Protein AF-0000000080092790 (afdb_homodimer)

Nearest PDB structures (foldseek):
  7t1i-assembly1_A  TM=8.779E-01  e=5.350E-36  Saccharomyces cerevisiae S288C
  7t1h-assembly1_B  TM=8.639E-01  e=2.436E-35  Saccharomyces cerevisiae S288C
  7t1g-assembly1_B  TM=8.777E-01  e=2.989E-34  Saccharomyces cerevisiae S288C
  6x4k-assembly1_A-2  TM=8.225E-01  e=5.841E-35  Homo sapiens
  6b3v-assembly1_A  TM=8.219E-01  e=2.660E-34  Homo sapiens

Solvent-accessible surface area (backbone atoms only — not comparable to full-atom values): 48610 Å² total; per-residue (Å²): 140,85,88,80,80,77,85,78,82,79,79,82,76,81,80,80,79,78,79,77,77,78,74,74,74,76,82,76,71,77,73,76,71,76,74,70,74,67,70,71,64,78,68,69,78,62,50,54,63,44,76,82,59,30,44,66,66,63,53,74,73,71,76,63,38,72,63,86,73,79,85,79,81,82,81,82,80,90,62,77,90,62,73,62,72,67,43,75,83,72,87,44,36,65,47,75,39,63,51,45,80,89,50,51,60,45,64,67,41,78,47,42,9,32,20,24,46,87,73,43,31,26,38,28,35,46,43,42,33,62,54,77,61,73,80,60,74,53,79,79,49,90,70,54,45,49,41,96,86,34,38,26,38,30,40,34,52,49,76,37,79,39,67,68,58,45,53,55,47,46,63,66,71,49,65,81,58,46,83,67,38,64,35,22,20,19,41,32,31,47,60,68,45,40,67,61,52,29,63,77,68,39,33,38,45,26,40,28,58,53,66,59,11,32,48,46,14,48,51,49,42,46,61,70,34,57,68,28,30,26,34,68,36,81,88,44,62,78,57,58,19,42,40,65,48,63,57,58,72,87,62,57,54,54,29,32,39,41,34,26,38,46,20,32,43,28,31,44,33,63,46,96,85,41,68,44,78,76,48,66,42,28,65,24,40,20,23,51,43,7,51,40,38,73,67,30,87,46,59,39,68,68,50,36,52,52,33,19,74,70,28,52,30,76,78,26,30,30,28,32,25,75,37,43,72,30,55,42,68,96,76,67,40,53,33,82,38,69,33,8,38,37,27,56,49,42,52,53,44,49,75,81,68,80,75,82,76,55,47,28,19,51,34,20,34,48,51,49,49,43,29,36,52,49,16,44,51,51,42,52,54,26,59,67,67,73,34,48,39,35,39,44,31,29,61,58,51,72,87,32,64,67,49,45,42,38,27,39,46,32,24,30,65,76,47,71,62,65,36,44,61,32,38,44,73,60,21,58,39,22,37,11,45,9,14,55,70,49,85,77,42,49,68,59,129,133,88,82,83,80,80,91,81,84,80,73,86,73,79,80,76,78,78,79,75,76,76,72,72,74,75,78,73,73,77,71,74,71,76,73,71,73,70,73,72,64,78,68,69,79,58,50,52,62,42,72,82,61,27,48,68,69,65,53,75,74,67,78,58,26,51,64,83,72,79,85,80,81,84,83,81,80,90,64,77,91,62,75,63,72,66,44,73,84,71,93,46,39,66,46,77,40,63,52,45,80,90,52,51,60,45,64,67,40,79,48,42,10,31,19,24,46,87,71,45,32,26,38,27,34,47,42,40,33,62,53,80,59,73,81,60,76,54,80,79,48,88,66,54,43,49,41,96,86,34,40,26,40,31,41,33,49,50,75,37,71,28,68,67,57,45,52,56,49,46,63,65,71,48,64,83,58,48,83,65,38,64,36,23,20,19,41,32,30,46,62,68,43,39,66,61,51,28,65,76,68,40,32,38,43,28,41,28,57,53,67,60,10,33,48,46,15,47,51,48,43,46,61,71,34,58,66,27,30,26,33,69,36,80,88,44,63,78,54,58,19,41,39,65,49,61,58,58,73,88,62,58,54,54,29,32,38,43,33,26,38,46,20,33,43,28,30,45,32,63,47,96,85,41,70,43,80,77,48,66,43,29,64,24,40,20,23,52,42,7,51,40,38,72,66,30,89,46,59,40,69,68,51,35,51,53,32,19,74,71,28,52,32,76,75,27,30,30,28,32,24,75,37,44,72,30,57,42,68,94,74,67,41,53,34,81,39,67,32,8,39,36,28,58,49,42,52,54,56,48,75,81,67,80,75,81,75,55,47,28,19,50,33,21,35,47,51,50,49,45,30,36,51,48,16,44,51,51,41,51,53,26,59,67,67,72,34,46,38,36,38,44,31,28,60,59,51,70,88,33,65,66,48,46,42,38,27,37,47,32,25,30,68,76,47,71,62,65,38,44,61,32,38,42,73,60,22,57,39,21,37,10,45,8,16,55,69,50,85,78,42,49,68,59,130

Foldseek 3Di:
DDDPPPDDPDDPDPDDDPDPPPPDPPPPPPPPPPPPPPPPPPPQPQDDVCLVVVLQPPPPPPVDDPDPPDDDDDDDDAADQDQDPADDDDSFDKDWDFPDPLCVVCRRAKAKFWEDEPFKIKIKIKHKHAQPPPPPCQPVPPTHQADPRNMIIMIGIDMDRDDVVVLVVCVVPRVRDHAAAEYFYEYPVCVVCVVVSCVSRNYWYFYDYQVLLLLLLVLCCLARHQQFKWAAQPPDDDSVRTGGDRDHSVGPDFEWEWAAECWTWIKTRGDSVDIDGPDIGNLGLVVLVVVLVVQHPDDDDVSLLVLLVPADLVQQFDFPCNVVVAAPVVVPRGRGHGPGQSVNVDCPPPDPPVPDDDSSNNSNSSLLVSLLVSLQVQLVVCVVVVHQEYEYAACRPVVRNSSSVSSQCNNCVVVVNRHGYMYGSPRHCSNRSSSSSDPPGHIDD/DDDPDDDDDDDPDDPDDPDPPPPDPPPPPPPPPPPPPPPPPPPQPQPDCCLVVVPVPPPPPPLPPVPPPDDDDDDDDADDQDQDPADDDDPFDKDWDFPDPLCVVCSRAKAKFWEDEPFKIKIKIKHKHAQPPPPPCAPVPPTHQADPNNMIIMIGIDMDRDDVVVLVVCVVPRVNDGAAAEYFYEYPVCVVCVVVSCVSRNYWYFYDYQVLLLLLLVLCCLARHQQFKWAAQPPDDDSVRTGGDRDHSVGPDFEWEWAAECWTWIKTRGDSVDIDGPDIGNLGLVVLVVVLVVQHPDSDLVSLLVLLVPADLVQQFDFPCNVVVAAPVVVPRGRGHGPGQSVNVDCPPPDPPVPDDDSSNNSNSSLLVSLLVSLQVQLVVCVVVVHQEYEYAACRPVVRNSSSVSSQCNNCVVVVNRHGYMYGSPRHCSNRSSSSSDPPGHIDD

Secondary structure (DSSP, 8-state):
------------------------------------------------HHHHSSTTS-----------------------------B---SS-EEEPPSSHHHHGGGTS--EEEEE-SS-EEEEEEEEE-S-S-----TT-----S-TTS-EEEEEEEEESSHHHHHHHHHHH-TT--TT-EEEEESTHHHHTHHHHHHHHT-EEEE--HHHHHHHHHHHHHHH-TTSEEEE-TTS-GGGGEEE----GGG--SEEEEEESSSEEEEEESSSS-EEEEEEES-SHHHHHHHHHHHS---SHHHHHHHHHH--GGGTSEEHHHHHSS-BGGGTB-TTSEEETTGGG--TTS--------HHHHHHHHHHHHHHHHHHHHHHHHHHTT--EEEEEESSSTT-HHHHHHHHHHHHHHHTTSSEEEEETTGGGHHHHHHHH-SSPEE--/----------------------------------------------S-HHHHSSTTS-----------------------------B---SS-EEEPPSSHHHHGGGTS--EEEEE-SS-EEEEEEEEE-S-S-----TT-----S-TTS-EEEEEEEEESSHHHHHHHHHHH-TT--TT-EEEEESTHHHHTHHHHHHHHT-EEEE--HHHHHHHHHHHHHHH-TTSEEEE-TTS-GGGGEEE----GGG--SEEEEEESSSEEEEEESSSS-EEEEEEES-SHHHHHHHHHHHS---SHHHHHHHHHH--GGGTSEEHHHHHSS-BGGGTB-TTSEEETTGGG--TTS--------HHHHHHHHHHHHHHHHHHHHHHHHHHTT--EEEEEESSSTT-HHHHHHHHHHHHHHHTTSSEEEEETTGGGHHHHHHHH-SSPEE--

Sequence (890 aa):
MGHTSVTSPRRISPRGSPPHLRRTPPKYRKVLVLKEKRSAEPEDPVMDELLLSSKLKRVDSATGCVSPRVPAVDALPSAVSVPRPAQKAPKTPYVILPACDTFEKFRKISRVSVDIGGTLIKVVYSSVMDDELPEESLNGHTRKYAYEDGKRVLVNFKKFTDLDRLIAFLKEVWTDRKSGDVIHCTGGGSYKYSEIIMKELGVRLQRTDEMRSLIFGVNFLLSTNVDESFTYHHDAIGINKFQYRPIAADLIYPFLLVNIGTGISILKVDSPTSYERVGGSSMGGGTFMGLGSLLTPAQNFDELLEMANRGDHRNVDKLVCDIYGGAYDELGLKADLIAGSMAKCNRFGEAPMKQTHKPEDIAKSLLLMVSNNIGQMAYLYGTRYNLKRIYFGGYFIRQDPITMRTLSFAINYWSKGEIEALYLKHEGYLGAMGSFLDEDGKLDDMGHTSVTSPRRISPRGSPPHLRRTPPKYRKVLVLKEKRSAEPEDPVMDELLLSSKLKRVDSATGCVSPRVPAVDALPSAVSVPRPAQKAPKTPYVILPACDTFEKFRKISRVSVDIGGTLIKVVYSSVMDDELPEESLNGHTRKYAYEDGKRVLVNFKKFTDLDRLIAFLKEVWTDRKSGDVIHCTGGGSYKYSEIIMKELGVRLQRTDEMRSLIFGVNFLLSTNVDESFTYHHDAIGINKFQYRPIAADLIYPFLLVNIGTGISILKVDSPTSYERVGGSSMGGGTFMGLGSLLTPAQNFDELLEMANRGDHRNVDKLVCDIYGGAYDELGLKADLIAGSMAKCNRFGEAPMKQTHKPEDIAKSLLLMVSNNIGQMAYLYGTRYNLKRIYFGGYFIRQDPITMRTLSFAINYWSKGEIEALYLKHEGYLGAMGSFLDEDGKLDD

Structure (mmCIF, N/CA/C/O backbone):
data_AF-0000000080092790-model_v1
#
loop_
_entity.id
_entity.type
_entity.pdbx_description
1 polymer 'pantothenate kinase'
#
loop_
_atom_site.group_PDB
_atom_site.id
_atom_site.type_symbol
_atom_site.label_atom_id
_atom_site.label_alt_id
_atom_site.label_comp_id
_atom_site.label_asym_id
_atom_site.label_entity_id
_atom_site.label_seq_id
_atom_site.pdbx_PDB_ins_code
_atom_site.Cartn_x
_atom_site.Cartn_y
_atom_site.Cartn_z
_atom_site.occupancy
_atom_site.B_iso_or_equiv
_atom_site.auth_seq_id
_atom_site.auth_comp_id
_atom_site.auth_asym_id
_atom_site.auth_atom_id
_atom_site.pdbx_PDB_model_num
ATOM 1 N N . MET A 1 1 ? 35.562 -86.688 15.031 1 18.69 1 MET A N 1
ATOM 2 C CA . MET A 1 1 ? 34.781 -86.438 16.25 1 18.69 1 MET A CA 1
ATOM 3 C C . MET A 1 1 ? 35.125 -85.125 16.844 1 18.69 1 MET A C 1
ATOM 5 O O . MET A 1 1 ? 34.531 -84.688 17.812 1 18.69 1 MET A O 1
ATOM 9 N N . GLY A 1 2 ? 36.25 -84.438 16.516 1 21.94 2 GLY A N 1
ATOM 10 C CA . GLY A 1 2 ? 37.156 -83.625 17.312 1 21.94 2 GLY A CA 1
ATOM 11 C C . GLY A 1 2 ? 36.625 -82.188 17.562 1 21.94 2 GLY A C 1
ATOM 12 O O . GLY A 1 2 ? 35.812 -81.688 16.797 1 21.94 2 GLY A O 1
ATOM 13 N N . HIS A 1 3 ? 36.906 -81.438 18.734 1 21.81 3 HIS A N 1
ATOM 14 C CA . HIS A 1 3 ? 36.469 -80.562 19.812 1 21.81 3 HIS A CA 1
ATOM 15 C C . HIS A 1 3 ? 36.625 -79.125 19.422 1 21.81 3 HIS A C 1
ATOM 17 O O . HIS A 1 3 ? 37.656 -78.688 18.859 1 21.81 3 HIS A O 1
ATOM 23 N N . THR A 1 4 ? 35.5 -78.188 19.297 1 22.36 4 THR A N 1
ATOM 24 C CA . THR A 1 4 ? 34.812 -77.062 18.781 1 22.36 4 THR A CA 1
ATOM 25 C C . THR A 1 4 ? 35.188 -75.812 19.609 1 22.36 4 THR A C 1
ATOM 27 O O . THR A 1 4 ? 34.531 -74.75 19.516 1 22.36 4 THR A O 1
ATOM 30 N N . SER A 1 5 ? 36.438 -75.562 20.219 1 20.47 5 SER A N 1
ATOM 31 C CA . SER A 1 5 ? 36.5 -74.875 21.5 1 20.47 5 SER A CA 1
ATOM 32 C C . SER A 1 5 ? 36.438 -73.375 21.312 1 20.47 5 SER A C 1
ATOM 34 O O . SER A 1 5 ? 36.875 -72.625 22.188 1 20.47 5 SER A O 1
ATOM 36 N N . VAL A 1 6 ? 35.688 -72.75 20.438 1 24.83 6 VAL A N 1
ATOM 37 C CA . VAL A 1 6 ? 36.094 -71.438 19.938 1 24.83 6 VAL A CA 1
ATOM 38 C C . VAL A 1 6 ? 35.938 -70.375 21.062 1 24.83 6 VAL A C 1
ATOM 40 O O . VAL A 1 6 ? 35 -70.438 21.859 1 24.83 6 VAL A O 1
ATOM 43 N N . THR A 1 7 ? 36.938 -69.438 21.312 1 21.69 7 THR A N 1
ATOM 44 C CA . THR A 1 7 ? 37.562 -68.625 22.359 1 21.69 7 THR A CA 1
ATOM 45 C C . THR A 1 7 ? 36.719 -67.438 22.641 1 21.69 7 THR A C 1
ATOM 47 O O . THR A 1 7 ? 36.312 -66.688 21.734 1 21.69 7 THR A O 1
ATOM 50 N N . SER A 1 8 ? 35.938 -67.312 23.812 1 21.53 8 SER A N 1
ATOM 51 C CA . SER A 1 8 ? 34.844 -66.562 24.422 1 21.53 8 SER A CA 1
ATOM 52 C C . SER A 1 8 ? 35.25 -65.125 24.797 1 21.53 8 SER A C 1
ATOM 54 O O . SER A 1 8 ? 36.219 -64.938 25.484 1 21.53 8 SER A O 1
ATOM 56 N N . PRO A 1 9 ? 35.031 -64.125 23.875 1 23.22 9 PRO A N 1
ATOM 57 C CA . PRO A 1 9 ? 35.625 -62.781 23.938 1 23.22 9 PRO A CA 1
ATOM 58 C C . PRO A 1 9 ? 35.219 -62.031 25.203 1 23.22 9 PRO A C 1
ATOM 60 O O . PRO A 1 9 ? 34.094 -62.094 25.656 1 23.22 9 PRO A O 1
ATOM 63 N N . ARG A 1 10 ? 36.125 -61.844 26.141 1 19.94 10 ARG A N 1
ATOM 64 C CA . ARG A 1 10 ? 36.094 -61.469 27.547 1 19.94 10 ARG A CA 1
ATOM 65 C C . ARG A 1 10 ? 35.5 -60.062 27.703 1 19.94 10 ARG A C 1
ATOM 67 O O . ARG A 1 10 ? 35.812 -59.156 26.906 1 19.94 10 ARG A O 1
ATOM 74 N N . ARG A 1 11 ? 34.406 -59.844 28.5 1 20.42 11 ARG A N 1
ATOM 75 C CA . ARG A 1 11 ? 33.375 -58.875 28.906 1 20.42 11 ARG A CA 1
ATOM 76 C C . ARG A 1 11 ? 34 -57.75 29.734 1 20.42 11 ARG A C 1
ATOM 78 O O . ARG A 1 11 ? 34.438 -57.969 30.859 1 20.42 11 ARG A O 1
ATOM 85 N N . ILE A 1 12 ? 34.906 -56.875 29.141 1 22.86 12 ILE A N 1
ATOM 86 C CA . ILE A 1 12 ? 35.719 -55.969 29.938 1 22.86 12 ILE A CA 1
ATOM 87 C C . ILE A 1 12 ? 34.812 -55.125 30.812 1 22.86 12 ILE A C 1
ATOM 89 O O . ILE A 1 12 ? 33.844 -54.5 30.328 1 22.86 12 ILE A O 1
ATOM 93 N N . SER A 1 13 ? 34.812 -55.344 32.094 1 20.41 13 SER A N 1
ATOM 94 C CA . SER A 1 13 ? 34.062 -54.938 33.281 1 20.41 13 SER A CA 1
ATOM 95 C C . SER A 1 13 ? 34.188 -53.438 33.562 1 20.41 13 SER A C 1
ATOM 97 O O . SER A 1 13 ? 35.312 -52.969 33.781 1 20.41 13 SER A O 1
ATOM 99 N N . PRO A 1 14 ? 33.375 -52.625 32.969 1 23.11 14 PRO A N 1
ATOM 100 C CA . PRO A 1 14 ? 33.438 -51.156 32.938 1 23.11 14 PRO A CA 1
ATOM 101 C C . PRO A 1 14 ? 33.562 -50.531 34.344 1 23.11 14 PRO A C 1
ATOM 103 O O . PRO A 1 14 ? 32.875 -51.031 35.25 1 23.11 14 PRO A O 1
ATOM 106 N N . ARG A 1 15 ? 34.75 -50.156 34.688 1 22.3 15 ARG A N 1
ATOM 107 C CA . ARG A 1 15 ? 35.25 -49.656 35.938 1 22.3 15 ARG A CA 1
ATOM 108 C C . ARG A 1 15 ? 34.281 -48.656 36.594 1 22.3 15 ARG A C 1
ATOM 110 O O . ARG A 1 15 ? 33.5 -48.031 35.875 1 22.3 15 ARG A O 1
ATOM 117 N N . GLY A 1 16 ? 34.25 -48.562 37.906 1 19.92 16 GLY A N 1
ATOM 118 C CA . GLY A 1 16 ? 33.469 -48.219 39.062 1 19.92 16 GLY A CA 1
ATOM 119 C C . GLY A 1 16 ? 33.219 -46.75 39.219 1 19.92 16 GLY A C 1
ATOM 120 O O . GLY A 1 16 ? 33.938 -45.938 38.594 1 19.92 16 GLY A O 1
ATOM 121 N N . SER A 1 17 ? 32.125 -46.281 39.719 1 22.11 17 SER A N 1
ATOM 122 C CA . SER A 1 17 ? 31.25 -45.125 39.875 1 22.11 17 SER A CA 1
ATOM 123 C C . SER A 1 17 ? 31.891 -44.094 40.812 1 22.11 17 SER A C 1
ATOM 125 O O . SER A 1 17 ? 32.156 -44.375 41.969 1 22.11 17 SER A O 1
ATOM 127 N N . PRO A 1 18 ? 33 -43.375 40.375 1 25.95 18 PRO A N 1
ATOM 128 C CA . PRO A 1 18 ? 33.719 -42.656 41.438 1 25.95 18 PRO A CA 1
ATOM 129 C C . PRO A 1 18 ? 32.781 -41.906 42.344 1 25.95 18 PRO A C 1
ATOM 131 O O . PRO A 1 18 ? 31.672 -41.531 41.938 1 25.95 18 PRO A O 1
ATOM 134 N N . PRO A 1 19 ? 33 -41.906 43.656 1 23.55 19 PRO A N 1
ATOM 135 C CA . PRO A 1 19 ? 32.156 -41.5 44.781 1 23.55 19 PRO A CA 1
ATOM 136 C C . PRO A 1 19 ? 31.797 -40.031 44.719 1 23.55 19 PRO A C 1
ATOM 138 O O . PRO A 1 19 ? 32.5 -39.219 44.094 1 23.55 19 PRO A O 1
ATOM 141 N N . HIS A 1 20 ? 30.562 -39.594 44.969 1 24.2 20 HIS A N 1
ATOM 142 C CA . HIS A 1 20 ? 29.719 -38.406 44.906 1 24.2 20 HIS A CA 1
ATOM 143 C C . HIS A 1 20 ? 30.203 -37.312 45.875 1 24.2 20 HIS A C 1
ATOM 145 O O . HIS A 1 20 ? 29.453 -36.375 46.188 1 24.2 20 HIS A O 1
ATOM 151 N N . LEU A 1 21 ? 31.531 -37.094 45.969 1 24.47 21 LEU A N 1
ATOM 152 C CA . LEU A 1 21 ? 31.844 -36.281 47.156 1 24.47 21 LEU A CA 1
ATOM 153 C C . LEU A 1 21 ? 31.016 -35 47.188 1 24.47 21 LEU A C 1
ATOM 155 O O . LEU A 1 21 ? 30.891 -34.312 46.156 1 24.47 21 LEU A O 1
ATOM 159 N N . ARG A 1 22 ? 30.203 -34.812 48.219 1 24.88 22 ARG A N 1
ATOM 160 C CA . ARG A 1 22 ? 29.219 -33.812 48.625 1 24.88 22 ARG A CA 1
ATOM 161 C C . ARG A 1 22 ? 29.875 -32.438 48.781 1 24.88 22 ARG A C 1
ATOM 163 O O . ARG A 1 22 ? 30.578 -32.188 49.781 1 24.88 22 ARG A O 1
ATOM 170 N N . ARG A 1 23 ? 30.609 -31.922 47.75 1 23.62 23 ARG A N 1
ATOM 171 C CA . ARG A 1 23 ? 31.328 -30.703 48.062 1 23.62 23 ARG A CA 1
ATOM 172 C C . ARG A 1 23 ? 30.391 -29.625 48.625 1 23.62 23 ARG A C 1
ATOM 174 O O . ARG A 1 23 ? 29.312 -29.406 48.062 1 23.62 23 ARG A O 1
ATOM 181 N N . THR A 1 24 ? 30.547 -29.359 49.875 1 26.56 24 THR A N 1
ATOM 182 C CA . THR A 1 24 ? 29.812 -28.406 50.719 1 26.56 24 THR A CA 1
ATOM 183 C C . THR A 1 24 ? 29.844 -27.016 50.094 1 26.56 24 THR A C 1
ATOM 185 O O . THR A 1 24 ? 30.906 -26.531 49.688 1 26.56 24 THR A O 1
ATOM 188 N N . PRO A 1 25 ? 28.781 -26.547 49.531 1 28.66 25 PRO A N 1
ATOM 189 C CA . PRO A 1 25 ? 28.75 -25.328 48.688 1 28.66 25 PRO A CA 1
ATOM 190 C C . PRO A 1 25 ? 29.25 -24.094 49.438 1 28.66 25 PRO A C 1
ATOM 192 O O . PRO A 1 25 ? 29.016 -23.953 50.656 1 28.66 25 PRO A O 1
ATOM 195 N N . PRO A 1 26 ? 30.516 -23.688 49.125 1 27.48 26 PRO A N 1
ATOM 196 C CA . PRO A 1 26 ? 31.047 -22.609 49.969 1 27.48 26 PRO A CA 1
ATOM 197 C C . PRO A 1 26 ? 30.031 -21.516 50.25 1 27.48 26 PRO A C 1
ATOM 199 O O . PRO A 1 26 ? 29.094 -21.328 49.469 1 27.48 26 PRO A O 1
ATOM 202 N N . LYS A 1 27 ? 30 -21.047 51.531 1 25.91 27 LYS A N 1
ATOM 203 C CA . LYS A 1 27 ? 29.125 -20.031 52.125 1 25.91 27 LYS A CA 1
ATOM 204 C C . LYS A 1 27 ? 29.312 -18.688 51.406 1 25.91 27 LYS A C 1
ATOM 206 O O . LYS A 1 27 ? 30.406 -18.141 51.375 1 25.91 27 LYS A O 1
ATOM 211 N N . TYR A 1 28 ? 28.656 -18.406 50.219 1 24.38 28 TYR A N 1
ATOM 212 C CA . TYR A 1 28 ? 28.844 -17.172 49.469 1 24.38 28 TYR A CA 1
ATOM 213 C C . TYR A 1 28 ? 28.594 -15.953 50.375 1 24.38 28 TYR A C 1
ATOM 215 O O . TYR A 1 28 ? 27.547 -15.852 51 1 24.38 28 TYR A O 1
ATOM 223 N N . ARG A 1 29 ? 29.641 -15.539 51.062 1 23.2 29 ARG A N 1
ATOM 224 C CA . ARG A 1 29 ? 29.531 -14.312 51.844 1 23.2 29 ARG A CA 1
ATOM 225 C C . ARG A 1 29 ? 28.672 -13.273 51.125 1 23.2 29 ARG A C 1
ATOM 227 O O . ARG A 1 29 ? 28.859 -13.047 49.938 1 23.2 29 ARG A O 1
ATOM 234 N N . LYS A 1 30 ? 27.641 -12.844 51.781 1 25.98 30 LYS A N 1
ATOM 235 C CA . LYS A 1 30 ? 26.656 -11.805 51.469 1 25.98 30 LYS A CA 1
ATOM 236 C C . LYS A 1 30 ? 27.344 -10.461 51.219 1 25.98 30 LYS A C 1
ATOM 238 O O . LYS A 1 30 ? 27.828 -9.836 52.156 1 25.98 30 LYS A O 1
ATOM 243 N N . VAL A 1 31 ? 28.297 -10.367 50.25 1 26.39 31 VAL A N 1
ATOM 244 C CA . VAL A 1 31 ? 28.812 -9.008 50.125 1 26.39 31 VAL A CA 1
ATOM 245 C C . VAL A 1 31 ? 27.656 -8.016 50.094 1 26.39 31 VAL A C 1
ATOM 247 O O . VAL A 1 31 ? 26.75 -8.133 49.281 1 26.39 31 VAL A O 1
ATOM 250 N N . LEU A 1 32 ? 27.469 -7.312 51.156 1 26.05 32 LEU A N 1
ATOM 251 C CA . LEU A 1 32 ? 26.547 -6.191 51.312 1 26.05 32 LEU A CA 1
ATOM 252 C C . LEU A 1 32 ? 26.766 -5.148 50.219 1 26.05 32 LEU A C 1
ATOM 254 O O . LEU A 1 32 ? 27.797 -4.461 50.219 1 26.05 32 LEU A O 1
ATOM 258 N N . VAL A 1 33 ? 26.719 -5.551 48.969 1 28.08 33 VAL A N 1
ATOM 259 C CA . VAL A 1 33 ? 26.875 -4.445 48.031 1 28.08 33 VAL A CA 1
ATOM 260 C C . VAL A 1 33 ? 26 -3.268 48.438 1 28.08 33 VAL A C 1
ATOM 262 O O . VAL A 1 33 ? 24.781 -3.402 48.562 1 28.08 33 VAL A O 1
ATOM 265 N N . LEU A 1 34 ? 26.531 -2.373 49.156 1 24.31 34 LEU A N 1
ATOM 266 C CA . LEU A 1 34 ? 25.906 -1.083 49.438 1 24.31 34 LEU A CA 1
ATOM 267 C C . LEU A 1 34 ? 25.281 -0.48 48.188 1 24.31 34 LEU A C 1
ATOM 269 O O . LEU A 1 34 ? 25.953 -0.317 47.156 1 24.31 34 LEU A O 1
ATOM 273 N N . LYS A 1 35 ? 23.969 -0.593 48.094 1 29.89 35 LYS A N 1
ATOM 274 C CA . LYS A 1 35 ? 23.078 0.011 47.094 1 29.89 35 LYS A CA 1
ATOM 275 C C . LYS A 1 35 ? 23.312 1.518 47 1 29.89 35 LYS A C 1
ATOM 277 O O . LYS A 1 35 ? 22.859 2.271 47.875 1 29.89 35 LYS A O 1
ATOM 282 N N . GLU A 1 36 ? 24.516 1.919 46.719 1 27.17 36 GLU A N 1
ATOM 283 C CA . GLU A 1 36 ? 24.469 3.365 46.5 1 27.17 36 GLU A CA 1
ATOM 284 C C . GLU A 1 36 ? 23.25 3.773 45.688 1 27.17 36 GLU A C 1
ATOM 286 O O . GLU A 1 36 ? 22.984 3.193 44.625 1 27.17 36 GLU A O 1
ATOM 291 N N . LYS A 1 37 ? 22.344 4.512 46.312 1 28.12 37 LYS A N 1
ATOM 292 C CA . LYS A 1 37 ? 21.141 5.117 45.75 1 28.12 37 LYS A CA 1
ATOM 293 C C . LYS A 1 37 ? 21.469 5.883 44.469 1 28.12 37 LYS A C 1
ATOM 295 O O . LYS A 1 37 ? 22.062 6.961 44.531 1 28.12 37 LYS A O 1
ATOM 300 N N . ARG A 1 38 ? 21.844 5.215 43.5 1 28.47 38 ARG A N 1
ATOM 301 C CA . ARG A 1 38 ? 21.953 6.027 42.281 1 28.47 38 ARG A CA 1
ATOM 302 C C . ARG A 1 38 ? 20.812 7.027 42.188 1 28.47 38 ARG A C 1
ATOM 304 O O . ARG A 1 38 ? 19.641 6.648 42.281 1 28.47 38 ARG A O 1
ATOM 311 N N . SER A 1 39 ? 21.031 8.195 42.688 1 22.45 39 SER A N 1
ATOM 312 C CA . SER A 1 39 ? 20.031 9.242 42.469 1 22.45 39 SER A CA 1
ATOM 313 C C . SER A 1 39 ? 19.359 9.094 41.094 1 22.45 39 SER A C 1
ATOM 315 O O . SER A 1 39 ? 20.031 8.953 40.094 1 22.45 39 SER A O 1
ATOM 317 N N . ALA A 1 40 ? 18.188 8.586 41.156 1 30.19 40 ALA A N 1
ATOM 318 C CA . ALA A 1 40 ? 17.312 8.375 40 1 30.19 40 ALA A CA 1
ATOM 319 C C . ALA A 1 40 ? 17.438 9.523 39 1 30.19 40 ALA A C 1
ATOM 321 O O . ALA A 1 40 ? 17.281 10.695 39.375 1 30.19 40 ALA A O 1
ATOM 322 N N . GLU A 1 41 ? 18.469 9.367 38.094 1 29.42 41 GLU A N 1
ATOM 323 C CA . GLU A 1 41 ? 18.5 10.383 37.031 1 29.42 41 GLU A CA 1
ATOM 324 C C . GLU A 1 41 ? 17.109 10.969 36.781 1 29.42 41 GLU A C 1
ATOM 326 O O . GLU A 1 41 ? 16.109 10.258 36.875 1 29.42 41 GLU A O 1
ATOM 331 N N . PRO A 1 42 ? 16.969 12.258 36.969 1 28.62 42 PRO A N 1
ATOM 332 C CA . PRO A 1 42 ? 15.633 12.812 36.781 1 28.62 42 PRO A CA 1
ATOM 333 C C . PRO A 1 42 ? 14.883 12.141 35.625 1 28.62 42 PRO A C 1
ATOM 335 O O . PRO A 1 42 ? 15.484 11.758 34.625 1 28.62 42 PRO A O 1
ATOM 338 N N . GLU A 1 43 ? 14.008 11.258 36 1 29.39 43 GLU A N 1
ATOM 339 C CA . GLU A 1 43 ? 13.055 10.625 35.094 1 29.39 43 GLU A CA 1
ATOM 340 C C . GLU A 1 43 ? 12.672 11.555 33.938 1 29.39 43 GLU A C 1
ATOM 342 O O . GLU A 1 43 ? 12.406 12.734 34.156 1 29.39 43 GLU A O 1
ATOM 347 N N . ASP A 1 44 ? 13.32 11.391 32.844 1 32.19 44 ASP A N 1
ATOM 348 C CA . ASP A 1 44 ? 12.953 12.117 31.625 1 32.19 44 ASP A CA 1
ATOM 349 C C . ASP A 1 44 ? 11.477 12.492 31.641 1 32.19 44 ASP A C 1
ATOM 351 O O . ASP A 1 44 ? 10.625 11.672 32 1 32.19 44 ASP A O 1
ATOM 355 N N . PRO A 1 45 ? 11.234 13.773 31.828 1 29.77 45 PRO A N 1
ATOM 356 C CA . PRO A 1 45 ? 9.844 14.203 32 1 29.77 45 PRO A CA 1
ATOM 357 C C . PRO A 1 45 ? 8.875 13.398 31.125 1 29.77 45 PRO A C 1
ATOM 359 O O . PRO A 1 45 ? 9.164 13.117 29.969 1 29.77 45 PRO A O 1
ATOM 362 N N . VAL A 1 46 ? 8.406 12.383 31.703 1 28.38 46 VAL A N 1
ATOM 363 C CA . VAL A 1 46 ? 7.273 11.641 31.172 1 28.38 46 VAL A CA 1
ATOM 364 C C . VAL A 1 46 ? 6.309 12.609 30.484 1 28.38 46 VAL A C 1
ATOM 366 O O . VAL A 1 46 ? 6.133 13.742 30.922 1 28.38 46 VAL A O 1
ATOM 369 N N . MET A 1 47 ? 6.031 12.289 29.359 1 31.12 47 MET A N 1
ATOM 370 C CA . MET A 1 47 ? 5.129 12.977 28.438 1 31.12 47 MET A CA 1
ATOM 371 C C . MET A 1 47 ? 3.961 13.609 29.188 1 31.12 47 MET A C 1
ATOM 373 O O . MET A 1 47 ? 3.223 12.914 29.891 1 31.12 47 MET A O 1
ATOM 377 N N . ASP A 1 48 ? 4.066 14.828 29.578 1 28.89 48 ASP A N 1
ATOM 378 C CA . ASP A 1 48 ? 3.096 15.688 30.234 1 28.89 48 ASP A CA 1
ATOM 379 C C . ASP A 1 48 ? 1.668 15.305 29.859 1 28.89 48 ASP A C 1
ATOM 381 O O . ASP A 1 48 ? 1.421 14.82 28.75 1 28.89 48 ASP A O 1
ATOM 385 N N . GLU A 1 49 ? 0.79 15.141 30.844 1 31.39 49 GLU A N 1
ATOM 386 C CA . GLU A 1 49 ? -0.668 15.188 30.781 1 31.39 49 GLU A CA 1
ATOM 387 C C . GLU A 1 49 ? -1.14 16.109 29.656 1 31.39 49 GLU A C 1
ATOM 389 O O . GLU A 1 49 ? -2.314 16.078 29.281 1 31.39 49 GLU A O 1
ATOM 394 N N . LEU A 1 50 ? -0.31 17.031 29.328 1 28.62 50 LEU A N 1
ATOM 395 C CA . LEU A 1 50 ? -0.685 18.062 28.375 1 28.62 50 LEU A CA 1
ATOM 396 C C . LEU A 1 50 ? -0.858 17.469 26.984 1 28.62 50 LEU A C 1
ATOM 398 O O . LEU A 1 50 ? -1.712 17.922 26.219 1 28.62 50 LEU A O 1
ATOM 402 N N . LEU A 1 51 ? 0.192 16.688 26.5 1 33.47 51 LEU A N 1
ATOM 403 C CA . LEU A 1 51 ? -0.135 16.219 25.141 1 33.47 51 LEU A CA 1
ATOM 404 C C . LEU A 1 51 ? -1.435 15.422 25.141 1 33.47 51 LEU A C 1
ATOM 406 O O . LEU A 1 51 ? -2.232 15.531 24.219 1 33.47 51 LEU A O 1
ATOM 410 N N . LEU A 1 52 ? -1.576 14.406 26.016 1 33.84 52 LEU A N 1
ATOM 411 C CA . LEU A 1 52 ? -2.82 13.656 26.156 1 33.84 52 LEU A CA 1
ATOM 412 C C . LEU A 1 52 ? -3.928 14.547 26.719 1 33.84 52 LEU A C 1
ATOM 414 O O . LEU A 1 52 ? -5.094 14.398 26.344 1 33.84 52 LEU A O 1
ATOM 418 N N . SER A 1 53 ? -3.746 15.289 27.812 1 28.53 53 SER A N 1
ATOM 419 C CA . SER A 1 53 ? -4.621 16.375 28.266 1 28.53 53 SER A CA 1
ATOM 420 C C . SER A 1 53 ? -4.504 17.594 27.359 1 28.53 53 SER A C 1
ATOM 422 O O . SER A 1 53 ? -5.031 18.656 27.672 1 28.53 53 SER A O 1
ATOM 424 N N . SER A 1 54 ? -3.494 17.781 26.75 1 28.78 54 SER A N 1
ATOM 425 C CA . SER A 1 54 ? -3.535 18.953 25.875 1 28.78 54 SER A CA 1
ATOM 426 C C . SER A 1 54 ? -4.816 18.984 25.047 1 28.78 54 SER A C 1
ATOM 428 O O . SER A 1 54 ? -5.293 17.938 24.594 1 28.78 54 SER A O 1
ATOM 430 N N . LYS A 1 55 ? -5.637 19.891 25.281 1 29.17 55 LYS A N 1
ATOM 431 C CA . LYS A 1 55 ? -6.848 20.391 24.641 1 29.17 55 LYS A CA 1
ATOM 432 C C . LYS A 1 55 ? -6.699 20.391 23.125 1 29.17 55 LYS A C 1
ATOM 434 O O . LYS A 1 55 ? -7.488 21.031 22.422 1 29.17 55 LYS A O 1
ATOM 439 N N . LEU A 1 56 ? -5.652 20.062 22.609 1 29.64 56 LEU A N 1
ATOM 440 C CA . LEU A 1 56 ? -5.871 19.922 21.172 1 29.64 56 LEU A CA 1
ATOM 441 C C . LEU A 1 56 ? -6.973 18.922 20.875 1 29.64 56 LEU A C 1
ATOM 443 O O . LEU A 1 56 ? -7.426 18.797 19.734 1 29.64 56 LEU A O 1
ATOM 447 N N . LYS A 1 57 ? -7.176 17.922 21.688 1 29.23 57 LYS A N 1
ATOM 448 C CA . LYS A 1 57 ? -8.289 16.984 21.516 1 29.23 57 LYS A CA 1
ATOM 449 C C . LYS A 1 57 ? -9.633 17.719 21.594 1 29.23 57 LYS A C 1
ATOM 451 O O . LYS A 1 57 ? -10.672 17.125 21.297 1 29.23 57 LYS A O 1
ATOM 456 N N . ARG A 1 58 ? -9.766 18.578 22.609 1 25.59 58 ARG A N 1
ATOM 457 C CA . ARG A 1 58 ? -11.18 18.906 22.766 1 25.59 58 ARG A CA 1
ATOM 458 C C . ARG A 1 58 ? -11.742 19.516 21.484 1 25.59 58 ARG A C 1
ATOM 460 O O . ARG A 1 58 ? -11.617 20.719 21.25 1 25.59 58 ARG A O 1
ATOM 467 N N . VAL A 1 59 ? -11.344 18.969 20.469 1 27.16 59 VAL A N 1
ATOM 468 C CA . VAL A 1 59 ? -12.25 19.469 19.438 1 27.16 59 VAL A CA 1
ATOM 469 C C . VAL A 1 59 ? -13.672 19.516 19.984 1 27.16 59 VAL A C 1
ATOM 471 O O . VAL A 1 59 ? -14.109 18.594 20.688 1 27.16 59 VAL A O 1
ATOM 474 N N . ASP A 1 60 ? -14.211 20.641 20.25 1 24.17 60 ASP A N 1
ATOM 475 C CA . ASP A 1 60 ? -15.664 20.719 20.344 1 24.17 60 ASP A CA 1
ATOM 476 C C . ASP A 1 60 ? -16.328 19.641 19.484 1 24.17 60 ASP A C 1
ATOM 478 O O . ASP A 1 60 ? -15.984 19.484 18.312 1 24.17 60 ASP A O 1
ATOM 482 N N . SER A 1 61 ? -16.703 18.547 20.062 1 25.61 61 SER A N 1
ATOM 483 C CA . SER A 1 61 ? -17.609 17.547 19.516 1 25.61 61 SER A CA 1
ATOM 484 C C . SER A 1 61 ? -18.625 18.188 18.562 1 25.61 61 SER A C 1
ATOM 486 O O . SER A 1 61 ? -19.719 17.656 18.359 1 25.61 61 SER A O 1
ATOM 488 N N . ALA A 1 62 ? -18.672 19.484 18.422 1 24.25 62 ALA A N 1
ATOM 489 C CA . ALA A 1 62 ? -19.828 19.734 17.562 1 24.25 62 ALA A CA 1
ATOM 490 C C . ALA A 1 62 ? -19.766 18.891 16.297 1 24.25 62 ALA A C 1
ATOM 492 O O . ALA A 1 62 ? -18.797 18.969 15.539 1 24.25 62 ALA A O 1
ATOM 493 N N . THR A 1 63 ? -20.172 17.703 16.344 1 25.38 63 THR A N 1
ATOM 494 C CA . THR A 1 63 ? -20.609 16.828 15.266 1 25.38 63 THR A CA 1
ATOM 495 C C . THR A 1 63 ? -21.031 17.641 14.047 1 25.38 63 THR A C 1
ATOM 497 O O . THR A 1 63 ? -21.656 17.109 13.125 1 25.38 63 THR A O 1
ATOM 500 N N . GLY A 1 64 ? -21.234 18.969 14.227 1 21.69 64 GLY A N 1
ATOM 501 C CA . GLY A 1 64 ? -22.156 19.672 13.359 1 21.69 64 GLY A CA 1
ATOM 502 C C . GLY A 1 64 ? -21.719 19.688 11.906 1 21.69 64 GLY A C 1
ATOM 503 O O . GLY A 1 64 ? -20.547 19.922 11.609 1 21.69 64 GLY A O 1
ATOM 504 N N . CYS A 1 65 ? -22.188 18.828 11.242 1 21.56 65 CYS A N 1
ATOM 505 C CA . CYS A 1 65 ? -22.328 19.062 9.812 1 21.56 65 CYS A CA 1
ATOM 506 C C . CYS A 1 65 ? -22.5 20.547 9.523 1 21.56 65 CYS A C 1
ATOM 508 O O . CYS A 1 65 ? -23.266 21.234 10.211 1 21.56 65 CYS A O 1
ATOM 510 N N . VAL A 1 66 ? -21.453 21.156 9.141 1 24.5 66 VAL A N 1
ATOM 511 C CA . VAL A 1 66 ? -21.641 22.5 8.617 1 24.5 66 VAL A CA 1
ATOM 512 C C . VAL A 1 66 ? -22.953 22.594 7.848 1 24.5 66 VAL A C 1
ATOM 514 O O . VAL A 1 66 ? -23.141 21.875 6.859 1 24.5 66 VAL A O 1
ATOM 517 N N . SER A 1 67 ? -24.094 22.703 8.648 1 21.44 67 SER A N 1
ATOM 518 C CA . SER A 1 67 ? -25.266 23.016 7.852 1 21.44 67 SER A CA 1
ATOM 519 C C . SER A 1 67 ? -25.141 24.375 7.172 1 21.44 67 SER A C 1
ATOM 521 O O . SER A 1 67 ? -24.531 25.297 7.719 1 21.44 67 SER A O 1
ATOM 523 N N . PRO A 1 68 ? -25.359 24.453 5.961 1 21.39 68 PRO A N 1
ATOM 524 C CA . PRO A 1 68 ? -25.312 25.656 5.125 1 21.39 68 PRO A CA 1
ATOM 525 C C . PRO A 1 68 ? -26.031 26.844 5.758 1 21.39 68 PRO A C 1
ATOM 527 O O . PRO A 1 68 ? -27.203 26.75 6.105 1 21.39 68 PRO A O 1
ATOM 530 N N . ARG A 1 69 ? -25.406 27.484 6.809 1 23.52 69 ARG A N 1
ATOM 531 C CA . ARG A 1 69 ? -26.25 28.625 7.172 1 23.52 69 ARG A CA 1
ATOM 532 C C . ARG A 1 69 ? -26.375 29.609 6.012 1 23.52 69 ARG A C 1
ATOM 534 O O . ARG A 1 69 ? -25.5 29.672 5.152 1 23.52 69 ARG A O 1
ATOM 541 N N . VAL A 1 70 ? -27.516 30.266 5.898 1 23.56 70 VAL A N 1
ATOM 542 C CA . VAL A 1 70 ? -28 31.297 4.98 1 23.56 70 VAL A CA 1
ATOM 543 C C . VAL A 1 70 ? -27.141 32.562 5.102 1 23.56 70 VAL A C 1
ATOM 545 O O . VAL A 1 70 ? -26.766 32.938 6.207 1 23.56 70 VAL A O 1
ATOM 548 N N . PRO A 1 71 ? -26.594 33.156 4.105 1 25.02 71 PRO A N 1
ATOM 549 C CA . PRO A 1 71 ? -25.766 34.344 3.826 1 25.02 71 PRO A CA 1
ATOM 550 C C . PRO A 1 71 ? -26.219 35.562 4.574 1 25.02 71 PRO A C 1
ATOM 552 O O . PRO A 1 71 ? -27.344 36.031 4.367 1 25.02 71 PRO A O 1
ATOM 555 N N . ALA A 1 72 ? -26.062 35.781 6.012 1 26.39 72 ALA A N 1
ATOM 556 C CA . ALA A 1 72 ? -26.547 37.125 6.348 1 26.39 72 ALA A CA 1
ATOM 557 C C . ALA A 1 72 ? -25.594 38.188 5.832 1 26.39 72 ALA A C 1
ATOM 559 O O . ALA A 1 72 ? -24.375 38 5.855 1 26.39 72 ALA A O 1
ATOM 560 N N . VAL A 1 73 ? -25.844 39.25 5.094 1 27.34 73 VAL A N 1
ATOM 561 C CA . VAL A 1 73 ? -25.375 40.375 4.285 1 27.34 73 VAL A CA 1
ATOM 562 C C . VAL A 1 73 ? -24.641 41.375 5.172 1 27.34 73 VAL A C 1
ATOM 564 O O . VAL A 1 73 ? -24.328 42.5 4.734 1 27.34 73 VAL A O 1
ATOM 567 N N . ASP A 1 74 ? -24.5 41.375 6.574 1 29.05 74 ASP A N 1
ATOM 568 C CA . ASP A 1 74 ? -24.312 42.75 7.039 1 29.05 74 ASP A CA 1
ATOM 569 C C . ASP A 1 74 ? -22.859 43.188 6.926 1 29.05 74 ASP A C 1
ATOM 571 O O . ASP A 1 74 ? -21.953 42.375 7.176 1 29.05 74 ASP A O 1
ATOM 575 N N . ALA A 1 75 ? -22.406 44.375 6.406 1 33.06 75 ALA A N 1
ATOM 576 C CA . ALA A 1 75 ? -21.234 45.188 6.066 1 33.06 75 ALA A CA 1
ATOM 577 C C . ALA A 1 75 ? -20.391 45.5 7.305 1 33.06 75 ALA A C 1
ATOM 579 O O . ALA A 1 75 ? -20.922 45.969 8.32 1 33.06 75 ALA A O 1
ATOM 580 N N . LEU A 1 76 ? -19.281 44.906 7.488 1 33.84 76 LEU A N 1
ATOM 581 C CA . LEU A 1 76 ? -18.359 45.031 8.625 1 33.84 76 LEU A CA 1
ATOM 582 C C . LEU A 1 76 ? -17.812 46.438 8.75 1 33.84 76 LEU A C 1
ATOM 584 O O . LEU A 1 76 ? -17.406 47.031 7.754 1 33.84 76 LEU A O 1
ATOM 588 N N . PRO A 1 77 ? -17.984 47.188 9.797 1 30.16 77 PRO A N 1
ATOM 589 C CA . PRO A 1 77 ? -17.5 48.562 10.086 1 30.16 77 PRO A CA 1
ATOM 590 C C . PRO A 1 77 ? -15.977 48.625 10.195 1 30.16 77 PRO A C 1
ATOM 592 O O . PRO A 1 77 ? -15.32 47.594 10.453 1 30.16 77 PRO A O 1
ATOM 595 N N . SER A 1 78 ? -15.203 49.75 9.836 1 31.38 78 SER A N 1
ATOM 596 C CA . SER A 1 78 ? -13.82 50.156 9.719 1 31.38 78 SER A CA 1
ATOM 597 C C . SER A 1 78 ? -13.125 50.156 11.078 1 31.38 78 SER A C 1
ATOM 599 O O . SER A 1 78 ? -13.555 50.875 12 1 31.38 78 SER A O 1
ATOM 601 N N . ALA A 1 79 ? -12.406 49.125 11.625 1 35.34 79 ALA A N 1
ATOM 602 C CA . ALA A 1 79 ? -11.859 48.969 12.969 1 35.34 79 ALA A CA 1
ATOM 603 C C . ALA A 1 79 ? -10.656 49.875 13.188 1 35.34 79 ALA A C 1
ATOM 605 O O . ALA A 1 79 ? -9.844 50.062 12.281 1 35.34 79 ALA A O 1
ATOM 606 N N . VAL A 1 80 ? -10.609 50.875 14.023 1 33.62 80 VAL A N 1
ATOM 607 C CA . VAL A 1 80 ? -9.578 51.719 14.641 1 33.62 80 VAL A CA 1
ATOM 608 C C . VAL A 1 80 ? -8.523 50.812 15.289 1 33.62 80 VAL A C 1
ATOM 610 O O . VAL A 1 80 ? -8.844 49.75 15.836 1 33.62 80 VAL A O 1
ATOM 613 N N . SER A 1 81 ? -7.191 51.031 15.109 1 37.84 81 SER A N 1
ATOM 614 C CA . SER A 1 81 ? -5.965 50.344 15.492 1 37.84 81 SER A CA 1
ATOM 615 C C . SER A 1 81 ? -5.863 50.188 17.016 1 37.84 81 SER A C 1
ATOM 617 O O . SER A 1 81 ? -5.402 51.125 17.688 1 37.84 81 SER A O 1
ATOM 619 N N . VAL A 1 82 ? -6.789 49.938 17.844 1 37.62 82 VAL A N 1
ATOM 620 C CA . VAL A 1 82 ? -6.527 49.781 19.266 1 37.62 82 VAL A CA 1
ATOM 621 C C . VAL A 1 82 ? -5.691 48.531 19.5 1 37.62 82 VAL A C 1
ATOM 623 O O . VAL A 1 82 ? -5.879 47.531 18.812 1 37.62 82 VAL A O 1
ATOM 626 N N . PRO A 1 83 ? -4.461 48.688 20.25 1 43.84 83 PRO A N 1
ATOM 627 C CA . PRO A 1 83 ? -3.729 47.469 20.641 1 43.84 83 PRO A CA 1
ATOM 628 C C . PRO A 1 83 ? -4.652 46.344 21.047 1 43.84 83 PRO A C 1
ATOM 630 O O . PRO A 1 83 ? -5.73 46.562 21.609 1 43.84 83 PRO A O 1
ATOM 633 N N . ARG A 1 84 ? -4.426 45.219 20.438 1 53.09 84 ARG A N 1
ATOM 634 C CA . ARG A 1 84 ? -5.324 44.094 20.656 1 53.09 84 ARG A CA 1
ATOM 635 C C . ARG A 1 84 ? -5.492 43.781 22.141 1 53.09 84 ARG A C 1
ATOM 637 O O . ARG A 1 84 ? -4.512 43.75 22.891 1 53.09 84 ARG A O 1
ATOM 644 N N . PRO A 1 85 ? -6.652 43.938 22.719 1 49.44 85 PRO A N 1
ATOM 645 C CA . PRO A 1 85 ? -6.844 43.625 24.125 1 49.44 85 PRO A CA 1
ATOM 646 C C . PRO A 1 85 ? -6.293 42.25 24.5 1 49.44 85 PRO A C 1
ATOM 648 O O . PRO A 1 85 ? -6.336 41.312 23.672 1 49.44 85 PRO A O 1
ATOM 651 N N . ALA A 1 86 ? -5.207 42.219 25.453 1 51.66 86 ALA A N 1
ATOM 652 C CA . ALA A 1 86 ? -4.691 40.969 26.031 1 51.66 86 ALA A CA 1
ATOM 653 C C . ALA A 1 86 ? -5.832 40.031 26.391 1 51.66 86 ALA A C 1
ATOM 655 O O . ALA A 1 86 ? -6.844 40.469 26.969 1 51.66 86 ALA A O 1
ATOM 656 N N . GLN A 1 87 ? -5.91 39.031 25.562 1 56 87 GLN A N 1
ATOM 657 C CA . GLN A 1 87 ? -7.016 38.094 25.766 1 56 87 GLN A CA 1
ATOM 658 C C . GLN A 1 87 ? -6.66 37.031 26.812 1 56 87 GLN A C 1
ATOM 660 O O . GLN A 1 87 ? -5.484 36.781 27.078 1 56 87 GLN A O 1
ATOM 665 N N . LYS A 1 88 ? -7.66 36.562 27.609 1 53.97 88 LYS A N 1
ATOM 666 C CA . LYS A 1 88 ? -7.617 35.406 28.484 1 53.97 88 LYS A CA 1
ATOM 667 C C . LYS A 1 88 ? -6.98 34.219 27.766 1 53.97 88 LYS A C 1
ATOM 669 O O . LYS A 1 88 ? -6.926 34.156 26.547 1 53.97 88 LYS A O 1
ATOM 674 N N . ALA A 1 89 ? -6.367 33.344 28.594 1 53.66 89 ALA A N 1
ATOM 675 C CA . ALA A 1 89 ? -5.723 32.125 28.109 1 53.66 89 ALA A CA 1
ATOM 676 C C . ALA A 1 89 ? -6.566 31.438 27.031 1 53.66 89 ALA A C 1
ATOM 678 O O . ALA A 1 89 ? -7.781 31.297 27.188 1 53.66 89 ALA A O 1
ATOM 679 N N . PRO A 1 90 ? -5.863 31.203 25.875 1 56 90 PRO A N 1
ATOM 680 C CA . PRO A 1 90 ? -6.617 30.609 24.766 1 56 90 PRO A CA 1
ATOM 681 C C . PRO A 1 90 ? -7.195 29.234 25.109 1 56 90 PRO A C 1
ATOM 683 O O . PRO A 1 90 ? -6.617 28.5 25.906 1 56 90 PRO A O 1
ATOM 686 N N . LYS A 1 91 ? -8.414 28.938 24.719 1 54.97 91 LYS A N 1
ATOM 687 C CA . LYS A 1 91 ? -9.125 27.672 24.891 1 54.97 91 LYS A CA 1
ATOM 688 C C . LYS A 1 91 ? -8.617 26.625 23.906 1 54.97 91 LYS A C 1
ATOM 690 O O . LYS A 1 91 ? -8.984 25.453 23.984 1 54.97 91 LYS A O 1
ATOM 695 N N . THR A 1 92 ? -7.688 27.141 23 1 60.91 92 THR A N 1
ATOM 696 C CA . THR A 1 92 ? -7.125 26.234 22 1 60.91 92 THR A CA 1
ATOM 697 C C . THR A 1 92 ? -5.66 25.938 22.312 1 60.91 92 THR A C 1
ATOM 699 O O . THR A 1 92 ? -5.008 26.688 23.047 1 60.91 92 THR A O 1
ATOM 702 N N . PRO A 1 93 ? -5.254 24.812 21.734 1 75.19 93 PRO A N 1
ATOM 703 C CA . PRO A 1 93 ? -3.812 24.594 21.875 1 75.19 93 PRO A CA 1
ATOM 704 C C . PRO A 1 93 ? -2.982 25.719 21.266 1 75.19 93 PRO A C 1
ATOM 706 O O . PRO A 1 93 ? -3.416 26.359 20.312 1 75.19 93 PRO A O 1
ATOM 709 N N . TYR A 1 94 ? -1.89 26.078 21.969 1 83.38 94 TYR A N 1
ATOM 710 C CA . TYR A 1 94 ? -1.053 27.156 21.453 1 83.38 94 TYR A CA 1
ATOM 711 C C . TYR A 1 94 ? 0.424 26.844 21.672 1 83.38 94 TYR A C 1
ATOM 713 O O . TYR A 1 94 ? 0.773 25.938 22.422 1 83.38 94 TYR A O 1
ATOM 721 N N . VAL A 1 95 ? 1.205 27.516 20.906 1 84.5 95 VAL A N 1
ATOM 722 C CA . VAL A 1 95 ? 2.648 27.594 21.109 1 84.5 95 VAL A CA 1
ATOM 723 C C . VAL A 1 95 ? 3.064 29.047 21.344 1 84.5 95 VAL A C 1
ATOM 725 O O . VAL A 1 95 ? 2.473 29.969 20.781 1 84.5 95 VAL A O 1
ATOM 728 N N . ILE A 1 96 ? 3.971 29.219 22.281 1 85.56 96 ILE A N 1
ATOM 729 C CA . ILE A 1 96 ? 4.484 30.562 22.516 1 85.56 96 ILE A CA 1
ATOM 730 C C . ILE A 1 96 ? 5.652 30.859 21.578 1 85.56 96 ILE A C 1
ATOM 732 O O . ILE A 1 96 ? 6.598 30.062 21.5 1 85.56 96 ILE A O 1
ATOM 736 N N . LEU A 1 97 ? 5.5 31.953 20.875 1 88.94 97 LEU A N 1
ATOM 737 C CA . LEU A 1 97 ? 6.578 32.344 19.969 1 88.94 97 LEU A CA 1
ATOM 738 C C . LEU A 1 97 ? 7.723 33 20.734 1 88.94 97 LEU A C 1
ATOM 740 O O . LEU A 1 97 ? 7.488 33.75 21.688 1 88.94 97 LEU A O 1
ATOM 744 N N . PRO A 1 98 ? 8.953 32.688 20.297 1 85.62 98 PRO A N 1
ATOM 745 C CA . PRO A 1 98 ? 10.07 33.406 20.906 1 85.62 98 PRO A CA 1
ATOM 746 C C . PRO A 1 98 ? 9.945 34.938 20.719 1 85.62 98 PRO A C 1
ATOM 748 O O . PRO A 1 98 ? 9.516 35.406 19.672 1 85.62 98 PRO A O 1
ATOM 751 N N . ALA A 1 99 ? 10.383 35.594 21.797 1 87 99 ALA A N 1
ATOM 752 C CA . ALA A 1 99 ? 10.398 37.062 21.703 1 87 99 ALA A CA 1
ATOM 753 C C . ALA A 1 99 ? 11.594 37.531 20.875 1 87 99 ALA A C 1
ATOM 755 O O . ALA A 1 99 ? 12.734 37.5 21.359 1 87 99 ALA A O 1
ATOM 756 N N . CYS A 1 100 ? 11.383 37.812 19.672 1 88.12 100 CYS A N 1
ATOM 757 C CA . CYS A 1 100 ? 12.422 38.281 18.766 1 88.12 100 CYS A CA 1
ATOM 758 C C . CYS A 1 100 ? 11.852 39.25 17.75 1 88.12 100 CYS A C 1
ATOM 760 O O . CYS A 1 100 ? 10.641 39.469 17.703 1 88.12 100 CYS A O 1
ATOM 762 N N . ASP A 1 101 ? 12.695 39.812 16.922 1 89.38 101 ASP A N 1
ATOM 763 C CA . ASP A 1 101 ? 12.297 40.844 15.977 1 89.38 101 ASP A CA 1
ATOM 764 C C . ASP A 1 101 ? 11.344 40.281 14.922 1 89.38 101 ASP A C 1
ATOM 766 O O . ASP A 1 101 ? 10.43 40.969 14.469 1 89.38 101 ASP A O 1
ATOM 770 N N . THR A 1 102 ? 11.531 39.062 14.617 1 88 102 THR A N 1
ATOM 771 C CA . THR A 1 102 ? 10.758 38.406 13.555 1 88 102 THR A CA 1
ATOM 772 C C . THR A 1 102 ? 9.273 38.375 13.906 1 88 102 THR A C 1
ATOM 774 O O . THR A 1 102 ? 8.414 38.5 13.031 1 88 102 THR A O 1
ATOM 777 N N . PHE A 1 103 ? 8.984 38.281 15.203 1 91.88 103 PHE A N 1
ATOM 778 C CA . PHE A 1 103 ? 7.602 38.031 15.602 1 91.88 103 PHE A CA 1
ATOM 779 C C . PHE A 1 103 ? 7.031 39.25 16.328 1 91.88 103 PHE A C 1
ATOM 781 O O . PHE A 1 103 ? 5.871 39.25 16.75 1 91.88 103 PHE A O 1
ATOM 788 N N . GLU A 1 104 ? 7.777 40.312 16.438 1 91.44 104 GLU A N 1
ATOM 789 C CA . GLU A 1 104 ? 7.371 41.5 17.172 1 91.44 104 GLU A CA 1
ATOM 790 C C . GLU A 1 104 ? 6.117 42.125 16.578 1 91.44 104 GLU A C 1
ATOM 792 O O . GLU A 1 104 ? 5.277 42.688 17.297 1 91.44 104 GLU A O 1
ATOM 797 N N . LYS A 1 105 ? 6.055 42.031 15.305 1 91 105 LYS A N 1
ATOM 798 C CA . LYS A 1 105 ? 4.93 42.656 14.609 1 91 105 LYS A CA 1
ATOM 799 C C . LYS A 1 105 ? 3.607 42 15.023 1 91 105 LYS A C 1
ATOM 801 O O . LYS A 1 105 ? 2.561 42.656 15 1 91 105 LYS A O 1
ATOM 806 N N . PHE A 1 106 ? 3.652 40.812 15.469 1 91.88 106 PHE A N 1
ATOM 807 C CA . PHE A 1 106 ? 2.432 40.094 15.805 1 91.88 106 PHE A CA 1
ATOM 808 C C . PHE A 1 106 ? 1.891 40.531 17.156 1 91.88 106 PHE A C 1
ATOM 810 O O . PHE A 1 106 ? 0.775 40.188 17.547 1 91.88 106 PHE A O 1
ATOM 817 N N . ARG A 1 107 ? 2.602 41.375 17.844 1 88.75 107 ARG A N 1
ATOM 818 C CA . ARG A 1 107 ? 2.092 41.969 19.062 1 88.75 107 ARG A CA 1
ATOM 819 C C . ARG A 1 107 ? 1.02 43.031 18.766 1 88.75 107 ARG A C 1
ATOM 821 O O . ARG A 1 107 ? 0.118 43.25 19.578 1 88.75 107 ARG A O 1
ATOM 828 N N . LYS A 1 108 ? 1.14 43.562 17.578 1 88 108 LYS A N 1
ATOM 829 C CA . LYS A 1 108 ? 0.271 44.688 17.219 1 88 108 LYS A CA 1
ATOM 830 C C . LYS A 1 108 ? -0.761 44.25 16.172 1 88 108 LYS A C 1
ATOM 832 O O . LYS A 1 108 ? -1.859 44.812 16.125 1 88 108 LYS A O 1
ATOM 837 N N . ILE A 1 109 ? -0.343 43.406 15.305 1 90.5 109 ILE A N 1
ATOM 838 C CA . ILE A 1 109 ? -1.213 43 14.211 1 90.5 109 ILE A CA 1
ATOM 839 C C . ILE A 1 109 ? -1.418 41.469 14.242 1 90.5 109 ILE A C 1
ATOM 841 O O . ILE A 1 109 ? -0.459 40.719 14.391 1 90.5 109 ILE A O 1
ATOM 845 N N . SER A 1 110 ? -2.672 41.094 14.055 1 92.44 110 SER A N 1
ATOM 846 C CA . SER A 1 110 ? -2.973 39.656 14.016 1 92.44 110 SER A CA 1
ATOM 847 C C . SER A 1 110 ? -2.518 39.031 12.703 1 92.44 110 SER A C 1
ATOM 849 O O . SER A 1 110 ? -2.566 39.688 11.648 1 92.44 110 SER A O 1
ATOM 851 N N . ARG A 1 111 ? -2.035 37.875 12.82 1 94.81 111 ARG A N 1
ATOM 852 C CA . ARG A 1 111 ? -1.708 37.062 11.656 1 94.81 111 ARG A CA 1
ATOM 853 C C . ARG A 1 111 ? -2.539 35.781 11.633 1 94.81 111 ARG A C 1
ATOM 855 O O . ARG A 1 111 ? -2.703 35.125 12.664 1 94.81 111 ARG A O 1
ATOM 862 N N . VAL A 1 112 ? -3.115 35.5 10.422 1 96.56 112 VAL A N 1
ATOM 863 C CA . VAL A 1 112 ? -3.938 34.312 10.242 1 96.56 112 VAL A CA 1
ATOM 864 C C . VAL A 1 112 ? -3.426 33.5 9.047 1 96.56 112 VAL A C 1
ATOM 866 O O . VAL A 1 112 ? -3.068 34.094 8.016 1 96.56 112 VAL A O 1
ATOM 869 N N . SER A 1 113 ? -3.322 32.219 9.266 1 97.56 113 SER A N 1
ATOM 870 C CA . SER A 1 113 ? -2.93 31.297 8.195 1 97.56 113 SER A CA 1
ATOM 871 C C . SER A 1 113 ? -3.834 30.078 8.156 1 97.56 113 SER A C 1
ATOM 873 O O . SER A 1 113 ? -4.246 29.562 9.203 1 97.56 113 SER A O 1
ATOM 875 N N . VAL A 1 114 ? -4.133 29.672 6.93 1 97.06 114 VAL A N 1
ATOM 876 C CA . VAL A 1 114 ? -5.035 28.531 6.773 1 97.06 114 VAL A CA 1
ATOM 877 C C . VAL A 1 114 ? -4.441 27.531 5.781 1 97.06 114 VAL A C 1
ATOM 879 O O . VAL A 1 114 ? -3.84 27.922 4.781 1 97.06 114 VAL A O 1
ATOM 882 N N . ASP A 1 115 ? -4.484 26.25 6.105 1 96.44 115 ASP A N 1
ATOM 883 C CA . ASP A 1 115 ? -4.25 25.125 5.199 1 96.44 115 ASP A CA 1
ATOM 884 C C . ASP A 1 115 ? -5.562 24.438 4.832 1 96.44 115 ASP A C 1
ATOM 886 O O . ASP A 1 115 ? -6.141 23.719 5.652 1 96.44 115 ASP A O 1
ATOM 890 N N . ILE A 1 116 ? -5.973 24.656 3.613 1 93.31 116 ILE A N 1
ATOM 891 C CA . ILE A 1 116 ? -7.266 24.141 3.18 1 93.31 116 ILE A CA 1
ATOM 892 C C . ILE A 1 116 ? -7.066 22.891 2.332 1 93.31 116 ILE A C 1
ATOM 894 O O . ILE A 1 116 ? -6.824 22.969 1.125 1 93.31 116 ILE A O 1
ATOM 898 N N . GLY A 1 117 ? -7.273 21.766 2.898 1 86.81 117 GLY A N 1
ATOM 899 C CA . GLY A 1 117 ? -7.156 20.5 2.195 1 86.81 117 GLY A CA 1
ATOM 900 C C . GLY A 1 117 ? -8.477 19.984 1.66 1 86.81 117 GLY A C 1
ATOM 901 O O . GLY A 1 117 ? -9.484 20.703 1.684 1 86.81 117 GLY A O 1
ATOM 902 N N . GLY A 1 118 ? -8.492 18.812 1.109 1 77.56 118 GLY A N 1
ATOM 903 C CA . GLY A 1 118 ? -9.695 18.188 0.583 1 77.56 118 GLY A CA 1
ATOM 904 C C . GLY A 1 118 ? -10.617 17.641 1.665 1 77.56 118 GLY A C 1
ATOM 905 O O . GLY A 1 118 ? -11.82 17.516 1.455 1 77.56 118 GLY A O 1
ATOM 906 N N . THR A 1 119 ? -10 17.297 2.822 1 79.69 119 THR A N 1
ATOM 907 C CA . THR A 1 119 ? -10.766 16.641 3.869 1 79.69 119 THR A CA 1
ATOM 908 C C . THR A 1 119 ? -10.883 17.516 5.105 1 79.69 119 THR A C 1
ATOM 910 O O . THR A 1 119 ? -11.891 17.484 5.812 1 79.69 119 THR A O 1
ATOM 913 N N . LEU A 1 120 ? -9.836 18.391 5.383 1 84.75 120 LEU A N 1
ATOM 914 C CA . LEU A 1 120 ? -9.773 19.203 6.586 1 84.75 120 LEU A CA 1
ATOM 915 C C . LEU A 1 120 ? -9.172 20.578 6.277 1 84.75 120 LEU A C 1
ATOM 917 O O . LEU A 1 120 ? -8.336 20.703 5.379 1 84.75 120 LEU A O 1
ATOM 921 N N . ILE A 1 121 ? -9.664 21.5 7.113 1 91.38 121 ILE A N 1
ATOM 922 C CA . ILE A 1 121 ? -9.094 22.844 7.09 1 91.38 121 ILE A CA 1
ATOM 923 C C . ILE A 1 121 ? -8.398 23.125 8.414 1 91.38 121 ILE A C 1
ATOM 925 O 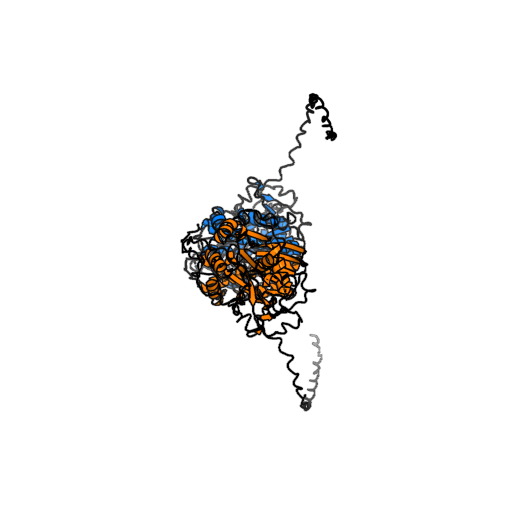O . ILE A 1 121 ? -8.984 22.953 9.484 1 91.38 121 ILE A O 1
ATOM 929 N N . LYS A 1 122 ? -7.133 23.516 8.367 1 93.62 122 LYS A N 1
ATOM 930 C CA . LYS A 1 122 ? -6.363 23.875 9.555 1 93.62 122 LYS A CA 1
ATOM 931 C C . LYS A 1 122 ? -6.086 25.375 9.602 1 93.62 122 LYS A C 1
ATOM 933 O O . LYS A 1 122 ? -5.715 25.969 8.594 1 93.62 122 LYS A O 1
ATOM 938 N N . VAL A 1 123 ? -6.277 25.938 10.812 1 95.5 123 VAL A N 1
ATOM 939 C CA . VAL A 1 123 ? -6.051 27.375 10.984 1 95.5 123 VAL A CA 1
ATOM 940 C C . VAL A 1 123 ? -5.031 27.609 12.094 1 95.5 123 VAL A C 1
ATOM 942 O O . VAL A 1 123 ? -5.062 26.938 13.133 1 95.5 123 VAL A O 1
ATOM 945 N N . VAL A 1 124 ? -4.148 28.469 11.789 1 96 124 VAL A N 1
ATOM 946 C CA . VAL A 1 124 ? -3.199 29 12.758 1 96 124 VAL A CA 1
ATOM 947 C C . VAL A 1 124 ? -3.354 30.516 12.844 1 96 124 VAL A C 1
ATOM 949 O O . VAL A 1 124 ? -3.467 31.203 11.82 1 96 124 VAL A O 1
ATOM 952 N N . TYR A 1 125 ? -3.426 31.078 14.047 1 94.81 125 TYR A N 1
ATOM 953 C CA . TYR A 1 125 ? -3.57 32.531 14.18 1 94.81 125 TYR A CA 1
ATOM 954 C C . TYR A 1 125 ? -2.846 33.031 15.43 1 94.81 125 TYR A C 1
ATOM 956 O O . TYR A 1 125 ? -2.689 32.281 16.406 1 94.81 125 TYR A O 1
ATOM 964 N N . SER A 1 126 ? -2.398 34.25 15.375 1 93.44 126 SER A N 1
ATOM 965 C CA . SER A 1 126 ? -1.639 34.844 16.484 1 93.44 126 SER A CA 1
ATOM 966 C C . SER A 1 126 ? -2.561 35.469 17.5 1 93.44 126 SER A C 1
ATOM 968 O O . SER A 1 126 ? -3.641 35.969 17.156 1 93.44 126 SER A O 1
ATOM 970 N N . SER A 1 127 ? -2.195 35.344 18.703 1 89.38 127 SER A N 1
ATOM 971 C CA . SER A 1 127 ? -2.807 36.094 19.812 1 89.38 127 SER A CA 1
ATOM 972 C C . SER A 1 127 ? -1.752 36.594 20.781 1 89.38 127 SER A C 1
ATOM 974 O O . SER A 1 127 ? -0.574 36.25 20.672 1 89.38 127 SER A O 1
ATOM 976 N N . VAL A 1 128 ? -2.115 37.531 21.578 1 89.12 128 VAL A N 1
ATOM 977 C CA . VAL A 1 128 ? -1.199 38.125 22.562 1 89.12 128 VAL A CA 1
ATOM 978 C C . VAL A 1 128 ? -1.722 37.875 23.969 1 89.12 128 VAL A C 1
ATOM 980 O O . VAL A 1 128 ? -2.918 38 24.234 1 89.12 128 VAL A O 1
ATOM 983 N N . MET A 1 129 ? -0.892 37.281 24.719 1 83.19 129 MET A N 1
ATOM 984 C CA . MET A 1 129 ? -1.244 37 26.109 1 83.19 129 MET A CA 1
ATOM 985 C C . MET A 1 129 ? -0.434 37.875 27.062 1 83.19 129 MET A C 1
ATOM 987 O O . MET A 1 129 ? 0.744 38.125 26.812 1 83.19 129 MET A O 1
ATOM 991 N N . ASP A 1 130 ? -1.232 38.188 28.156 1 74.94 130 ASP A N 1
ATOM 992 C CA . ASP A 1 130 ? -0.533 38.938 29.203 1 74.94 130 ASP A CA 1
ATOM 993 C C . ASP A 1 130 ? 0.287 38 30.094 1 74.94 130 ASP A C 1
ATOM 995 O O . ASP A 1 130 ? 0.011 36.812 30.156 1 74.94 130 ASP A O 1
ATOM 999 N N . ASP A 1 131 ? 1.553 38.375 30.781 1 59.97 131 ASP A N 1
ATOM 1000 C CA . ASP A 1 131 ? 2.715 37.781 31.453 1 59.97 131 ASP A CA 1
ATOM 1001 C C . ASP A 1 131 ? 2.295 36.719 32.469 1 59.97 131 ASP A C 1
ATOM 1003 O O . ASP A 1 131 ? 3.141 36.125 33.125 1 59.97 131 ASP A O 1
ATOM 1007 N N . GLU A 1 132 ? 1.15 36.438 32.625 1 57.31 132 GLU A N 1
ATOM 1008 C CA . GLU A 1 132 ? 0.986 35.562 33.781 1 57.31 132 GLU A CA 1
ATOM 1009 C C . GLU A 1 132 ? 1.477 34.156 33.5 1 57.31 132 GLU A C 1
ATOM 1011 O O . GLU A 1 132 ? 1.304 33.25 34.344 1 57.31 132 GLU A O 1
ATOM 1016 N N . LEU A 1 133 ? 2.143 34.031 32.344 1 56.28 133 LEU A N 1
ATOM 1017 C CA . LEU A 1 133 ? 2.521 32.625 32.219 1 56.28 133 LEU A CA 1
ATOM 1018 C C . LEU A 1 133 ? 3.822 32.344 32.969 1 56.28 133 LEU A C 1
ATOM 1020 O O . LEU A 1 133 ? 4.75 33.156 32.906 1 56.28 133 LEU A O 1
ATOM 1024 N N . PRO A 1 134 ? 3.773 31.609 34.031 1 47.69 134 PRO A N 1
ATOM 1025 C CA . PRO A 1 134 ? 5.023 31.281 34.719 1 47.69 134 PRO A CA 1
ATOM 1026 C C . PRO A 1 134 ? 6.176 31 33.75 1 47.69 134 PRO A C 1
ATOM 1028 O O . PRO A 1 134 ? 5.953 30.5 32.656 1 47.69 134 PRO A O 1
ATOM 1031 N N . GLU A 1 135 ? 7.254 31.844 33.875 1 47.34 135 GLU A N 1
ATOM 1032 C CA . GLU A 1 135 ? 8.508 31.609 33.156 1 47.34 135 GLU A CA 1
ATOM 1033 C C . GLU A 1 135 ? 8.828 30.125 33.094 1 47.34 135 GLU A C 1
ATOM 1035 O O . GLU A 1 135 ? 9.328 29.531 34.062 1 47.34 135 GLU A O 1
ATOM 1040 N N . GLU A 1 136 ? 7.992 29.281 33.031 1 44.84 136 GLU A N 1
ATOM 1041 C CA . GLU A 1 136 ? 8.469 27.891 32.969 1 44.84 136 GLU A CA 1
ATOM 1042 C C . GLU A 1 136 ? 9.68 27.766 32.031 1 44.84 136 GLU A C 1
ATOM 1044 O O . GLU A 1 136 ? 9.703 28.359 30.953 1 44.84 136 GLU A O 1
ATOM 1049 N N . SER A 1 137 ? 10.953 27.703 32.719 1 42.28 137 SER A N 1
ATOM 1050 C CA . SER A 1 137 ? 12.117 27.188 32 1 42.28 137 SER A CA 1
ATOM 1051 C C . SER A 1 137 ? 11.695 26.234 30.891 1 42.28 137 SER A C 1
ATOM 1053 O O . SER A 1 137 ? 11.281 25.094 31.172 1 42.28 137 SER A O 1
ATOM 1055 N N . LEU A 1 138 ? 10.938 26.734 30.172 1 40.5 138 LEU A N 1
ATOM 1056 C CA . LEU A 1 138 ? 10.602 25.859 29.062 1 40.5 138 LEU A CA 1
ATOM 1057 C C . LEU A 1 138 ? 11.867 25.25 28.453 1 40.5 138 LEU A C 1
ATOM 1059 O O . LEU A 1 138 ? 12.703 25.969 27.906 1 40.5 138 LEU A O 1
ATOM 1063 N N . ASN A 1 139 ? 11.992 23.891 28.609 1 43.66 139 ASN A N 1
ATOM 1064 C CA . ASN A 1 139 ? 12.844 22.812 28.141 1 43.66 139 ASN A CA 1
ATOM 1065 C C . ASN A 1 139 ? 14.32 23.188 28.203 1 43.66 139 ASN A C 1
ATOM 1067 O O . ASN A 1 139 ? 15.086 22.891 27.281 1 43.66 139 ASN A O 1
ATOM 1071 N N . GLY A 1 140 ? 14.688 23.953 29.328 1 45.62 140 GLY A N 1
ATOM 1072 C CA . GLY A 1 140 ? 16.109 24.234 29.484 1 45.62 140 GLY A CA 1
ATOM 1073 C C . GLY A 1 140 ? 16.609 25.297 28.516 1 45.62 140 GLY A C 1
ATOM 1074 O O . GLY A 1 140 ? 17.781 25.641 28.531 1 45.62 140 GLY A O 1
ATOM 1075 N N . HIS A 1 141 ? 15.922 25.391 27.422 1 49.5 141 HIS A N 1
ATOM 1076 C CA . HIS A 1 141 ? 16.438 26.406 26.5 1 49.5 141 HIS A CA 1
ATOM 1077 C C . HIS A 1 141 ? 16.109 27.812 27 1 49.5 141 HIS A C 1
ATOM 1079 O O . HIS A 1 141 ? 15.031 28.047 27.531 1 49.5 141 HIS A O 1
ATOM 1085 N N . THR A 1 142 ? 17.109 28.547 27.25 1 57.91 142 THR A N 1
ATOM 1086 C CA . THR A 1 142 ? 17.219 29.938 27.703 1 57.91 142 THR A CA 1
ATOM 1087 C C . THR A 1 142 ? 16.547 30.875 26.719 1 57.91 142 THR A C 1
ATOM 1089 O O . THR A 1 142 ? 17.219 31.719 26.109 1 57.91 142 THR A O 1
ATOM 1092 N N . ARG A 1 143 ? 15.453 30.422 26.078 1 66 143 ARG A N 1
ATOM 1093 C CA . ARG A 1 143 ? 14.914 31.406 25.141 1 66 143 ARG A CA 1
ATOM 1094 C C . ARG A 1 143 ? 13.945 32.344 25.859 1 66 143 ARG A C 1
ATOM 1096 O O . ARG A 1 143 ? 13.273 31.953 26.812 1 66 143 ARG A O 1
ATOM 1103 N N . LYS A 1 144 ? 14.078 33.625 25.516 1 77.5 144 LYS A N 1
ATOM 1104 C CA . LYS A 1 144 ? 13.172 34.688 25.984 1 77.5 144 LYS A CA 1
ATOM 1105 C C . LYS A 1 144 ? 11.828 34.594 25.266 1 77.5 144 LYS A C 1
ATOM 1107 O O . LYS A 1 144 ? 11.773 34.562 24.047 1 77.5 144 LYS A O 1
ATOM 1112 N N . TYR A 1 145 ? 10.734 34.438 26.031 1 82.25 145 TYR A N 1
ATOM 1113 C CA . TYR A 1 145 ? 9.406 34.312 25.422 1 82.25 145 TYR A CA 1
ATOM 1114 C C . TYR A 1 145 ? 8.555 35.531 25.719 1 82.25 145 TYR A C 1
ATOM 1116 O O . TYR A 1 145 ? 7.457 35.656 25.188 1 82.25 145 TYR A O 1
ATOM 1124 N N . ALA A 1 146 ? 9.078 36.344 26.562 1 83.81 146 ALA A N 1
ATOM 1125 C CA . ALA A 1 146 ? 8.336 37.531 26.891 1 83.81 146 ALA A CA 1
ATOM 1126 C C . ALA A 1 146 ? 9.07 38.781 26.406 1 83.81 146 ALA A C 1
ATOM 1128 O O . ALA A 1 146 ? 10.297 38.875 26.516 1 83.81 146 ALA A O 1
ATOM 1129 N N . TYR A 1 147 ? 8.297 39.656 25.844 1 86.88 147 TYR A N 1
ATOM 1130 C CA . TYR A 1 147 ? 8.852 40.938 25.469 1 86.88 147 TYR A CA 1
ATOM 1131 C C . TYR A 1 147 ? 9.039 41.844 26.688 1 86.88 147 TYR A C 1
ATOM 1133 O O . TYR A 1 147 ? 8.719 41.438 27.812 1 86.88 147 TYR A O 1
ATOM 1141 N N . GLU A 1 148 ? 9.539 43.062 26.453 1 83.56 148 GLU A N 1
ATOM 1142 C CA . GLU A 1 148 ? 9.898 43.969 27.547 1 83.56 148 GLU A CA 1
ATOM 1143 C C . GLU A 1 148 ? 8.68 44.312 28.391 1 83.56 148 GLU A C 1
ATOM 1145 O O . GLU A 1 148 ? 8.797 44.5 29.609 1 83.56 148 GLU A O 1
ATOM 1150 N N . ASP A 1 149 ? 7.57 44.344 27.828 1 84.12 149 ASP A N 1
ATOM 1151 C CA . ASP A 1 149 ? 6.355 44.688 28.547 1 84.12 149 ASP A CA 1
ATOM 1152 C C . ASP A 1 149 ? 5.688 43.469 29.156 1 84.12 149 ASP A C 1
ATOM 1154 O O . ASP A 1 149 ? 4.582 43.562 29.703 1 84.12 149 ASP A O 1
ATOM 1158 N N . GLY A 1 150 ? 6.328 42.344 29.016 1 82.19 150 GLY A N 1
ATOM 1159 C CA . GLY A 1 150 ? 5.828 41.125 29.625 1 82.19 150 GLY A CA 1
ATOM 1160 C C . GLY A 1 150 ? 4.875 40.344 28.734 1 82.19 150 GLY A C 1
ATOM 1161 O O . GLY A 1 150 ? 4.508 39.219 29.031 1 82.19 150 GLY A O 1
ATOM 1162 N N . LYS A 1 151 ? 4.562 40.906 27.688 1 85.62 151 LYS A N 1
ATOM 1163 C CA . LYS A 1 151 ? 3.598 40.281 26.797 1 85.62 151 LYS A CA 1
ATOM 1164 C C . LYS A 1 151 ? 4.246 39.156 25.984 1 85.62 151 LYS A C 1
ATOM 1166 O O . LYS A 1 151 ? 5.449 39.188 25.703 1 85.62 151 LYS A O 1
ATOM 1171 N N . ARG A 1 152 ? 3.418 38.156 25.625 1 86.81 152 ARG A N 1
ATOM 1172 C CA . ARG A 1 152 ? 3.846 37 24.812 1 86.81 152 ARG A CA 1
ATOM 1173 C C . ARG A 1 152 ? 2.953 36.844 23.594 1 86.81 152 ARG A C 1
ATOM 1175 O O . ARG A 1 152 ? 1.746 37.094 23.656 1 86.81 152 ARG A O 1
ATOM 1182 N N . VAL A 1 153 ? 3.609 36.531 22.562 1 89.94 153 VAL A N 1
ATOM 1183 C CA . VAL A 1 153 ? 2.861 36.25 21.344 1 89.94 153 VAL A CA 1
ATOM 1184 C C . VAL A 1 153 ? 2.631 34.719 21.25 1 89.94 153 VAL A C 1
ATOM 1186 O O . VAL A 1 153 ? 3.564 33.938 21.406 1 89.94 153 VAL A O 1
ATOM 1189 N N . LEU A 1 154 ? 1.367 34.375 21.047 1 89 154 LEU A N 1
ATOM 1190 C CA . LEU A 1 154 ? 0.99 32.969 20.922 1 89 154 LEU A CA 1
ATOM 1191 C C . LEU A 1 154 ? 0.549 32.656 19.5 1 89 154 LEU A C 1
ATOM 1193 O O . LEU A 1 154 ? 0.088 33.531 18.781 1 89 154 LEU A O 1
ATOM 1197 N N . VAL A 1 155 ? 0.821 31.438 19.109 1 91.88 155 VAL A N 1
ATOM 1198 C CA . VAL A 1 155 ? 0.195 30.859 17.938 1 91.88 155 VAL A CA 1
ATOM 1199 C C . VAL A 1 155 ? -0.818 29.797 18.344 1 91.88 155 VAL A C 1
ATOM 1201 O O . VAL A 1 155 ? -0.472 28.844 19.047 1 91.88 155 VAL A O 1
ATOM 1204 N N . ASN A 1 156 ? -2.018 30.016 17.891 1 90.88 156 ASN A N 1
ATOM 1205 C CA . ASN A 1 156 ? -3.123 29.125 18.25 1 90.88 156 ASN A CA 1
ATOM 1206 C C . ASN A 1 156 ? -3.498 28.219 17.078 1 90.88 156 ASN A C 1
ATOM 1208 O O . ASN A 1 156 ? -3.266 28.547 15.922 1 90.88 156 ASN A O 1
ATOM 1212 N N . PHE A 1 157 ? -4.059 27.031 17.438 1 91.5 157 PHE A N 1
ATOM 1213 C CA . PHE A 1 157 ? -4.359 26 16.453 1 91.5 157 PHE A CA 1
ATOM 1214 C C . PHE A 1 157 ? -5.82 25.578 16.531 1 91.5 157 PHE A C 1
ATOM 1216 O O . PHE A 1 157 ? -6.352 25.375 17.625 1 91.5 157 PHE A O 1
ATOM 1223 N N . LYS A 1 158 ? -6.441 25.5 15.375 1 91.31 158 LYS A N 1
ATOM 1224 C CA . LYS A 1 158 ? -7.816 25 15.297 1 91.31 158 LYS A CA 1
ATOM 1225 C C . LYS A 1 158 ? -8.086 24.344 13.945 1 91.31 158 LYS A C 1
ATOM 1227 O O . LYS A 1 158 ? -7.422 24.656 12.953 1 91.31 158 LYS A O 1
ATOM 1232 N N . LYS A 1 159 ? -8.945 23.359 13.891 1 89.69 159 LYS A N 1
ATOM 1233 C CA . LYS A 1 159 ? -9.289 22.688 12.641 1 89.69 159 LYS A CA 1
ATOM 1234 C C . LYS A 1 159 ? -10.789 22.781 12.359 1 89.69 159 LYS A C 1
ATOM 1236 O O . LYS A 1 159 ? -11.594 22.953 13.281 1 89.69 159 LYS A O 1
ATOM 1241 N N . PHE A 1 160 ? -11.133 22.672 11.062 1 87.56 160 PHE A N 1
ATOM 1242 C CA . PHE A 1 160 ? -12.516 22.719 10.602 1 87.56 160 PHE A CA 1
ATOM 1243 C C . PHE A 1 160 ? -12.75 21.703 9.492 1 87.56 160 PHE A C 1
ATOM 1245 O O . PHE A 1 160 ? -11.812 21.281 8.82 1 87.56 160 PHE A O 1
ATOM 1252 N N . THR A 1 161 ? -14.023 21.281 9.312 1 81.38 161 THR A N 1
ATOM 1253 C CA . THR A 1 161 ? -14.406 20.375 8.219 1 81.38 161 THR A CA 1
ATOM 1254 C C . THR A 1 161 ? -15.188 21.141 7.148 1 81.38 161 THR A C 1
ATOM 1256 O O . THR A 1 161 ? -15.414 20.609 6.059 1 81.38 161 THR A O 1
ATOM 1259 N N . ASP A 1 162 ? -15.508 22.359 7.422 1 83.94 162 ASP A N 1
ATOM 1260 C CA . ASP A 1 162 ? -16.312 23.125 6.473 1 83.94 162 ASP A CA 1
ATOM 1261 C C . ASP A 1 162 ? -15.859 24.578 6.414 1 83.94 162 ASP A C 1
ATOM 1263 O O . ASP A 1 162 ? -15.477 25.172 7.434 1 83.94 162 ASP A O 1
ATOM 1267 N N . LEU A 1 163 ? -16.047 25.156 5.281 1 88.75 163 LEU A N 1
ATOM 1268 C CA . LEU A 1 163 ? -15.523 26.5 4.996 1 88.75 163 LEU A CA 1
ATOM 1269 C C . LEU A 1 163 ? -16.344 27.562 5.711 1 88.75 163 LEU A C 1
ATOM 1271 O O . LEU A 1 163 ? -15.797 28.562 6.168 1 88.75 163 LEU A O 1
ATOM 1275 N N . ASP A 1 164 ? -17.609 27.328 5.809 1 90.19 164 ASP A N 1
ATOM 1276 C CA . ASP A 1 164 ? -18.484 28.312 6.438 1 90.19 164 ASP A CA 1
ATOM 1277 C C . ASP A 1 164 ? -18.141 28.469 7.918 1 90.19 164 ASP A C 1
ATOM 1279 O O . ASP A 1 164 ? -18.141 29.594 8.445 1 90.19 164 ASP A O 1
ATOM 1283 N N . ARG A 1 165 ? -17.844 27.375 8.531 1 91 165 ARG A N 1
ATOM 1284 C CA . ARG A 1 165 ? -17.469 27.422 9.938 1 91 165 ARG A CA 1
ATOM 1285 C C . ARG A 1 165 ? -16.141 28.141 10.125 1 91 165 ARG A C 1
ATOM 1287 O O . ARG A 1 165 ? -15.938 28.844 11.117 1 91 165 ARG A O 1
ATOM 1294 N N . LEU A 1 166 ? -15.297 27.906 9.234 1 93.5 166 LEU A N 1
ATOM 1295 C CA . LEU A 1 166 ? -14.016 28.609 9.281 1 93.5 166 LEU A CA 1
ATOM 1296 C C . LEU A 1 166 ? -14.211 30.109 9.172 1 93.5 166 LEU A C 1
ATOM 1298 O O . LEU A 1 166 ? -13.641 30.875 9.953 1 93.5 166 LEU A O 1
ATOM 1302 N N . ILE A 1 167 ? -15.008 30.547 8.195 1 95.38 167 ILE A N 1
ATOM 1303 C CA . ILE A 1 167 ? -15.234 31.953 7.938 1 95.38 167 ILE A CA 1
ATOM 1304 C C . ILE A 1 167 ? -15.891 32.594 9.156 1 95.38 167 ILE A C 1
ATOM 1306 O O . ILE A 1 167 ? -15.484 33.688 9.586 1 95.38 167 ILE A O 1
ATOM 1310 N N . ALA A 1 168 ? -16.875 31.906 9.703 1 94.12 168 ALA A N 1
ATOM 1311 C CA . ALA A 1 168 ? -17.531 32.406 10.906 1 94.12 168 ALA A CA 1
ATOM 1312 C C . ALA A 1 168 ? -16.547 32.531 12.062 1 94.12 168 ALA A C 1
ATOM 1314 O O . ALA A 1 168 ? -16.578 33.531 12.789 1 94.12 168 ALA A O 1
ATOM 1315 N N . PHE A 1 169 ? -15.711 31.625 12.219 1 92.94 169 PHE A N 1
ATOM 1316 C CA . PHE A 1 169 ? -14.711 31.625 13.273 1 92.94 169 PHE A CA 1
ATOM 1317 C C . PHE A 1 169 ? -13.742 32.781 13.109 1 92.94 169 PHE A C 1
ATOM 1319 O O . PHE A 1 169 ? -13.453 33.5 14.07 1 92.94 169 PHE A O 1
ATOM 1326 N N . LEU A 1 170 ? -13.281 33 11.914 1 94.75 170 LEU A N 1
ATOM 1327 C CA . LEU A 1 170 ? -12.305 34.031 11.664 1 94.75 170 LEU A CA 1
ATOM 1328 C C . LEU A 1 170 ? -12.93 35.406 11.867 1 94.75 170 LEU A C 1
ATOM 1330 O O . LEU A 1 170 ? -12.266 36.344 12.328 1 94.75 170 LEU A O 1
ATOM 1334 N N . LYS A 1 171 ? -14.211 35.562 11.531 1 94 171 LYS A N 1
ATOM 1335 C CA . LYS A 1 171 ? -14.906 36.812 11.789 1 94 171 LYS A CA 1
ATOM 1336 C C . LYS A 1 171 ? -14.977 37.094 13.281 1 94 171 LYS A C 1
ATOM 1338 O O . LYS A 1 171 ? -14.938 38.25 13.695 1 94 171 LYS A O 1
ATOM 1343 N N . GLU A 1 172 ? -15.031 36.062 14.031 1 90.81 172 GLU A N 1
ATOM 1344 C CA . GLU A 1 172 ? -15.156 36.188 15.477 1 90.81 172 GLU A CA 1
ATOM 1345 C C . GLU A 1 172 ? -13.805 36.5 16.125 1 90.81 172 GLU A C 1
ATOM 1347 O O . GLU A 1 172 ? -13.727 37.375 17.016 1 90.81 172 GLU A O 1
ATOM 1352 N N . VAL A 1 173 ? -12.766 35.875 15.711 1 88.31 173 VAL A N 1
ATOM 1353 C CA . VAL A 1 173 ? -11.516 35.938 16.469 1 88.31 173 VAL A CA 1
ATOM 1354 C C . VAL A 1 173 ? -10.609 37 15.875 1 88.31 173 VAL A C 1
ATOM 1356 O O . VAL A 1 173 ? -9.773 37.594 16.578 1 88.31 173 VAL A O 1
ATOM 1359 N N . TRP A 1 174 ? -10.719 37.219 14.586 1 92.12 174 TRP A N 1
ATOM 1360 C CA . TRP A 1 174 ? -9.898 38.219 13.906 1 92.12 174 TRP A CA 1
ATOM 1361 C C . TRP A 1 174 ? -10.586 39.594 13.906 1 92.12 174 TRP A C 1
ATOM 1363 O O . TRP A 1 174 ? -10.906 40.125 12.844 1 92.12 174 TRP A O 1
ATOM 1373 N N . THR A 1 175 ? -10.609 40.219 15.055 1 87.56 175 THR A N 1
ATOM 1374 C CA . THR A 1 175 ? -11.438 41.406 15.273 1 87.56 175 THR A CA 1
ATOM 1375 C C . THR A 1 175 ? -10.727 42.656 14.781 1 87.56 175 THR A C 1
ATOM 1377 O O . THR A 1 175 ? -11.367 43.656 14.516 1 87.56 175 THR A O 1
ATOM 1380 N N . ASP A 1 176 ? -9.445 42.625 14.672 1 89.69 176 ASP A N 1
ATOM 1381 C CA . ASP A 1 176 ? -8.695 43.812 14.227 1 89.69 176 ASP A CA 1
ATOM 1382 C C . ASP A 1 176 ? -8.484 43.781 12.711 1 89.69 176 ASP A C 1
ATOM 1384 O O . ASP A 1 176 ? -7.633 44.5 12.188 1 89.69 176 ASP A O 1
ATOM 1388 N N . ARG A 1 177 ? -9.219 42.938 12.047 1 91.06 177 ARG A N 1
ATOM 1389 C CA . ARG A 1 177 ? -9.102 42.75 10.602 1 91.06 177 ARG A CA 1
ATOM 1390 C C . ARG A 1 177 ? -9.508 44.031 9.859 1 91.06 177 ARG A C 1
ATOM 1392 O O . ARG A 1 177 ? -10.531 44.625 10.164 1 91.06 177 ARG A O 1
ATOM 1399 N N . LYS A 1 178 ? -8.695 44.438 8.945 1 91.69 178 LYS A N 1
ATOM 1400 C CA . LYS A 1 178 ? -8.977 45.562 8.078 1 91.69 178 LYS A CA 1
ATOM 1401 C C . LYS A 1 178 ? -9.055 45.125 6.613 1 91.69 178 LYS A C 1
ATOM 1403 O O . LYS A 1 178 ? -8.539 44.094 6.246 1 91.69 178 LYS A O 1
ATOM 1408 N N . SER A 1 179 ? -9.68 46 5.93 1 90.12 179 SER A N 1
ATOM 1409 C CA . SER A 1 179 ? -9.758 45.75 4.496 1 90.12 179 SER A CA 1
ATOM 1410 C C . SER A 1 179 ? -8.367 45.688 3.869 1 90.12 179 SER A C 1
ATOM 1412 O O . SER A 1 179 ? -7.516 46.531 4.156 1 90.12 179 SER A O 1
ATOM 1414 N N . GLY A 1 180 ? -8.117 44.625 3.227 1 87.75 180 GLY A N 1
ATOM 1415 C CA . GLY A 1 180 ? -6.844 44.5 2.541 1 87.75 180 GLY A CA 1
ATOM 1416 C C . GLY A 1 180 ? -5.828 43.688 3.318 1 87.75 180 GLY A C 1
ATOM 1417 O O . GLY A 1 180 ? -4.758 43.375 2.801 1 87.75 180 GLY A O 1
ATOM 1418 N N . ASP A 1 181 ? -6.207 43.375 4.52 1 92.88 181 ASP A N 1
ATOM 1419 C CA . ASP A 1 181 ? -5.32 42.469 5.266 1 92.88 181 ASP A CA 1
ATOM 1420 C C . ASP A 1 181 ? -5.113 41.156 4.523 1 92.88 181 ASP A C 1
ATOM 1422 O O . ASP A 1 181 ? -5.859 40.844 3.594 1 92.88 181 ASP A O 1
ATOM 1426 N N . VAL A 1 182 ? -4.098 40.531 4.898 1 94.38 182 VAL A N 1
ATOM 1427 C CA . VAL A 1 182 ? -3.709 39.312 4.148 1 94.38 182 VAL A CA 1
ATOM 1428 C C . VAL A 1 182 ? -3.902 38.094 5.016 1 94.38 182 VAL A C 1
ATOM 1430 O O . VAL A 1 182 ? -3.482 38.062 6.176 1 94.38 182 VAL A O 1
ATOM 1433 N N . ILE A 1 183 ? -4.59 37.125 4.469 1 95.5 183 ILE A N 1
ATOM 1434 C CA . ILE A 1 183 ? -4.57 35.781 5.047 1 95.5 183 ILE A CA 1
ATOM 1435 C C . ILE A 1 183 ? -3.545 34.906 4.312 1 95.5 183 ILE A C 1
ATOM 1437 O O . ILE A 1 183 ? -3.512 34.906 3.08 1 95.5 183 ILE A O 1
ATOM 1441 N N . HIS A 1 184 ? -2.676 34.344 5.074 1 96.44 184 HIS A N 1
ATOM 1442 C CA . HIS A 1 184 ? -1.739 33.375 4.512 1 96.44 184 HIS A CA 1
ATOM 1443 C C . HIS A 1 184 ? -2.393 32 4.336 1 96.44 184 HIS A C 1
ATOM 1445 O O . HIS A 1 184 ? -3.201 31.594 5.172 1 96.44 184 HIS A O 1
ATOM 1451 N N . CYS A 1 185 ? -2.094 31.391 3.193 1 96.38 185 CYS A N 1
ATOM 1452 C CA . CYS A 1 185 ? -2.807 30.141 2.977 1 96.38 185 CYS A CA 1
ATOM 1453 C C . CYS A 1 185 ? -1.965 29.172 2.158 1 96.38 185 CYS A C 1
ATOM 1455 O O . CYS A 1 185 ? -0.99 29.562 1.521 1 96.38 185 CYS A O 1
ATOM 1457 N N . THR A 1 186 ? -2.24 27.906 2.242 1 95.31 186 THR A N 1
ATOM 1458 C CA . THR A 1 186 ? -1.737 26.812 1.428 1 95.31 186 THR A CA 1
ATOM 1459 C C . THR A 1 186 ? -2.812 25.75 1.236 1 95.31 186 THR A C 1
ATOM 1461 O O . THR A 1 186 ? -3.979 25.969 1.567 1 95.31 186 THR A O 1
ATOM 1464 N N . GLY A 1 187 ? -2.426 24.688 0.481 1 92 187 GLY A N 1
ATOM 1465 C CA . GLY A 1 187 ? -3.391 23.641 0.194 1 92 187 GLY A CA 1
ATOM 1466 C C . GLY A 1 187 ? -4.164 23.875 -1.09 1 92 187 GLY A C 1
ATOM 1467 O O . GLY A 1 187 ? -4.355 25.016 -1.505 1 92 187 GLY A O 1
ATOM 1468 N N . GLY A 1 188 ? -4.676 22.844 -1.622 1 87.38 188 GLY A N 1
ATOM 1469 C CA . GLY A 1 188 ? -5.438 22.953 -2.857 1 87.38 188 GLY A CA 1
ATOM 1470 C C . GLY A 1 188 ? -6.695 23.781 -2.715 1 87.38 188 GLY A C 1
ATOM 1471 O O . GLY A 1 188 ? -7.094 24.484 -3.65 1 87.38 188 GLY A O 1
ATOM 1472 N N . GLY A 1 189 ? -7.324 23.734 -1.573 1 87.56 189 GLY A N 1
ATOM 1473 C CA . GLY A 1 189 ? -8.539 24.516 -1.327 1 87.56 189 GLY A CA 1
ATOM 1474 C C . GLY A 1 189 ? -8.305 26.016 -1.346 1 87.56 189 GLY A C 1
ATOM 1475 O O . GLY A 1 189 ? -9.242 26.781 -1.521 1 87.56 189 GLY A O 1
ATOM 1476 N N . SER A 1 190 ? -7.098 26.422 -1.089 1 90.25 190 SER A N 1
ATOM 1477 C CA . SER A 1 190 ? -6.801 27.844 -1.12 1 90.25 190 SER A CA 1
ATOM 1478 C C . SER A 1 190 ? -6.953 28.406 -2.529 1 90.25 190 SER A C 1
ATOM 1480 O O . SER A 1 190 ? -7.129 29.625 -2.703 1 90.25 190 SER A O 1
ATOM 1482 N N . TYR A 1 191 ? -6.836 27.469 -3.521 1 84.06 191 TYR A N 1
ATOM 1483 C CA . TYR A 1 191 ? -7.109 27.844 -4.902 1 84.06 191 TYR A CA 1
ATOM 1484 C C . TYR A 1 191 ? -8.602 27.781 -5.199 1 84.06 191 TYR A C 1
ATOM 1486 O O . TYR A 1 191 ? -9.172 28.75 -5.719 1 84.06 191 TYR A O 1
ATOM 1494 N N . LYS A 1 192 ? -9.117 26.75 -4.797 1 82.62 192 LYS A N 1
ATOM 1495 C CA . LYS A 1 192 ? -10.508 26.438 -5.113 1 82.62 192 LYS A CA 1
ATOM 1496 C C . LYS A 1 192 ? -11.453 27.438 -4.461 1 82.62 192 LYS A C 1
ATOM 1498 O O . LYS A 1 192 ? -12.469 27.812 -5.051 1 82.62 192 LYS A O 1
ATOM 1503 N N . TYR A 1 193 ? -11.125 27.969 -3.23 1 88.19 193 TYR A N 1
ATOM 1504 C CA . TYR A 1 193 ? -12.062 28.766 -2.447 1 88.19 193 TYR A CA 1
ATOM 1505 C C . TYR A 1 193 ? -11.539 30.188 -2.258 1 88.19 193 TYR A C 1
ATOM 1507 O O . TYR A 1 193 ? -11.977 30.891 -1.347 1 88.19 193 TYR A O 1
ATOM 1515 N N . SER A 1 194 ? -10.648 30.594 -3.051 1 90.5 194 SER A N 1
ATOM 1516 C CA . SER A 1 194 ? -10.023 31.906 -2.939 1 90.5 194 SER A CA 1
ATOM 1517 C C . SER A 1 194 ? -11.055 33.031 -2.996 1 90.5 194 SER A C 1
ATOM 1519 O O . SER A 1 194 ? -11.062 33.906 -2.141 1 90.5 194 SER A O 1
ATOM 1521 N N . GLU A 1 195 ? -11.961 32.969 -3.951 1 91.69 195 GLU A N 1
ATOM 1522 C CA . GLU A 1 195 ? -12.922 34.031 -4.184 1 91.69 195 GLU A CA 1
ATOM 1523 C C . GLU A 1 195 ? -13.859 34.188 -2.998 1 91.69 195 GLU A C 1
ATOM 1525 O O . GLU A 1 195 ? -14.109 35.312 -2.541 1 91.69 195 GLU A O 1
ATOM 1530 N N . ILE A 1 196 ? -14.367 33.094 -2.535 1 93 196 ILE A N 1
ATOM 1531 C CA . ILE A 1 196 ? -15.352 33.156 -1.463 1 93 196 ILE A CA 1
ATOM 1532 C C . ILE A 1 196 ? -14.688 33.656 -0.181 1 93 196 ILE A C 1
ATOM 1534 O O . ILE A 1 196 ? -15.289 34.406 0.581 1 93 196 ILE A O 1
ATOM 1538 N N . ILE A 1 197 ? -13.484 33.344 0.125 1 93.69 197 ILE A N 1
ATOM 1539 C CA . ILE A 1 197 ? -12.773 33.75 1.33 1 93.69 197 ILE A CA 1
ATOM 1540 C C . ILE A 1 197 ? -12.484 35.25 1.275 1 93.69 197 ILE A C 1
ATOM 1542 O O . ILE A 1 197 ? -12.742 35.969 2.24 1 93.69 197 ILE A O 1
ATOM 1546 N N . MET A 1 198 ? -12.023 35.688 0.152 1 94.38 198 MET A N 1
ATOM 1547 C CA . MET A 1 198 ? -11.703 37.125 -0.013 1 94.38 198 MET A CA 1
ATOM 1548 C C . MET A 1 198 ? -12.953 37.969 0.101 1 94.38 198 MET A C 1
ATOM 1550 O O . MET A 1 198 ? -12.938 39.031 0.749 1 94.38 198 MET A O 1
ATOM 1554 N N . LYS A 1 199 ? -13.984 37.5 -0.521 1 94.31 199 LYS A N 1
ATOM 1555 C CA . LYS A 1 199 ? -15.242 38.25 -0.507 1 94.31 199 LYS A CA 1
ATOM 1556 C C . LYS A 1 199 ? -15.844 38.281 0.894 1 94.31 199 LYS A C 1
ATOM 1558 O O . LYS A 1 199 ? -16.234 39.344 1.38 1 94.31 199 LYS A O 1
ATOM 1563 N N . GLU A 1 200 ? -15.938 37.188 1.535 1 94.94 200 GLU A N 1
ATOM 1564 C CA . GLU A 1 200 ? -16.625 37.062 2.818 1 94.94 200 GLU A CA 1
ATOM 1565 C C . GLU A 1 200 ? -15.836 37.75 3.93 1 94.94 200 GLU A C 1
ATOM 1567 O O . GLU A 1 200 ? -16.422 38.281 4.879 1 94.94 200 GLU A O 1
ATOM 1572 N N . LEU A 1 201 ? -14.516 37.812 3.873 1 94.62 201 LEU A N 1
ATOM 1573 C CA . LEU A 1 201 ? -13.703 38.344 4.953 1 94.62 201 LEU A CA 1
ATOM 1574 C C . LEU A 1 201 ? -13.133 39.688 4.582 1 94.62 201 LEU A C 1
ATOM 1576 O O . LEU A 1 201 ? -12.641 40.438 5.445 1 94.62 201 LEU A O 1
ATOM 1580 N N . GLY A 1 202 ? -13.227 40.062 3.34 1 93.75 202 GLY A N 1
ATOM 1581 C CA . GLY A 1 202 ? -12.688 41.344 2.881 1 93.75 202 GLY A CA 1
ATOM 1582 C C . GLY A 1 202 ? -11.18 41.406 2.963 1 93.75 202 GLY A C 1
ATOM 1583 O O . GLY A 1 202 ? -10.617 42.406 3.383 1 93.75 202 GLY A O 1
ATOM 1584 N N . VAL A 1 203 ? -10.539 40.312 2.688 1 94.5 203 VAL A N 1
ATOM 1585 C CA . VAL A 1 203 ? -9.094 40.219 2.824 1 94.5 203 VAL A CA 1
ATOM 1586 C C . VAL A 1 203 ? -8.469 39.75 1.514 1 94.5 203 VAL A C 1
ATOM 1588 O O . VAL A 1 203 ? -9.188 39.406 0.566 1 94.5 203 VAL A O 1
ATOM 1591 N N . ARG A 1 204 ? -7.172 39.812 1.395 1 94.19 204 ARG A N 1
ATOM 1592 C CA . ARG A 1 204 ? -6.398 39.219 0.309 1 94.19 204 ARG A CA 1
ATOM 1593 C C . ARG A 1 204 ? -5.754 37.906 0.746 1 94.19 204 ARG A C 1
ATOM 1595 O O . ARG A 1 204 ? -5.695 37.594 1.939 1 94.19 204 ARG A O 1
ATOM 1602 N N . LEU A 1 205 ? -5.375 37.125 -0.263 1 94.62 205 LEU A N 1
ATOM 1603 C CA . LEU A 1 205 ? -4.754 35.844 0.04 1 94.62 205 LEU A CA 1
ATOM 1604 C C . LEU A 1 205 ? -3.297 35.844 -0.413 1 94.62 205 LEU A C 1
ATOM 1606 O O . LEU A 1 205 ? -2.977 36.312 -1.506 1 94.62 205 LEU A O 1
ATOM 1610 N N . GLN A 1 206 ? -2.428 35.469 0.436 1 95 206 GLN A N 1
ATOM 1611 C CA . GLN A 1 206 ? -1.05 35.125 0.097 1 95 206 GLN A CA 1
ATOM 1612 C C . GLN A 1 206 ? -0.816 33.625 0.196 1 95 206 GLN A C 1
ATOM 1614 O O . GLN A 1 206 ? -0.925 33.031 1.277 1 95 206 GLN A O 1
ATOM 1619 N N . ARG A 1 207 ? -0.438 33.062 -0.923 1 94.19 207 ARG A N 1
ATOM 1620 C CA . ARG A 1 207 ? -0.36 31.609 -0.976 1 94.19 207 ARG A CA 1
ATOM 1621 C C . ARG A 1 207 ? 1.09 31.125 -0.951 1 94.19 207 ARG A C 1
ATOM 1623 O O . ARG A 1 207 ? 1.938 31.672 -1.657 1 94.19 207 ARG A O 1
ATOM 1630 N N . THR A 1 208 ? 1.372 30.219 -0.095 1 94.44 208 THR A N 1
ATOM 1631 C CA . THR A 1 208 ? 2.643 29.5 -0.05 1 94.44 208 THR A CA 1
ATOM 1632 C C . THR A 1 208 ? 2.492 28.094 -0.633 1 94.44 208 THR A C 1
ATOM 1634 O O . THR A 1 208 ? 1.488 27.422 -0.394 1 94.44 208 THR A O 1
ATOM 1637 N N . ASP A 1 209 ? 3.5 27.688 -1.405 1 92.44 209 ASP A N 1
ATOM 1638 C CA . ASP A 1 209 ? 3.51 26.328 -1.938 1 92.44 209 ASP A CA 1
ATOM 1639 C C . ASP A 1 209 ? 3.328 25.297 -0.824 1 92.44 209 ASP A C 1
ATOM 1641 O O . ASP A 1 209 ? 3.873 25.453 0.271 1 92.44 209 ASP A O 1
ATOM 1645 N N . GLU A 1 210 ? 2.631 24.234 -1.157 1 92 210 GLU A N 1
ATOM 1646 C CA . GLU A 1 210 ? 2.271 23.234 -0.148 1 92 210 GLU A CA 1
ATOM 1647 C C . GLU A 1 210 ? 3.512 22.578 0.45 1 92 210 GLU A C 1
ATOM 1649 O O . GLU A 1 210 ? 3.611 22.422 1.669 1 92 210 GLU A O 1
ATOM 1654 N N . MET A 1 211 ? 4.465 22.203 -0.353 1 92.81 211 MET A N 1
ATOM 1655 C CA . MET A 1 211 ? 5.66 21.531 0.153 1 92.81 211 MET A CA 1
ATOM 1656 C C . MET A 1 211 ? 6.52 22.5 0.972 1 92.81 211 MET A C 1
ATOM 1658 O O . MET A 1 211 ? 7.043 22.125 2.021 1 92.81 211 MET A O 1
ATOM 1662 N N . ARG A 1 212 ? 6.629 23.641 0.445 1 94.19 212 ARG A N 1
ATOM 1663 C CA . ARG A 1 212 ? 7.367 24.672 1.17 1 94.19 212 ARG A CA 1
ATOM 1664 C C . ARG A 1 212 ? 6.742 24.938 2.535 1 94.19 212 ARG A C 1
ATOM 1666 O O . ARG A 1 212 ? 7.449 25.031 3.539 1 94.19 212 ARG A O 1
ATOM 1673 N N . SER A 1 213 ? 5.434 25.016 2.545 1 96.25 213 SER A N 1
ATOM 1674 C CA . SER A 1 213 ? 4.73 25.266 3.799 1 96.25 213 SER A CA 1
ATOM 1675 C C . SER A 1 213 ? 4.969 24.141 4.797 1 96.25 213 SER A C 1
ATOM 1677 O O . SER A 1 213 ? 5.148 24.391 5.992 1 96.25 213 SER A O 1
ATOM 1679 N N . LEU A 1 214 ? 4.953 22.906 4.316 1 96.62 214 LEU A N 1
ATOM 1680 C CA . LEU A 1 214 ? 5.199 21.766 5.184 1 96.62 214 LEU A CA 1
ATOM 1681 C C . LEU A 1 214 ? 6.59 21.828 5.801 1 96.62 214 LEU A C 1
ATOM 1683 O O . LEU A 1 214 ? 6.746 21.625 7.008 1 96.62 214 LEU A O 1
ATOM 1687 N N . ILE A 1 215 ? 7.539 22.172 4.996 1 96.75 215 ILE A N 1
ATOM 1688 C CA . ILE A 1 215 ? 8.93 22.188 5.438 1 96.75 215 ILE A CA 1
ATOM 1689 C C . ILE A 1 215 ? 9.156 23.328 6.422 1 96.75 215 ILE A C 1
ATOM 1691 O O . ILE A 1 215 ? 9.789 23.141 7.465 1 96.75 215 ILE A O 1
ATOM 1695 N N . PHE A 1 216 ? 8.617 24.516 6.152 1 96 216 PHE A N 1
ATOM 1696 C CA . PHE A 1 216 ? 8.734 25.641 7.07 1 96 216 PHE A CA 1
ATOM 1697 C C . PHE A 1 216 ? 8.086 25.312 8.414 1 96 216 PHE A C 1
ATOM 1699 O O . PHE A 1 216 ? 8.641 25.609 9.469 1 96 216 PHE A O 1
ATOM 1706 N N . GLY A 1 217 ? 6.934 24.672 8.312 1 96.81 217 GLY A N 1
ATOM 1707 C CA . GLY A 1 217 ? 6.195 24.344 9.516 1 96.81 217 GLY A CA 1
ATOM 1708 C C . GLY A 1 217 ? 6.906 23.328 10.391 1 96.81 217 GLY A C 1
ATOM 1709 O O . GLY A 1 217 ? 7.082 23.547 11.594 1 96.81 217 GLY A O 1
ATOM 1710 N N . VAL A 1 218 ? 7.344 22.234 9.781 1 96.56 218 VAL A N 1
ATOM 1711 C CA . VAL A 1 218 ? 7.965 21.172 10.555 1 96.56 218 VAL A CA 1
ATOM 1712 C C . VAL A 1 218 ? 9.297 21.656 11.117 1 96.56 218 VAL A C 1
ATOM 1714 O O . VAL A 1 218 ? 9.641 21.359 12.266 1 96.56 218 VAL A O 1
ATOM 1717 N N . ASN A 1 219 ? 10.039 22.438 10.359 1 94.5 219 ASN A N 1
ATOM 1718 C CA . ASN A 1 219 ? 11.32 22.969 10.82 1 94.5 219 ASN A CA 1
ATOM 1719 C C . ASN A 1 219 ? 11.141 23.906 12.008 1 94.5 219 ASN A C 1
ATOM 1721 O O . ASN A 1 219 ? 11.883 23.828 12.984 1 94.5 219 ASN A O 1
ATOM 1725 N N . PHE A 1 220 ? 10.242 24.75 11.922 1 93.19 220 PHE A N 1
ATOM 1726 C CA . PHE A 1 220 ? 9.992 25.719 12.984 1 93.19 220 PHE A CA 1
ATOM 1727 C C . PHE A 1 220 ? 9.578 25 14.273 1 93.19 220 PHE A C 1
ATOM 1729 O O . PHE A 1 220 ? 10.117 25.281 15.344 1 93.19 220 PHE A O 1
ATOM 1736 N N . LEU A 1 221 ? 8.648 24.078 14.148 1 92.69 221 LEU A N 1
ATOM 1737 C CA . LEU A 1 221 ? 8.094 23.422 15.328 1 92.69 221 LEU A CA 1
ATOM 1738 C C . LEU A 1 221 ? 9.148 22.531 16 1 92.69 221 LEU A C 1
ATOM 1740 O O . LEU A 1 221 ? 9.227 22.484 17.234 1 92.69 221 LEU A O 1
ATOM 1744 N N . LEU A 1 222 ? 9.906 21.844 15.195 1 92.06 222 LEU A N 1
ATOM 1745 C CA . LEU A 1 222 ? 10.961 20.984 15.75 1 92.06 222 LEU A CA 1
ATOM 1746 C C . LEU A 1 222 ? 12.031 21.828 16.438 1 92.06 222 LEU A C 1
ATOM 1748 O O . LEU A 1 222 ? 12.594 21.422 17.453 1 92.06 222 LEU A O 1
ATOM 1752 N N . SER A 1 223 ? 12.312 23.016 15.883 1 88.25 223 SER A N 1
ATOM 1753 C CA . SER A 1 223 ? 13.383 23.844 16.406 1 88.25 223 SER A CA 1
ATOM 1754 C C . SER A 1 223 ? 12.914 24.656 17.609 1 88.25 223 SER A C 1
ATOM 1756 O O . SER A 1 223 ? 13.719 25.047 18.469 1 88.25 223 SER A O 1
ATOM 1758 N N . THR A 1 224 ? 11.672 24.922 17.688 1 83.75 224 THR A N 1
ATOM 1759 C CA . THR A 1 224 ? 11.148 25.828 18.703 1 83.75 224 THR A CA 1
ATOM 1760 C C . THR A 1 224 ? 10.617 25.062 19.906 1 83.75 224 THR A C 1
ATOM 1762 O O . THR A 1 224 ? 10.797 25.469 21.047 1 83.75 224 THR A O 1
ATOM 1765 N N . ASN A 1 225 ? 9.961 23.938 19.594 1 83.5 225 ASN A N 1
ATOM 1766 C CA . ASN A 1 225 ? 9.336 23.156 20.656 1 83.5 225 ASN A CA 1
ATOM 1767 C C . ASN A 1 225 ? 10.203 21.969 21.062 1 83.5 225 ASN A C 1
ATOM 1769 O O . ASN A 1 225 ? 10.453 21.078 20.25 1 83.5 225 ASN A O 1
ATOM 1773 N N . VAL A 1 226 ? 10.555 21.875 22.297 1 79.44 226 VAL A N 1
ATOM 1774 C CA . VAL A 1 226 ? 11.406 20.812 22.797 1 79.44 226 VAL A CA 1
ATOM 1775 C C . VAL A 1 226 ? 10.633 19.484 22.797 1 79.44 226 VAL A C 1
ATOM 1777 O O . VAL A 1 226 ? 11.211 18.422 22.594 1 79.44 226 VAL A O 1
ATOM 1780 N N . ASP A 1 227 ? 9.328 19.594 22.891 1 83.81 227 ASP A N 1
ATOM 1781 C CA . ASP A 1 227 ? 8.516 18.391 23.016 1 83.81 227 ASP A CA 1
ATOM 1782 C C . ASP A 1 227 ? 7.691 18.172 21.75 1 83.81 227 ASP A C 1
ATOM 1784 O O . ASP A 1 227 ? 6.645 17.516 21.781 1 83.81 227 ASP A O 1
ATOM 1788 N N . GLU A 1 228 ? 8.102 18.719 20.688 1 90.62 228 GLU A N 1
ATOM 1789 C CA . GLU A 1 228 ? 7.344 18.578 19.453 1 90.62 228 GLU A CA 1
ATOM 1790 C C . GLU A 1 228 ? 7.344 17.125 18.953 1 90.62 228 GLU A C 1
ATOM 1792 O O . GLU A 1 228 ? 6.301 16.609 18.578 1 90.62 228 GLU A O 1
ATOM 1797 N N . SER A 1 229 ? 8.492 16.484 19 1 92.88 229 SER A N 1
ATOM 1798 C CA . SER A 1 229 ? 8.609 15.133 18.453 1 92.88 229 SER A CA 1
ATOM 1799 C C . SER A 1 229 ? 8.602 14.078 19.562 1 92.88 229 SER A C 1
ATOM 1801 O O . SER A 1 229 ? 9.094 14.328 20.656 1 92.88 229 SER A O 1
ATOM 1803 N N . PHE A 1 230 ? 8.055 12.906 19.266 1 92.19 230 PHE A N 1
ATOM 1804 C CA . PHE A 1 230 ? 8.016 11.828 20.234 1 92.19 230 PHE A CA 1
ATOM 1805 C C . PHE A 1 230 ? 7.91 10.477 19.547 1 92.19 230 PHE A C 1
ATOM 1807 O O . PHE A 1 230 ? 7.641 10.406 18.344 1 92.19 230 PHE A O 1
ATOM 1814 N N . THR A 1 231 ? 8.227 9.414 20.234 1 93.44 231 THR A N 1
ATOM 1815 C CA . THR A 1 231 ? 8.078 8.039 19.781 1 93.44 231 THR A CA 1
ATOM 1816 C C . THR A 1 231 ? 6.965 7.332 20.547 1 93.44 231 THR A C 1
ATOM 1818 O O . THR A 1 231 ? 6.578 7.77 21.641 1 93.44 231 THR A O 1
ATOM 1821 N N . TYR A 1 232 ? 6.395 6.359 19.938 1 93.31 232 TYR A N 1
ATOM 1822 C CA . TYR A 1 232 ? 5.355 5.551 20.562 1 93.31 232 TYR A CA 1
ATOM 1823 C C . TYR A 1 232 ? 5.855 4.137 20.828 1 93.31 232 TYR A C 1
ATOM 1825 O O . TYR A 1 232 ? 6.359 3.465 19.938 1 93.31 232 TYR A O 1
ATOM 1833 N N . HIS A 1 233 ? 5.715 3.699 22.062 1 90.69 233 HIS A N 1
ATOM 1834 C CA . HIS A 1 233 ? 6.133 2.369 22.5 1 90.69 233 HIS A CA 1
ATOM 1835 C C . HIS A 1 233 ? 4.957 1.578 23.062 1 90.69 233 HIS A C 1
ATOM 1837 O O . HIS A 1 233 ? 4.621 1.716 24.234 1 90.69 233 HIS A O 1
ATOM 1843 N N . HIS A 1 234 ? 4.457 0.671 22.297 1 87.69 234 HIS A N 1
ATOM 1844 C CA . HIS A 1 234 ? 3.234 -0.057 22.609 1 87.69 234 HIS A CA 1
ATOM 1845 C C . HIS A 1 234 ? 3.398 -0.881 23.875 1 87.69 234 HIS A C 1
ATOM 1847 O O . HIS A 1 234 ? 2.447 -1.041 24.641 1 87.69 234 HIS A O 1
ATOM 1853 N N . ASP A 1 235 ? 4.531 -1.415 24.156 1 88 235 ASP A N 1
ATOM 1854 C CA . ASP A 1 235 ? 4.762 -2.338 25.266 1 88 235 ASP A CA 1
ATOM 1855 C C . ASP A 1 235 ? 4.992 -1.583 26.562 1 88 235 ASP A C 1
ATOM 1857 O O . ASP A 1 235 ? 4.973 -2.178 27.641 1 88 235 ASP A O 1
ATOM 1861 N N . ALA A 1 236 ? 5.191 -0.313 26.438 1 87.94 236 ALA A N 1
ATOM 1862 C CA . ALA A 1 236 ? 5.367 0.487 27.656 1 87.94 236 ALA A CA 1
ATOM 1863 C C . ALA A 1 236 ? 4.035 0.699 28.375 1 87.94 236 ALA A C 1
ATOM 1865 O O . ALA A 1 236 ? 2.982 0.292 27.875 1 87.94 236 ALA A O 1
ATOM 1866 N N . ILE A 1 237 ? 4.148 1.114 29.531 1 85.5 237 ILE A N 1
ATOM 1867 C CA . ILE A 1 237 ? 2.941 1.223 30.344 1 85.5 237 ILE A CA 1
ATOM 1868 C C . ILE A 1 237 ? 2.539 2.689 30.469 1 85.5 237 ILE A C 1
ATOM 1870 O O . ILE A 1 237 ? 3.389 3.557 30.688 1 85.5 237 ILE A O 1
ATOM 1874 N N . GLY A 1 238 ? 1.222 2.93 30.312 1 80.69 238 GLY A N 1
ATOM 1875 C CA . GLY A 1 238 ? 0.657 4.254 30.531 1 80.69 238 GLY A CA 1
ATOM 1876 C C . GLY A 1 238 ? 1.298 5.324 29.672 1 80.69 238 GLY A C 1
ATOM 1877 O O . GLY A 1 238 ? 1.413 5.164 28.453 1 80.69 238 GLY A O 1
ATOM 1878 N N . ILE A 1 239 ? 1.766 6.355 30.297 1 77.12 239 ILE A N 1
ATOM 1879 C CA . ILE A 1 239 ? 2.297 7.535 29.641 1 77.12 239 ILE A CA 1
ATOM 1880 C C . ILE A 1 239 ? 3.646 7.207 29 1 77.12 239 ILE A C 1
ATOM 1882 O O . ILE A 1 239 ? 4.078 7.879 28.062 1 77.12 239 ILE A O 1
ATOM 1886 N N . ASN A 1 240 ? 4.246 6.141 29.438 1 82.44 240 ASN A N 1
ATOM 1887 C CA . ASN A 1 240 ? 5.559 5.754 28.922 1 82.44 240 ASN A CA 1
ATOM 1888 C C . ASN A 1 240 ? 5.465 5.223 27.5 1 82.44 240 ASN A C 1
ATOM 1890 O O . ASN A 1 240 ? 6.484 5.051 26.828 1 82.44 240 ASN A O 1
ATOM 1894 N N . LYS A 1 241 ? 4.227 5.145 27.062 1 88.62 241 LYS A N 1
ATOM 1895 C CA . LYS A 1 241 ? 4.043 4.754 25.672 1 88.62 241 LYS A CA 1
ATOM 1896 C C . LYS A 1 241 ? 4.477 5.871 24.734 1 88.62 241 LYS A C 1
ATOM 1898 O O . LYS A 1 241 ? 4.848 5.613 23.578 1 88.62 241 LYS A O 1
ATOM 1903 N N . PHE A 1 242 ? 4.355 7.062 25.297 1 88.19 242 PHE A N 1
ATOM 1904 C CA . PHE A 1 242 ? 4.762 8.242 24.531 1 88.19 242 PHE A CA 1
ATOM 1905 C C . PHE A 1 242 ? 6.059 8.82 25.094 1 88.19 242 PHE A C 1
ATOM 1907 O O . PHE A 1 242 ? 6.125 9.188 26.266 1 88.19 242 PHE A O 1
ATOM 1914 N N . GLN A 1 243 ? 7.156 8.828 24.281 1 88.31 243 GLN A N 1
ATOM 1915 C CA . GLN A 1 243 ? 8.453 9.328 24.734 1 88.31 243 GLN A CA 1
ATOM 1916 C C . GLN A 1 243 ? 8.93 10.484 23.859 1 88.31 243 GLN A C 1
ATOM 1918 O O . GLN A 1 243 ? 9.188 10.312 22.672 1 88.31 243 GLN A O 1
ATOM 1923 N N . TYR A 1 244 ? 9.023 11.633 24.469 1 87.56 244 TYR A N 1
ATOM 1924 C CA . TYR A 1 244 ? 9.516 12.797 23.734 1 87.56 244 TYR A CA 1
ATOM 1925 C C . TYR A 1 244 ? 10.93 12.57 23.234 1 87.56 244 TYR A C 1
ATOM 1927 O O . TYR A 1 244 ? 11.734 11.906 23.906 1 87.56 244 TYR A O 1
ATOM 1935 N N . ARG A 1 245 ? 11.148 13.039 22.094 1 88.44 245 ARG A N 1
ATOM 1936 C CA . ARG A 1 245 ? 12.461 12.953 21.453 1 88.44 245 ARG A CA 1
ATOM 1937 C C . ARG A 1 245 ? 12.945 14.32 21.016 1 88.44 245 ARG A C 1
ATOM 1939 O O . ARG A 1 245 ? 12.977 14.625 19.812 1 88.44 245 ARG A O 1
ATOM 1946 N N . PRO A 1 246 ? 13.383 15.094 22.047 1 86.06 246 PRO A N 1
ATOM 1947 C CA . PRO A 1 246 ? 13.938 16.391 21.656 1 86.06 246 PRO A CA 1
ATOM 1948 C C . PRO A 1 246 ? 15.164 16.25 20.75 1 86.06 246 PRO A C 1
ATOM 1950 O O . PRO A 1 246 ? 15.93 15.297 20.875 1 86.06 246 PRO A O 1
ATOM 1953 N N . ILE A 1 247 ? 15.188 17.172 19.812 1 86.44 247 ILE A N 1
ATOM 1954 C CA . ILE A 1 247 ? 16.312 17.141 18.875 1 86.44 247 ILE A CA 1
ATOM 1955 C C . ILE A 1 247 ? 16.938 18.531 18.781 1 86.44 247 ILE A C 1
ATOM 1957 O O . ILE A 1 247 ? 16.234 19.547 18.719 1 86.44 247 ILE A O 1
ATOM 1961 N N . ALA A 1 248 ? 18.344 18.5 18.859 1 82 248 ALA A N 1
ATOM 1962 C CA . ALA A 1 248 ? 19.062 19.766 18.688 1 82 248 ALA A CA 1
ATOM 1963 C C . ALA A 1 248 ? 18.906 20.297 17.266 1 82 248 ALA A C 1
ATOM 1965 O O . ALA A 1 248 ? 18.859 19.516 16.312 1 82 248 ALA A O 1
ATOM 1966 N N . ALA A 1 249 ? 18.859 21.609 17.188 1 78.25 249 ALA A N 1
ATOM 1967 C CA . ALA A 1 249 ? 18.594 22.281 15.906 1 78.25 249 ALA A CA 1
ATOM 1968 C C . ALA A 1 249 ? 19.594 21.844 14.836 1 78.25 249 ALA A C 1
ATOM 1970 O O . ALA A 1 249 ? 19.234 21.7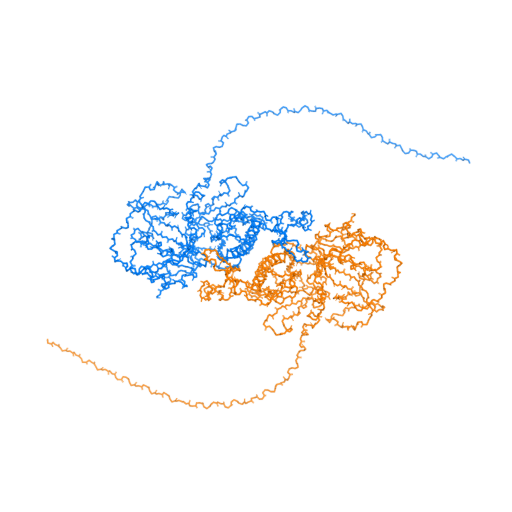19 13.664 1 78.25 249 ALA A O 1
ATOM 1971 N N . ASP A 1 250 ? 20.781 21.562 15.172 1 81.44 250 ASP A N 1
ATOM 1972 C CA . ASP A 1 250 ? 21.828 21.234 14.211 1 81.44 250 ASP A CA 1
ATOM 1973 C C . ASP A 1 250 ? 21.797 19.766 13.828 1 81.44 250 ASP A C 1
ATOM 1975 O O . ASP A 1 250 ? 22.5 19.344 12.906 1 81.44 250 ASP A O 1
ATOM 1979 N N . LEU A 1 251 ? 20.938 19.016 14.453 1 85.19 251 LEU A N 1
ATOM 1980 C CA . LEU A 1 251 ? 20.891 17.578 14.203 1 85.19 251 LEU A CA 1
ATOM 1981 C C . LEU A 1 251 ? 19.578 17.172 13.57 1 85.19 251 LEU A C 1
ATOM 1983 O O . LEU A 1 251 ? 19.328 15.984 13.328 1 85.19 251 LEU A O 1
ATOM 1987 N N . ILE A 1 252 ? 18.844 18.125 13.266 1 87.88 252 ILE A N 1
ATOM 1988 C CA . ILE A 1 252 ? 17.516 17.844 12.758 1 87.88 252 ILE A CA 1
ATOM 1989 C C . ILE A 1 252 ? 17.609 17.172 11.391 1 87.88 252 ILE A C 1
ATOM 1991 O O . ILE A 1 252 ? 16.875 16.219 11.109 1 87.88 252 ILE A O 1
ATOM 1995 N N . TYR A 1 253 ? 18.562 17.516 10.602 1 93.94 253 TYR A N 1
ATOM 1996 C CA . TYR A 1 253 ? 18.641 17.062 9.219 1 93.94 253 TYR A CA 1
ATOM 1997 C C . TYR A 1 253 ? 19.734 16.016 9.047 1 93.94 253 TYR A C 1
ATOM 1999 O O . TYR A 1 253 ? 20.719 16.016 9.797 1 93.94 253 TYR A O 1
ATOM 2007 N N . PRO A 1 254 ? 19.516 15.094 8.07 1 97 254 PRO A N 1
ATOM 2008 C CA . PRO A 1 254 ? 18.359 14.914 7.184 1 97 254 PRO A CA 1
ATOM 2009 C C . PRO A 1 254 ? 17.281 14.023 7.793 1 97 254 PRO A C 1
ATOM 2011 O O . PRO A 1 254 ? 17.547 13.289 8.75 1 97 254 PRO A O 1
ATOM 2014 N N . PHE A 1 255 ? 16.094 14.164 7.332 1 98 255 PHE A N 1
ATOM 2015 C CA . PHE A 1 255 ? 15.016 13.281 7.754 1 98 255 PHE A CA 1
ATOM 2016 C C . PHE A 1 255 ? 13.992 13.094 6.637 1 98 255 PHE A C 1
ATOM 2018 O O . PHE A 1 255 ? 14.055 13.781 5.613 1 98 255 PHE A O 1
ATOM 2025 N N . LEU A 1 256 ? 13.18 12.094 6.719 1 98.44 256 LEU A N 1
ATOM 2026 C CA . LEU A 1 256 ? 12.039 11.852 5.844 1 98.44 256 LEU A CA 1
ATOM 2027 C C . LEU A 1 256 ? 10.75 12.352 6.48 1 98.44 256 LEU A C 1
ATOM 2029 O O . LEU A 1 256 ? 10.492 12.094 7.656 1 98.44 256 LEU A O 1
ATOM 2033 N N . LEU A 1 257 ? 10.008 13.156 5.801 1 98.5 257 LEU A N 1
ATOM 2034 C CA . LEU A 1 257 ? 8.672 13.562 6.242 1 98.5 257 LEU A CA 1
ATOM 2035 C C . LEU A 1 257 ? 7.594 12.828 5.457 1 98.5 257 LEU A C 1
ATOM 2037 O O . LEU A 1 257 ? 7.535 12.93 4.23 1 98.5 257 LEU A O 1
ATOM 2041 N N . VAL A 1 258 ? 6.816 12.016 6.086 1 98.44 258 VAL A N 1
ATOM 2042 C CA . VAL A 1 258 ? 5.652 11.352 5.512 1 98.44 258 VAL A CA 1
ATOM 2043 C C . VAL A 1 258 ? 4.379 12.086 5.922 1 98.44 258 VAL A C 1
ATOM 2045 O O . VAL A 1 258 ? 3.887 11.906 7.039 1 98.44 258 VAL A O 1
ATOM 2048 N N . ASN A 1 259 ? 3.875 12.906 5.02 1 97.25 259 ASN A N 1
ATOM 2049 C CA . ASN A 1 259 ? 2.688 13.711 5.285 1 97.25 259 ASN A CA 1
ATOM 2050 C C . ASN A 1 259 ? 1.416 13.008 4.816 1 97.25 259 ASN A C 1
ATOM 2052 O O . ASN A 1 259 ? 1.183 12.875 3.613 1 97.25 259 ASN A O 1
ATOM 2056 N N . ILE A 1 260 ? 0.573 12.609 5.816 1 96.81 260 ILE A N 1
ATOM 2057 C CA . ILE A 1 260 ? -0.584 11.766 5.523 1 96.81 260 ILE A CA 1
ATOM 2058 C C . ILE A 1 260 ? -1.858 12.609 5.59 1 96.81 260 ILE A C 1
ATOM 2060 O O . ILE A 1 260 ? -2.344 12.93 6.68 1 96.81 260 ILE A O 1
ATOM 2064 N N . GLY A 1 261 ? -2.459 12.992 4.5 1 93.31 261 GLY A N 1
ATOM 2065 C CA . GLY A 1 261 ? -3.762 13.617 4.355 1 93.31 261 GLY A CA 1
ATOM 2066 C C . GLY A 1 261 ? -4.758 12.758 3.605 1 93.31 261 GLY A C 1
ATOM 2067 O O . GLY A 1 261 ? -4.949 11.586 3.939 1 93.31 261 GLY A O 1
ATOM 2068 N N . THR A 1 262 ? -5.434 13.477 2.57 1 91.56 262 THR A N 1
ATOM 2069 C CA . THR A 1 262 ? -6.254 12.664 1.681 1 91.56 262 THR A CA 1
ATOM 2070 C C . THR A 1 262 ? -5.426 11.555 1.039 1 91.56 262 THR A C 1
ATOM 2072 O O . THR A 1 262 ? -5.832 10.391 1.037 1 91.56 262 THR A O 1
ATOM 2075 N N . GLY A 1 263 ? -4.367 11.938 0.458 1 94.38 263 GLY A N 1
ATOM 2076 C CA . GLY A 1 263 ? -3.299 11.047 0.049 1 94.38 263 GLY A CA 1
ATOM 2077 C C . GLY A 1 263 ? -2.039 11.195 0.882 1 94.38 263 GLY A C 1
ATOM 2078 O O . GLY A 1 263 ? -2.1 11.641 2.031 1 94.38 263 GLY A O 1
ATOM 2079 N N . ILE A 1 264 ? -0.91 10.68 0.401 1 96.56 264 ILE A N 1
ATOM 2080 C CA . ILE A 1 264 ? 0.357 10.727 1.123 1 96.56 264 ILE A CA 1
ATOM 2081 C C . ILE A 1 264 ? 1.412 11.43 0.266 1 96.56 264 ILE A C 1
ATOM 2083 O O . ILE A 1 264 ? 1.494 11.188 -0.942 1 96.56 264 ILE A O 1
ATOM 2087 N N . SER A 1 265 ? 2.131 12.32 0.84 1 95.69 265 SER A N 1
ATOM 2088 C CA . SER A 1 265 ? 3.322 12.906 0.234 1 95.69 265 SER A CA 1
ATOM 2089 C C . SER A 1 265 ? 4.57 12.594 1.057 1 95.69 265 SER A C 1
ATOM 2091 O O . SER A 1 265 ? 4.566 12.742 2.279 1 95.69 265 SER A O 1
ATOM 2093 N N . ILE A 1 266 ? 5.582 12.117 0.407 1 97.44 266 ILE A N 1
ATOM 2094 C CA . ILE A 1 266 ? 6.828 11.766 1.079 1 97.44 266 ILE A CA 1
ATOM 2095 C C . ILE A 1 266 ? 7.934 12.727 0.64 1 97.44 266 ILE A C 1
ATOM 2097 O O . ILE A 1 266 ? 8.25 12.82 -0.549 1 97.44 266 ILE A O 1
ATOM 2101 N N . LEU A 1 267 ? 8.562 13.422 1.617 1 97.75 267 LEU A N 1
ATOM 2102 C CA . LEU A 1 267 ? 9.578 14.43 1.331 1 97.75 267 LEU A CA 1
ATOM 2103 C C . LEU A 1 267 ? 10.906 14.055 1.981 1 97.75 267 LEU A C 1
ATOM 2105 O O . LEU A 1 267 ? 10.953 13.711 3.166 1 97.75 267 LEU A O 1
ATOM 2109 N N . LYS A 1 268 ? 11.945 14.062 1.194 1 98.12 268 LYS A N 1
ATOM 2110 C CA . LYS A 1 268 ? 13.305 14.039 1.716 1 98.12 268 LYS A CA 1
ATOM 2111 C C . LYS A 1 268 ? 13.781 15.445 2.07 1 98.12 268 LYS A C 1
ATOM 2113 O O . LYS A 1 268 ? 13.789 16.344 1.22 1 98.12 268 LYS A O 1
ATOM 2118 N N . VAL A 1 269 ? 14.109 15.625 3.334 1 97.94 269 VAL A N 1
ATOM 2119 C CA . VAL A 1 269 ? 14.5 16.953 3.803 1 97.94 269 VAL A CA 1
ATOM 2120 C C . VAL A 1 269 ? 15.977 16.938 4.188 1 97.94 269 VAL A C 1
ATOM 2122 O O . VAL A 1 269 ? 16.359 16.312 5.18 1 97.94 269 VAL A O 1
ATOM 2125 N N . ASP A 1 270 ? 16.766 17.688 3.453 1 97.25 270 ASP A N 1
ATOM 2126 C CA . ASP A 1 270 ? 18.219 17.688 3.65 1 97.25 270 ASP A CA 1
ATOM 2127 C C . ASP A 1 270 ? 18.656 18.859 4.512 1 97.25 270 ASP A C 1
ATOM 2129 O O . ASP A 1 270 ? 19.688 18.797 5.184 1 97.25 270 ASP A O 1
ATOM 2133 N N . SER A 1 271 ? 17.969 19.938 4.441 1 95.38 271 SER A N 1
ATOM 2134 C CA . SER A 1 271 ? 18.203 21.172 5.195 1 95.38 271 SER A CA 1
ATOM 2135 C C . SER A 1 271 ? 16.938 22.031 5.262 1 95.38 271 SER A C 1
ATOM 2137 O O . SER A 1 271 ? 15.922 21.688 4.664 1 95.38 271 SER A O 1
ATOM 2139 N N . PRO A 1 272 ? 16.906 23.094 5.965 1 91.25 272 PRO A N 1
ATOM 2140 C CA . PRO A 1 272 ? 15.734 23.953 6.02 1 91.25 272 PRO A CA 1
ATOM 2141 C C . PRO A 1 272 ? 15.297 24.453 4.645 1 91.25 272 PRO A C 1
ATOM 2143 O O . PRO A 1 272 ? 14.125 24.797 4.445 1 91.25 272 PRO A O 1
ATOM 2146 N N . THR A 1 273 ? 16.188 24.469 3.682 1 91.19 273 THR A N 1
ATOM 2147 C CA . THR A 1 273 ? 15.852 25.047 2.389 1 91.19 273 THR A CA 1
ATOM 2148 C C . THR A 1 273 ? 16.047 24.031 1.267 1 91.19 273 THR A C 1
ATOM 2150 O O . THR A 1 273 ? 15.82 24.344 0.095 1 91.19 273 THR A O 1
ATOM 2153 N N . SER A 1 274 ? 16.562 22.891 1.577 1 95.94 274 SER A N 1
ATOM 2154 C CA . SER A 1 274 ? 16.781 21.844 0.574 1 95.94 274 SER A CA 1
ATOM 2155 C C . SER A 1 274 ? 15.93 20.609 0.856 1 95.94 274 SER A C 1
ATOM 2157 O O . SER A 1 274 ? 16.141 19.922 1.858 1 95.94 274 SER A O 1
ATOM 2159 N N . TYR A 1 275 ? 14.953 20.359 -0.037 1 96.19 275 TYR A N 1
ATOM 2160 C CA . TYR A 1 275 ? 14.039 19.234 0.106 1 96.19 275 TYR A CA 1
ATOM 2161 C C . TYR A 1 275 ? 13.516 18.781 -1.253 1 96.19 275 TYR A C 1
ATOM 2163 O O . TYR A 1 275 ? 13.641 19.5 -2.244 1 96.19 275 TYR A O 1
ATOM 2171 N N . GLU A 1 276 ? 12.992 17.531 -1.304 1 95.75 276 GLU A N 1
ATOM 2172 C CA . GLU A 1 276 ? 12.469 16.938 -2.529 1 95.75 276 GLU A CA 1
ATOM 2173 C C . GLU A 1 276 ? 11.312 15.984 -2.23 1 95.75 276 GLU A C 1
ATOM 2175 O O . GLU A 1 276 ? 11.398 15.172 -1.305 1 95.75 276 GLU A O 1
ATOM 2180 N N . ARG A 1 277 ? 10.195 16.188 -2.973 1 95.5 277 ARG A N 1
ATOM 2181 C CA . ARG A 1 277 ? 9.156 15.156 -2.912 1 95.5 277 ARG A CA 1
ATOM 2182 C C . ARG A 1 277 ? 9.586 13.891 -3.648 1 95.5 277 ARG A C 1
ATOM 2184 O O . ARG A 1 277 ? 9.672 13.883 -4.879 1 95.5 277 ARG A O 1
ATOM 2191 N N . VAL A 1 278 ? 9.766 12.828 -2.947 1 94.44 278 VAL A N 1
ATOM 2192 C CA . VAL A 1 278 ? 10.406 11.648 -3.525 1 94.44 278 VAL A CA 1
ATOM 2193 C C . VAL A 1 278 ? 9.367 10.555 -3.73 1 94.44 278 VAL A C 1
ATOM 2195 O O . VAL A 1 278 ? 9.641 9.539 -4.383 1 94.44 278 VAL A O 1
ATOM 2198 N N . GLY A 1 279 ? 8.188 10.781 -3.164 1 93.38 279 GLY A N 1
ATOM 2199 C CA . GLY A 1 279 ? 7.172 9.75 -3.301 1 93.38 279 GLY A CA 1
ATOM 2200 C C . GLY A 1 279 ? 5.793 10.203 -2.863 1 93.38 279 GLY A C 1
ATOM 2201 O O . GLY A 1 279 ? 5.621 11.336 -2.416 1 93.38 279 GLY A O 1
ATOM 2202 N N . GLY A 1 280 ? 4.816 9.297 -2.967 1 94.06 280 GLY A N 1
ATOM 2203 C CA . GLY A 1 280 ? 3.426 9.508 -2.602 1 94.06 280 GLY A CA 1
ATOM 2204 C C . GLY A 1 280 ? 2.562 8.281 -2.799 1 94.06 280 GLY A C 1
ATOM 2205 O O . GLY A 1 280 ? 3.016 7.277 -3.359 1 94.06 280 GLY A O 1
ATOM 2206 N N . SER A 1 281 ? 1.397 8.367 -2.287 1 95.62 281 SER A N 1
ATOM 2207 C CA . SER A 1 281 ? 0.437 7.273 -2.412 1 95.62 281 SER A CA 1
ATOM 2208 C C . SER A 1 281 ? -0.997 7.785 -2.33 1 95.62 281 SER A C 1
ATOM 2210 O O . SER A 1 281 ? -1.267 8.781 -1.662 1 95.62 281 SER A O 1
ATOM 2212 N N . SER A 1 282 ? -1.844 7.129 -3.055 1 95.56 282 SER A N 1
ATOM 2213 C CA . SER A 1 282 ? -3.262 7.473 -3.002 1 95.56 282 SER A CA 1
ATOM 2214 C C . SER A 1 282 ? -3.947 6.805 -1.815 1 95.56 282 SER A C 1
ATOM 2216 O O . SER A 1 282 ? -5.137 7.027 -1.572 1 95.56 282 SER A O 1
ATOM 2218 N N . MET A 1 283 ? -3.217 6 -1.079 1 96.69 283 MET A N 1
ATOM 2219 C CA . MET A 1 283 ? -3.797 5.254 0.035 1 96.69 283 MET A CA 1
ATOM 2220 C C . MET A 1 283 ? -3.518 5.953 1.361 1 96.69 283 MET A C 1
ATOM 2222 O O . MET A 1 283 ? -2.748 5.449 2.182 1 96.69 283 MET A O 1
ATOM 2226 N N . GLY A 1 284 ? -4.18 7.039 1.616 1 96.38 284 GLY A N 1
ATOM 2227 C CA . GLY A 1 284 ? -4.066 7.789 2.857 1 96.38 284 GLY A CA 1
ATOM 2228 C C . GLY A 1 284 ? -5.367 7.859 3.635 1 96.38 284 GLY A C 1
ATOM 2229 O O . GLY A 1 284 ? -6.113 6.879 3.695 1 96.38 284 GLY A O 1
ATOM 2230 N N . GLY A 1 285 ? -5.582 8.938 4.27 1 95.06 285 GLY A N 1
ATOM 2231 C CA . GLY A 1 285 ? -6.793 9.141 5.047 1 95.06 285 GLY A CA 1
ATOM 2232 C C . GLY A 1 285 ? -8.055 9.109 4.207 1 95.06 285 GLY A C 1
ATOM 2233 O O . GLY A 1 285 ? -9.109 8.664 4.676 1 95.06 285 GLY A O 1
ATOM 2234 N N . GLY A 1 286 ? -7.961 9.609 2.979 1 94.75 286 GLY A N 1
ATOM 2235 C CA . GLY A 1 286 ? -9.109 9.555 2.092 1 94.75 286 GLY A CA 1
ATOM 2236 C C . GLY A 1 286 ? -9.594 8.141 1.83 1 94.75 286 GLY A C 1
ATOM 2237 O O . GLY A 1 286 ? -10.797 7.898 1.753 1 94.75 286 GLY A O 1
ATOM 2238 N N . THR A 1 287 ? -8.719 7.223 1.663 1 97.5 287 THR A N 1
ATOM 2239 C CA . THR A 1 287 ? -9.047 5.816 1.453 1 97.5 287 THR A CA 1
ATOM 2240 C C . THR A 1 287 ? -9.711 5.227 2.691 1 97.5 287 THR A C 1
ATOM 2242 O O . THR A 1 287 ? -10.742 4.555 2.59 1 97.5 287 THR A O 1
ATOM 2245 N N . PHE A 1 288 ? -9.133 5.512 3.869 1 97.5 288 PHE A N 1
ATOM 2246 C CA . PHE A 1 288 ? -9.656 5.012 5.133 1 97.5 288 PHE A CA 1
ATOM 2247 C C . PHE A 1 288 ? -11.086 5.5 5.355 1 97.5 288 PHE A C 1
ATOM 2249 O O . PHE A 1 288 ? -11.969 4.707 5.68 1 97.5 288 PHE A O 1
ATOM 2256 N N . MET A 1 289 ? -11.305 6.742 5.086 1 95.12 289 MET A N 1
ATOM 2257 C CA . MET A 1 289 ? -12.625 7.332 5.301 1 95.12 289 MET A CA 1
ATOM 2258 C C . MET A 1 289 ? -13.609 6.859 4.238 1 95.12 289 MET A C 1
ATOM 2260 O O . MET A 1 289 ? -14.773 6.594 4.543 1 95.12 289 MET A O 1
ATOM 2264 N N . GLY A 1 290 ? -13.133 6.828 2.992 1 95.88 290 GLY A N 1
ATOM 2265 C CA . GLY A 1 290 ? -14 6.359 1.925 1 95.88 290 GLY A CA 1
ATOM 2266 C C . GLY A 1 290 ? -14.492 4.938 2.139 1 95.88 290 GLY A C 1
ATOM 2267 O O . GLY A 1 290 ? -15.695 4.688 2.133 1 95.88 290 GLY A O 1
ATOM 2268 N N . LEU A 1 291 ? -13.594 3.979 2.367 1 97.62 291 LEU A N 1
ATOM 2269 C CA . LEU A 1 291 ? -13.945 2.584 2.617 1 97.62 291 LEU A CA 1
ATOM 2270 C C . LEU A 1 291 ? -14.727 2.447 3.92 1 97.62 291 LEU A C 1
ATOM 2272 O O . LEU A 1 291 ? -15.688 1.679 3.994 1 97.62 291 LEU A O 1
ATOM 2276 N N . GLY A 1 292 ? -14.266 3.197 4.953 1 96.81 292 GLY A N 1
ATOM 2277 C CA . GLY A 1 292 ? -14.992 3.18 6.215 1 96.81 292 GLY A CA 1
ATOM 2278 C C . GLY A 1 292 ? -16.438 3.6 6.074 1 96.81 292 GLY A C 1
ATOM 2279 O O . GLY A 1 292 ? -17.328 2.975 6.652 1 96.81 292 GLY A O 1
ATOM 2280 N N . SER A 1 293 ? -16.672 4.648 5.246 1 94.56 293 SER A N 1
ATOM 2281 C CA . SER A 1 293 ? -18.031 5.148 5.027 1 94.56 293 SER A CA 1
ATOM 2282 C C . SER A 1 293 ? -18.891 4.117 4.301 1 94.56 293 SER A C 1
ATOM 2284 O O . SER A 1 293 ? -20.094 4.008 4.562 1 94.56 293 SER A O 1
ATOM 2286 N N . LEU A 1 294 ? -18.328 3.398 3.43 1 95.12 294 LEU A N 1
ATOM 2287 C CA . LEU A 1 294 ? -19.062 2.414 2.637 1 95.12 294 LEU A CA 1
ATOM 2288 C C . LEU A 1 294 ? -19.359 1.172 3.465 1 95.12 294 LEU A C 1
ATOM 2290 O O . LEU A 1 294 ? -20.406 0.532 3.268 1 95.12 294 LEU A O 1
ATOM 2294 N N . LEU A 1 295 ? -18.484 0.859 4.465 1 96.25 295 LEU A N 1
ATOM 2295 C CA . LEU A 1 295 ? -18.516 -0.488 5.023 1 96.25 295 LEU A CA 1
ATOM 2296 C C . LEU A 1 295 ? -19 -0.463 6.473 1 96.25 295 LEU A C 1
ATOM 2298 O O . LEU A 1 295 ? -19.25 -1.514 7.066 1 96.25 295 LEU A O 1
ATOM 2302 N N . THR A 1 296 ? -19.078 0.726 7.051 1 96.12 296 THR A N 1
ATOM 2303 C CA . THR A 1 296 ? -19.469 0.837 8.453 1 96.12 296 THR A CA 1
ATOM 2304 C C . THR A 1 296 ? -20.516 1.932 8.641 1 96.12 296 THR A C 1
ATOM 2306 O O . THR A 1 296 ? -20.719 2.758 7.746 1 96.12 296 THR A O 1
ATOM 2309 N N . PRO A 1 297 ? -21.172 1.958 9.812 1 94.94 297 PRO A N 1
ATOM 2310 C CA . PRO A 1 297 ? -22.156 3.006 10.078 1 94.94 297 PRO A CA 1
ATOM 2311 C C . PRO A 1 297 ? -21.531 4.277 10.648 1 94.94 297 PRO A C 1
ATOM 2313 O O . PRO A 1 297 ? -22.25 5.191 11.055 1 94.94 297 PRO A O 1
ATOM 2316 N N . ALA A 1 298 ? -20.188 4.312 10.719 1 94.31 298 ALA A N 1
ATOM 2317 C CA . ALA A 1 298 ? -19.547 5.496 11.273 1 94.31 298 ALA A CA 1
ATOM 2318 C C . ALA A 1 298 ? -20 6.762 10.547 1 94.31 298 ALA A C 1
ATOM 2320 O O . ALA A 1 298 ? -20.156 6.758 9.328 1 94.31 298 ALA A O 1
ATOM 2321 N N . GLN A 1 299 ? -20.047 7.84 11.289 1 90.31 299 GLN A N 1
ATOM 2322 C CA . GLN A 1 299 ? -20.547 9.086 10.727 1 90.31 299 GLN A CA 1
ATOM 2323 C C . GLN A 1 299 ? -19.422 10.102 10.539 1 90.31 299 GLN A C 1
ATOM 2325 O O . GLN A 1 299 ? -19.594 11.102 9.844 1 90.31 299 GLN A O 1
ATOM 2330 N N . ASN A 1 300 ? -18.359 9.859 11.172 1 87.44 300 ASN A N 1
ATOM 2331 C CA . ASN A 1 300 ? -17.172 10.711 11.055 1 87.44 300 ASN A CA 1
ATOM 2332 C C . ASN A 1 300 ? -15.891 9.93 11.328 1 87.44 300 ASN A C 1
ATOM 2334 O O . ASN A 1 300 ? -15.938 8.75 11.68 1 87.44 300 ASN A O 1
ATOM 2338 N N . PHE A 1 301 ? -14.82 10.594 11.156 1 89.38 301 PHE A N 1
ATOM 2339 C CA . PHE A 1 301 ? -13.508 9.969 11.281 1 89.38 301 PHE A CA 1
ATOM 2340 C C . PHE A 1 301 ? -13.289 9.445 12.695 1 89.38 301 PHE A C 1
ATOM 2342 O O . PHE A 1 301 ? -12.797 8.328 12.875 1 89.38 301 PHE A O 1
ATOM 2349 N N . ASP A 1 302 ? -13.602 10.25 13.68 1 85.75 302 ASP A N 1
ATOM 2350 C CA . ASP A 1 302 ? -13.367 9.883 15.07 1 85.75 302 ASP A CA 1
ATOM 2351 C C . ASP A 1 302 ? -14.164 8.633 15.453 1 85.75 302 ASP A C 1
ATOM 2353 O O . ASP A 1 302 ? -13.656 7.766 16.156 1 85.75 302 ASP A O 1
ATOM 2357 N N . GLU A 1 303 ? -15.352 8.57 14.992 1 92 303 GLU A N 1
ATOM 2358 C CA . GLU A 1 303 ? -16.172 7.391 15.25 1 92 303 GLU A CA 1
ATOM 2359 C C . GLU A 1 303 ? -15.586 6.156 14.578 1 92 303 GLU A C 1
ATOM 2361 O O . GLU A 1 303 ? -15.609 5.059 15.141 1 92 303 GLU A O 1
ATOM 2366 N N . LEU A 1 304 ? -15.148 6.367 13.375 1 94.62 304 LEU A N 1
ATOM 2367 C CA . LEU A 1 304 ? -14.523 5.262 12.656 1 94.62 304 LEU A CA 1
ATOM 2368 C C . LEU A 1 304 ? -13.289 4.754 13.391 1 94.62 304 LEU A C 1
ATOM 2370 O O . LEU A 1 304 ? -13.086 3.543 13.5 1 94.62 304 LEU A O 1
ATOM 2374 N N . LEU A 1 305 ? -12.508 5.676 13.883 1 91.62 305 LEU A N 1
ATOM 2375 C CA . LEU A 1 305 ? -11.32 5.324 14.648 1 91.62 305 LEU A CA 1
ATOM 2376 C C . LEU A 1 305 ? -11.695 4.594 15.93 1 91.62 305 LEU A C 1
ATOM 2378 O O . LEU A 1 305 ? -11.031 3.631 16.312 1 91.62 305 LEU A O 1
ATOM 2382 N N . GLU A 1 306 ? -12.703 5.062 16.562 1 93.31 306 GLU A N 1
ATOM 2383 C CA . GLU A 1 306 ? -13.18 4.406 17.781 1 93.31 306 GLU A CA 1
ATOM 2384 C C . GLU A 1 306 ? -13.656 2.984 17.484 1 93.31 306 GLU A C 1
ATOM 2386 O O . GLU A 1 306 ? -13.406 2.07 18.281 1 93.31 306 GLU A O 1
ATOM 2391 N N . MET A 1 307 ? -14.391 2.842 16.438 1 96.06 307 MET A N 1
ATOM 2392 C CA . MET A 1 307 ? -14.82 1.51 16.016 1 96.06 307 MET A CA 1
ATOM 2393 C C . MET A 1 307 ? -13.625 0.597 15.789 1 96.06 307 MET A C 1
ATOM 2395 O O . MET A 1 307 ? -13.625 -0.555 16.219 1 96.06 307 MET A O 1
ATOM 2399 N N . ALA A 1 308 ? -12.602 1.11 15.117 1 95.44 308 ALA A N 1
ATOM 2400 C CA . ALA A 1 308 ? -11.383 0.342 14.867 1 95.44 308 ALA A CA 1
ATOM 2401 C C . ALA A 1 308 ? -10.727 -0.089 16.172 1 95.44 308 ALA A C 1
ATOM 2403 O O . ALA A 1 308 ? -10.25 -1.219 16.297 1 95.44 308 ALA A O 1
ATOM 2404 N N . ASN A 1 309 ? -10.695 0.783 17.156 1 92.44 309 ASN A N 1
ATOM 2405 C CA . ASN A 1 309 ? -10.055 0.501 18.438 1 92.44 309 ASN A CA 1
ATOM 2406 C C . ASN A 1 309 ? -10.781 -0.598 19.203 1 92.44 309 ASN A C 1
ATOM 2408 O O . ASN A 1 309 ? -10.195 -1.261 20.047 1 92.44 309 ASN A O 1
ATOM 2412 N N . ARG A 1 310 ? -12.023 -0.878 18.844 1 95.56 310 ARG A N 1
ATOM 2413 C CA . ARG A 1 310 ? -12.828 -1.879 19.531 1 95.56 310 ARG A CA 1
ATOM 2414 C C . ARG A 1 310 ? -12.875 -3.186 18.75 1 95.56 310 ARG A C 1
ATOM 2416 O O . ARG A 1 310 ? -13.391 -4.191 19.234 1 95.56 310 ARG A O 1
ATOM 2423 N N . GLY A 1 311 ? -12.336 -3.164 17.578 1 96.69 311 GLY A N 1
ATOM 2424 C CA . GLY A 1 311 ? -12.484 -4.312 16.703 1 96.69 311 GLY A CA 1
ATOM 2425 C C . GLY A 1 311 ? -11.359 -5.324 16.844 1 96.69 311 GLY A C 1
ATOM 2426 O O . GLY A 1 311 ? -10.312 -5.02 17.422 1 96.69 311 GLY A O 1
ATOM 2427 N N . ASP A 1 312 ? -11.633 -6.473 16.359 1 96.88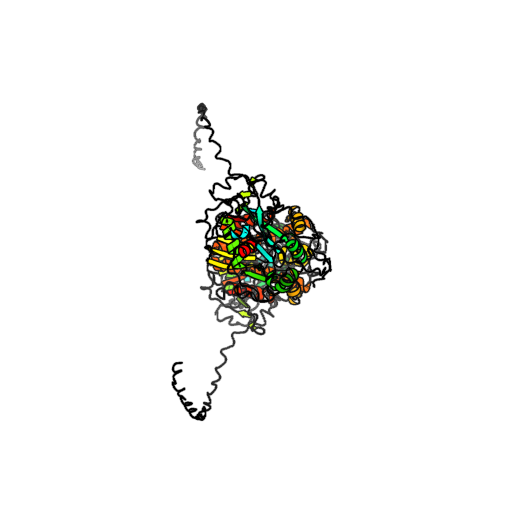 312 ASP A N 1
ATOM 2428 C CA . ASP A 1 312 ? -10.648 -7.539 16.219 1 96.88 312 ASP A CA 1
ATOM 2429 C C . ASP A 1 312 ? -10.469 -7.934 14.758 1 96.88 312 ASP A C 1
ATOM 2431 O O . ASP A 1 312 ? -11.258 -8.711 14.211 1 96.88 312 ASP A O 1
ATOM 2435 N N . HIS A 1 313 ? -9.32 -7.48 14.18 1 96.25 313 HIS A N 1
ATOM 2436 C CA . HIS A 1 313 ? -9.086 -7.656 12.75 1 96.25 313 HIS A CA 1
ATOM 2437 C C . HIS A 1 313 ? -8.953 -9.133 12.391 1 96.25 313 HIS A C 1
ATOM 2439 O O . HIS A 1 313 ? -9.156 -9.516 11.234 1 96.25 313 HIS A O 1
ATOM 2445 N N . ARG A 1 314 ? -8.68 -10.039 13.32 1 95.44 314 ARG A N 1
ATOM 2446 C CA . ARG A 1 314 ? -8.469 -11.461 13.078 1 95.44 314 ARG A CA 1
ATOM 2447 C C . ARG A 1 314 ? -9.734 -12.125 12.555 1 95.44 314 ARG A C 1
ATOM 2449 O O . ARG A 1 314 ? -9.68 -13.219 11.984 1 95.44 314 ARG A O 1
ATOM 2456 N N . ASN A 1 315 ? -10.82 -11.43 12.711 1 96.25 315 ASN A N 1
ATOM 2457 C CA . ASN A 1 315 ? -12.102 -11.938 12.234 1 96.25 315 ASN A CA 1
ATOM 2458 C C . ASN A 1 315 ? -12.297 -11.664 10.742 1 96.25 315 ASN A C 1
ATOM 2460 O O . ASN A 1 315 ? -13.148 -12.273 10.102 1 96.25 315 ASN A O 1
ATOM 2464 N N . VAL A 1 316 ? -11.469 -10.742 10.219 1 96.94 316 VAL A N 1
ATOM 2465 C CA . VAL A 1 316 ? -11.719 -10.367 8.828 1 96.94 316 VAL A CA 1
ATOM 2466 C C . VAL A 1 316 ? -10.438 -10.523 8.016 1 96.94 316 VAL A C 1
ATOM 2468 O O . VAL A 1 316 ? -10.492 -10.703 6.793 1 96.94 316 VAL A O 1
ATOM 2471 N N . ASP A 1 317 ? -9.281 -10.461 8.641 1 96.75 317 ASP A N 1
ATOM 2472 C CA . ASP A 1 317 ? -8.008 -10.648 7.961 1 96.75 317 ASP A CA 1
ATOM 2473 C C . ASP A 1 317 ? -7.602 -12.125 7.957 1 96.75 317 ASP A C 1
ATOM 2475 O O . ASP A 1 317 ? -7.824 -12.836 8.938 1 96.75 317 ASP A O 1
ATOM 2479 N N . LYS A 1 318 ? -7.055 -12.508 6.895 1 94.94 318 LYS A N 1
ATOM 2480 C CA . LYS A 1 318 ? -6.398 -13.812 6.879 1 94.94 318 LYS A CA 1
ATOM 2481 C C . LYS A 1 318 ? -4.98 -13.719 7.438 1 94.94 318 LYS A C 1
ATOM 2483 O O . LYS A 1 318 ? -4.191 -12.875 7.008 1 94.94 318 LYS A O 1
ATOM 2488 N N . LEU A 1 319 ? -4.68 -14.57 8.398 1 94.75 319 LEU A N 1
ATOM 2489 C CA . LEU A 1 319 ? -3.365 -14.594 9.023 1 94.75 319 LEU A CA 1
ATOM 2490 C C . LEU A 1 319 ? -2.5 -15.703 8.438 1 94.75 319 LEU A C 1
ATOM 2492 O O . LEU A 1 319 ? -3.008 -16.609 7.762 1 94.75 319 LEU A O 1
ATOM 2496 N N . VAL A 1 320 ? -1.176 -15.641 8.672 1 91.56 320 VAL A N 1
ATOM 2497 C CA . VAL A 1 320 ? -0.235 -16.656 8.234 1 91.56 320 VAL A CA 1
ATOM 2498 C C . VAL A 1 320 ? -0.683 -18.031 8.742 1 91.56 320 VAL A C 1
ATOM 2500 O O . VAL A 1 320 ? -0.684 -19.016 7.988 1 91.56 320 VAL A O 1
ATOM 2503 N N . CYS A 1 321 ? -1.164 -18.094 9.953 1 91.88 321 CYS A N 1
ATOM 2504 C CA . CYS A 1 321 ? -1.573 -19.391 10.508 1 91.88 321 CYS A CA 1
ATOM 2505 C C . CYS A 1 321 ? -2.822 -19.906 9.812 1 91.88 321 CYS A C 1
ATOM 2507 O O . CYS A 1 321 ? -3.066 -21.109 9.789 1 91.88 321 CYS A O 1
ATOM 2509 N N . ASP A 1 322 ? -3.637 -19.047 9.289 1 88.81 322 ASP A N 1
ATOM 2510 C CA . ASP A 1 322 ? -4.816 -19.469 8.547 1 88.81 322 ASP A CA 1
ATOM 2511 C C . ASP A 1 322 ? -4.426 -20.188 7.25 1 88.81 322 ASP A C 1
ATOM 2513 O O . ASP A 1 322 ? -5.184 -21 6.734 1 88.81 322 ASP A O 1
ATOM 2517 N N . ILE A 1 323 ? -3.264 -19.844 6.727 1 84.94 323 ILE A N 1
ATOM 2518 C CA . ILE A 1 323 ? -2.82 -20.391 5.449 1 84.94 323 ILE A CA 1
ATOM 2519 C C . ILE A 1 323 ? -1.923 -21.594 5.691 1 84.94 323 ILE A C 1
ATOM 2521 O O . ILE A 1 323 ? -2.088 -22.641 5.051 1 84.94 323 ILE A O 1
ATOM 2525 N N . TYR A 1 324 ? -1.058 -21.531 6.707 1 82.75 324 TYR A N 1
ATOM 2526 C CA . TYR A 1 324 ? 0.001 -22.516 6.867 1 82.75 324 TYR A CA 1
ATOM 2527 C C . TYR A 1 324 ? -0.267 -23.422 8.07 1 82.75 324 TYR A C 1
ATOM 2529 O O . TYR A 1 324 ? 0.431 -24.406 8.281 1 82.75 324 TYR A O 1
ATOM 2537 N N . GLY A 1 325 ? -1.326 -23.156 8.898 1 83.75 325 GLY A N 1
ATOM 2538 C CA . GLY A 1 325 ? -1.615 -23.891 10.109 1 83.75 325 GLY A CA 1
ATOM 2539 C C . GLY A 1 325 ? -0.751 -23.469 11.289 1 83.75 325 GLY A C 1
ATOM 2540 O O . GLY A 1 325 ? -0.936 -23.953 12.406 1 83.75 325 GLY A O 1
ATOM 2541 N N . GLY A 1 326 ? 0.159 -22.594 11.062 1 86.5 326 GLY A N 1
ATOM 2542 C CA . GLY A 1 326 ? 1.08 -22.062 12.055 1 86.5 326 GLY A CA 1
ATOM 2543 C C . GLY A 1 326 ? 2.029 -21.016 11.477 1 86.5 326 GLY A C 1
ATOM 2544 O O . GLY A 1 326 ? 1.693 -20.328 10.516 1 86.5 326 GLY A O 1
ATOM 2545 N N . ALA A 1 327 ? 3.129 -20.859 12.234 1 86.25 327 ALA A N 1
ATOM 2546 C CA . ALA A 1 327 ? 4.156 -19.953 11.742 1 86.25 327 ALA A CA 1
ATOM 2547 C C . ALA A 1 327 ? 4.879 -20.547 10.531 1 86.25 327 ALA A C 1
ATOM 2549 O O . ALA A 1 327 ? 4.859 -21.766 10.328 1 86.25 327 ALA A O 1
ATOM 2550 N N . TYR A 1 328 ? 5.281 -19.734 9.648 1 86 328 TYR A N 1
ATOM 2551 C CA . TYR A 1 328 ? 6.172 -20.156 8.57 1 86 328 TYR A CA 1
ATOM 2552 C C . TYR A 1 328 ? 7.625 -19.859 8.914 1 86 328 TYR A C 1
ATOM 2554 O O . TYR A 1 328 ? 8.195 -18.859 8.445 1 86 328 TYR A O 1
ATOM 2562 N N . ASP A 1 329 ? 8.25 -20.672 9.578 1 83.06 329 ASP A N 1
ATOM 2563 C CA . ASP A 1 329 ? 9.547 -20.469 10.219 1 83.06 329 ASP A CA 1
ATOM 2564 C C . ASP A 1 329 ? 10.656 -20.312 9.18 1 83.06 329 ASP A C 1
ATOM 2566 O O . ASP A 1 329 ? 11.594 -19.531 9.383 1 83.06 329 ASP A O 1
ATOM 2570 N N . GLU A 1 330 ? 10.531 -21.047 8.102 1 80.62 330 GLU A N 1
ATOM 2571 C CA . GLU A 1 330 ? 11.555 -20.969 7.07 1 80.62 330 GLU A CA 1
ATOM 2572 C C . GLU A 1 330 ? 11.703 -19.531 6.547 1 80.62 330 GLU A C 1
ATOM 2574 O O . GLU A 1 330 ? 12.797 -19.141 6.137 1 80.62 330 GLU A O 1
ATOM 2579 N N . LEU A 1 331 ? 10.609 -18.781 6.656 1 81.75 331 LEU A N 1
ATOM 2580 C CA . LEU A 1 331 ? 10.633 -17.422 6.152 1 81.75 331 LEU A CA 1
ATOM 2581 C C . LEU A 1 331 ? 10.594 -16.422 7.305 1 81.75 331 LEU A C 1
ATOM 2583 O O . LEU A 1 331 ? 10.594 -15.203 7.074 1 81.75 331 LEU A O 1
ATOM 2587 N N . GLY A 1 332 ? 10.508 -16.922 8.477 1 82.06 332 GLY A N 1
ATOM 2588 C CA . GLY A 1 332 ? 10.445 -16.047 9.633 1 82.06 332 GLY A CA 1
ATOM 2589 C C . GLY A 1 332 ? 9.117 -15.328 9.766 1 82.06 332 GLY A C 1
ATOM 2590 O O . GLY A 1 332 ? 9.062 -14.219 10.297 1 82.06 332 GLY A O 1
ATOM 2591 N N . LEU A 1 333 ? 8.062 -15.891 9.219 1 87.12 333 LEU A N 1
ATOM 2592 C CA . LEU A 1 333 ? 6.742 -15.281 9.32 1 87.12 333 LEU A CA 1
ATOM 2593 C C . LEU A 1 333 ? 5.98 -15.828 10.523 1 87.12 333 LEU A C 1
ATOM 2595 O O . LEU A 1 333 ? 5.66 -17.016 10.57 1 87.12 333 LEU A O 1
ATOM 2599 N N . LYS A 1 334 ? 5.699 -14.922 11.477 1 90.69 334 LYS A N 1
ATOM 2600 C CA . LYS A 1 334 ? 4.961 -15.305 12.68 1 90.69 334 LYS A CA 1
ATOM 2601 C C . LYS A 1 334 ? 3.525 -15.695 12.344 1 90.69 334 LYS A C 1
ATOM 2603 O O . LYS A 1 334 ? 2.961 -15.219 11.359 1 90.69 334 LYS A O 1
ATOM 2608 N N . ALA A 1 335 ? 2.916 -16.484 13.164 1 91.56 335 ALA A N 1
ATOM 2609 C CA . ALA A 1 335 ? 1.582 -17.047 12.961 1 91.56 335 ALA A CA 1
ATOM 2610 C C . ALA A 1 335 ? 0.532 -15.945 12.883 1 91.56 335 ALA A C 1
ATOM 2612 O O . ALA A 1 335 ? -0.441 -16.047 12.133 1 91.56 335 ALA A O 1
ATOM 2613 N N . ASP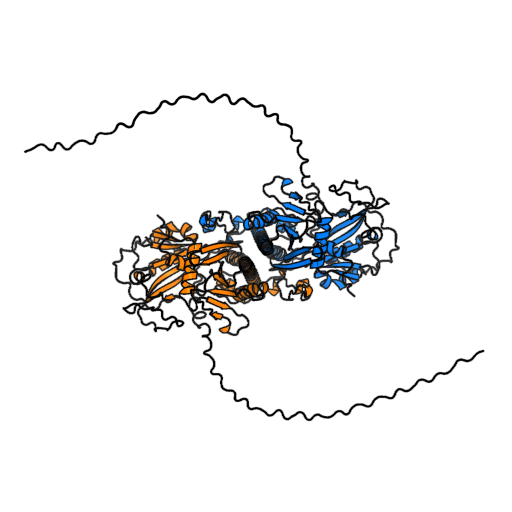 A 1 336 ? 0.753 -14.875 13.625 1 91.94 336 ASP A N 1
ATOM 2614 C CA . ASP A 1 336 ? -0.283 -13.852 13.758 1 91.94 336 ASP A CA 1
ATOM 2615 C C . ASP A 1 336 ? -0.05 -12.711 12.773 1 91.94 336 ASP A C 1
ATOM 2617 O O . ASP A 1 336 ? -0.765 -11.703 12.805 1 91.94 336 ASP A O 1
ATOM 2621 N N . LEU A 1 337 ? 0.882 -12.891 11.914 1 92.38 337 LEU A N 1
ATOM 2622 C CA . LEU A 1 337 ? 1.114 -11.883 10.883 1 92.38 337 LEU A CA 1
ATOM 2623 C C . LEU A 1 337 ? -0.024 -11.875 9.867 1 92.38 337 LEU A C 1
ATOM 2625 O O . LEU A 1 337 ? -0.521 -12.93 9.469 1 92.38 337 LEU A O 1
ATOM 2629 N N . ILE A 1 338 ? -0.475 -10.703 9.5 1 94.56 338 ILE A N 1
ATOM 2630 C CA . ILE A 1 338 ? -1.54 -10.594 8.508 1 94.56 338 ILE A CA 1
ATOM 2631 C C . ILE A 1 338 ? -1.012 -11.008 7.133 1 94.56 338 ILE A C 1
ATOM 2633 O O . ILE A 1 338 ? -0.073 -10.406 6.613 1 94.56 338 ILE A O 1
ATOM 2637 N N . ALA A 1 339 ? -1.587 -12.047 6.512 1 93.31 339 ALA A N 1
ATOM 2638 C CA . ALA A 1 339 ? -1.225 -12.539 5.188 1 93.31 339 ALA A CA 1
ATOM 2639 C C . ALA A 1 339 ? -2.043 -11.852 4.102 1 93.31 339 ALA A C 1
ATOM 2641 O O . ALA A 1 339 ? -1.561 -11.656 2.98 1 93.31 339 ALA A O 1
ATOM 2642 N N . GLY A 1 340 ? -3.207 -11.547 4.406 1 95.94 340 GLY A N 1
ATOM 2643 C CA . GLY A 1 340 ? -4.117 -10.852 3.51 1 95.94 340 GLY A CA 1
ATOM 2644 C C . GLY A 1 340 ? -5.148 -10.016 4.238 1 95.94 340 GLY A C 1
ATOM 2645 O O . GLY A 1 340 ? -5.973 -10.539 4.984 1 95.94 340 GLY A O 1
ATOM 2646 N N . SER A 1 341 ? -5.152 -8.695 3.955 1 97.62 341 SER A N 1
ATOM 2647 C CA . SER A 1 341 ? -6.117 -7.781 4.562 1 97.62 341 SER A CA 1
ATOM 2648 C C . SER A 1 341 ? -7.512 -7.98 3.98 1 97.62 341 SER A C 1
ATOM 2650 O O . SER A 1 341 ? -7.672 -8.078 2.762 1 97.62 341 SER A O 1
ATOM 2652 N N . MET A 1 342 ? -8.57 -8.148 4.836 1 97.44 342 MET A N 1
ATOM 2653 C CA . MET A 1 342 ? -9.977 -8.281 4.465 1 97.44 342 MET A CA 1
ATOM 2654 C C . MET A 1 342 ? -10.219 -9.602 3.74 1 97.44 342 MET A C 1
ATOM 2656 O O . MET A 1 342 ? -11.32 -9.844 3.23 1 97.44 342 MET A O 1
ATOM 2660 N N . ALA A 1 343 ? -9.219 -10.477 3.752 1 95.19 343 ALA A N 1
ATOM 2661 C CA . ALA A 1 343 ? -9.266 -11.648 2.879 1 95.19 343 ALA A CA 1
ATOM 2662 C C . ALA A 1 343 ? -10.328 -12.641 3.346 1 95.19 343 ALA A C 1
ATOM 2664 O O . ALA A 1 343 ? -10.875 -13.398 2.543 1 95.19 343 ALA A O 1
ATOM 2665 N N . LYS A 1 344 ? -10.656 -12.648 4.637 1 93.44 344 LYS A N 1
ATOM 2666 C CA . LYS A 1 344 ? -11.68 -13.555 5.148 1 93.44 344 LYS A CA 1
ATOM 2667 C C . LYS A 1 344 ? -13.078 -13.094 4.738 1 93.44 344 LYS A C 1
ATOM 2669 O O . LYS A 1 344 ? -14.047 -13.852 4.859 1 93.44 344 LYS A O 1
ATOM 2674 N N . CYS A 1 345 ? -13.18 -11.891 4.238 1 93.75 345 CYS A N 1
ATOM 2675 C CA . CYS A 1 345 ? -14.477 -11.359 3.818 1 93.75 345 CYS A CA 1
ATOM 2676 C C . CYS A 1 345 ? -14.852 -11.867 2.432 1 93.75 345 CYS A C 1
ATOM 2678 O O . CYS A 1 345 ? -15.961 -11.625 1.958 1 93.75 345 CYS A O 1
ATOM 2680 N N . ASN A 1 346 ? -13.938 -12.57 1.788 1 89.81 346 ASN A N 1
ATOM 2681 C CA . ASN A 1 346 ? -14.211 -13.117 0.462 1 89.81 346 ASN A CA 1
ATOM 2682 C C . ASN A 1 346 ? -15.328 -14.148 0.499 1 89.81 346 ASN A C 1
ATOM 2684 O O . ASN A 1 346 ? -15.234 -15.148 1.217 1 89.81 346 ASN A O 1
ATOM 2688 N N . ARG A 1 347 ? -16.312 -13.961 -0.293 1 80.44 347 ARG A N 1
ATOM 2689 C CA . ARG A 1 347 ? -17.453 -14.867 -0.331 1 80.44 347 ARG A CA 1
ATOM 2690 C C . ARG A 1 347 ? -17.531 -15.594 -1.672 1 80.44 347 ARG A C 1
ATOM 2692 O O . ARG A 1 347 ? -18.578 -16.172 -2.006 1 80.44 347 ARG A O 1
ATOM 2699 N N . PHE A 1 348 ? -16.531 -15.398 -2.371 1 74.38 348 PHE A N 1
ATOM 2700 C CA . PHE A 1 348 ? -16.578 -15.992 -3.701 1 74.38 348 PHE A CA 1
ATOM 2701 C C . PHE A 1 348 ? -16.562 -17.516 -3.611 1 74.38 348 PHE A C 1
ATOM 2703 O O . PHE A 1 348 ? -15.734 -18.094 -2.912 1 74.38 348 PHE A O 1
ATOM 2710 N N . GLY A 1 349 ? -17.438 -18.25 -4.27 1 61.03 349 GLY A N 1
ATOM 2711 C CA . GLY A 1 349 ? -17.531 -19.688 -4.371 1 61.03 349 GLY A CA 1
ATOM 2712 C C . GLY A 1 349 ? -18.281 -20.328 -3.217 1 61.03 349 GLY A C 1
ATOM 2713 O O . GLY A 1 349 ? -18.562 -21.531 -3.24 1 61.03 349 GLY A O 1
ATOM 2714 N N . GLU A 1 350 ? -18.281 -19.625 -2.012 1 57.72 350 GLU A N 1
ATOM 2715 C CA . GLU A 1 350 ? -18.969 -20.203 -0.86 1 57.72 350 GLU A CA 1
ATOM 2716 C C . GLU A 1 350 ? -20.453 -19.891 -0.896 1 57.72 350 GLU A C 1
ATOM 2718 O O . GLU A 1 350 ? -20.875 -18.891 -1.473 1 57.72 350 GLU A O 1
ATOM 2723 N N . ALA A 1 351 ? -21.172 -21.047 -0.648 1 51.28 351 ALA A N 1
ATOM 2724 C CA . ALA A 1 351 ? -22.594 -20.812 -0.416 1 51.28 351 ALA A CA 1
ATOM 2725 C C . ALA A 1 351 ? -22.812 -19.609 0.493 1 51.28 351 ALA A C 1
ATOM 2727 O O . ALA A 1 351 ? -22.016 -19.344 1.393 1 51.28 351 ALA A O 1
ATOM 2728 N N . PRO A 1 352 ? -23.609 -18.75 0.081 1 49.72 352 PRO A N 1
ATOM 2729 C CA . PRO A 1 352 ? -23.891 -17.469 0.72 1 49.72 352 PRO A CA 1
ATOM 2730 C C . PRO A 1 352 ? -24 -17.578 2.24 1 49.72 352 PRO A C 1
ATOM 2732 O O . PRO A 1 352 ? -25.047 -17.969 2.762 1 49.72 352 PRO A O 1
ATOM 2735 N N . MET A 1 353 ? -23.297 -18.5 2.9 1 48.53 353 MET A N 1
ATOM 2736 C CA . MET A 1 353 ? -23.547 -18.25 4.316 1 48.53 353 MET A CA 1
ATOM 2737 C C . MET A 1 353 ? -23.172 -16.828 4.688 1 48.53 353 MET A C 1
ATOM 2739 O O . MET A 1 353 ? -22.031 -16.406 4.477 1 48.53 353 MET A O 1
ATOM 2743 N N . LYS A 1 354 ? -24.188 -16.047 4.777 1 49.69 354 LYS A N 1
ATOM 2744 C CA . LYS A 1 354 ? -24.156 -14.617 5.086 1 49.69 354 LYS A CA 1
ATOM 2745 C C . LYS A 1 354 ? -23.312 -14.352 6.336 1 49.69 354 LYS A C 1
ATOM 2747 O O . LYS A 1 354 ? -23.812 -14.477 7.457 1 49.69 354 LYS A O 1
ATOM 2752 N N . GLN A 1 355 ? -21.984 -14.75 6.391 1 60.38 355 GLN A N 1
ATOM 2753 C CA . GLN A 1 355 ? -21.312 -14.367 7.621 1 60.38 355 GLN A CA 1
ATOM 2754 C C . GLN A 1 355 ? -21.234 -12.852 7.758 1 60.38 355 GLN A C 1
ATOM 2756 O O . GLN A 1 355 ? -20.812 -12.156 6.824 1 60.38 355 GLN A O 1
ATOM 2761 N N . THR A 1 356 ? -21.969 -12.359 8.672 1 79.12 356 THR A N 1
ATOM 2762 C CA . THR A 1 356 ? -22.031 -10.938 8.992 1 79.12 356 THR A CA 1
ATOM 2763 C C . THR A 1 356 ? -20.766 -10.516 9.75 1 79.12 356 THR A C 1
ATOM 2765 O O . THR A 1 356 ? -20.391 -11.141 10.75 1 79.12 356 THR A O 1
ATOM 2768 N N . HIS A 1 357 ? -19.891 -9.727 9.117 1 91.94 357 HIS A N 1
ATOM 2769 C CA . HIS A 1 357 ? -18.703 -9.18 9.781 1 91.94 357 HIS A CA 1
ATOM 2770 C C . HIS A 1 357 ? -19.062 -7.926 10.586 1 91.94 357 HIS A C 1
ATOM 2772 O O . HIS A 1 357 ? -19.797 -7.062 10.102 1 91.94 357 HIS A O 1
ATOM 2778 N N . LYS A 1 358 ? -18.578 -7.902 11.805 1 96.25 358 LYS A N 1
ATOM 2779 C CA . LYS A 1 358 ? -18.812 -6.73 12.641 1 96.25 358 LYS A CA 1
ATOM 2780 C C . LYS A 1 358 ? -18.156 -5.492 12.047 1 96.25 358 LYS A C 1
ATOM 2782 O O . LYS A 1 358 ? -17 -5.543 11.609 1 96.25 358 LYS A O 1
ATOM 2787 N N . PRO A 1 359 ? -18.891 -4.43 12.07 1 97 359 PRO A N 1
ATOM 2788 C CA . PRO A 1 359 ? -18.297 -3.184 11.562 1 97 359 PRO A CA 1
ATOM 2789 C C . PRO A 1 359 ? -17.016 -2.797 12.289 1 97 359 PRO A C 1
ATOM 2791 O O . PRO A 1 359 ? -16.109 -2.232 11.68 1 97 359 PRO A O 1
ATOM 2794 N N . GLU A 1 360 ? -16.922 -3.105 13.57 1 97.81 360 GLU A N 1
ATOM 2795 C CA . GLU A 1 360 ? -15.727 -2.807 14.344 1 97.81 360 GLU A CA 1
ATOM 2796 C C . GLU A 1 360 ? -14.516 -3.582 13.828 1 97.81 360 GLU A C 1
ATOM 2798 O O . GLU A 1 360 ? -13.414 -3.045 13.758 1 97.81 360 GLU A O 1
ATOM 2803 N N . ASP A 1 361 ? -14.742 -4.82 13.461 1 98.12 361 ASP A N 1
ATOM 2804 C CA . ASP A 1 361 ? -13.672 -5.648 12.922 1 98.12 361 ASP A CA 1
ATOM 2805 C C . ASP A 1 361 ? -13.211 -5.133 11.562 1 98.12 361 ASP A C 1
ATOM 2807 O O . ASP A 1 361 ? -12.016 -5.117 11.266 1 98.12 361 ASP A O 1
ATOM 2811 N N . ILE A 1 362 ? -14.188 -4.684 10.797 1 98 362 ILE A N 1
ATOM 2812 C CA . ILE A 1 362 ? -13.906 -4.129 9.477 1 98 362 ILE A CA 1
ATOM 2813 C C . ILE A 1 362 ? -13.094 -2.842 9.617 1 98 362 ILE A C 1
ATOM 2815 O O . ILE A 1 362 ? -12.078 -2.662 8.945 1 98 362 ILE A O 1
ATOM 2819 N N . ALA A 1 363 ? -13.531 -1.996 10.516 1 97.94 363 ALA A N 1
ATOM 2820 C CA . ALA A 1 363 ? -12.828 -0.735 10.75 1 97.94 363 ALA A CA 1
ATOM 2821 C C . ALA A 1 363 ? -11.391 -0.98 11.195 1 97.94 363 ALA A C 1
ATOM 2823 O O . ALA A 1 363 ? -10.469 -0.286 10.758 1 97.94 363 ALA A O 1
ATOM 2824 N N . LYS A 1 364 ? -11.227 -1.962 12.031 1 97.44 364 LYS A N 1
ATOM 2825 C CA . LYS A 1 364 ? -9.891 -2.297 12.523 1 97.44 364 LYS A CA 1
ATOM 2826 C C . LYS A 1 364 ? -8.992 -2.785 11.391 1 97.44 364 LYS A C 1
ATOM 2828 O O . LYS A 1 364 ? -7.848 -2.35 11.273 1 97.44 364 LYS A O 1
ATOM 2833 N N . SER A 1 365 ? -9.484 -3.664 10.57 1 97.81 365 SER A N 1
ATOM 2834 C CA . SER A 1 365 ? -8.711 -4.18 9.445 1 97.81 365 SER A CA 1
ATOM 2835 C C . SER A 1 365 ? -8.352 -3.068 8.469 1 97.81 365 SER A C 1
ATOM 2837 O O . SER A 1 365 ? -7.23 -3.027 7.953 1 97.81 365 SER A O 1
ATOM 2839 N N . LEU A 1 366 ? -9.312 -2.172 8.219 1 98.06 366 LEU A N 1
ATOM 2840 C CA . LEU A 1 366 ? -9.047 -1.045 7.328 1 98.06 366 LEU A CA 1
ATOM 2841 C C . LEU A 1 366 ? -7.918 -0.176 7.871 1 98.06 366 LEU A C 1
ATOM 2843 O O . LEU A 1 366 ? -7.027 0.23 7.121 1 98.06 366 LEU A O 1
ATOM 2847 N N . LEU A 1 367 ? -7.957 0.112 9.141 1 96.81 367 LEU A N 1
ATOM 2848 C CA . LEU A 1 367 ? -6.934 0.945 9.758 1 96.81 367 LEU A CA 1
ATOM 2849 C C . LEU A 1 367 ? -5.562 0.28 9.672 1 96.81 367 LEU A C 1
ATOM 2851 O O . LEU A 1 367 ? -4.574 0.932 9.328 1 96.81 367 LEU A O 1
ATOM 2855 N N . LEU A 1 368 ? -5.512 -0.987 9.945 1 96.81 368 LEU A N 1
ATOM 2856 C CA . LEU A 1 368 ? -4.254 -1.722 9.883 1 96.81 368 LEU A CA 1
ATOM 2857 C C . LEU A 1 368 ? -3.734 -1.79 8.445 1 96.81 368 LEU A C 1
ATOM 2859 O O . LEU A 1 368 ? -2.533 -1.642 8.211 1 96.81 368 LEU A O 1
ATOM 2863 N N . MET A 1 369 ? -4.617 -1.991 7.539 1 97.38 369 MET A N 1
ATOM 2864 C CA . MET A 1 369 ? -4.258 -2.088 6.129 1 97.38 369 MET A CA 1
ATOM 2865 C C . MET A 1 369 ? -3.598 -0.8 5.645 1 97.38 369 MET A C 1
ATOM 2867 O O . MET A 1 369 ? -2.5 -0.831 5.086 1 97.38 369 MET A O 1
ATOM 2871 N N . VAL A 1 370 ? -4.219 0.307 5.898 1 97.25 370 VAL A N 1
ATOM 2872 C CA . VAL A 1 370 ? -3.721 1.604 5.457 1 97.25 370 VAL A CA 1
ATOM 2873 C C . VAL A 1 370 ? -2.436 1.95 6.203 1 97.25 370 VAL A C 1
ATOM 2875 O O . VAL A 1 370 ? -1.444 2.357 5.594 1 97.25 370 VAL A O 1
ATOM 2878 N N . SER A 1 371 ? -2.393 1.736 7.523 1 96.06 371 SER A N 1
ATOM 2879 C CA . SER A 1 371 ? -1.241 2.1 8.344 1 96.06 371 SER A CA 1
ATOM 2880 C C . SER A 1 371 ? -0.029 1.237 8.008 1 96.06 371 SER A C 1
ATOM 2882 O O . SER A 1 371 ? 1.098 1.734 7.957 1 96.06 371 SER A O 1
ATOM 2884 N N . ASN A 1 372 ? -0.265 -0.045 7.816 1 94.69 372 ASN A N 1
ATOM 2885 C CA . ASN A 1 372 ? 0.838 -0.928 7.453 1 94.69 372 ASN A CA 1
ATOM 2886 C C . ASN A 1 372 ? 1.444 -0.543 6.105 1 94.69 372 ASN A C 1
ATOM 2888 O O . ASN A 1 372 ? 2.662 -0.602 5.93 1 94.69 372 ASN A O 1
ATOM 2892 N N . ASN A 1 373 ? 0.58 -0.236 5.203 1 95.81 373 ASN A N 1
ATOM 2893 C CA . ASN A 1 373 ? 1.057 0.198 3.895 1 95.81 373 ASN A CA 1
ATOM 2894 C C . ASN A 1 373 ? 1.896 1.468 3.998 1 95.81 373 ASN A C 1
ATOM 2896 O O . ASN A 1 373 ? 2.953 1.571 3.371 1 95.81 373 ASN A O 1
ATOM 2900 N N . ILE A 1 374 ? 1.426 2.406 4.723 1 97.25 374 ILE A N 1
ATOM 2901 C CA . ILE A 1 374 ? 2.148 3.656 4.93 1 97.25 374 ILE A CA 1
ATOM 2902 C C . ILE A 1 374 ? 3.502 3.369 5.574 1 97.25 374 ILE A C 1
ATOM 2904 O O . ILE A 1 374 ? 4.531 3.885 5.129 1 97.25 374 ILE A O 1
ATOM 2908 N N . GLY A 1 375 ? 3.498 2.59 6.641 1 95.81 375 GLY A N 1
ATOM 2909 C CA . GLY A 1 375 ? 4.73 2.252 7.332 1 95.81 375 GLY A CA 1
ATOM 2910 C C . GLY A 1 375 ? 5.754 1.583 6.438 1 95.81 375 GLY A C 1
ATOM 2911 O O . GLY A 1 375 ? 6.941 1.915 6.484 1 95.81 375 GLY A O 1
ATOM 2912 N N . GLN A 1 376 ? 5.293 0.662 5.645 1 94.31 376 GLN A N 1
ATOM 2913 C CA . GLN A 1 376 ? 6.195 -0.044 4.738 1 94.31 376 GLN A CA 1
ATOM 2914 C C . GLN A 1 376 ? 6.785 0.903 3.699 1 94.31 376 GLN A C 1
ATOM 2916 O O . GLN A 1 376 ? 7.98 0.851 3.41 1 94.31 376 GLN A O 1
ATOM 2921 N N . MET A 1 377 ? 5.973 1.715 3.154 1 95.25 377 MET A N 1
ATOM 2922 C CA . MET A 1 377 ? 6.438 2.691 2.174 1 95.25 377 MET A CA 1
ATOM 2923 C C . MET A 1 377 ? 7.453 3.645 2.795 1 95.25 377 MET A C 1
ATOM 2925 O O . MET A 1 377 ? 8.484 3.939 2.189 1 95.25 377 MET A O 1
ATOM 2929 N N . ALA A 1 378 ? 7.102 4.098 3.992 1 97.12 378 ALA A N 1
ATOM 2930 C CA . ALA A 1 378 ? 8.008 4.996 4.703 1 97.12 378 ALA A CA 1
ATOM 2931 C C . ALA A 1 378 ? 9.367 4.34 4.926 1 97.12 378 ALA A C 1
ATOM 2933 O O . ALA A 1 378 ? 10.406 4.961 4.707 1 97.12 378 ALA A O 1
ATOM 2934 N N . TYR A 1 379 ? 9.336 3.066 5.32 1 95.88 379 TYR A N 1
ATOM 2935 C CA . TYR A 1 379 ? 10.562 2.301 5.52 1 95.88 379 TYR A CA 1
ATOM 2936 C C . TYR A 1 379 ? 11.375 2.219 4.227 1 95.88 379 TYR A C 1
ATOM 2938 O O . TYR A 1 379 ? 12.586 2.426 4.234 1 95.88 379 TYR A O 1
ATOM 2946 N N . LEU A 1 380 ? 10.734 1.918 3.166 1 95.81 380 LEU A N 1
ATOM 2947 C CA . LEU A 1 380 ? 11.422 1.723 1.892 1 95.81 380 LEU A CA 1
ATOM 2948 C C . LEU A 1 380 ? 12.055 3.021 1.414 1 95.81 380 LEU A C 1
ATOM 2950 O O . LEU A 1 380 ? 13.195 3.02 0.935 1 95.81 380 LEU A O 1
ATOM 2954 N N . TYR A 1 381 ? 11.352 4.125 1.55 1 96.62 381 TYR A N 1
ATOM 2955 C CA . TYR A 1 381 ? 11.922 5.41 1.16 1 96.62 381 TYR A CA 1
ATOM 2956 C C . TYR A 1 381 ? 13.047 5.812 2.104 1 96.62 381 TYR A C 1
ATOM 2958 O O . TYR A 1 381 ? 14.055 6.379 1.67 1 96.62 381 TYR A O 1
ATOM 2966 N N . GLY A 1 382 ? 12.828 5.605 3.398 1 96.31 382 GLY A N 1
ATOM 2967 C CA . GLY A 1 382 ? 13.914 5.855 4.336 1 96.31 382 GLY A CA 1
ATOM 2968 C C . GLY A 1 382 ? 15.18 5.102 3.996 1 96.31 382 GLY A C 1
ATOM 2969 O O . GLY A 1 382 ? 16.281 5.676 4.012 1 96.31 382 GLY A O 1
ATOM 2970 N N . THR A 1 383 ? 15.031 3.859 3.656 1 94.56 383 THR A N 1
ATOM 2971 C CA . THR A 1 383 ? 16.172 3.016 3.301 1 94.56 383 THR A CA 1
ATOM 2972 C C . THR A 1 383 ? 16.797 3.473 1.985 1 94.56 383 THR A C 1
ATOM 2974 O O . THR A 1 383 ? 18.016 3.533 1.861 1 94.56 383 THR A O 1
ATOM 2977 N N . ARG A 1 384 ? 15.984 3.773 1.046 1 93.12 384 ARG A N 1
ATOM 2978 C CA . ARG A 1 384 ? 16.453 4.215 -0.26 1 93.12 384 ARG A CA 1
ATOM 2979 C C . ARG A 1 384 ? 17.375 5.426 -0.128 1 93.12 384 ARG A C 1
ATOM 2981 O O . ARG A 1 384 ? 18.375 5.535 -0.835 1 93.12 384 ARG A O 1
ATOM 2988 N N . TYR A 1 385 ? 17.078 6.258 0.773 1 95.44 385 TYR A N 1
ATOM 2989 C CA . TYR A 1 385 ? 17.828 7.512 0.89 1 95.44 385 TYR A CA 1
ATOM 2990 C C . TYR A 1 385 ? 18.703 7.508 2.133 1 95.44 385 TYR A C 1
ATOM 2992 O O . TYR A 1 385 ? 19.234 8.547 2.529 1 95.44 385 TYR A O 1
ATOM 3000 N N . ASN A 1 386 ? 18.812 6.398 2.805 1 94.88 386 ASN A N 1
ATOM 3001 C CA . ASN A 1 386 ? 19.672 6.199 3.973 1 94.88 386 ASN A CA 1
ATOM 3002 C C . ASN A 1 386 ? 19.328 7.191 5.086 1 94.88 386 ASN A C 1
ATOM 3004 O O . ASN A 1 386 ? 20.219 7.871 5.602 1 94.88 386 ASN A O 1
ATOM 3008 N N . LEU A 1 387 ? 18.047 7.344 5.316 1 96.38 387 LEU A N 1
ATOM 3009 C CA . LEU A 1 387 ? 17.578 8.211 6.387 1 96.38 387 LEU A CA 1
ATOM 3010 C C . LEU A 1 387 ? 17.125 7.395 7.594 1 96.38 387 LEU A C 1
ATOM 3012 O O . LEU A 1 387 ? 16.375 6.422 7.449 1 96.38 387 LEU A O 1
ATOM 3016 N N . LYS A 1 388 ? 17.484 7.836 8.734 1 94.75 388 LYS A N 1
ATOM 3017 C CA . LYS A 1 388 ? 17.25 7.039 9.93 1 94.75 388 LYS A CA 1
ATOM 3018 C C . LYS A 1 388 ? 16.062 7.582 10.727 1 94.75 388 LYS A C 1
ATOM 3020 O O . LYS A 1 388 ? 15.562 6.914 11.633 1 94.75 388 LYS A O 1
ATOM 3025 N N . ARG A 1 389 ? 15.602 8.773 10.406 1 96.56 389 ARG A N 1
ATOM 3026 C CA . ARG A 1 389 ? 14.477 9.383 11.109 1 96.56 389 ARG A CA 1
ATOM 3027 C C . ARG A 1 389 ? 13.336 9.688 10.148 1 96.56 389 ARG A C 1
ATOM 3029 O O . ARG A 1 389 ? 13.539 10.336 9.117 1 96.56 389 ARG A O 1
ATOM 3036 N N . ILE A 1 390 ? 12.203 9.211 10.461 1 98 390 ILE A N 1
ATOM 3037 C CA . ILE A 1 390 ? 10.984 9.461 9.695 1 98 390 ILE A CA 1
ATOM 3038 C C . ILE A 1 390 ? 9.977 10.211 10.57 1 98 390 ILE A C 1
ATOM 3040 O O . ILE A 1 390 ? 9.555 9.703 11.609 1 98 390 ILE A O 1
ATOM 3044 N N . TYR A 1 391 ? 9.664 11.422 10.25 1 97.94 391 TYR A N 1
ATOM 3045 C CA . TYR A 1 391 ? 8.602 12.164 10.914 1 97.94 391 TYR A CA 1
ATOM 3046 C C . TYR A 1 391 ? 7.27 11.984 10.188 1 97.94 391 TYR A C 1
ATOM 3048 O O . TYR A 1 391 ? 7.207 12.094 8.961 1 97.94 391 TYR A O 1
ATOM 3056 N N . PHE A 1 392 ? 6.285 11.648 10.93 1 97.69 392 PHE A N 1
ATOM 3057 C CA . PHE A 1 392 ? 4.949 11.516 10.359 1 97.69 392 PHE A CA 1
ATOM 3058 C C . PHE A 1 392 ? 4.121 12.766 10.625 1 97.69 392 PHE A C 1
ATOM 3060 O O . PHE A 1 392 ? 3.936 13.164 11.781 1 97.69 392 PHE A O 1
ATOM 3067 N N . GLY A 1 393 ? 3.744 13.414 9.516 1 94.81 393 GLY A N 1
ATOM 3068 C CA . GLY A 1 393 ? 2.859 14.562 9.562 1 94.81 393 GLY A CA 1
ATOM 3069 C C . GLY A 1 393 ? 1.516 14.312 8.906 1 94.81 393 GLY A C 1
ATOM 3070 O O . GLY A 1 393 ? 1.237 13.203 8.453 1 94.81 393 GLY A O 1
ATOM 3071 N N . GLY A 1 394 ? 0.788 15.258 8.945 1 91.19 394 GLY A N 1
ATOM 3072 C CA . GLY A 1 394 ? -0.584 15.133 8.484 1 91.19 394 GLY A CA 1
ATOM 3073 C C . GLY A 1 394 ? -1.568 14.836 9.602 1 91.19 394 GLY A C 1
ATOM 3074 O O . GLY A 1 394 ? -1.176 14.703 10.758 1 91.19 394 GLY A O 1
ATOM 3075 N N . TYR A 1 395 ? -2.91 14.766 9.305 1 88.62 395 TYR A N 1
ATOM 3076 C CA . TYR A 1 395 ? -3.887 14.664 10.383 1 88.62 395 TYR A CA 1
ATOM 3077 C C . TYR A 1 395 ? -4.605 13.32 10.344 1 88.62 395 TYR A C 1
ATOM 3079 O O . TYR A 1 395 ? -5.691 13.172 10.906 1 88.62 395 TYR A O 1
ATOM 3087 N N . PHE A 1 396 ? -3.971 12.297 9.742 1 92.38 396 PHE A N 1
ATOM 3088 C CA . PHE A 1 396 ? -4.52 10.945 9.734 1 92.38 396 PHE A CA 1
ATOM 3089 C C . PHE A 1 396 ? -4.281 10.258 11.078 1 92.38 396 PHE A C 1
ATOM 3091 O O . PHE A 1 396 ? -5.117 9.477 11.531 1 92.38 396 PHE A O 1
ATOM 3098 N N . ILE A 1 397 ? -3.1 10.492 11.648 1 90.12 397 ILE A N 1
ATOM 3099 C CA . ILE A 1 397 ? -2.68 9.758 12.836 1 90.12 397 ILE A CA 1
ATOM 3100 C C . ILE A 1 397 ? -3.531 10.172 14.031 1 90.12 397 ILE A C 1
ATOM 3102 O O . ILE A 1 397 ? -3.98 9.328 14.812 1 90.12 397 ILE A O 1
ATOM 3106 N N . ARG A 1 398 ? -3.766 11.422 14.117 1 83.19 398 ARG A N 1
ATOM 3107 C CA . ARG A 1 398 ? -4.594 11.969 15.188 1 83.19 398 ARG A CA 1
ATOM 3108 C C . ARG A 1 398 ? -4.141 11.453 16.547 1 83.19 398 ARG A C 1
ATOM 3110 O O . ARG A 1 398 ? -4.965 11.109 17.391 1 83.19 398 ARG A O 1
ATOM 3117 N N . GLN A 1 399 ? -2.861 11.211 16.688 1 80.88 399 GLN A N 1
ATOM 3118 C CA . GLN A 1 399 ? -2.238 10.703 17.906 1 80.88 399 GLN A CA 1
ATOM 3119 C C . GLN A 1 399 ? -2.93 9.43 18.391 1 80.88 399 GLN A C 1
ATOM 3121 O O . GLN A 1 399 ? -3.035 9.195 19.594 1 80.88 399 GLN A O 1
ATOM 3126 N N . ASP A 1 400 ? -3.543 8.75 17.516 1 87.62 400 ASP A N 1
ATOM 3127 C CA . ASP A 1 400 ? -4.215 7.488 17.828 1 87.62 400 ASP A CA 1
ATOM 3128 C C . ASP A 1 400 ? -3.201 6.383 18.109 1 87.62 400 ASP A C 1
ATOM 3130 O O . ASP A 1 400 ? -2.334 6.098 17.281 1 87.62 400 ASP A O 1
ATOM 3134 N N . PRO A 1 401 ? -3.367 5.75 19.203 1 86.69 401 PRO A N 1
ATOM 3135 C CA . PRO A 1 401 ? -2.373 4.75 19.594 1 86.69 401 PRO A CA 1
ATOM 3136 C C . PRO A 1 401 ? -2.281 3.59 18.609 1 86.69 401 PRO A C 1
ATOM 3138 O O . PRO A 1 401 ? -1.188 3.088 18.344 1 86.69 401 PRO A O 1
ATOM 3141 N N . ILE A 1 402 ? -3.359 3.129 18.078 1 88.19 402 ILE A N 1
ATOM 3142 C CA . ILE A 1 402 ? -3.34 1.99 17.172 1 88.19 402 ILE A CA 1
ATOM 3143 C C . ILE A 1 402 ? -2.604 2.367 15.891 1 88.19 402 ILE A C 1
ATOM 3145 O O . ILE A 1 402 ? -1.81 1.582 15.367 1 88.19 402 ILE A O 1
ATOM 3149 N N . THR A 1 403 ? -2.934 3.574 15.406 1 92.62 403 THR A N 1
ATOM 3150 C CA . THR A 1 403 ? -2.254 4.055 14.211 1 92.62 403 THR A CA 1
ATOM 3151 C C . THR A 1 403 ? -0.751 4.164 14.445 1 92.62 403 THR A C 1
ATOM 3153 O O . THR A 1 403 ? 0.047 3.668 13.648 1 92.62 403 THR A O 1
ATOM 3156 N N . MET A 1 404 ? -0.387 4.734 15.562 1 94.12 404 MET A N 1
ATOM 3157 C CA . MET A 1 404 ? 1.029 4.91 15.867 1 94.12 404 MET A CA 1
ATOM 3158 C C . MET A 1 404 ? 1.707 3.566 16.109 1 94.12 404 MET A C 1
ATOM 3160 O O . MET A 1 404 ? 2.84 3.352 15.672 1 94.12 404 MET A O 1
ATOM 3164 N N . ARG A 1 405 ? 1.008 2.701 16.797 1 92.06 405 ARG A N 1
ATOM 3165 C CA . ARG A 1 405 ? 1.545 1.363 17.016 1 92.06 405 ARG A CA 1
ATOM 3166 C C . ARG A 1 405 ? 1.809 0.652 15.688 1 92.06 405 ARG A C 1
ATOM 3168 O O . ARG A 1 405 ? 2.869 0.05 15.5 1 92.06 405 ARG A O 1
ATOM 3175 N N . THR A 1 406 ? 0.863 0.734 14.812 1 91.62 406 THR A N 1
ATOM 3176 C CA . THR A 1 406 ? 0.967 0.036 13.539 1 91.62 406 THR A CA 1
ATOM 3177 C C . THR A 1 406 ? 2.102 0.613 12.695 1 91.62 406 THR A C 1
ATOM 3179 O O . THR A 1 406 ? 2.887 -0.134 12.109 1 91.62 406 THR A O 1
ATOM 3182 N N . LEU A 1 407 ? 2.17 1.914 12.633 1 94.12 407 LEU A N 1
ATOM 3183 C CA . LEU A 1 407 ? 3.242 2.572 11.898 1 94.12 407 LEU A CA 1
ATOM 3184 C C . LEU A 1 407 ? 4.605 2.211 12.477 1 94.12 407 LEU A C 1
ATOM 3186 O O . LEU A 1 407 ? 5.523 1.849 11.742 1 94.12 407 LEU A O 1
ATOM 3190 N N . SER A 1 408 ? 4.703 2.316 13.773 1 93.56 408 SER A N 1
ATOM 3191 C CA . SER A 1 408 ? 5.953 1.995 14.453 1 93.56 408 SER A CA 1
ATOM 3192 C C . SER A 1 408 ? 6.34 0.536 14.242 1 93.56 408 SER A C 1
ATOM 3194 O O . SER A 1 408 ? 7.512 0.224 14.016 1 93.56 408 SER A O 1
ATOM 3196 N N . PHE A 1 409 ? 5.375 -0.317 14.352 1 90.12 409 PHE A N 1
ATOM 3197 C CA . PHE A 1 409 ? 5.617 -1.74 14.141 1 90.12 409 PHE A CA 1
ATOM 3198 C C . PHE A 1 409 ? 6.156 -1.998 12.742 1 90.12 409 PHE A C 1
ATOM 3200 O O . PHE A 1 409 ? 7.137 -2.723 12.57 1 90.12 409 PHE A O 1
ATOM 3207 N N . ALA A 1 410 ? 5.5 -1.426 11.773 1 89.81 410 ALA A N 1
ATOM 3208 C CA . ALA A 1 410 ? 5.902 -1.64 10.383 1 89.81 410 ALA A CA 1
ATOM 3209 C C . ALA A 1 410 ? 7.344 -1.184 10.156 1 89.81 410 ALA A C 1
ATOM 3211 O O . ALA A 1 410 ? 8.141 -1.911 9.57 1 89.81 410 ALA A O 1
ATOM 3212 N N . ILE A 1 411 ? 7.648 -0.055 10.609 1 92.62 411 ILE A N 1
ATOM 3213 C CA . ILE A 1 411 ? 8.984 0.505 10.414 1 92.62 411 ILE A CA 1
ATOM 3214 C C . ILE A 1 411 ? 10.016 -0.351 11.141 1 92.62 411 ILE A C 1
ATOM 3216 O O . ILE A 1 411 ? 11.055 -0.691 10.578 1 92.62 411 ILE A O 1
ATOM 3220 N N . ASN A 1 412 ? 9.719 -0.697 12.383 1 89.19 412 ASN A N 1
ATOM 3221 C CA . ASN A 1 412 ? 10.633 -1.534 13.156 1 89.19 412 ASN A CA 1
ATOM 3222 C C . ASN A 1 412 ? 10.797 -2.914 12.523 1 89.19 412 ASN A C 1
ATOM 3224 O O . ASN A 1 412 ? 11.898 -3.457 12.484 1 89.19 412 ASN A O 1
ATOM 3228 N N . TYR A 1 413 ? 9.68 -3.506 12.133 1 85.44 413 TYR A N 1
ATOM 3229 C CA . TYR A 1 413 ? 9.664 -4.836 11.531 1 85.44 413 TYR A CA 1
ATOM 3230 C C . TYR A 1 413 ? 10.57 -4.891 10.305 1 85.44 413 TYR A C 1
ATOM 3232 O O . TYR A 1 413 ? 11.453 -5.754 10.219 1 85.44 413 TYR A O 1
ATOM 3240 N N . TRP A 1 414 ? 10.523 -3.963 9.438 1 86.75 414 TRP A N 1
ATOM 3241 C CA . TRP A 1 414 ? 11.242 -4.023 8.164 1 86.75 414 TRP A CA 1
ATOM 3242 C C . TRP A 1 414 ? 12.672 -3.514 8.328 1 86.75 414 TRP A C 1
ATOM 3244 O O . TRP A 1 414 ? 13.594 -3.998 7.66 1 86.75 414 TRP A O 1
ATOM 3254 N N . SER A 1 415 ? 12.891 -2.545 9.203 1 90.19 415 SER A N 1
ATOM 3255 C CA . SER A 1 415 ? 14.211 -1.949 9.328 1 90.19 415 SER A CA 1
ATOM 3256 C C . SER A 1 415 ? 15.039 -2.67 10.391 1 90.19 415 SER A C 1
ATOM 3258 O O . SER A 1 415 ? 16.234 -2.383 10.562 1 90.19 415 SER A O 1
ATOM 3260 N N . LYS A 1 416 ? 14.406 -3.566 11.117 1 87.88 416 LYS A N 1
ATOM 3261 C CA . LYS A 1 416 ? 15.031 -4.258 12.234 1 87.88 416 LYS A CA 1
ATOM 3262 C C . LYS A 1 416 ? 15.578 -3.268 13.258 1 87.88 416 LYS A C 1
ATOM 3264 O O . LYS A 1 416 ? 16.703 -3.416 13.734 1 87.88 416 LYS A O 1
ATOM 3269 N N . GLY A 1 417 ? 14.859 -2.168 13.398 1 88.38 417 GLY A N 1
ATOM 3270 C CA . GLY A 1 417 ? 15.18 -1.203 14.438 1 88.38 417 GLY A CA 1
ATOM 3271 C C . GLY A 1 417 ? 16.141 -0.13 13.984 1 88.38 417 GLY A C 1
ATOM 3272 O O . GLY A 1 417 ? 16.5 0.765 14.758 1 88.38 417 GLY A O 1
ATOM 3273 N N . GLU A 1 418 ? 16.531 -0.05 12.734 1 90.75 418 GLU A N 1
ATOM 3274 C CA . GLU A 1 418 ? 17.531 0.895 12.242 1 90.75 418 GLU A CA 1
ATOM 3275 C C . GLU A 1 418 ? 16.906 2.27 12 1 90.75 418 GLU A C 1
ATOM 3277 O O . GLU A 1 418 ? 17.609 3.283 12.016 1 90.75 418 GLU A O 1
ATOM 3282 N N . ILE A 1 419 ? 15.68 2.289 11.664 1 94.19 419 ILE A N 1
ATOM 3283 C CA . ILE A 1 419 ? 14.969 3.531 11.359 1 94.19 419 ILE A CA 1
ATOM 3284 C C . ILE A 1 419 ? 13.969 3.834 12.469 1 94.19 419 ILE A C 1
ATOM 3286 O O . ILE A 1 419 ? 13.297 2.928 12.977 1 94.19 419 ILE A O 1
ATOM 3290 N N . GLU A 1 420 ? 13.844 5.07 12.836 1 94.25 420 GLU A N 1
ATOM 3291 C CA . GLU A 1 420 ? 12.945 5.473 13.914 1 94.25 420 GLU A CA 1
ATOM 3292 C C . GLU A 1 420 ? 11.734 6.223 13.375 1 94.25 420 GLU A C 1
ATOM 3294 O O . GLU A 1 420 ? 11.875 7.133 12.555 1 94.25 420 GLU A O 1
ATOM 3299 N N . ALA A 1 421 ? 10.586 5.742 13.828 1 96.44 421 ALA A N 1
ATOM 3300 C CA . ALA A 1 421 ? 9.352 6.469 13.555 1 96.44 421 ALA A CA 1
ATOM 3301 C C . ALA A 1 421 ? 9.109 7.555 14.594 1 96.44 421 ALA A C 1
ATOM 3303 O O . ALA A 1 421 ? 9.062 7.273 15.797 1 96.44 421 ALA A O 1
ATOM 3304 N N . LEU A 1 422 ? 8.969 8.789 14.172 1 96.75 422 LEU A N 1
ATOM 3305 C CA . LEU A 1 422 ? 8.75 9.922 15.062 1 96.75 422 LEU A CA 1
ATOM 3306 C C . LEU A 1 422 ? 7.434 10.625 14.734 1 96.75 422 LEU A C 1
ATOM 3308 O O . LEU A 1 422 ? 7.086 10.781 13.562 1 96.75 422 LEU A O 1
ATOM 3312 N N . TYR A 1 423 ? 6.777 10.953 15.727 1 95.75 423 TYR A N 1
ATOM 3313 C CA . TYR A 1 423 ? 5.488 11.625 15.617 1 95.75 423 TYR A CA 1
ATOM 3314 C C . TYR A 1 423 ? 5.574 13.062 16.109 1 95.75 423 TYR A C 1
ATOM 3316 O O . TYR A 1 423 ? 6.516 13.422 16.828 1 95.75 423 TYR A O 1
ATOM 3324 N N . LEU A 1 424 ? 4.656 13.867 15.633 1 94.31 424 LEU A N 1
ATOM 3325 C CA . LEU A 1 424 ? 4.68 15.289 15.945 1 94.31 424 LEU A CA 1
ATOM 3326 C C . LEU A 1 424 ? 3.414 15.703 16.688 1 94.31 424 LEU A C 1
ATOM 3328 O O . LEU A 1 424 ? 2.312 15.273 16.344 1 94.31 424 LEU A O 1
ATOM 3332 N N . LYS A 1 425 ? 3.637 16.531 17.641 1 90.88 425 LYS A N 1
ATOM 3333 C CA . LYS A 1 425 ? 2.516 17.047 18.406 1 90.88 425 LYS A CA 1
ATOM 3334 C C . LYS A 1 425 ? 1.562 17.844 17.531 1 90.88 425 LYS A C 1
ATOM 3336 O O . LYS A 1 425 ? 0.345 17.797 17.719 1 90.88 425 LYS A O 1
ATOM 3341 N N . HIS A 1 426 ? 2.072 18.609 16.672 1 93 426 HIS A N 1
ATOM 3342 C CA . HIS A 1 426 ? 1.273 19.469 15.812 1 93 426 HIS A CA 1
ATOM 3343 C C . HIS A 1 426 ? 1.23 18.938 14.383 1 93 426 HIS A C 1
ATOM 3345 O O . HIS A 1 426 ? 1.277 19.719 13.422 1 93 426 HIS A O 1
ATOM 3351 N N . GLU A 1 427 ? 1.155 17.625 14.258 1 92.69 427 GLU A N 1
ATOM 3352 C CA . GLU A 1 427 ? 1.258 16.922 12.984 1 92.69 427 GLU A CA 1
ATOM 3353 C C . GLU A 1 427 ? 0.292 17.5 11.953 1 92.69 427 GLU A C 1
ATOM 3355 O O . GLU A 1 427 ? 0.62 17.578 10.766 1 92.69 427 GLU A O 1
ATOM 3360 N N . GLY A 1 428 ? -0.829 17.938 12.344 1 93.19 428 GLY A N 1
ATOM 3361 C CA . GLY A 1 428 ? -1.858 18.359 11.406 1 93.19 428 GLY A CA 1
ATOM 3362 C C . GLY A 1 428 ? -1.713 19.812 10.969 1 93.19 428 GLY A C 1
ATOM 3363 O O . GLY A 1 428 ? -2.352 20.234 10.008 1 93.19 428 GLY A O 1
ATOM 3364 N N . TYR A 1 429 ? -0.818 20.562 11.547 1 95.44 429 TYR A N 1
ATOM 3365 C CA . TYR A 1 429 ? -0.808 22.016 11.359 1 95.44 429 TYR A CA 1
ATOM 3366 C C . TYR A 1 429 ? 0.481 22.453 10.68 1 95.44 429 TYR A C 1
ATOM 3368 O O . TYR A 1 429 ? 0.773 23.656 10.617 1 95.44 429 TYR A O 1
ATOM 3376 N N . LEU A 1 430 ? 1.251 21.5 10.156 1 96.69 430 LEU A N 1
ATOM 3377 C CA . LEU A 1 430 ? 2.537 21.844 9.562 1 96.69 430 LEU A CA 1
ATOM 3378 C C . LEU A 1 430 ? 2.354 22.828 8.406 1 96.69 430 LEU A C 1
ATOM 3380 O O . LEU A 1 430 ? 3.074 23.828 8.32 1 96.69 430 LEU A O 1
ATOM 3384 N N . GLY A 1 431 ? 1.381 22.531 7.566 1 96.81 431 GLY A N 1
ATOM 3385 C CA . GLY A 1 431 ? 1.139 23.406 6.43 1 96.81 431 GLY A CA 1
ATOM 3386 C C . GLY A 1 431 ? 0.705 24.797 6.836 1 96.81 431 GLY A C 1
ATOM 3387 O O . GLY A 1 431 ? 1.268 25.797 6.367 1 96.81 431 GLY A O 1
ATOM 3388 N N . ALA A 1 432 ? -0.27 24.906 7.707 1 97 432 ALA A N 1
ATOM 3389 C CA . ALA A 1 432 ? -0.766 26.203 8.18 1 97 432 ALA A CA 1
ATOM 3390 C C . ALA A 1 432 ? 0.332 26.969 8.898 1 97 432 ALA A C 1
ATOM 3392 O O . ALA A 1 432 ? 0.471 28.188 8.695 1 97 432 ALA A O 1
ATOM 3393 N N . MET A 1 433 ? 1.092 26.312 9.703 1 96.44 433 MET A N 1
ATOM 3394 C CA . MET A 1 433 ? 2.191 26.953 10.422 1 96.44 433 MET A CA 1
ATOM 3395 C C . MET A 1 433 ? 3.244 27.469 9.445 1 96.44 433 MET A C 1
ATOM 3397 O O . MET A 1 433 ? 3.766 28.578 9.633 1 96.44 433 MET A O 1
ATOM 3401 N N . GLY A 1 434 ? 3.566 26.625 8.461 1 97.19 434 GLY A N 1
ATOM 3402 C CA . GLY A 1 434 ? 4.551 27.047 7.48 1 97.19 434 GLY A CA 1
ATOM 3403 C C . GLY A 1 434 ? 4.121 28.281 6.699 1 97.19 434 GLY A C 1
ATOM 3404 O O . GLY A 1 434 ? 4.922 29.188 6.484 1 97.19 434 GLY A O 1
ATOM 3405 N N . SER A 1 435 ? 2.896 28.297 6.254 1 97.06 435 SER A N 1
ATOM 3406 C CA . SER A 1 435 ? 2.385 29.469 5.535 1 97.06 435 SER A CA 1
ATOM 3407 C C . SER A 1 435 ? 2.314 30.688 6.441 1 97.06 435 SER A C 1
ATOM 3409 O O . SER A 1 435 ? 2.49 31.812 5.98 1 97.06 435 SER A O 1
ATOM 3411 N N . PHE A 1 436 ? 2.062 30.5 7.711 1 96.75 436 PHE A N 1
ATOM 3412 C CA . PHE A 1 436 ? 2.055 31.562 8.711 1 96.75 436 PHE A CA 1
ATOM 3413 C C . PHE A 1 436 ? 3.41 32.25 8.781 1 96.75 436 PHE A C 1
ATOM 3415 O O . PHE A 1 436 ? 3.482 33.469 8.914 1 96.75 436 PHE A O 1
ATOM 3422 N N . LEU A 1 437 ? 4.441 31.484 8.625 1 94.81 437 LEU A N 1
ATOM 3423 C CA . LEU A 1 437 ? 5.809 31.984 8.789 1 94.81 437 LEU A CA 1
ATOM 3424 C C . LEU A 1 437 ? 6.336 32.562 7.484 1 94.81 437 LEU A C 1
ATOM 3426 O O . LEU A 1 437 ? 7.297 33.344 7.496 1 94.81 437 LEU A O 1
ATOM 3430 N N . ASP A 1 438 ? 5.711 32.094 6.402 1 92.94 438 ASP A N 1
ATOM 3431 C CA . ASP A 1 438 ? 6.258 32.438 5.094 1 92.94 438 ASP A CA 1
ATOM 3432 C C . ASP A 1 438 ? 5.957 33.906 4.758 1 92.94 438 ASP A C 1
ATOM 3434 O O . ASP A 1 438 ? 4.801 34.344 4.777 1 92.94 438 ASP A O 1
ATOM 3438 N N . GLU A 1 439 ? 6.98 34.75 4.438 1 86.38 439 GLU A N 1
ATOM 3439 C CA . GLU A 1 439 ? 6.836 36.156 4.078 1 86.38 439 GLU A CA 1
ATOM 3440 C C . GLU A 1 439 ? 6.926 36.344 2.566 1 86.38 439 GLU A C 1
ATOM 3442 O O . GLU A 1 439 ? 6.641 37.438 2.057 1 86.38 439 GLU A O 1
ATOM 3447 N N . ASP A 1 440 ? 7.219 35.281 1.854 1 82.06 440 ASP A N 1
ATOM 3448 C CA . ASP A 1 440 ? 7.5 35.406 0.427 1 82.06 440 ASP A CA 1
ATOM 3449 C C . ASP A 1 440 ? 6.414 34.719 -0.406 1 82.06 440 ASP A C 1
ATOM 3451 O O . ASP A 1 440 ? 6.625 34.438 -1.582 1 82.06 440 ASP A O 1
ATOM 3455 N N . GLY A 1 441 ? 5.344 34.469 0.191 1 80.75 441 GLY A N 1
ATOM 3456 C CA . GLY A 1 441 ? 4.27 33.844 -0.563 1 80.75 441 GLY A CA 1
ATOM 3457 C C . GLY A 1 441 ? 3.732 34.719 -1.678 1 80.75 441 GLY A C 1
ATOM 3458 O O . GLY A 1 441 ? 4.016 35.906 -1.719 1 80.75 441 GLY A O 1
ATOM 3459 N N . LYS A 1 442 ? 3.1 34.062 -2.635 1 80.06 442 LYS A N 1
ATOM 3460 C CA . LYS A 1 442 ? 2.539 34.781 -3.775 1 80.06 442 LYS A CA 1
ATOM 3461 C C . LYS A 1 442 ? 1.179 35.375 -3.432 1 80.06 442 LYS A C 1
ATOM 3463 O O . LYS A 1 442 ? 0.303 34.688 -2.908 1 80.06 442 LYS A O 1
ATOM 3468 N N . LEU A 1 443 ? 1.064 36.656 -3.658 1 78.25 443 LEU A N 1
ATOM 3469 C CA . LEU A 1 443 ? -0.205 37.344 -3.412 1 78.25 443 LEU A CA 1
ATOM 3470 C C . LEU A 1 443 ? -1.202 37.031 -4.527 1 78.25 443 LEU A C 1
ATOM 3472 O O . LEU A 1 443 ? -0.836 37.031 -5.707 1 78.25 443 LEU A O 1
ATOM 3476 N N . ASP A 1 444 ? -2.336 36.469 -4.086 1 71.56 444 ASP A N 1
ATOM 3477 C CA . ASP A 1 444 ? -3.393 36.281 -5.07 1 71.56 444 ASP A CA 1
ATOM 3478 C C . ASP A 1 444 ? -4.043 37.594 -5.473 1 71.56 444 ASP A C 1
ATOM 3480 O O . ASP A 1 444 ? -4.324 38.438 -4.621 1 71.56 444 ASP A O 1
ATOM 3484 N N . ASP A 1 445 ? -3.801 38.156 -6.73 1 57.25 445 ASP A N 1
ATOM 3485 C CA . ASP A 1 445 ? -4.434 39.375 -7.207 1 57.25 445 ASP A CA 1
ATOM 3486 C C . ASP A 1 445 ? -5.93 39.188 -7.43 1 57.25 445 ASP A C 1
ATOM 3488 O O . ASP A 1 445 ? -6.367 38.094 -7.754 1 57.25 445 ASP A O 1
ATOM 3492 N N . MET B 1 1 ? 13.742 89.062 -16.953 1 17.5 1 MET B N 1
ATOM 3493 C CA . MET B 1 1 ? 13.977 89.375 -18.359 1 17.5 1 MET B CA 1
ATOM 3494 C C . MET B 1 1 ? 14.516 88.125 -19.109 1 17.5 1 MET B C 1
ATOM 3496 O O . MET B 1 1 ? 14.062 87.812 -20.203 1 17.5 1 MET B O 1
ATOM 3500 N N . GLY B 1 2 ? 15.719 87.688 -18.75 1 18.84 2 GLY B N 1
ATOM 3501 C CA . GLY B 1 2 ? 16.578 87.312 -19.859 1 18.84 2 GLY B CA 1
ATOM 3502 C C . GLY B 1 2 ? 16.109 86.062 -20.578 1 18.84 2 GLY B C 1
ATOM 3503 O O . GLY B 1 2 ? 15.297 85.312 -20.047 1 18.84 2 GLY B O 1
ATOM 3504 N N . HIS B 1 3 ? 16.781 85.625 -21.594 1 19.67 3 HIS B N 1
ATOM 3505 C CA . HIS B 1 3 ? 16.812 85.125 -22.969 1 19.67 3 HIS B CA 1
ATOM 3506 C C . HIS B 1 3 ? 16.812 83.625 -23.047 1 19.67 3 HIS B C 1
ATOM 3508 O O . HIS B 1 3 ? 17.625 83 -22.391 1 19.67 3 HIS B O 1
ATOM 3514 N N . THR B 1 4 ? 15.672 82.938 -23.344 1 20.72 4 THR B N 1
ATOM 3515 C CA . THR B 1 4 ? 14.977 81.625 -23.453 1 20.72 4 THR B CA 1
ATOM 3516 C C . THR B 1 4 ? 15.555 80.812 -24.594 1 20.72 4 THR B C 1
ATOM 3518 O O . THR B 1 4 ? 14.977 80.75 -25.672 1 20.72 4 THR B O 1
ATOM 3521 N N . SER B 1 5 ? 16.922 80.688 -24.5 1 18.14 5 SER B N 1
ATOM 3522 C CA . SER B 1 5 ? 17.516 80.312 -25.797 1 18.14 5 SER B CA 1
ATOM 3523 C C . SER B 1 5 ? 16.875 79.062 -26.375 1 18.14 5 SER B C 1
ATOM 3525 O O . SER B 1 5 ? 16.234 78.312 -25.656 1 18.14 5 SER B O 1
ATOM 3527 N N . VAL B 1 6 ? 17.281 78.438 -27.641 1 18.8 6 VAL B N 1
ATOM 3528 C CA . VAL B 1 6 ? 16.969 78.25 -29.062 1 18.8 6 VAL B CA 1
ATOM 3529 C C . VAL B 1 6 ? 16.828 76.75 -29.344 1 18.8 6 VAL B C 1
ATOM 3531 O O . VAL B 1 6 ? 15.906 76.312 -30.047 1 18.8 6 VAL B O 1
ATOM 3534 N N . THR B 1 7 ? 17.766 75.688 -28.922 1 20.08 7 THR B N 1
ATOM 3535 C CA . THR B 1 7 ? 18.406 75 -30.047 1 20.08 7 THR B CA 1
ATOM 3536 C C . THR B 1 7 ? 17.5 73.938 -30.609 1 20.08 7 THR B C 1
ATOM 3538 O O . THR B 1 7 ? 16.656 73.375 -29.891 1 20.08 7 THR B O 1
ATOM 3541 N N . SER B 1 8 ? 17.562 73.562 -32 1 19.52 8 SER B N 1
ATOM 3542 C CA . SER B 1 8 ? 16.875 73.062 -33.219 1 19.52 8 SER B CA 1
ATOM 3543 C C . SER B 1 8 ? 16.797 71.562 -33.219 1 19.52 8 SER B C 1
ATOM 3545 O O . SER B 1 8 ? 17.719 70.875 -32.812 1 19.52 8 SER B O 1
ATOM 3547 N N . PRO B 1 9 ? 15.602 70.875 -33.438 1 22.2 9 PRO B N 1
ATOM 3548 C CA . PRO B 1 9 ? 14.984 69.562 -33.344 1 22.2 9 PRO B CA 1
ATOM 3549 C C . PRO B 1 9 ? 15.43 68.625 -34.438 1 22.2 9 PRO B C 1
ATOM 3551 O O . PRO B 1 9 ? 15.07 68.812 -35.625 1 22.2 9 PRO B O 1
ATOM 3554 N N . ARG B 1 10 ? 16.812 68.312 -34.625 1 18.59 10 ARG B N 1
ATOM 3555 C CA . ARG B 1 10 ? 17.234 67.812 -35.906 1 18.59 10 ARG B CA 1
ATOM 3556 C C . ARG B 1 10 ? 16.438 66.562 -36.281 1 18.59 10 ARG B C 1
ATOM 3558 O O . ARG B 1 10 ? 16.125 65.75 -35.406 1 18.59 10 ARG B O 1
ATOM 3565 N N . ARG B 1 11 ? 15.961 66.375 -37.5 1 18.62 11 ARG B N 1
ATOM 3566 C CA . ARG B 1 11 ? 14.984 65.625 -38.344 1 18.62 11 ARG B CA 1
ATOM 3567 C C . ARG B 1 11 ? 15.453 64.25 -38.656 1 18.62 11 ARG B C 1
ATOM 3569 O O . ARG B 1 11 ? 15.531 63.844 -39.812 1 18.62 11 ARG B O 1
ATOM 3576 N N . ILE B 1 12 ? 16.172 63.469 -37.812 1 20.88 12 ILE B N 1
ATOM 3577 C CA . ILE B 1 12 ? 16.953 62.438 -38.469 1 20.88 12 ILE B CA 1
ATOM 3578 C C . ILE B 1 12 ? 16.016 61.531 -39.281 1 20.88 12 ILE B C 1
ATOM 3580 O O . ILE B 1 12 ? 14.969 61.125 -38.781 1 20.88 12 ILE B O 1
ATOM 3584 N N . SER B 1 13 ? 16.234 61.5 -40.562 1 19.14 13 SER B N 1
ATOM 3585 C CA . SER B 1 13 ? 15.617 61 -41.781 1 19.14 13 SER B CA 1
ATOM 3586 C C . SER B 1 13 ? 15.414 59.5 -41.719 1 19.14 13 SER B C 1
ATOM 3588 O O . SER B 1 13 ? 16.188 58.781 -41.062 1 19.14 13 SER B O 1
ATOM 3590 N N . PRO B 1 14 ? 14.281 59 -42.188 1 20.8 14 PRO B N 1
ATOM 3591 C CA . PRO B 1 14 ? 13.516 57.75 -42.125 1 20.8 14 PRO B CA 1
ATOM 3592 C C . PRO B 1 14 ? 14.172 56.625 -42.938 1 20.8 14 PRO B C 1
ATOM 3594 O O . PRO B 1 14 ? 14.391 56.75 -44.125 1 20.8 14 PRO B O 1
ATOM 3597 N N . ARG B 1 15 ? 15.398 56.156 -42.5 1 20.86 15 ARG B N 1
ATOM 3598 C CA . ARG B 1 15 ? 16.172 55.281 -43.344 1 20.86 15 ARG B CA 1
ATOM 3599 C C . ARG B 1 15 ? 15.281 54.281 -44.062 1 20.86 15 ARG B C 1
ATOM 3601 O O . ARG B 1 15 ? 14.258 53.844 -43.531 1 20.86 15 ARG B O 1
ATOM 3608 N N . GLY B 1 16 ? 15.414 54.188 -45.344 1 19.27 16 GLY B N 1
ATOM 3609 C CA . GLY B 1 16 ? 14.773 53.594 -46.5 1 19.27 16 GLY B CA 1
ATOM 3610 C C . GLY B 1 16 ? 14.594 52.094 -46.344 1 19.27 16 GLY B C 1
ATOM 3611 O O . GLY B 1 16 ? 15.273 51.438 -45.562 1 19.27 16 GLY B O 1
ATOM 3612 N N . SER B 1 17 ? 13.438 51.562 -46.688 1 20.81 17 SER B N 1
ATOM 3613 C CA . SER B 1 17 ? 12.703 50.312 -46.625 1 20.81 17 SER B CA 1
ATOM 3614 C C . SER B 1 17 ? 13.406 49.219 -47.406 1 20.81 17 SER B C 1
ATOM 3616 O O . SER B 1 17 ? 13.625 49.344 -48.625 1 20.81 17 SER B O 1
ATOM 3618 N N . PRO B 1 18 ? 14.602 48.719 -46.969 1 24.33 18 PRO B N 1
ATOM 3619 C CA . PRO B 1 18 ? 15.32 47.906 -47.969 1 24.33 18 PRO B CA 1
ATOM 3620 C C . PRO B 1 18 ? 14.398 46.969 -48.75 1 24.33 18 PRO B C 1
ATOM 3622 O O . PRO B 1 18 ? 13.336 46.594 -48.25 1 24.33 18 PRO B O 1
ATOM 3625 N N . PRO B 1 19 ? 14.57 46.875 -50.031 1 22.12 19 PRO B N 1
ATOM 3626 C CA . PRO B 1 19 ? 13.773 46.219 -51.094 1 22.12 19 PRO B CA 1
ATOM 3627 C C . PRO B 1 19 ? 13.539 44.75 -50.844 1 22.12 19 PRO B C 1
ATOM 3629 O O . PRO B 1 19 ? 14.328 44.094 -50.156 1 22.12 19 PRO B O 1
ATOM 3632 N N . HIS B 1 20 ? 12.312 44.25 -50.875 1 23.55 20 HIS B N 1
ATOM 3633 C CA . HIS B 1 20 ? 11.625 42.969 -50.656 1 23.55 20 HIS B CA 1
ATOM 3634 C C . HIS B 1 20 ? 12.148 41.875 -51.562 1 23.55 20 HIS B C 1
ATOM 3636 O O . HIS B 1 20 ? 11.539 40.812 -51.688 1 23.55 20 HIS B O 1
ATOM 3642 N N . LEU B 1 21 ? 13.508 41.812 -51.781 1 23.39 21 LEU B N 1
ATOM 3643 C CA . LEU B 1 21 ? 13.812 40.969 -52.938 1 23.39 21 LEU B CA 1
ATOM 3644 C C . LEU B 1 21 ? 13.125 39.625 -52.812 1 23.39 21 LEU B C 1
ATOM 3646 O O . LEU B 1 21 ? 13.227 38.969 -51.75 1 23.39 21 LEU B O 1
ATOM 3650 N N . ARG B 1 22 ? 12.172 39.406 -53.625 1 23.02 22 ARG B N 1
ATOM 3651 C CA . ARG B 1 22 ? 11.297 38.25 -53.875 1 23.02 22 ARG B CA 1
ATOM 3652 C C . ARG B 1 22 ? 12.102 37 -54.125 1 23.02 22 ARG B C 1
ATOM 3654 O O . ARG B 1 22 ? 12.703 36.844 -55.219 1 23.02 22 ARG B O 1
ATOM 3661 N N . ARG B 1 23 ? 13.023 36.625 -53.25 1 23.3 23 ARG B N 1
ATOM 3662 C CA . ARG B 1 23 ? 13.844 35.469 -53.625 1 23.3 23 ARG B CA 1
ATOM 3663 C C . ARG B 1 23 ? 12.977 34.312 -54.094 1 23.3 23 ARG B C 1
ATOM 3665 O O . ARG B 1 23 ? 11.984 33.969 -53.438 1 23.3 23 ARG B O 1
ATOM 3672 N N . THR B 1 24 ? 12.969 34.094 -55.375 1 24.53 24 THR B N 1
ATOM 3673 C CA . THR B 1 24 ? 12.273 33.031 -56.094 1 24.53 24 THR B CA 1
ATOM 3674 C C . THR B 1 24 ? 12.531 31.672 -55.469 1 24.53 24 THR B C 1
ATOM 3676 O O . THR B 1 24 ? 13.68 31.328 -55.156 1 24.53 24 THR B O 1
ATOM 3679 N N . PRO B 1 25 ? 11.578 31.109 -54.812 1 28.17 25 PRO B N 1
ATOM 3680 C CA . PRO B 1 25 ? 11.719 29.891 -54.031 1 28.17 25 PRO B CA 1
ATOM 3681 C C . PRO B 1 25 ? 12.305 28.719 -54.812 1 28.17 25 PRO B C 1
ATOM 3683 O O . PRO B 1 25 ? 11.938 28.516 -56 1 28.17 25 PRO B O 1
ATOM 3686 N N . PRO B 1 26 ? 13.656 28.531 -54.75 1 26.94 26 PRO B N 1
ATOM 3687 C CA . PRO B 1 26 ? 14.219 27.547 -55.656 1 26.94 26 PRO B CA 1
ATOM 3688 C C . PRO B 1 26 ? 13.344 26.297 -55.781 1 26.94 26 PRO B C 1
ATOM 3690 O O . PRO B 1 26 ? 12.57 25.984 -54.875 1 26.94 26 PRO B O 1
ATOM 3693 N N . LYS B 1 27 ? 13.117 25.922 -57.031 1 24.72 27 LYS B N 1
ATOM 3694 C CA . LYS B 1 27 ? 12.336 24.766 -57.469 1 24.72 27 LYS B CA 1
ATOM 3695 C C . LYS B 1 27 ? 12.859 23.484 -56.844 1 24.72 27 LYS B C 1
ATOM 3697 O O . LYS B 1 27 ? 14.023 23.125 -57.031 1 24.72 27 LYS B O 1
ATOM 3702 N N . TYR B 1 28 ? 12.562 23.172 -55.562 1 23.89 28 TYR B N 1
ATOM 3703 C CA . TYR B 1 28 ? 13.102 21.984 -54.938 1 23.89 28 TYR B CA 1
ATOM 3704 C C . TYR B 1 28 ? 12.867 20.734 -55.781 1 23.89 28 TYR B C 1
ATOM 3706 O O . TYR B 1 28 ? 11.734 20.453 -56.188 1 23.89 28 TYR B O 1
ATOM 3714 N N . ARG B 1 29 ? 13.797 20.484 -56.719 1 22.75 29 ARG B N 1
ATOM 3715 C CA . ARG B 1 29 ? 13.742 19.25 -57.469 1 22.75 29 ARG B CA 1
ATOM 3716 C C . ARG B 1 29 ? 13.219 18.094 -56.625 1 22.75 29 ARG B C 1
ATOM 3718 O O . ARG B 1 29 ? 13.68 17.891 -55.5 1 22.75 29 ARG B O 1
ATOM 3725 N N . LYS B 1 30 ? 12.141 17.562 -57.094 1 25.72 30 LYS B N 1
ATOM 3726 C CA . LYS B 1 30 ? 11.445 16.375 -56.594 1 25.72 30 LYS B CA 1
ATOM 3727 C C . LYS B 1 30 ? 12.375 15.164 -56.562 1 25.72 30 LYS B C 1
ATOM 3729 O O . LYS B 1 30 ? 12.727 14.609 -57.594 1 25.72 30 LYS B O 1
ATOM 3734 N N . VAL B 1 31 ? 13.555 15.242 -55.875 1 25.66 31 VAL B N 1
ATOM 3735 C CA . VAL B 1 31 ? 14.305 13.992 -55.969 1 25.66 31 VAL B CA 1
ATOM 3736 C C . VAL B 1 31 ? 13.375 12.82 -55.688 1 25.66 31 VAL B C 1
ATOM 3738 O O . VAL B 1 31 ? 12.703 12.781 -54.656 1 25.66 31 VAL B O 1
ATOM 3741 N N . LEU B 1 32 ? 13.031 12.133 -56.688 1 24.66 32 LEU B N 1
ATOM 3742 C CA . LEU B 1 32 ? 12.32 10.859 -56.625 1 24.66 32 LEU B CA 1
ATOM 3743 C C . LEU B 1 32 ? 13 9.891 -55.688 1 24.66 32 LEU B C 1
ATOM 3745 O O . LEU B 1 32 ? 14.094 9.398 -55.969 1 24.66 32 LEU B O 1
ATOM 3749 N N . VAL B 1 33 ? 13.203 10.305 -54.469 1 27.09 33 VAL B N 1
ATOM 3750 C CA . VAL B 1 33 ? 13.789 9.242 -53.656 1 27.09 33 VAL B CA 1
ATOM 3751 C C . VAL B 1 33 ? 13.055 7.926 -53.906 1 27.09 33 VAL B C 1
ATOM 3753 O O . VAL B 1 33 ? 11.844 7.84 -53.719 1 27.09 33 VAL B O 1
ATOM 3756 N N . LEU B 1 34 ? 13.516 7.152 -54.75 1 23.61 34 LEU B N 1
ATOM 3757 C CA . LEU B 1 34 ? 13.094 5.766 -54.938 1 23.61 34 LEU B CA 1
ATOM 3758 C C . LEU B 1 34 ? 12.953 5.055 -53.594 1 23.61 34 LEU B C 1
ATOM 3760 O O . LEU B 1 34 ? 13.898 5.023 -52.812 1 23.61 34 LEU B O 1
ATOM 3764 N N . LYS B 1 35 ? 11.711 4.863 -53.156 1 29.2 35 LYS B N 1
ATOM 3765 C CA . LYS B 1 35 ? 11.273 4.098 -52 1 29.2 35 LYS B CA 1
ATOM 3766 C C . LYS B 1 35 ? 11.828 2.674 -52.031 1 29.2 35 LYS B C 1
ATOM 3768 O O . LYS B 1 35 ? 11.312 1.826 -52.75 1 29.2 35 LYS B O 1
ATOM 3773 N N . GLU B 1 36 ? 13.109 2.549 -52.094 1 27.39 36 GLU B N 1
ATOM 3774 C CA . GLU B 1 36 ? 13.375 1.118 -51.969 1 27.39 36 GLU B CA 1
ATOM 3775 C C . GLU B 1 36 ? 12.539 0.5 -50.875 1 27.39 36 GLU B C 1
ATOM 3777 O O . GLU B 1 36 ? 12.492 1.023 -49.75 1 27.39 36 GLU B O 1
ATOM 3782 N N . LYS B 1 37 ? 11.617 -0.369 -51.188 1 26.08 37 LYS B N 1
ATOM 3783 C CA . LYS B 1 37 ? 10.742 -1.152 -50.312 1 26.08 37 LYS B CA 1
ATOM 3784 C C . LYS B 1 37 ? 11.539 -1.84 -49.219 1 26.08 37 LYS B C 1
ATOM 3786 O O . LYS B 1 37 ? 12.312 -2.762 -49.469 1 26.08 37 LYS B O 1
ATOM 3791 N N . ARG B 1 38 ? 12.008 -1.099 -48.312 1 29.02 38 ARG B N 1
ATOM 3792 C CA . ARG B 1 38 ? 12.625 -1.846 -47.219 1 29.02 38 ARG B CA 1
ATOM 3793 C C . ARG B 1 38 ? 11.812 -3.094 -46.875 1 29.02 38 ARG B C 1
ATOM 3795 O O . ARG B 1 38 ? 10.609 -3.012 -46.656 1 29.02 38 ARG B O 1
ATOM 3802 N N . SER B 1 39 ? 12.219 -4.184 -47.406 1 24.31 39 SER B N 1
ATOM 3803 C CA . SER B 1 39 ? 11.633 -5.469 -47.062 1 24.31 39 SER B CA 1
ATOM 3804 C C . SER B 1 39 ? 11.312 -5.543 -45.562 1 24.31 39 SER B C 1
ATOM 3806 O O . SER B 1 39 ? 12.148 -5.195 -44.719 1 24.31 39 SER B O 1
ATOM 3808 N N . ALA B 1 40 ? 10.086 -5.418 -45.188 1 29.11 40 ALA B N 1
ATOM 3809 C CA . ALA B 1 40 ? 9.508 -5.457 -43.844 1 29.11 40 ALA B CA 1
ATOM 3810 C C . ALA B 1 40 ? 10.195 -6.52 -43 1 29.11 40 ALA B C 1
ATOM 3812 O O . ALA B 1 40 ? 10.289 -7.684 -43.375 1 29.11 40 ALA B O 1
ATOM 3813 N N . GLU B 1 41 ? 11.32 -6.121 -42.344 1 29.95 41 GLU B N 1
ATOM 3814 C CA . GLU B 1 41 ? 11.844 -7.066 -41.344 1 29.95 41 GLU B CA 1
ATOM 3815 C C . GLU B 1 41 ? 10.719 -7.895 -40.75 1 29.95 41 GLU B C 1
ATOM 3817 O O . GLU B 1 41 ? 9.609 -7.391 -40.531 1 29.95 41 GLU B O 1
ATOM 3822 N N . PRO B 1 42 ? 10.82 -9.219 -40.906 1 27.09 42 PRO B N 1
ATOM 3823 C CA . PRO B 1 42 ? 9.711 -10.023 -40.375 1 27.09 42 PRO B CA 1
ATOM 3824 C C . PRO B 1 42 ? 9.172 -9.484 -39.031 1 27.09 42 PRO B C 1
ATOM 3826 O O . PRO B 1 42 ? 9.938 -8.992 -38.219 1 27.09 42 PRO B O 1
ATOM 3829 N N . GLU B 1 43 ? 8.086 -8.797 -39.125 1 28.64 43 GLU B N 1
ATOM 3830 C CA . GLU B 1 43 ? 7.309 -8.328 -37.969 1 28.64 43 GLU B CA 1
ATOM 3831 C C . GLU B 1 43 ? 7.426 -9.297 -36.812 1 28.64 43 GLU B C 1
ATOM 3833 O O . GLU B 1 43 ? 7.352 -10.516 -36.969 1 28.64 43 GLU B O 1
ATOM 3838 N N . ASP B 1 44 ? 8.273 -9.016 -35.906 1 30.98 44 ASP B N 1
ATOM 3839 C CA . ASP B 1 44 ? 8.383 -9.805 -34.688 1 30.98 44 ASP B CA 1
ATOM 3840 C C . ASP B 1 44 ? 7.051 -10.477 -34.344 1 30.98 44 ASP B C 1
ATOM 3842 O O . ASP B 1 44 ? 5.992 -9.852 -34.406 1 30.98 44 ASP B O 1
ATOM 3846 N N . PRO B 1 45 ? 7.031 -11.797 -34.562 1 28.86 45 PRO B N 1
ATOM 3847 C CA . PRO B 1 45 ? 5.75 -12.492 -34.406 1 28.86 45 PRO B CA 1
ATOM 3848 C C . PRO B 1 45 ? 4.914 -11.914 -33.281 1 28.86 45 PRO B C 1
ATOM 3850 O O . PRO B 1 45 ? 5.449 -11.602 -32.188 1 28.86 45 PRO B O 1
ATOM 3853 N N . VAL B 1 46 ? 4.129 -10.992 -33.625 1 28.34 46 VAL B N 1
ATOM 3854 C CA . VAL B 1 46 ? 3.061 -10.516 -32.75 1 28.34 46 VAL B CA 1
ATOM 3855 C C . VAL B 1 46 ? 2.59 -11.656 -31.859 1 28.34 46 VAL B C 1
ATOM 3857 O O . VAL B 1 46 ? 2.52 -12.805 -32.281 1 28.34 46 VAL B O 1
ATOM 3860 N N . MET B 1 47 ? 2.711 -11.414 -30.688 1 30.38 47 MET B N 1
ATOM 3861 C CA . MET B 1 47 ? 2.307 -12.297 -29.594 1 30.38 47 MET B CA 1
ATOM 3862 C C . MET B 1 47 ? 1.135 -13.18 -30.016 1 30.38 47 MET B C 1
ATOM 3864 O O . MET B 1 47 ? 0.121 -12.68 -30.5 1 30.38 47 MET B O 1
ATOM 3868 N N . ASP B 1 48 ? 1.338 -14.398 -30.344 1 28.91 48 ASP B N 1
ATOM 3869 C CA . ASP B 1 48 ? 0.471 -15.469 -30.828 1 28.91 48 ASP B CA 1
ATOM 3870 C C . ASP B 1 48 ? -0.938 -15.336 -30.25 1 28.91 48 ASP B C 1
ATOM 3872 O O . ASP B 1 48 ? -1.11 -14.914 -29.109 1 28.91 48 ASP B O 1
ATOM 3876 N N . GLU B 1 49 ? -1.947 -15.273 -31.078 1 31.36 49 GLU B N 1
ATOM 3877 C CA . GLU B 1 49 ? -3.34 -15.617 -30.812 1 31.36 49 GLU B CA 1
ATOM 3878 C C . GLU B 1 49 ? -3.449 -16.641 -29.688 1 31.36 49 GLU B C 1
ATOM 3880 O O . GLU B 1 49 ? -4.516 -16.797 -29.094 1 31.36 49 GLU B O 1
ATOM 3885 N N . LEU B 1 50 ? -2.436 -17.406 -29.562 1 28.41 50 LEU B N 1
ATOM 3886 C CA . LEU B 1 50 ? -2.42 -18.5 -28.594 1 28.41 50 LEU B CA 1
ATOM 3887 C C . LEU B 1 50 ? -2.359 -17.953 -27.172 1 28.41 50 LEU B C 1
ATOM 3889 O O . LEU B 1 50 ? -2.939 -18.531 -26.25 1 28.41 50 LEU B O 1
ATOM 3893 N N . LEU B 1 51 ? -1.396 -17 -26.875 1 32.62 51 LEU B N 1
ATOM 3894 C CA . LEU B 1 51 ? -1.484 -16.578 -25.484 1 32.62 51 LEU B CA 1
ATOM 3895 C C . LEU B 1 51 ? -2.867 -16.016 -25.188 1 32.62 51 LEU B C 1
ATOM 3897 O O . LEU B 1 51 ? -3.424 -16.266 -24.109 1 32.62 51 LEU B O 1
ATOM 3901 N N . LEU B 1 52 ? -3.359 -15 -25.922 1 34.03 52 LEU B N 1
ATOM 3902 C CA . LEU B 1 52 ? -4.734 -14.516 -25.812 1 34.03 52 LEU B CA 1
ATOM 3903 C C . LEU B 1 52 ? -5.723 -15.602 -26.219 1 34.03 52 LEU B C 1
ATOM 3905 O O . LEU B 1 52 ? -6.824 -15.68 -25.672 1 34.03 52 LEU B O 1
ATOM 3909 N N . SER B 1 53 ? -5.602 -16.312 -27.344 1 28.34 53 SER B N 1
ATOM 3910 C CA . SER B 1 53 ? -6.293 -17.547 -27.688 1 28.34 53 SER B CA 1
ATOM 3911 C C . SER B 1 53 ? -5.773 -18.734 -26.859 1 28.34 53 SER B C 1
ATOM 3913 O O . SER B 1 53 ? -6.184 -19.875 -27.078 1 28.34 53 SER B O 1
ATOM 3915 N N . SER B 1 54 ? -4.605 -18.688 -26.531 1 28.64 54 SER B N 1
ATOM 3916 C CA . SER B 1 54 ? -4.246 -19.828 -25.688 1 28.64 54 SER B CA 1
ATOM 3917 C C . SER B 1 54 ? -5.238 -19.984 -24.547 1 28.64 54 SER B C 1
ATOM 3919 O O . SER B 1 54 ? -5.715 -19 -23.984 1 28.64 54 SER B O 1
ATOM 3921 N N . LYS B 1 55 ? -5.965 -20.969 -24.578 1 28.7 55 LYS B N 1
ATOM 3922 C CA . LYS B 1 55 ? -6.906 -21.609 -23.656 1 28.7 55 LYS B CA 1
ATOM 3923 C C . LYS B 1 55 ? -6.402 -21.531 -22.219 1 28.7 55 LYS B C 1
ATOM 3925 O O . LYS B 1 55 ? -6.867 -22.281 -21.359 1 28.7 55 LYS B O 1
ATOM 3930 N N . LEU B 1 56 ? -5.328 -20.969 -22.016 1 29.48 56 LEU B N 1
ATOM 3931 C CA . LEU B 1 56 ? -5.305 -20.891 -20.562 1 29.48 56 LEU B CA 1
ATOM 3932 C C . LEU B 1 56 ? -6.52 -20.125 -20.031 1 29.48 56 LEU B C 1
ATOM 3934 O O . LEU B 1 56 ? -6.711 -20 -18.828 1 29.48 56 LEU B O 1
ATOM 3938 N N . LYS B 1 57 ? -7.082 -19.141 -20.734 1 28.77 57 LYS B N 1
ATOM 3939 C CA . LYS B 1 57 ? -8.32 -18.453 -20.359 1 28.77 57 LYS B CA 1
ATOM 3940 C C . LYS B 1 57 ? -9.43 -19.453 -20.062 1 28.77 57 LYS B C 1
ATOM 3942 O O . LYS B 1 57 ? -10.258 -19.219 -19.172 1 28.77 57 LYS B O 1
ATOM 3947 N N . ARG B 1 58 ? -9.828 -20.172 -21.172 1 25.34 58 ARG B N 1
ATOM 3948 C CA . ARG B 1 58 ? -11.164 -20.75 -21.062 1 25.34 58 ARG B CA 1
ATOM 3949 C C . ARG B 1 58 ? -11.258 -21.688 -19.875 1 25.34 58 ARG B C 1
ATOM 3951 O O . ARG B 1 58 ? -10.961 -22.891 -20 1 25.34 58 ARG B O 1
ATOM 3958 N N . VAL B 1 59 ? -10.547 -21.422 -18.906 1 26.45 59 VAL B N 1
ATOM 3959 C CA . VAL B 1 59 ? -11.109 -22.344 -17.938 1 26.45 59 VAL B CA 1
ATOM 3960 C C . VAL B 1 59 ? -12.625 -22.391 -18.078 1 26.45 59 VAL B C 1
ATOM 3962 O O . VAL B 1 59 ? -13.258 -21.391 -18.438 1 26.45 59 VAL B O 1
ATOM 3965 N N . ASP B 1 60 ? -13.211 -23.516 -18.297 1 24.34 60 ASP B N 1
ATOM 3966 C CA . ASP B 1 60 ? -14.641 -23.75 -18.094 1 24.34 60 ASP B CA 1
ATOM 3967 C C . ASP B 1 60 ? -15.219 -22.797 -17.062 1 24.34 60 ASP B C 1
ATOM 3969 O O . ASP B 1 60 ? -14.641 -22.594 -15.992 1 24.34 60 ASP B O 1
ATOM 3973 N N . SER B 1 61 ? -15.883 -21.719 -17.469 1 25.95 61 SER B N 1
ATOM 3974 C CA . SER B 1 61 ? -16.828 -20.922 -16.703 1 25.95 61 SER B CA 1
ATOM 3975 C C . SER B 1 61 ? -17.422 -21.719 -15.555 1 25.95 61 SER B C 1
ATOM 3977 O O . SER B 1 61 ? -18.516 -21.406 -15.07 1 25.95 61 SER B O 1
ATOM 3979 N N . ALA B 1 62 ? -17.234 -23 -15.477 1 24.3 62 ALA B N 1
ATOM 3980 C CA . ALA B 1 62 ? -18.062 -23.484 -14.367 1 24.3 62 ALA B CA 1
ATOM 3981 C C . ALA B 1 62 ? -17.844 -22.625 -13.117 1 24.3 62 ALA B C 1
ATOM 3983 O O . ALA B 1 62 ? -16.703 -22.312 -12.766 1 24.3 62 ALA B O 1
ATOM 3984 N N . THR B 1 63 ? -18.672 -21.688 -12.898 1 26.14 63 THR B N 1
ATOM 3985 C CA . THR B 1 63 ? -19 -20.984 -11.664 1 26.14 63 THR B CA 1
ATOM 3986 C C . THR B 1 63 ? -18.531 -21.781 -10.453 1 26.14 63 THR B C 1
ATOM 3988 O O . THR B 1 63 ? -19.047 -21.594 -9.344 1 26.14 63 THR B O 1
ATOM 3991 N N . GLY B 1 64 ? -17.734 -22.75 -10.656 1 23.31 64 GLY B N 1
ATOM 3992 C CA . GLY B 1 64 ? -17.625 -23.906 -9.789 1 23.31 64 GLY B CA 1
ATOM 3993 C C . GLY B 1 64 ? -17.312 -23.547 -8.344 1 23.31 64 GLY B C 1
ATOM 3994 O O . GLY B 1 64 ? -16.172 -23.188 -8.031 1 23.31 64 GLY B O 1
ATOM 3995 N N . CYS B 1 65 ? -18.031 -22.734 -7.863 1 22.5 65 CYS B N 1
ATOM 3996 C CA . CYS B 1 65 ? -18.031 -22.922 -6.414 1 22.5 65 CYS B CA 1
ATOM 3997 C C . CYS B 1 65 ? -17.922 -24.406 -6.055 1 22.5 65 CYS B C 1
ATOM 3999 O O . CYS B 1 65 ? -18.578 -25.25 -6.656 1 22.5 65 CYS B O 1
ATOM 4001 N N . VAL B 1 66 ? -16.719 -24.781 -5.746 1 25.17 66 VAL B N 1
ATOM 4002 C CA . VAL B 1 66 ? -16.594 -26.109 -5.148 1 25.17 66 VAL B CA 1
ATOM 4003 C C . VAL B 1 66 ? -17.828 -26.422 -4.297 1 25.17 66 VAL B C 1
ATOM 4005 O O . VAL B 1 66 ? -18.109 -25.703 -3.334 1 25.17 66 VAL B O 1
ATOM 4008 N N . SER B 1 67 ? -18.969 -26.766 -5.012 1 22.11 67 SER B N 1
ATOM 4009 C CA . SER B 1 67 ? -20 -27.297 -4.121 1 22.11 67 SER B CA 1
ATOM 4010 C C . SER B 1 67 ? -19.547 -28.578 -3.434 1 22.11 67 SER B C 1
ATOM 4012 O O . SER B 1 67 ? -18.828 -29.375 -4.027 1 22.11 67 SER B O 1
ATOM 4014 N N . PRO B 1 68 ? -19.578 -28.656 -2.215 1 22.06 68 PRO B N 1
ATOM 4015 C CA . PRO B 1 68 ? -19.234 -29.828 -1.402 1 22.06 68 PRO B CA 1
ATOM 4016 C C . PRO B 1 68 ? -19.844 -31.125 -1.937 1 22.06 68 PRO B C 1
ATOM 4018 O O . PRO B 1 68 ? -21.062 -31.203 -2.113 1 22.06 68 PRO B O 1
ATOM 4021 N N . ARG B 1 69 ? -19.312 -31.672 -3.064 1 24.12 69 ARG B N 1
ATOM 4022 C CA . ARG B 1 69 ? -19.984 -32.938 -3.312 1 24.12 69 ARG B CA 1
ATOM 4023 C C . ARG B 1 69 ? -19.766 -33.906 -2.152 1 24.12 69 ARG B C 1
ATOM 4025 O O . ARG B 1 69 ? -18.766 -33.812 -1.435 1 24.12 69 ARG B O 1
ATOM 4032 N N . VAL B 1 70 ? -20.766 -34.75 -1.863 1 24.05 70 VAL B N 1
ATOM 4033 C CA . VAL B 1 70 ? -20.922 -35.844 -0.908 1 24.05 70 VAL B CA 1
ATOM 4034 C C . VAL B 1 70 ? -19.891 -36.938 -1.202 1 24.05 70 VAL B C 1
ATOM 4036 O O . VAL B 1 70 ? -19.641 -37.25 -2.363 1 24.05 70 VAL B O 1
ATOM 4039 N N . PRO B 1 71 ? -19.078 -37.438 -0.333 1 25.52 71 PRO B N 1
ATOM 4040 C CA . PRO B 1 71 ? -18.016 -38.438 -0.25 1 25.52 71 PRO B CA 1
ATOM 4041 C C . PRO B 1 71 ? -18.406 -39.75 -0.933 1 25.52 71 PRO B C 1
ATOM 4043 O O . PRO B 1 71 ? -19.391 -40.375 -0.557 1 25.52 71 PRO B O 1
ATOM 4046 N N . ALA B 1 72 ? -18.391 -39.969 -2.367 1 26.92 72 ALA B N 1
ATOM 4047 C CA . ALA B 1 72 ? -18.703 -41.344 -2.682 1 26.92 72 ALA B CA 1
ATOM 4048 C C . ALA B 1 72 ? -17.547 -42.281 -2.277 1 26.92 72 ALA B C 1
ATOM 4050 O O . ALA B 1 72 ? -16.375 -41.906 -2.373 1 26.92 72 ALA B O 1
ATOM 4051 N N . VAL B 1 73 ? -17.609 -43.438 -1.61 1 27.14 73 VAL B N 1
ATOM 4052 C CA . VAL B 1 73 ? -16.922 -44.469 -0.866 1 27.14 73 VAL B CA 1
ATOM 4053 C C . VAL B 1 73 ? -16.031 -45.281 -1.811 1 27.14 73 VAL B C 1
ATOM 4055 O O . VAL B 1 73 ? -15.328 -46.188 -1.383 1 27.14 73 VAL B O 1
ATOM 4058 N N . ASP B 1 74 ? -16.172 -45.5 -3.186 1 28.44 74 ASP B N 1
ATOM 4059 C CA . ASP B 1 74 ? -15.75 -46.844 -3.557 1 28.44 74 ASP B CA 1
ATOM 4060 C C . ASP B 1 74 ? -14.25 -46.875 -3.863 1 28.44 74 ASP B C 1
ATOM 4062 O O . ASP B 1 74 ? -13.719 -45.969 -4.5 1 28.44 74 ASP B O 1
ATOM 4066 N N . ALA B 1 75 ? -13.344 -47.781 -3.297 1 32.91 75 ALA B N 1
ATOM 4067 C CA . ALA B 1 75 ? -11.938 -48.156 -3.26 1 32.91 75 ALA B CA 1
ATOM 4068 C C . ALA B 1 75 ? -11.453 -48.594 -4.648 1 32.91 75 ALA B C 1
ATOM 4070 O O . ALA B 1 75 ? -12.062 -49.438 -5.301 1 32.91 75 ALA B O 1
ATOM 4071 N N . LEU B 1 76 ? -10.742 -47.781 -5.367 1 33.44 76 LEU B N 1
ATOM 4072 C CA . LEU B 1 76 ? -10.273 -48.031 -6.723 1 33.44 76 LEU B CA 1
ATOM 4073 C C . LEU B 1 76 ? -9.297 -49.219 -6.738 1 33.44 76 LEU B C 1
ATOM 4075 O O . LEU B 1 76 ? -8.492 -49.375 -5.816 1 33.44 76 LEU B O 1
ATOM 4079 N N . PRO B 1 77 ? -9.375 -50.188 -7.613 1 30.92 77 PRO B N 1
ATOM 4080 C CA . PRO B 1 77 ? -8.594 -51.406 -7.855 1 30.92 77 PRO B CA 1
ATOM 4081 C C . PRO B 1 77 ? -7.172 -51.125 -8.32 1 30.92 77 PRO B C 1
ATOM 4083 O O . PRO B 1 77 ? -6.895 -50.031 -8.82 1 30.92 77 PRO B O 1
ATOM 4086 N N . SER B 1 78 ? -6.09 -51.969 -8.109 1 31.55 78 SER B N 1
ATOM 4087 C CA . SER B 1 78 ? -4.645 -52.062 -8.281 1 31.55 78 SER B CA 1
ATOM 4088 C C . SER B 1 78 ? -4.262 -52.031 -9.758 1 31.55 78 SER B C 1
ATOM 4090 O O . SER B 1 78 ? -4.672 -52.875 -10.547 1 31.55 78 SER B O 1
ATOM 4092 N N . ALA B 1 79 ? -4.004 -50.906 -10.5 1 35.47 79 ALA B N 1
ATOM 4093 C CA . ALA B 1 79 ? -3.785 -50.75 -11.938 1 35.47 79 ALA B CA 1
ATOM 4094 C C . ALA B 1 79 ? -2.443 -51.344 -12.352 1 35.47 79 ALA B C 1
ATOM 4096 O O . ALA B 1 79 ? -1.466 -51.281 -11.602 1 35.47 79 ALA B O 1
ATOM 4097 N N . VAL B 1 80 ? -2.301 -52.375 -13.188 1 34.16 80 VAL B N 1
ATOM 4098 C CA . VAL B 1 80 ? -1.237 -52.969 -13.984 1 34.16 80 VAL B CA 1
ATOM 4099 C C . VAL B 1 80 ? -0.521 -51.906 -14.797 1 34.16 80 VAL B C 1
ATOM 4101 O O . VAL B 1 80 ? -1.148 -50.938 -15.273 1 34.16 80 VAL B O 1
ATOM 4104 N N . SER B 1 81 ? 0.848 -51.844 -14.891 1 38.06 81 SER B N 1
ATOM 4105 C CA . SER B 1 81 ? 1.827 -50.938 -15.477 1 38.06 81 SER B CA 1
ATOM 4106 C C . SER B 1 81 ? 1.618 -50.781 -16.984 1 38.06 81 SER B C 1
ATOM 4108 O O . SER B 1 81 ? 2.119 -51.625 -17.766 1 38.06 81 SER B O 1
ATOM 4110 N N . VAL B 1 82 ? 0.506 -50.75 -17.625 1 37.91 82 VAL B N 1
ATOM 4111 C CA . VAL B 1 82 ? 0.467 -50.531 -19.062 1 37.91 82 VAL B CA 1
ATOM 4112 C C . VAL B 1 82 ? 1.01 -49.156 -19.422 1 37.91 82 VAL B C 1
ATOM 4114 O O . VAL B 1 82 ? 0.778 -48.188 -18.688 1 37.91 82 VAL B O 1
ATOM 4117 N N . PRO B 1 83 ? 2.08 -49.094 -20.391 1 43.94 83 PRO B N 1
ATOM 4118 C CA . PRO B 1 83 ? 2.5 -47.781 -20.891 1 43.94 83 PRO B CA 1
ATOM 4119 C C . PRO B 1 83 ? 1.327 -46.844 -21.109 1 43.94 83 PRO B C 1
ATOM 4121 O O . PRO B 1 83 ? 0.228 -47.281 -21.453 1 43.94 83 PRO B O 1
ATOM 4124 N N . ARG B 1 84 ? 1.456 -45.656 -20.531 1 53.25 84 ARG B N 1
ATOM 4125 C CA . ARG B 1 84 ? 0.346 -44.719 -20.562 1 53.25 84 ARG B CA 1
ATOM 4126 C C . ARG B 1 84 ? -0.15 -44.5 -21.984 1 53.25 84 ARG B C 1
ATOM 4128 O O . ARG B 1 84 ? 0.647 -44.281 -22.906 1 53.25 84 ARG B O 1
ATOM 4135 N N . PRO B 1 85 ? -1.323 -44.906 -22.344 1 49.75 85 PRO B N 1
ATOM 4136 C CA . PRO B 1 85 ? -1.83 -44.656 -23.688 1 49.75 85 PRO B CA 1
ATOM 4137 C C . PRO B 1 85 ? -1.647 -43.219 -24.141 1 49.75 85 PRO B C 1
ATOM 4139 O O . PRO B 1 85 ? -1.739 -42.281 -23.312 1 49.75 85 PRO B O 1
ATOM 4142 N N . ALA B 1 86 ? -0.789 -43 -25.281 1 51.47 86 ALA B N 1
ATOM 4143 C CA . ALA B 1 86 ? -0.662 -41.719 -25.922 1 51.47 86 ALA B CA 1
ATOM 4144 C C . ALA B 1 86 ? -2.02 -41.031 -26.062 1 51.47 86 ALA B C 1
ATOM 4146 O O . ALA B 1 86 ? -3.012 -41.656 -26.422 1 51.47 86 ALA B O 1
ATOM 4147 N N . GLN B 1 87 ? -2.154 -40.031 -25.219 1 56.25 87 GLN B N 1
ATOM 4148 C CA . GLN B 1 87 ? -3.445 -39.344 -25.172 1 56.25 87 GLN B CA 1
ATOM 4149 C C . GLN B 1 87 ? -3.539 -38.281 -26.25 1 56.25 87 GLN B C 1
ATOM 4151 O O . GLN B 1 87 ? -2.518 -37.781 -26.75 1 56.25 87 GLN B O 1
ATOM 4156 N N . LYS B 1 88 ? -4.742 -38.062 -26.828 1 54.22 88 LYS B N 1
ATOM 4157 C CA . LYS B 1 88 ? -5.125 -36.906 -27.672 1 54.22 88 LYS B CA 1
ATOM 4158 C C . LYS B 1 88 ? -4.641 -35.594 -27.062 1 54.22 88 LYS B C 1
ATOM 4160 O O . LYS B 1 88 ? -4.348 -35.531 -25.875 1 54.22 88 LYS B O 1
ATOM 4165 N N . ALA B 1 89 ? -4.395 -34.625 -27.984 1 53.88 89 ALA B N 1
ATOM 4166 C CA . ALA B 1 89 ? -3.961 -33.281 -27.594 1 53.88 89 ALA B CA 1
ATOM 4167 C C . ALA B 1 89 ? -4.719 -32.812 -26.359 1 53.88 89 ALA B C 1
ATOM 4169 O O . ALA B 1 89 ? -5.945 -32.938 -26.281 1 53.88 89 ALA B O 1
ATOM 4170 N N . PRO B 1 90 ? -3.883 -32.375 -25.359 1 56.16 90 PRO B N 1
ATOM 4171 C CA . PRO B 1 90 ? -4.531 -31.938 -24.109 1 56.16 90 PRO B CA 1
ATOM 4172 C C . PRO B 1 90 ? -5.445 -30.734 -24.312 1 56.16 90 PRO B C 1
ATOM 4174 O O . PRO B 1 90 ? -5.203 -29.906 -25.203 1 56.16 90 PRO B O 1
ATOM 4177 N N . LYS B 1 91 ? -6.613 -30.703 -23.688 1 56.41 91 LYS B N 1
ATOM 4178 C CA . LYS B 1 91 ? -7.594 -29.609 -23.672 1 56.41 91 LYS B CA 1
ATOM 4179 C C . LYS B 1 91 ? -7.145 -28.469 -22.766 1 56.41 91 LYS B C 1
ATOM 4181 O O . LYS B 1 91 ? -7.777 -27.406 -22.734 1 56.41 91 LYS B O 1
ATOM 4186 N N . THR B 1 92 ? -5.957 -28.766 -22.078 1 61.97 92 THR B N 1
ATOM 4187 C CA . THR B 1 92 ? -5.414 -27.734 -21.203 1 61.97 92 THR B CA 1
ATOM 4188 C C . THR B 1 92 ? -4.141 -27.141 -21.781 1 61.97 92 THR B C 1
ATOM 4190 O O . THR B 1 92 ? -3.498 -27.75 -22.641 1 61.97 92 THR B O 1
ATOM 4193 N N . PRO B 1 93 ? -3.883 -25.938 -21.25 1 74.94 93 PRO B N 1
ATOM 4194 C CA . PRO B 1 93 ? -2.578 -25.422 -21.656 1 74.94 93 PRO B CA 1
ATOM 4195 C C . PRO B 1 93 ? -1.422 -26.328 -21.266 1 74.94 93 PRO B C 1
ATOM 4197 O O . PRO B 1 93 ? -1.511 -27.047 -20.266 1 74.94 93 PRO B O 1
ATOM 4200 N N . TYR B 1 94 ? -0.425 -26.453 -22.172 1 83.44 94 TYR B N 1
ATOM 4201 C CA . TYR B 1 94 ? 0.709 -27.312 -21.875 1 83.44 94 TYR B CA 1
ATOM 4202 C C . TYR B 1 94 ? 2.014 -26.703 -22.359 1 83.44 94 TYR B C 1
ATOM 4204 O O . TYR B 1 94 ? 2.002 -25.75 -23.156 1 83.44 94 TYR B O 1
ATOM 4212 N N . VAL B 1 95 ? 3.061 -27.172 -21.781 1 83.94 95 VAL B N 1
ATOM 4213 C CA . VAL B 1 95 ? 4.414 -26.938 -22.281 1 83.94 95 VAL B CA 1
ATOM 4214 C C . VAL B 1 95 ? 5.082 -28.266 -22.609 1 83.94 95 VAL B C 1
ATOM 4216 O O . VAL B 1 95 ? 4.816 -29.281 -21.969 1 83.94 95 VAL B O 1
ATOM 4219 N N . ILE B 1 96 ? 5.812 -28.25 -23.703 1 85.12 96 ILE B N 1
ATOM 4220 C CA . ILE B 1 96 ? 6.547 -29.469 -24.078 1 85.12 96 ILE B CA 1
ATOM 4221 C C . ILE B 1 96 ? 7.91 -29.469 -23.375 1 85.12 96 ILE B C 1
ATOM 4223 O O . ILE B 1 96 ? 8.656 -28.484 -23.453 1 85.12 96 ILE B O 1
ATOM 4227 N N . LEU B 1 97 ? 8.133 -30.562 -22.688 1 88.75 97 LEU B N 1
ATOM 4228 C CA . LEU B 1 97 ? 9.422 -30.688 -22.016 1 88.75 97 LEU B CA 1
ATOM 4229 C C . LEU B 1 97 ? 10.508 -31.094 -23.016 1 88.75 97 LEU B C 1
ATOM 4231 O O . LEU B 1 97 ? 10.266 -31.891 -23.922 1 88.75 97 LEU B O 1
ATOM 4235 N N . PRO B 1 98 ? 11.711 -30.516 -22.812 1 85.31 98 PRO B N 1
ATOM 4236 C CA . PRO B 1 98 ? 12.82 -31 -23.641 1 85.31 98 PRO B CA 1
ATOM 4237 C C . PRO B 1 98 ? 13.07 -32.5 -23.469 1 85.31 98 PRO B C 1
ATOM 4239 O O . PRO B 1 98 ? 12.961 -33.031 -22.359 1 85.31 98 PRO B O 1
ATOM 4242 N N . ALA B 1 99 ? 13.406 -33.062 -24.625 1 87 99 ALA B N 1
ATOM 4243 C CA . ALA B 1 99 ? 13.758 -34.5 -24.562 1 87 99 ALA B CA 1
ATOM 4244 C C . ALA B 1 99 ? 15.164 -34.688 -23.984 1 87 99 ALA B C 1
ATOM 4246 O O . ALA B 1 99 ? 16.156 -34.406 -24.672 1 87 99 ALA B O 1
ATOM 4247 N N . CYS B 1 100 ? 15.25 -34.969 -22.781 1 88.25 100 CYS B N 1
ATOM 4248 C CA . CYS B 1 100 ? 16.531 -35.188 -22.094 1 88.25 100 CYS B CA 1
ATOM 4249 C C . CYS B 1 100 ? 16.391 -36.25 -21.016 1 88.25 100 CYS B C 1
ATOM 4251 O O . CYS B 1 100 ? 15.289 -36.75 -20.75 1 88.25 100 CYS B O 1
ATOM 4253 N N . ASP B 1 101 ? 17.469 -36.594 -20.375 1 89.44 101 ASP B N 1
ATOM 4254 C CA . ASP B 1 101 ? 17.5 -37.688 -19.391 1 89.44 101 ASP B CA 1
ATOM 4255 C C . ASP B 1 101 ? 16.672 -37.312 -18.156 1 89.44 101 ASP B C 1
ATOM 4257 O O . ASP B 1 101 ? 16.031 -38.188 -17.562 1 89.44 101 ASP B O 1
ATOM 4261 N N . THR B 1 102 ? 16.641 -36.062 -17.875 1 88 102 THR B N 1
ATOM 4262 C CA . THR B 1 102 ? 15.969 -35.594 -16.672 1 88 102 THR B CA 1
ATOM 4263 C C . THR B 1 102 ? 14.469 -35.875 -16.734 1 88 102 THR B C 1
ATOM 4265 O O . THR B 1 102 ? 13.844 -36.156 -15.703 1 88 102 THR B O 1
ATOM 4268 N N . PHE B 1 103 ? 13.922 -35.875 -17.938 1 91.75 103 PHE B N 1
ATOM 4269 C CA . PHE B 1 103 ? 12.469 -35.969 -18.047 1 91.75 103 PHE B CA 1
ATOM 4270 C C . PHE B 1 103 ? 12.039 -37.281 -18.688 1 91.75 103 PHE B C 1
ATOM 4272 O O . PHE B 1 103 ? 10.852 -37.531 -18.875 1 91.75 103 PHE B O 1
ATOM 4279 N N . GLU B 1 104 ? 12.969 -38.156 -18.969 1 91.5 104 GLU B N 1
ATOM 4280 C CA . GLU B 1 104 ? 12.688 -39.406 -19.641 1 91.5 104 GLU B CA 1
ATOM 4281 C C . GLU B 1 104 ? 11.742 -40.281 -18.828 1 91.5 104 GLU B C 1
AT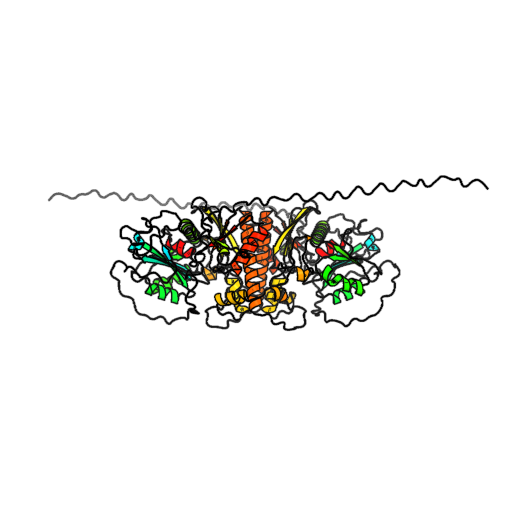OM 4283 O O . GLU B 1 104 ? 10.922 -41 -19.375 1 91.5 104 GLU B O 1
ATOM 4288 N N . LYS B 1 105 ? 11.914 -40.188 -17.562 1 90.94 105 LYS B N 1
ATOM 4289 C CA . LYS B 1 105 ? 11.102 -41 -16.672 1 90.94 105 LYS B CA 1
ATOM 4290 C C . LYS B 1 105 ? 9.617 -40.688 -16.812 1 90.94 105 LYS B C 1
ATOM 4292 O O . LYS B 1 105 ? 8.766 -41.531 -16.609 1 90.94 105 LYS B O 1
ATOM 4297 N N . PHE B 1 106 ? 9.32 -39.531 -17.234 1 91.81 106 PHE B N 1
ATOM 4298 C CA . PHE B 1 106 ? 7.93 -39.094 -17.297 1 91.81 106 PHE B CA 1
ATOM 4299 C C . PHE B 1 106 ? 7.246 -39.656 -18.531 1 91.81 106 PHE B C 1
ATOM 4301 O O . PHE B 1 106 ? 6.027 -39.562 -18.688 1 91.81 106 PHE B O 1
ATOM 4308 N N . ARG B 1 107 ? 7.977 -40.344 -19.375 1 88.62 107 ARG B N 1
ATOM 4309 C CA . ARG B 1 107 ? 7.383 -41.062 -20.484 1 88.62 107 ARG B CA 1
ATOM 4310 C C . ARG B 1 107 ? 6.641 -42.281 -20.016 1 88.62 107 ARG B C 1
ATOM 4312 O O . ARG B 1 107 ? 5.668 -42.719 -20.641 1 88.62 107 ARG B O 1
ATOM 4319 N N . LYS B 1 108 ? 7.102 -42.781 -18.875 1 88 108 LYS B N 1
ATOM 4320 C CA . LYS B 1 108 ? 6.578 -44.062 -18.391 1 88 108 LYS B CA 1
ATOM 4321 C C . LYS B 1 108 ? 5.703 -43.844 -17.156 1 88 108 LYS B C 1
ATOM 4323 O O . LYS B 1 108 ? 4.785 -44.625 -16.891 1 88 108 LYS B O 1
ATOM 4328 N N . ILE B 1 109 ? 6.078 -42.875 -16.375 1 90.31 109 ILE B N 1
ATOM 4329 C CA . ILE B 1 109 ? 5.375 -42.656 -15.109 1 90.31 109 ILE B CA 1
ATOM 4330 C C . ILE B 1 109 ? 4.84 -41.219 -15.07 1 90.31 109 ILE B C 1
ATOM 4332 O O . ILE B 1 109 ? 5.559 -40.281 -15.398 1 90.31 109 ILE B O 1
ATOM 4336 N N . SER B 1 110 ? 3.588 -41.125 -14.625 1 92.31 110 SER B N 1
ATOM 4337 C CA . SER B 1 110 ? 3 -39.781 -14.492 1 92.31 110 SER B CA 1
ATOM 4338 C C . SER B 1 110 ? 3.555 -39.062 -13.281 1 92.31 110 SER B C 1
ATOM 4340 O O . SER B 1 110 ? 3.844 -39.656 -12.25 1 92.31 110 SER B O 1
ATOM 4342 N N . ARG B 1 111 ? 3.752 -37.812 -13.477 1 94.75 111 ARG B N 1
ATOM 4343 C CA . ARG B 1 111 ? 4.113 -36.938 -12.375 1 94.75 111 ARG B CA 1
ATOM 4344 C C . ARG B 1 111 ? 3.045 -35.844 -12.164 1 94.75 111 ARG B C 1
ATOM 4346 O O . ARG B 1 111 ? 2.545 -35.281 -13.133 1 94.75 111 ARG B O 1
ATOM 4353 N N . VAL B 1 112 ? 2.664 -35.688 -10.859 1 96.56 112 VAL B N 1
ATOM 4354 C CA . VAL B 1 112 ? 1.655 -34.688 -10.492 1 96.56 112 VAL B CA 1
ATOM 4355 C C . VAL B 1 112 ? 2.201 -33.781 -9.398 1 96.56 112 VAL B C 1
ATOM 4357 O O . VAL B 1 112 ? 2.863 -34.25 -8.469 1 96.56 112 VAL B O 1
ATOM 4360 N N . SER B 1 113 ? 1.976 -32.5 -9.609 1 97.5 113 SER B N 1
ATOM 4361 C CA . SER B 1 113 ? 2.359 -31.5 -8.617 1 97.5 113 SER B CA 1
ATOM 4362 C C . SER B 1 113 ? 1.237 -30.5 -8.375 1 97.5 113 SER B C 1
ATOM 4364 O O . SER B 1 113 ? 0.536 -30.109 -9.312 1 97.5 113 SER B O 1
ATOM 4366 N N . VAL B 1 114 ? 1.086 -30.125 -7.105 1 97 114 VAL B N 1
ATOM 4367 C CA . VAL B 1 114 ? 0.006 -29.203 -6.758 1 97 114 VAL B CA 1
ATOM 4368 C C . VAL B 1 114 ? 0.547 -28.078 -5.875 1 97 114 VAL B C 1
ATOM 4370 O O . VAL B 1 114 ? 1.4 -28.312 -5.016 1 97 114 VAL B O 1
ATOM 4373 N N . ASP B 1 115 ? 0.175 -26.859 -6.16 1 96.44 115 ASP B N 1
ATOM 4374 C CA . ASP B 1 115 ? 0.329 -25.688 -5.289 1 96.44 115 ASP B CA 1
ATOM 4375 C C . ASP B 1 115 ? -1.006 -25.297 -4.668 1 96.44 115 ASP B C 1
ATOM 4377 O O . ASP B 1 115 ? -1.873 -24.734 -5.344 1 96.44 115 ASP B O 1
ATOM 4381 N N . ILE B 1 116 ? -1.125 -25.562 -3.398 1 93.25 116 ILE B N 1
ATOM 4382 C CA . ILE B 1 116 ? -2.393 -25.328 -2.713 1 93.25 116 ILE B CA 1
ATOM 4383 C C . ILE B 1 116 ? -2.311 -24.047 -1.894 1 93.25 116 ILE B C 1
ATOM 4385 O O . ILE B 1 116 ? -1.833 -24.047 -0.756 1 93.25 116 ILE B O 1
ATOM 4389 N N . GLY B 1 117 ? -2.861 -23 -2.391 1 86.81 117 GLY B N 1
ATOM 4390 C CA . GLY B 1 117 ? -2.891 -21.734 -1.698 1 86.81 117 GLY B CA 1
ATOM 4391 C C . GLY B 1 117 ? -4.164 -21.5 -0.905 1 86.81 117 GLY B C 1
ATOM 4392 O O . GLY B 1 117 ? -4.973 -22.422 -0.753 1 86.81 117 GLY B O 1
ATOM 4393 N N . GLY B 1 118 ? -4.332 -20.328 -0.336 1 77 118 GLY B N 1
ATOM 4394 C CA . GLY B 1 118 ? -5.523 -19.984 0.424 1 77 118 GLY B CA 1
ATOM 4395 C C . GLY B 1 118 ? -6.723 -19.672 -0.453 1 77 118 GLY B C 1
ATOM 4396 O O . GLY B 1 118 ? -7.867 -19.797 -0.013 1 77 118 GLY B O 1
ATOM 4397 N N . THR B 1 119 ? -6.426 -19.234 -1.695 1 79.5 119 THR B N 1
ATOM 4398 C CA . THR B 1 119 ? -7.504 -18.766 -2.562 1 79.5 119 THR B CA 1
ATOM 4399 C C . THR B 1 119 ? -7.66 -19.688 -3.771 1 79.5 119 THR B C 1
ATOM 4401 O O . THR B 1 119 ? -8.773 -19.891 -4.266 1 79.5 119 THR B O 1
ATOM 4404 N N . LEU B 1 120 ? -6.52 -20.297 -4.27 1 84.81 120 LEU B N 1
ATOM 4405 C CA . LEU B 1 120 ? -6.516 -21.109 -5.477 1 84.81 120 LEU B CA 1
ATOM 4406 C C . LEU B 1 120 ? -5.59 -22.312 -5.316 1 84.81 120 LEU B C 1
ATOM 4408 O O . LEU B 1 120 ? -4.59 -22.234 -4.594 1 84.81 120 LEU B O 1
ATOM 4412 N N . ILE B 1 121 ? -6.016 -23.344 -6.055 1 91.31 121 ILE B N 1
ATOM 4413 C CA . ILE B 1 121 ? -5.18 -24.547 -6.168 1 91.31 121 ILE B CA 1
ATOM 4414 C C . ILE B 1 121 ? -4.703 -24.703 -7.609 1 91.31 121 ILE B C 1
ATOM 4416 O O . ILE B 1 121 ? -5.508 -24.688 -8.539 1 91.31 121 ILE B O 1
ATOM 4420 N N . LYS B 1 122 ? -3.393 -24.781 -7.809 1 93.56 122 LYS B N 1
ATOM 4421 C CA . LYS B 1 122 ? -2.809 -25 -9.133 1 93.56 122 LYS B CA 1
ATOM 4422 C C . LYS B 1 122 ? -2.229 -26.391 -9.266 1 93.56 122 LYS B C 1
ATOM 4424 O O . LYS B 1 122 ? -1.552 -26.891 -8.352 1 93.56 122 LYS B O 1
ATOM 4429 N N . VAL B 1 123 ? -2.516 -27.016 -10.422 1 95.5 123 VAL B N 1
ATOM 4430 C CA . VAL B 1 123 ? -2.02 -28.375 -10.656 1 95.5 123 VAL B CA 1
ATOM 4431 C C . VAL B 1 123 ? -1.206 -28.406 -11.953 1 95.5 123 VAL B C 1
ATOM 4433 O O . VAL B 1 123 ? -1.586 -27.781 -12.945 1 95.5 123 VAL B O 1
ATOM 4436 N N . VAL B 1 124 ? -0.117 -29.047 -11.836 1 95.88 124 VAL B N 1
ATOM 4437 C CA . VAL B 1 124 ? 0.722 -29.391 -12.984 1 95.88 124 VAL B CA 1
ATOM 4438 C C . VAL B 1 124 ? 0.885 -30.906 -13.07 1 95.88 124 VAL B C 1
ATOM 4440 O O . VAL B 1 124 ? 1.121 -31.578 -12.055 1 95.88 124 VAL B O 1
ATOM 4443 N N . TYR B 1 125 ? 0.713 -31.5 -14.258 1 94.69 125 TYR B N 1
ATOM 4444 C CA . TYR B 1 125 ? 0.859 -32.938 -14.398 1 94.69 125 TYR B CA 1
ATOM 4445 C C . TYR B 1 125 ? 1.424 -33.312 -15.766 1 94.69 125 TYR B C 1
ATOM 4447 O O . TYR B 1 125 ? 1.229 -32.562 -16.734 1 94.69 125 TYR B O 1
ATOM 4455 N N . SER B 1 126 ? 2.137 -34.406 -15.82 1 93.31 126 SER B N 1
ATOM 4456 C CA . SER B 1 126 ? 2.779 -34.812 -17.062 1 93.31 126 SER B CA 1
ATOM 4457 C C . SER B 1 126 ? 1.842 -35.688 -17.906 1 93.31 126 SER B C 1
ATOM 4459 O O . SER B 1 126 ? 0.983 -36.375 -17.359 1 93.31 126 SER B O 1
ATOM 4461 N N . SER B 1 127 ? 1.926 -35.5 -19.156 1 89.25 127 SER B N 1
ATOM 4462 C CA . SER B 1 127 ? 1.286 -36.375 -20.141 1 89.25 127 SER B CA 1
ATOM 4463 C C . SER B 1 127 ? 2.221 -36.656 -21.312 1 89.25 127 SER B C 1
ATOM 4465 O O . SER B 1 127 ? 3.297 -36.062 -21.422 1 89.25 127 SER B O 1
ATOM 4467 N N . VAL B 1 128 ? 1.924 -37.688 -22.047 1 89.25 128 VAL B N 1
ATOM 4468 C CA . VAL B 1 128 ? 2.736 -38.062 -23.188 1 89.25 128 VAL B CA 1
ATOM 4469 C C . VAL B 1 128 ? 1.912 -37.938 -24.469 1 89.25 128 VAL B C 1
ATOM 4471 O O . VAL B 1 128 ? 0.745 -38.344 -24.5 1 89.25 128 VAL B O 1
ATOM 4474 N N . MET B 1 129 ? 2.447 -37.188 -25.375 1 82.88 129 MET B N 1
ATOM 4475 C CA . MET B 1 129 ? 1.785 -37.031 -26.656 1 82.88 129 MET B CA 1
ATOM 4476 C C . MET B 1 129 ? 2.566 -37.719 -27.766 1 82.88 129 MET B C 1
ATOM 4478 O O . MET B 1 129 ? 3.797 -37.719 -27.766 1 82.88 129 MET B O 1
ATOM 4482 N N . ASP B 1 130 ? 1.667 -38.25 -28.672 1 74.94 130 ASP B N 1
ATOM 4483 C CA . ASP B 1 130 ? 2.295 -38.844 -29.859 1 74.94 130 ASP B CA 1
ATOM 4484 C C . ASP B 1 130 ? 2.693 -37.781 -30.859 1 74.94 130 ASP B C 1
ATOM 4486 O O . ASP B 1 130 ? 2.119 -36.688 -30.875 1 74.94 130 ASP B O 1
ATOM 4490 N N . ASP B 1 131 ? 3.908 -37.812 -31.734 1 60.03 131 ASP B N 1
ATOM 4491 C CA . ASP B 1 131 ? 4.762 -36.969 -32.562 1 60.03 131 ASP B CA 1
ATOM 4492 C C . ASP B 1 131 ? 3.93 -36.094 -33.5 1 60.03 131 ASP B C 1
ATOM 4494 O O . ASP B 1 131 ? 4.477 -35.344 -34.312 1 60.03 131 ASP B O 1
ATOM 4498 N N . GLU B 1 132 ? 2.742 -36.094 -33.469 1 57.03 132 GLU B N 1
ATOM 4499 C CA . GLU B 1 132 ? 2.184 -35.344 -34.562 1 57.03 132 GLU B CA 1
ATOM 4500 C C . GLU B 1 132 ? 2.404 -33.844 -34.344 1 57.03 132 GLU B C 1
ATOM 4502 O O . GLU B 1 132 ? 1.902 -33 -35.125 1 57.03 132 GLU B O 1
ATOM 4507 N N . LEU B 1 133 ? 3.225 -33.562 -33.312 1 55.69 133 LEU B N 1
ATOM 4508 C CA . LEU B 1 133 ? 3.307 -32.094 -33.219 1 55.69 133 LEU B CA 1
ATOM 4509 C C . LEU B 1 133 ? 4.359 -31.562 -34.188 1 55.69 133 LEU B C 1
ATOM 4511 O O . LEU B 1 133 ? 5.438 -32.125 -34.312 1 55.69 133 LEU B O 1
ATOM 4515 N N . PRO B 1 134 ? 3.969 -30.859 -35.188 1 47.44 134 PRO B N 1
ATOM 4516 C CA . PRO B 1 134 ? 4.969 -30.266 -36.094 1 47.44 134 PRO B CA 1
ATOM 4517 C C . PRO B 1 134 ? 6.184 -29.719 -35.344 1 47.44 134 PRO B C 1
ATOM 4519 O O . PRO B 1 134 ? 6.055 -29.266 -34.188 1 47.44 134 PRO B O 1
ATOM 4522 N N . GLU B 1 135 ? 7.375 -30.312 -35.688 1 47.25 135 GLU B N 1
ATOM 4523 C CA . GLU B 1 135 ? 8.648 -29.797 -35.188 1 47.25 135 GLU B CA 1
ATOM 4524 C C . GLU B 1 135 ? 8.633 -28.266 -35.125 1 47.25 135 GLU B C 1
ATOM 4526 O O . GLU B 1 135 ? 8.68 -27.594 -36.156 1 47.25 135 GLU B O 1
ATOM 4531 N N . GLU B 1 136 ? 7.742 -27.688 -34.656 1 44.78 136 GLU B N 1
ATOM 4532 C CA . GLU B 1 136 ? 7.871 -26.234 -34.625 1 44.78 136 GLU B CA 1
ATOM 4533 C C . GLU B 1 136 ? 9.242 -25.828 -34.094 1 44.78 136 GLU B C 1
ATOM 4535 O O . GLU B 1 136 ? 9.719 -26.359 -33.094 1 44.78 136 GLU B O 1
ATOM 4540 N N . SER B 1 137 ? 10.242 -25.578 -35.094 1 42.31 137 SER B N 1
ATOM 4541 C CA . SER B 1 137 ? 11.398 -24.781 -34.688 1 42.31 137 SER B CA 1
ATOM 4542 C C . SER B 1 137 ? 11.055 -23.812 -33.562 1 42.31 137 SER B C 1
ATOM 4544 O O . SER B 1 137 ? 10.383 -22.812 -33.781 1 42.31 137 SER B O 1
ATOM 4546 N N . LEU B 1 138 ? 10.57 -24.391 -32.656 1 40.44 138 LEU B N 1
ATOM 4547 C CA . LEU B 1 138 ? 10.25 -23.484 -31.562 1 40.44 138 LEU B CA 1
ATOM 4548 C C . LEU B 1 138 ? 11.469 -22.656 -31.172 1 40.44 138 LEU B C 1
ATOM 4550 O O . LEU B 1 138 ? 12.484 -23.203 -30.734 1 40.44 138 LEU B O 1
ATOM 4554 N N . ASN B 1 139 ? 11.352 -21.281 -31.375 1 43.19 139 ASN B N 1
ATOM 4555 C CA . ASN B 1 139 ? 12.031 -20.031 -31.062 1 43.19 139 ASN B CA 1
ATOM 4556 C C . ASN B 1 139 ? 13.523 -20.109 -31.391 1 43.19 139 ASN B C 1
ATOM 4558 O O . ASN B 1 139 ? 14.359 -19.609 -30.625 1 43.19 139 ASN B O 1
ATOM 4562 N N . GLY B 1 140 ? 13.852 -20.797 -32.531 1 45.69 140 GLY B N 1
ATOM 4563 C CA . GLY B 1 140 ? 15.25 -20.812 -32.906 1 45.69 140 GLY B CA 1
ATOM 4564 C C . GLY B 1 140 ? 16.094 -21.75 -32.094 1 45.69 140 GLY B C 1
ATOM 4565 O O . GLY B 1 140 ? 17.297 -21.891 -32.344 1 45.69 140 GLY B O 1
ATOM 4566 N N . HIS B 1 141 ? 15.672 -21.984 -30.875 1 49.41 141 HIS B N 1
ATOM 4567 C CA . HIS B 1 141 ? 16.516 -22.891 -30.109 1 49.41 141 HIS B CA 1
ATOM 4568 C C . HIS B 1 141 ? 16.328 -24.328 -30.578 1 49.41 141 HIS B C 1
ATOM 4570 O O . HIS B 1 141 ? 15.211 -24.766 -30.844 1 49.41 141 HIS B O 1
ATOM 4576 N N . THR B 1 142 ? 17.328 -24.859 -31.125 1 57.81 142 THR B N 1
ATOM 4577 C CA . THR B 1 142 ? 17.484 -26.219 -31.656 1 57.81 142 THR B CA 1
ATOM 4578 C C . THR B 1 142 ? 17.312 -27.25 -30.547 1 57.81 142 THR B C 1
ATOM 4580 O O . THR B 1 142 ? 18.281 -27.719 -29.953 1 57.81 142 THR B O 1
ATOM 4583 N N . ARG B 1 143 ? 16.297 -27.031 -29.672 1 66.38 143 ARG B N 1
ATOM 4584 C CA . ARG B 1 143 ? 16.172 -28.094 -28.688 1 66.38 143 ARG B CA 1
ATOM 4585 C C . ARG B 1 143 ? 15.328 -29.234 -29.219 1 66.38 143 ARG B C 1
ATOM 4587 O O . ARG B 1 143 ? 14.414 -29.016 -30.016 1 66.38 143 ARG B O 1
ATOM 4594 N N . LYS B 1 144 ? 15.797 -30.453 -28.938 1 77.19 144 LYS B N 1
ATOM 4595 C CA . LYS B 1 144 ? 15.07 -31.672 -29.25 1 77.19 144 LYS B CA 1
ATOM 4596 C C . LYS B 1 144 ? 13.898 -31.875 -28.297 1 77.19 144 LYS B C 1
ATOM 4598 O O . LYS B 1 144 ? 14.078 -31.812 -27.078 1 77.19 144 LYS B O 1
ATOM 4603 N N . TYR B 1 145 ? 12.672 -31.953 -28.812 1 82 145 TYR B N 1
ATOM 4604 C CA . TYR B 1 145 ? 11.492 -32.094 -27.953 1 82 145 TYR B CA 1
ATOM 4605 C C . TYR B 1 145 ? 10.867 -33.469 -28.109 1 82 145 TYR B C 1
ATOM 4607 O O . TYR B 1 145 ? 9.945 -33.844 -27.391 1 82 145 TYR B O 1
ATOM 4615 N N . ALA B 1 146 ? 11.406 -34.188 -29.047 1 83.81 146 ALA B N 1
ATOM 4616 C CA . ALA B 1 146 ? 10.891 -35.531 -29.25 1 83.81 146 ALA B CA 1
ATOM 4617 C C . ALA B 1 146 ? 11.961 -36.594 -28.953 1 83.81 146 ALA B C 1
ATOM 4619 O O . ALA B 1 146 ? 13.125 -36.406 -29.312 1 83.81 146 ALA B O 1
ATOM 4620 N N . TYR B 1 147 ? 11.508 -37.594 -28.281 1 86.94 147 TYR B N 1
ATOM 4621 C CA . TYR B 1 147 ? 12.398 -38.719 -28.062 1 86.94 147 TYR B CA 1
ATOM 4622 C C . TYR B 1 147 ? 12.523 -39.562 -29.312 1 86.94 147 TYR B C 1
ATOM 4624 O O . TYR B 1 147 ? 11.93 -39.25 -30.344 1 86.94 147 TYR B O 1
ATOM 4632 N N . GLU B 1 148 ? 13.328 -40.625 -29.188 1 83.62 148 GLU B N 1
ATOM 4633 C CA . GLU B 1 148 ? 13.656 -41.469 -30.359 1 83.62 148 GLU B CA 1
ATOM 4634 C C . GLU B 1 148 ? 12.398 -42.094 -30.969 1 83.62 148 GLU B C 1
ATOM 4636 O O . GLU B 1 148 ? 12.32 -42.25 -32.188 1 83.62 148 GLU B O 1
ATOM 4641 N N . ASP B 1 149 ? 11.461 -42.344 -30.203 1 84.19 149 ASP B N 1
ATOM 4642 C CA . ASP B 1 149 ? 10.242 -42.969 -30.688 1 84.19 149 ASP B CA 1
ATOM 4643 C C . ASP B 1 149 ? 9.219 -41.938 -31.125 1 84.19 149 ASP B C 1
ATOM 4645 O O . ASP B 1 149 ? 8.078 -42.281 -31.453 1 84.19 149 ASP B O 1
ATOM 4649 N N . GLY B 1 150 ? 9.609 -40.688 -31.078 1 82.31 150 GLY B N 1
ATOM 4650 C CA . GLY B 1 150 ? 8.75 -39.625 -31.562 1 82.31 150 GLY B CA 1
ATOM 4651 C C . GLY B 1 150 ? 7.844 -39.062 -30.469 1 82.31 150 GLY B C 1
ATOM 4652 O O . GLY B 1 150 ? 7.18 -38.031 -30.688 1 82.31 150 GLY B O 1
ATOM 4653 N N . LYS B 1 151 ? 7.867 -39.656 -29.391 1 85.56 151 LYS B N 1
ATOM 4654 C CA . LYS B 1 151 ? 6.98 -39.219 -28.312 1 85.56 151 LYS B CA 1
ATOM 4655 C C . LYS B 1 151 ? 7.512 -37.969 -27.625 1 85.56 151 LYS B C 1
ATOM 4657 O O . LYS B 1 151 ? 8.727 -37.75 -27.562 1 85.56 151 LYS B O 1
ATOM 4662 N N . ARG B 1 152 ? 6.57 -37.156 -27.094 1 86.56 152 ARG B N 1
ATOM 4663 C CA . ARG B 1 152 ? 6.891 -35.938 -26.359 1 86.56 152 ARG B CA 1
ATOM 4664 C C . ARG B 1 152 ? 6.238 -35.938 -24.984 1 86.56 152 ARG B C 1
ATOM 4666 O O . ARG B 1 152 ? 5.121 -36.438 -24.828 1 86.56 152 ARG B O 1
ATOM 4673 N N . VAL B 1 153 ? 6.988 -35.5 -24.078 1 89.69 153 VAL B N 1
ATOM 4674 C CA . VAL B 1 153 ? 6.445 -35.344 -22.734 1 89.69 153 VAL B CA 1
ATOM 4675 C C . VAL B 1 153 ? 5.922 -33.906 -22.562 1 89.69 153 VAL B C 1
ATOM 4677 O O . VAL B 1 153 ? 6.613 -32.938 -22.875 1 89.69 153 VAL B O 1
ATOM 4680 N N . LEU B 1 154 ? 4.66 -33.812 -22.125 1 88.5 154 LEU B N 1
ATOM 4681 C CA . LEU B 1 154 ? 4.02 -32.531 -21.891 1 88.5 154 LEU B CA 1
ATOM 4682 C C . LEU B 1 154 ? 3.809 -32.281 -20.406 1 88.5 154 LEU B C 1
ATOM 4684 O O . LEU B 1 154 ? 3.697 -33.219 -19.625 1 88.5 154 LEU B O 1
ATOM 4688 N N . VAL B 1 155 ? 3.887 -31.047 -20.047 1 91.44 155 VAL B N 1
ATOM 4689 C CA . VAL B 1 155 ? 3.391 -30.594 -18.75 1 91.44 155 VAL B CA 1
ATOM 4690 C C . VAL B 1 155 ? 2.107 -29.781 -18.938 1 91.44 155 VAL B C 1
ATOM 4692 O O . VAL B 1 155 ? 2.1 -28.781 -19.656 1 91.44 155 VAL B O 1
ATOM 4695 N N . ASN B 1 156 ? 1.084 -30.25 -18.281 1 90.69 156 ASN B N 1
ATOM 4696 C CA . ASN B 1 156 ? -0.234 -29.625 -18.391 1 90.69 156 ASN B CA 1
ATOM 4697 C C . ASN B 1 156 ? -0.569 -28.797 -17.156 1 90.69 156 ASN B C 1
ATOM 4699 O O . ASN B 1 156 ? -0.056 -29.047 -16.062 1 90.69 156 ASN B O 1
ATOM 4703 N N . PHE B 1 157 ? -1.42 -27.766 -17.391 1 91.12 157 PHE B N 1
ATOM 4704 C CA . PHE B 1 157 ? -1.742 -26.797 -16.328 1 91.12 157 PHE B CA 1
ATOM 4705 C C . PHE B 1 157 ? -3.25 -26.719 -16.125 1 91.12 157 PHE B C 1
ATOM 4707 O O . PHE B 1 157 ? -4.012 -26.656 -17.094 1 91.12 157 PHE B O 1
ATOM 4714 N N . LYS B 1 158 ? -3.646 -26.734 -14.859 1 91.06 158 LYS B N 1
ATOM 4715 C CA . LYS B 1 158 ? -5.051 -26.547 -14.508 1 91.06 158 LYS B CA 1
ATOM 4716 C C . LYS B 1 158 ? -5.195 -25.938 -13.117 1 91.06 158 LYS B C 1
ATOM 4718 O O . LYS B 1 158 ? -4.301 -26.078 -12.281 1 91.06 158 LYS B O 1
ATOM 4723 N N . LYS B 1 159 ? -6.215 -25.172 -12.875 1 89.38 159 LYS B N 1
ATOM 4724 C CA . LYS B 1 159 ? -6.445 -24.562 -11.57 1 89.38 159 LYS B CA 1
ATOM 4725 C C . LYS B 1 159 ? -7.805 -24.953 -11.008 1 89.38 159 LYS B C 1
ATOM 4727 O O . LYS B 1 159 ? -8.711 -25.312 -11.766 1 89.38 159 LYS B O 1
ATOM 4732 N N . PHE B 1 160 ? -7.922 -24.891 -9.672 1 87.25 160 PHE B N 1
ATOM 4733 C CA . PHE B 1 160 ? -9.148 -25.219 -8.953 1 87.25 160 PHE B CA 1
ATOM 4734 C C . PHE B 1 160 ? -9.383 -24.25 -7.797 1 87.25 160 PHE B C 1
ATOM 4736 O O . PHE B 1 160 ? -8.438 -23.625 -7.312 1 87.25 160 PHE B O 1
ATOM 4743 N N . THR B 1 161 ? -10.656 -24.109 -7.371 1 81.19 161 THR B N 1
ATOM 4744 C CA . THR B 1 161 ? -11 -23.297 -6.207 1 81.19 161 THR B CA 1
ATOM 4745 C C . THR B 1 161 ? -11.391 -24.188 -5.027 1 81.19 161 THR B C 1
ATOM 4747 O O . THR B 1 161 ? -11.531 -23.703 -3.902 1 81.19 161 THR B O 1
ATOM 4750 N N . ASP B 1 162 ? -11.477 -25.438 -5.27 1 83.81 162 ASP B N 1
ATOM 4751 C CA . ASP B 1 162 ? -11.914 -26.344 -4.211 1 83.81 162 ASP B CA 1
ATOM 4752 C C . ASP B 1 162 ? -11.148 -27.672 -4.262 1 83.81 162 ASP B C 1
ATOM 4754 O O . ASP B 1 162 ? -10.836 -28.172 -5.344 1 83.81 162 ASP B O 1
ATOM 4758 N N . LEU B 1 163 ? -10.977 -28.25 -3.127 1 88.5 163 LEU B N 1
ATOM 4759 C CA . LEU B 1 163 ? -10.141 -29.438 -2.971 1 88.5 163 LEU B CA 1
ATOM 4760 C C . LEU B 1 163 ? -10.828 -30.672 -3.537 1 88.5 163 LEU B C 1
ATOM 4762 O O . LEU B 1 163 ? -10.172 -31.547 -4.113 1 88.5 163 LEU B O 1
ATOM 4766 N N . ASP B 1 164 ? -12.109 -30.719 -3.387 1 89.88 164 ASP B N 1
ATOM 4767 C CA . ASP B 1 164 ? -12.844 -31.891 -3.861 1 89.88 164 ASP B CA 1
ATOM 4768 C C . ASP B 1 164 ? -12.773 -32 -5.383 1 89.88 164 ASP B C 1
ATOM 4770 O O . ASP B 1 164 ? -12.633 -33.094 -5.922 1 89.88 164 ASP B O 1
ATOM 4774 N N . ARG B 1 165 ? -12.844 -30.875 -6.016 1 90.75 165 ARG B N 1
ATOM 4775 C CA . ARG B 1 165 ? -12.742 -30.875 -7.473 1 90.75 165 ARG B CA 1
ATOM 4776 C C . ARG B 1 165 ? -11.344 -31.281 -7.93 1 90.75 165 ARG B C 1
ATOM 4778 O O . ARG B 1 165 ? -11.188 -31.953 -8.953 1 90.75 165 ARG B O 1
ATOM 4785 N N . LEU B 1 166 ? -10.414 -30.859 -7.211 1 93.38 166 LEU B N 1
ATOM 4786 C CA . LEU B 1 166 ? -9.047 -31.266 -7.512 1 93.38 166 LEU B CA 1
ATOM 4787 C C . LEU B 1 166 ? -8.891 -32.781 -7.402 1 93.38 166 LEU B C 1
ATOM 4789 O O . LEU B 1 166 ? -8.336 -33.406 -8.297 1 93.38 166 LEU B O 1
ATOM 4793 N N . ILE B 1 167 ? -9.375 -33.344 -6.297 1 95.19 167 ILE B N 1
ATOM 4794 C CA . ILE B 1 167 ? -9.234 -34.75 -6.027 1 95.19 167 ILE B CA 1
ATOM 4795 C C . ILE B 1 167 ? -9.961 -35.562 -7.109 1 95.19 167 ILE B C 1
ATOM 4797 O O . ILE B 1 167 ? -9.422 -36.531 -7.637 1 95.19 167 ILE B O 1
ATOM 4801 N N . ALA B 1 168 ? -11.156 -35.094 -7.441 1 94 168 ALA B N 1
ATOM 4802 C CA . ALA B 1 168 ? -11.914 -35.781 -8.5 1 94 168 ALA B CA 1
ATOM 4803 C C . ALA B 1 168 ? -11.164 -35.719 -9.828 1 94 168 ALA B C 1
ATOM 4805 O O . ALA B 1 168 ? -11.117 -36.719 -10.562 1 94 168 ALA B O 1
ATOM 4806 N N . PHE B 1 169 ? -10.586 -34.625 -10.125 1 92.75 169 PHE B N 1
ATOM 4807 C CA . PHE B 1 169 ? -9.836 -34.438 -11.359 1 92.75 169 PHE B CA 1
ATOM 4808 C C . PHE B 1 169 ? -8.625 -35.375 -11.398 1 92.75 169 PHE B C 1
ATOM 4810 O O . PHE B 1 169 ? -8.375 -36.031 -12.414 1 92.75 169 PHE B O 1
ATOM 4817 N N . LEU B 1 170 ? -7.906 -35.438 -10.32 1 94.69 170 LEU B N 1
ATOM 4818 C CA . LEU B 1 170 ? -6.699 -36.25 -10.281 1 94.69 170 LEU B CA 1
ATOM 4819 C C . LEU B 1 170 ? -7.047 -37.75 -10.391 1 94.69 170 LEU B C 1
ATOM 4821 O O . LEU B 1 170 ? -6.297 -38.531 -10.992 1 94.69 170 LEU B O 1
ATOM 4825 N N . LYS B 1 171 ? -8.172 -38.125 -9.82 1 93.81 171 LYS B N 1
ATOM 4826 C CA . LYS B 1 171 ? -8.625 -39.531 -9.969 1 93.81 171 LYS B CA 1
ATOM 4827 C C . LYS B 1 171 ? -8.914 -39.844 -11.43 1 93.81 171 LYS B C 1
ATOM 4829 O O . LYS B 1 171 ? -8.711 -40.969 -11.867 1 93.81 171 LYS B O 1
ATOM 4834 N N . GLU B 1 172 ? -9.328 -38.875 -12.133 1 90.69 172 GLU B N 1
ATOM 4835 C CA . GLU B 1 172 ? -9.695 -39.062 -13.531 1 90.69 172 GLU B CA 1
ATOM 4836 C C . GLU B 1 172 ? -8.461 -39.094 -14.43 1 90.69 172 GLU B C 1
ATOM 4838 O O . GLU B 1 172 ? -8.375 -39.906 -15.336 1 90.69 172 GLU B O 1
ATOM 4843 N N . VAL B 1 173 ? -7.523 -38.25 -14.211 1 88.25 173 VAL B N 1
ATOM 4844 C CA . VAL B 1 173 ? -6.461 -38.031 -15.188 1 88.25 173 VAL B CA 1
ATOM 4845 C C . VAL B 1 173 ? -5.246 -38.875 -14.812 1 88.25 173 VAL B C 1
ATOM 4847 O O . VAL B 1 173 ? -4.461 -39.281 -15.68 1 88.25 173 VAL B O 1
ATOM 4850 N N . TRP B 1 174 ? -5.055 -39.125 -13.531 1 92.06 174 TRP B N 1
ATOM 4851 C CA . TRP B 1 174 ? -3.922 -39.906 -13.047 1 92.06 174 TRP B CA 1
ATOM 4852 C C . TRP B 1 174 ? -4.285 -41.375 -12.938 1 92.06 174 TRP B C 1
ATOM 4854 O O . TRP B 1 174 ? -4.273 -41.938 -11.852 1 92.06 174 TRP B O 1
ATOM 4864 N N . THR B 1 175 ? -4.402 -42 -14.078 1 87.19 175 THR B N 1
ATOM 4865 C CA . THR B 1 175 ? -4.98 -43.344 -14.164 1 87.19 175 THR B CA 1
ATOM 4866 C C . THR B 1 175 ? -3.932 -44.406 -13.836 1 87.19 175 THR B C 1
ATOM 4868 O O . THR B 1 175 ? -4.273 -45.531 -13.484 1 87.19 175 THR B O 1
ATOM 4871 N N . ASP B 1 176 ? -2.697 -44.094 -13.977 1 89.44 176 ASP B N 1
ATOM 4872 C CA . ASP B 1 176 ? -1.636 -45.062 -13.711 1 89.44 176 ASP B CA 1
ATOM 4873 C C . ASP B 1 176 ? -1.149 -44.969 -12.273 1 89.44 176 ASP B C 1
ATOM 4875 O O . ASP B 1 176 ? -0.081 -45.469 -11.93 1 89.44 176 ASP B O 1
ATOM 4879 N N . ARG B 1 177 ? -1.893 -44.281 -11.453 1 90.94 177 ARG B N 1
ATOM 4880 C CA . ARG B 1 177 ? -1.542 -44.062 -10.055 1 90.94 177 ARG B CA 1
ATOM 4881 C C . ARG B 1 177 ? -1.51 -45.375 -9.281 1 90.94 177 ARG B C 1
ATOM 4883 O O . ARG B 1 177 ? -2.422 -46.219 -9.398 1 90.94 177 ARG B O 1
ATOM 4890 N N . LYS B 1 178 ? -0.488 -45.562 -8.539 1 91.69 178 LYS B N 1
ATOM 4891 C CA . LYS B 1 178 ? -0.342 -46.719 -7.66 1 91.69 178 LYS B CA 1
ATOM 4892 C C . LYS B 1 178 ? -0.225 -46.281 -6.203 1 91.69 178 LYS B C 1
ATOM 4894 O O . LYS B 1 178 ? 0.112 -45.156 -5.914 1 91.69 178 LYS B O 1
ATOM 4899 N N . SER B 1 179 ? -0.509 -47.25 -5.434 1 89.94 179 SER B N 1
ATOM 4900 C CA . SER B 1 179 ? -0.362 -47 -4.004 1 89.94 179 SER B CA 1
ATOM 4901 C C . SER B 1 179 ? 1.075 -46.625 -3.656 1 89.94 179 SER B C 1
ATOM 4903 O O . SER B 1 179 ? 2.02 -47.281 -4.121 1 89.94 179 SER B O 1
ATOM 4905 N N . GLY B 1 180 ? 1.205 -45.531 -3.049 1 87.62 180 GLY B N 1
ATOM 4906 C CA . GLY B 1 180 ? 2.531 -45.125 -2.619 1 87.62 180 GLY B CA 1
ATOM 4907 C C . GLY B 1 180 ? 3.178 -44.125 -3.559 1 87.62 180 GLY B C 1
ATOM 4908 O O . GLY B 1 180 ? 4.23 -43.562 -3.25 1 87.62 180 GLY B O 1
ATOM 4909 N N . ASP B 1 181 ? 2.521 -43.906 -4.656 1 92.88 181 ASP B N 1
ATOM 4910 C CA . ASP B 1 181 ? 3.031 -42.875 -5.539 1 92.88 181 ASP B CA 1
ATOM 4911 C C . ASP B 1 181 ? 3.086 -41.531 -4.824 1 92.88 181 ASP B C 1
ATOM 4913 O O . ASP B 1 181 ? 2.488 -41.375 -3.758 1 92.88 181 ASP B O 1
ATOM 4917 N N . VAL B 1 182 ? 3.844 -40.656 -5.367 1 94.38 182 VAL B N 1
ATOM 4918 C CA . VAL B 1 182 ? 4.098 -39.406 -4.676 1 94.38 182 VAL B CA 1
ATOM 4919 C C . VAL B 1 182 ? 3.484 -38.25 -5.465 1 94.38 182 VAL B C 1
ATOM 4921 O O . VAL B 1 182 ? 3.656 -38.156 -6.684 1 94.38 182 VAL B O 1
ATOM 4924 N N . ILE B 1 183 ? 2.717 -37.469 -4.785 1 95.5 183 ILE B N 1
ATOM 4925 C CA . ILE B 1 183 ? 2.342 -36.156 -5.32 1 95.5 183 ILE B CA 1
ATOM 4926 C C . ILE B 1 183 ? 3.283 -35.094 -4.777 1 95.5 183 ILE B C 1
ATOM 4928 O O . ILE B 1 183 ? 3.543 -35.031 -3.574 1 95.5 183 ILE B O 1
ATOM 4932 N N . HIS B 1 184 ? 3.854 -34.344 -5.676 1 96.38 184 HIS B N 1
ATOM 4933 C CA . HIS B 1 184 ? 4.648 -33.188 -5.281 1 96.38 184 HIS B CA 1
ATOM 4934 C C . HIS B 1 184 ? 3.76 -31.984 -4.953 1 96.38 184 HIS B C 1
ATOM 4936 O O . HIS B 1 184 ? 2.734 -31.781 -5.605 1 96.38 184 HIS B O 1
ATOM 4942 N N . CYS B 1 185 ? 4.137 -31.297 -3.875 1 96.31 185 CYS B N 1
ATOM 4943 C CA . CYS B 1 185 ? 3.225 -30.219 -3.5 1 96.31 185 CYS B CA 1
ATOM 4944 C C . CYS B 1 185 ? 3.975 -29.078 -2.834 1 96.31 185 CYS B C 1
ATOM 4946 O O . CYS B 1 185 ? 5.117 -29.234 -2.404 1 96.31 185 CYS B O 1
ATOM 4948 N N . THR B 1 186 ? 3.414 -27.906 -2.844 1 95.31 186 THR B N 1
ATOM 4949 C CA . THR B 1 186 ? 3.811 -26.719 -2.113 1 95.31 186 THR B CA 1
ATOM 4950 C C . THR B 1 186 ? 2.588 -25.906 -1.697 1 95.31 186 THR B C 1
ATOM 4952 O O . THR B 1 186 ? 1.455 -26.375 -1.814 1 95.31 186 THR B O 1
ATOM 4955 N N . GLY B 1 187 ? 2.875 -24.766 -0.993 1 92.06 187 GLY B N 1
ATOM 4956 C CA . GLY B 1 187 ? 1.782 -23.953 -0.506 1 92.06 187 GLY B CA 1
ATOM 4957 C C . GLY B 1 187 ? 1.33 -24.312 0.893 1 92.06 187 GLY B C 1
ATOM 4958 O O . GLY B 1 187 ? 1.471 -25.469 1.311 1 92.06 187 GLY B O 1
ATOM 4959 N N . GLY B 1 188 ? 0.718 -23.406 1.531 1 87.31 188 GLY B N 1
ATOM 4960 C CA . GLY B 1 188 ? 0.243 -23.656 2.885 1 87.31 188 GLY B CA 1
ATOM 4961 C C . GLY B 1 188 ? -0.809 -24.734 2.965 1 87.31 188 GLY B C 1
ATOM 4962 O O . GLY B 1 188 ? -0.86 -25.484 3.943 1 87.31 188 GLY B O 1
ATOM 4963 N N . GLY B 1 189 ? -1.637 -24.844 1.974 1 87.69 189 GLY B N 1
ATOM 4964 C CA . GLY B 1 189 ? -2.676 -25.859 1.942 1 87.69 189 GLY B CA 1
ATOM 4965 C C . GLY B 1 189 ? -2.125 -27.281 1.885 1 87.69 189 GLY B C 1
ATOM 4966 O O . GLY B 1 189 ? -2.824 -28.234 2.219 1 87.69 189 GLY B O 1
ATOM 4967 N N . SER B 1 190 ? -0.931 -27.422 1.395 1 90.38 190 SER B N 1
ATOM 4968 C CA . SER B 1 190 ? -0.334 -28.766 1.339 1 90.38 190 SER B CA 1
ATOM 4969 C C . SER B 1 190 ? -0.081 -29.312 2.738 1 90.38 190 SER B C 1
ATOM 4971 O O . SER B 1 190 ? 0.044 -30.531 2.92 1 90.38 190 SER B O 1
ATOM 4973 N N . TYR B 1 191 ? 0.018 -28.328 3.709 1 84.06 191 TYR B N 1
ATOM 4974 C CA . TYR B 1 191 ? 0.104 -28.734 5.109 1 84.06 191 TYR B CA 1
ATOM 4975 C C . TYR B 1 191 ? -1.28 -29 5.688 1 84.06 191 TYR B C 1
ATOM 4977 O O . TYR B 1 191 ? -1.516 -30.047 6.289 1 84.06 191 TYR B O 1
ATOM 4985 N N . LYS B 1 192 ? -2.076 -28.109 5.41 1 82.81 192 LYS B N 1
ATOM 4986 C CA . LYS B 1 192 ? -3.416 -28.109 5.992 1 82.81 192 LYS B CA 1
ATOM 4987 C C . LYS B 1 192 ? -4.23 -29.297 5.512 1 82.81 192 LYS B C 1
ATOM 4989 O O . LYS B 1 192 ? -5.008 -29.875 6.277 1 82.81 192 LYS B O 1
ATOM 4994 N N . TYR B 1 193 ? -4.035 -29.766 4.234 1 88.19 193 TYR B N 1
ATOM 4995 C CA . TYR B 1 193 ? -4.91 -30.766 3.627 1 88.19 193 TYR B CA 1
ATOM 4996 C C . TYR B 1 193 ? -4.145 -32.031 3.314 1 88.19 193 TYR B C 1
ATOM 4998 O O . TYR B 1 193 ? -4.578 -32.844 2.488 1 88.19 193 TYR B O 1
ATOM 5006 N N . SER B 1 194 ? -3.045 -32.219 3.912 1 90.44 194 SER B N 1
ATOM 5007 C CA . SER B 1 194 ? -2.182 -33.375 3.652 1 90.44 194 SER B CA 1
ATOM 5008 C C . SER B 1 194 ? -2.92 -34.688 3.885 1 90.44 194 SER B C 1
ATOM 5010 O O . SER B 1 194 ? -2.9 -35.562 3.031 1 90.44 194 SER B O 1
ATOM 5012 N N . GLU B 1 195 ? -3.613 -34.812 4.992 1 91.62 195 GLU B N 1
ATOM 5013 C CA . GLU B 1 195 ? -4.254 -36.062 5.383 1 91.62 195 GLU B CA 1
ATOM 5014 C C . GLU B 1 195 ? -5.352 -36.438 4.395 1 91.62 195 GLU B C 1
ATOM 5016 O O . GLU B 1 195 ? -5.43 -37.594 3.967 1 91.62 195 GLU B O 1
ATOM 5021 N N . ILE B 1 196 ? -6.156 -35.5 4.055 1 92.88 196 ILE B N 1
ATOM 5022 C CA . ILE B 1 196 ? -7.293 -35.781 3.191 1 92.88 196 ILE B CA 1
ATOM 5023 C C . ILE B 1 196 ? -6.793 -36.156 1.796 1 92.88 196 ILE B C 1
ATOM 5025 O O . ILE B 1 196 ? -7.348 -37.031 1.146 1 92.88 196 ILE B O 1
ATOM 5029 N N . ILE B 1 197 ? -5.773 -35.594 1.271 1 93.56 197 ILE B N 1
ATOM 5030 C CA . ILE B 1 197 ? -5.23 -35.844 -0.057 1 93.56 197 ILE B CA 1
ATOM 5031 C C . ILE B 1 197 ? -4.625 -37.25 -0.089 1 93.56 197 ILE B C 1
ATOM 5033 O O . ILE B 1 197 ? -4.898 -38.031 -1.002 1 93.56 197 ILE B O 1
ATOM 5037 N N . MET B 1 198 ? -3.869 -37.594 0.918 1 94.31 198 MET B N 1
ATOM 5038 C CA . MET B 1 198 ? -3.225 -38.875 0.988 1 94.31 198 MET B CA 1
ATOM 5039 C C . MET B 1 198 ? -4.262 -40 1.1 1 94.31 198 MET B C 1
ATOM 5041 O O . MET B 1 198 ? -4.145 -41.031 0.439 1 94.31 198 MET B O 1
ATOM 5045 N N . LYS B 1 199 ? -5.227 -39.75 1.917 1 94.19 199 LYS B N 1
ATOM 5046 C CA . LYS B 1 199 ? -6.266 -40.75 2.127 1 94.19 199 LYS B CA 1
ATOM 5047 C C . LYS B 1 199 ? -7.105 -40.938 0.867 1 94.19 199 LYS B C 1
ATOM 5049 O O . LYS B 1 199 ? -7.344 -42.094 0.445 1 94.19 199 LYS B O 1
ATOM 5054 N N . GLU B 1 200 ? -7.562 -39.906 0.27 1 94.75 200 GLU B N 1
ATOM 5055 C CA . GLU B 1 200 ? -8.492 -39.969 -0.854 1 94.75 200 GLU B CA 1
ATOM 5056 C C . GLU B 1 200 ? -7.801 -40.5 -2.113 1 94.75 200 GLU B C 1
ATOM 5058 O O . GLU B 1 200 ? -8.43 -41.156 -2.943 1 94.75 200 GLU B O 1
ATOM 5063 N N . LEU B 1 201 ? -6.508 -40.25 -2.305 1 94.56 201 LEU B N 1
ATOM 5064 C CA . LEU B 1 201 ? -5.816 -40.625 -3.535 1 94.56 201 LEU B CA 1
ATOM 5065 C C . LEU B 1 201 ? -4.906 -41.812 -3.311 1 94.56 201 LEU B C 1
ATOM 5067 O O . LEU B 1 201 ? -4.445 -42.438 -4.27 1 94.56 201 LEU B O 1
ATOM 5071 N N . GLY B 1 202 ? -4.688 -42.156 -2.072 1 93.69 202 GLY B N 1
ATOM 5072 C CA . GLY B 1 202 ? -3.807 -43.281 -1.755 1 93.69 202 GLY B CA 1
ATOM 5073 C C . GLY B 1 202 ? -2.359 -43.031 -2.125 1 93.69 202 GLY B C 1
ATOM 5074 O O . GLY B 1 202 ? -1.684 -43.906 -2.662 1 93.69 202 GLY B O 1
ATOM 5075 N N . VAL B 1 203 ? -1.947 -41.812 -1.966 1 94.5 203 VAL B N 1
ATOM 5076 C CA . VAL B 1 203 ? -0.601 -41.406 -2.375 1 94.5 203 VAL B CA 1
ATOM 5077 C C . VAL B 1 203 ? 0.14 -40.781 -1.196 1 94.5 203 VAL B C 1
ATOM 5079 O O . VAL B 1 203 ? -0.437 -40.594 -0.123 1 94.5 203 VAL B O 1
ATOM 5082 N N . ARG B 1 204 ? 1.424 -40.562 -1.324 1 94.25 204 ARG B N 1
ATOM 5083 C CA . ARG B 1 204 ? 2.244 -39.812 -0.394 1 94.25 204 ARG B CA 1
ATOM 5084 C C . ARG B 1 204 ? 2.488 -38.406 -0.916 1 94.25 204 ARG B C 1
ATOM 5086 O O . ARG B 1 204 ? 2.248 -38.125 -2.092 1 94.25 204 ARG B O 1
ATOM 5093 N N . LEU B 1 205 ? 2.887 -37.531 0.015 1 94.62 205 LEU B N 1
ATOM 5094 C CA . LEU B 1 205 ? 3.146 -36.156 -0.37 1 94.62 205 LEU B CA 1
ATOM 5095 C C . LEU B 1 205 ? 4.625 -35.812 -0.203 1 94.62 205 LEU B C 1
ATOM 5097 O O . LEU B 1 205 ? 5.242 -36.188 0.798 1 94.62 205 LEU B O 1
ATOM 5101 N N . GLN B 1 206 ? 5.211 -35.281 -1.189 1 95.06 206 GLN B N 1
ATOM 5102 C CA . GLN B 1 206 ? 6.523 -34.656 -1.112 1 95.06 206 GLN B CA 1
ATOM 5103 C C . GLN B 1 206 ? 6.402 -33.125 -1.22 1 95.06 206 GLN B C 1
ATOM 5105 O O . GLN B 1 206 ? 5.973 -32.625 -2.25 1 95.06 206 GLN B O 1
ATOM 5110 N N . ARG B 1 207 ? 6.848 -32.5 -0.18 1 94.19 207 ARG B N 1
ATOM 5111 C CA . ARG B 1 207 ? 6.617 -31.047 -0.111 1 94.19 207 ARG B CA 1
ATOM 5112 C C . ARG B 1 207 ? 7.898 -30.281 -0.392 1 94.19 207 ARG B C 1
ATOM 5114 O O . ARG B 1 207 ? 8.961 -30.609 0.137 1 94.19 207 ARG B O 1
ATOM 5121 N N . THR B 1 208 ? 7.812 -29.328 -1.272 1 94.38 208 THR B N 1
ATOM 5122 C CA . THR B 1 208 ? 8.867 -28.359 -1.538 1 94.38 208 THR B CA 1
ATOM 5123 C C . THR B 1 208 ? 8.531 -27.016 -0.91 1 94.38 208 THR B C 1
ATOM 5125 O O . THR B 1 208 ? 7.379 -26.578 -0.943 1 94.38 208 THR B O 1
ATOM 5128 N N . ASP B 1 209 ? 9.547 -26.375 -0.326 1 92.5 209 ASP B N 1
ATOM 5129 C CA . ASP B 1 209 ? 9.367 -25.031 0.222 1 92.5 209 ASP B CA 1
ATOM 5130 C C . ASP B 1 209 ? 8.758 -24.094 -0.817 1 92.5 209 ASP B C 1
ATOM 5132 O O . ASP B 1 209 ? 9.109 -24.156 -1.997 1 92.5 209 ASP B O 1
ATOM 5136 N N . GLU B 1 210 ? 7.914 -23.203 -0.339 1 92 210 GLU B N 1
ATOM 5137 C CA . GLU B 1 210 ? 7.164 -22.344 -1.243 1 92 210 GLU B CA 1
ATOM 5138 C C . GLU B 1 210 ? 8.102 -21.438 -2.051 1 92 210 GLU B C 1
ATOM 5140 O O . GLU B 1 210 ? 7.926 -21.297 -3.262 1 92 210 GLU B O 1
ATOM 5145 N N . MET B 1 211 ? 9.086 -20.844 -1.428 1 92.81 211 MET B N 1
ATOM 5146 C CA . MET B 1 211 ? 9.984 -19.938 -2.137 1 92.81 211 MET B CA 1
ATOM 5147 C C . MET B 1 211 ? 10.859 -20.703 -3.121 1 92.81 211 MET B C 1
ATOM 5149 O O . MET B 1 211 ? 11.086 -20.25 -4.242 1 92.81 211 MET B O 1
ATOM 5153 N N . ARG B 1 212 ? 11.312 -21.781 -2.646 1 94.19 212 ARG B N 1
ATOM 5154 C CA . ARG B 1 212 ? 12.109 -22.641 -3.52 1 94.19 212 ARG B CA 1
ATOM 5155 C C . ARG B 1 212 ? 11.305 -23.078 -4.746 1 94.19 212 ARG B C 1
ATOM 5157 O O . ARG B 1 212 ? 11.812 -23.031 -5.867 1 94.19 212 ARG B O 1
ATOM 5164 N N . SER B 1 213 ? 10.078 -23.438 -4.512 1 96.19 213 SER B N 1
ATOM 5165 C CA . SER B 1 213 ? 9.219 -23.859 -5.613 1 96.19 213 SER B CA 1
ATOM 5166 C C . SER B 1 213 ? 9.016 -22.719 -6.617 1 96.19 213 SER B C 1
ATOM 5168 O O . SER B 1 213 ? 9.023 -22.953 -7.828 1 96.19 213 SER B O 1
ATOM 5170 N N . LEU B 1 214 ? 8.828 -21.516 -6.113 1 96.62 214 LEU B N 1
ATOM 5171 C CA . LEU B 1 214 ? 8.648 -20.359 -6.984 1 96.62 214 LEU B CA 1
ATOM 5172 C C . LEU B 1 214 ? 9.883 -20.141 -7.859 1 96.62 214 LEU B C 1
ATOM 5174 O O . LEU B 1 214 ? 9.758 -19.938 -9.07 1 96.62 214 LEU B O 1
ATOM 5178 N N . ILE B 1 215 ? 11.016 -20.25 -7.262 1 96.69 215 ILE B N 1
ATOM 5179 C CA . ILE B 1 215 ? 12.266 -19.969 -7.957 1 96.69 215 ILE B CA 1
ATOM 5180 C C . ILE B 1 215 ? 12.539 -21.062 -8.992 1 96.69 215 ILE B C 1
ATOM 5182 O O . ILE B 1 215 ? 12.906 -20.766 -10.133 1 96.69 215 ILE B O 1
ATOM 5186 N N . PHE B 1 216 ? 12.336 -22.344 -8.648 1 95.94 216 PHE B N 1
ATOM 5187 C CA . PHE B 1 216 ? 12.516 -23.422 -9.602 1 95.94 216 PHE B CA 1
ATOM 5188 C C . PHE B 1 216 ? 11.57 -23.281 -10.781 1 95.94 216 PHE B C 1
ATOM 5190 O O . PHE B 1 216 ? 11.969 -23.469 -11.938 1 95.94 216 PHE B O 1
ATOM 5197 N N . GLY B 1 217 ? 10.352 -22.906 -10.453 1 96.75 217 GLY B N 1
ATOM 5198 C CA . GLY B 1 217 ? 9.344 -22.766 -11.492 1 96.75 217 GLY B CA 1
ATOM 5199 C C . GLY B 1 217 ? 9.641 -21.641 -12.461 1 96.75 217 GLY B C 1
ATOM 5200 O O . GLY B 1 217 ? 9.617 -21.828 -13.68 1 96.75 217 GLY B O 1
ATOM 5201 N N . VAL B 1 218 ? 9.938 -20.469 -11.914 1 96.5 218 VAL B N 1
ATOM 5202 C CA . VAL B 1 218 ? 10.148 -19.312 -12.773 1 96.5 218 VAL B CA 1
ATOM 5203 C C . VAL B 1 218 ? 11.43 -19.5 -13.594 1 96.5 218 VAL B C 1
ATOM 5205 O O . VAL B 1 218 ? 11.469 -19.172 -14.773 1 96.5 218 VAL B O 1
ATOM 5208 N N . ASN B 1 219 ? 12.453 -20.094 -13 1 94.44 219 ASN B N 1
ATOM 5209 C CA . ASN B 1 219 ? 13.703 -20.344 -13.711 1 94.44 219 ASN B CA 1
ATOM 5210 C C . ASN B 1 219 ? 13.508 -21.312 -14.859 1 94.44 219 ASN B C 1
ATOM 5212 O O . ASN B 1 219 ? 14.016 -21.109 -15.961 1 94.44 219 ASN B O 1
ATOM 5216 N N . PHE B 1 220 ? 12.844 -22.344 -14.625 1 93 220 PHE B N 1
ATOM 5217 C CA . PHE B 1 220 ? 12.609 -23.359 -15.641 1 93 220 PHE B CA 1
ATOM 5218 C C . PHE B 1 220 ? 11.82 -22.781 -16.812 1 93 220 PHE B C 1
ATOM 5220 O O . PHE B 1 220 ? 12.195 -22.953 -17.969 1 93 220 PHE B O 1
ATOM 5227 N N . LEU B 1 221 ? 10.75 -22.078 -16.5 1 92.31 221 LEU B N 1
ATOM 5228 C CA . LEU B 1 221 ? 9.859 -21.578 -17.531 1 92.31 221 LEU B CA 1
ATOM 5229 C C . LEU B 1 221 ? 10.547 -20.5 -18.375 1 92.31 221 LEU B C 1
ATOM 5231 O O . LEU B 1 221 ? 10.383 -20.453 -19.594 1 92.31 221 LEU B O 1
ATOM 5235 N N . LEU B 1 222 ? 11.281 -19.641 -17.703 1 91.81 222 LEU B N 1
ATOM 5236 C CA . LEU B 1 222 ? 11.992 -18.594 -18.438 1 91.81 222 LEU B CA 1
ATOM 5237 C C . LEU B 1 222 ? 13.07 -19.203 -19.328 1 91.81 222 LEU B C 1
ATOM 5239 O O . LEU B 1 222 ? 13.328 -18.688 -20.422 1 91.81 222 LEU B O 1
ATOM 5243 N N . SER B 1 223 ? 13.703 -20.281 -18.875 1 88 223 SER B N 1
ATOM 5244 C CA . SER B 1 223 ? 14.812 -20.875 -19.609 1 88 223 SER B CA 1
ATOM 5245 C C . SER B 1 223 ? 14.312 -21.797 -20.719 1 88 223 SER B C 1
ATOM 5247 O O . SER B 1 223 ? 15 -22 -21.719 1 88 223 SER B O 1
ATOM 5249 N N . THR B 1 224 ? 13.148 -22.312 -20.578 1 83.62 224 THR B N 1
ATOM 5250 C CA . THR B 1 224 ? 12.664 -23.344 -21.484 1 83.62 224 THR B CA 1
ATOM 5251 C C . THR B 1 224 ? 11.75 -22.734 -22.547 1 83.62 224 THR B C 1
ATOM 5253 O O . THR B 1 224 ? 11.797 -23.125 -23.719 1 83.62 224 THR B O 1
ATOM 5256 N N . ASN B 1 225 ? 10.945 -21.766 -22.094 1 83.25 225 ASN B N 1
ATOM 5257 C CA . ASN B 1 225 ? 9.984 -21.156 -23 1 83.25 225 ASN B CA 1
ATOM 5258 C C . ASN B 1 225 ? 10.477 -19.828 -23.547 1 83.25 225 ASN B C 1
ATOM 5260 O O . ASN B 1 225 ? 10.68 -18.875 -22.781 1 83.25 225 ASN B O 1
ATOM 5264 N N . VAL B 1 226 ? 10.57 -19.688 -24.812 1 79.12 226 VAL B N 1
ATOM 5265 C CA . VAL B 1 226 ? 11.055 -18.469 -25.453 1 79.12 226 VAL B CA 1
ATOM 5266 C C . VAL B 1 226 ? 10.031 -17.344 -25.266 1 79.12 226 VAL B C 1
ATOM 5268 O O . VAL B 1 226 ? 10.391 -16.172 -25.156 1 79.12 226 VAL B O 1
ATOM 5271 N N . ASP B 1 227 ? 8.789 -17.734 -25.125 1 83.69 227 ASP B N 1
ATOM 5272 C CA . ASP B 1 227 ? 7.723 -16.734 -25.062 1 83.69 227 ASP B CA 1
ATOM 5273 C C . ASP B 1 227 ? 7.125 -16.656 -23.656 1 83.69 227 ASP B C 1
ATOM 5275 O O . ASP B 1 227 ? 5.973 -16.25 -23.484 1 83.69 227 ASP B O 1
ATOM 5279 N N . GLU B 1 228 ? 7.832 -17.094 -22.703 1 90.25 228 GLU B N 1
ATOM 5280 C CA . GLU B 1 228 ? 7.316 -17.094 -21.344 1 90.25 228 GLU B CA 1
ATOM 5281 C C . GLU B 1 228 ? 7.098 -15.672 -20.828 1 90.25 228 GLU B C 1
ATOM 5283 O O . GLU B 1 228 ? 6.055 -15.375 -20.234 1 90.25 228 GLU B O 1
ATOM 5288 N N . SER B 1 229 ? 8.047 -14.797 -21.078 1 92.69 229 SER B N 1
ATOM 5289 C CA . SER B 1 229 ? 7.977 -13.445 -20.531 1 92.69 229 SER B CA 1
ATOM 5290 C C . SER B 1 229 ? 7.531 -12.445 -21.594 1 92.69 229 SER B C 1
ATOM 5292 O O . SER B 1 229 ? 7.836 -12.602 -22.766 1 92.69 229 SER B O 1
ATOM 5294 N N . PHE B 1 230 ? 6.797 -11.406 -21.172 1 91.94 230 PHE B N 1
ATOM 5295 C CA . PHE B 1 230 ? 6.34 -10.375 -22.094 1 91.94 230 PHE B CA 1
ATOM 5296 C C . PHE B 1 230 ? 6.078 -9.062 -21.359 1 91.94 230 PHE B C 1
ATOM 5298 O O . PHE B 1 230 ? 6.039 -9.031 -20.125 1 91.94 230 PHE B O 1
ATOM 5305 N N . THR B 1 231 ? 6.027 -7.984 -22.078 1 93.19 231 THR B N 1
ATOM 5306 C CA . THR B 1 231 ? 5.676 -6.66 -21.578 1 93.19 231 THR B CA 1
ATOM 5307 C C . THR B 1 231 ? 4.312 -6.227 -22.109 1 93.19 231 THR B C 1
ATOM 5309 O O . THR B 1 231 ? 3.83 -6.758 -23.109 1 93.19 231 THR B O 1
ATOM 5312 N N . TYR B 1 232 ? 3.672 -5.387 -21.375 1 93.25 232 TYR B N 1
ATOM 5313 C CA . TYR B 1 232 ? 2.381 -4.832 -21.781 1 93.25 232 TYR B CA 1
ATOM 5314 C C . TYR B 1 232 ? 2.504 -3.348 -22.109 1 93.25 232 TYR B C 1
ATOM 5316 O O . TYR B 1 232 ? 3.01 -2.566 -21.297 1 93.25 232 TYR B O 1
ATOM 5324 N N . HIS B 1 233 ? 2.045 -2.98 -23.281 1 90.44 233 HIS B N 1
ATOM 5325 C CA . HIS B 1 233 ? 2.078 -1.603 -23.75 1 90.44 233 HIS B CA 1
ATOM 5326 C C . HIS B 1 233 ? 0.675 -1.094 -24.062 1 90.44 233 HIS B C 1
ATOM 5328 O O . HIS B 1 233 ? 0.155 -1.33 -25.156 1 90.44 233 HIS B O 1
ATOM 5334 N N . HIS B 1 234 ? 0.146 -0.296 -23.188 1 87.56 234 HIS B N 1
ATOM 5335 C CA . HIS B 1 234 ? -1.243 0.146 -23.266 1 87.56 234 HIS B CA 1
ATOM 5336 C C . HIS B 1 234 ? -1.504 0.957 -24.531 1 87.56 234 HIS B C 1
ATOM 5338 O O . HIS B 1 234 ? -2.596 0.89 -25.094 1 87.56 234 HIS B O 1
ATOM 5344 N N . ASP B 1 235 ? -0.582 1.719 -25 1 87.94 235 ASP B N 1
ATOM 5345 C CA . ASP B 1 235 ? -0.772 2.643 -26.125 1 87.94 235 ASP B CA 1
ATOM 5346 C C . ASP B 1 235 ? -0.641 1.923 -27.453 1 87.94 235 ASP B C 1
ATOM 5348 O O . ASP B 1 235 ? -0.989 2.477 -28.5 1 87.94 235 ASP B O 1
ATOM 5352 N N . ALA B 1 236 ? -0.16 0.719 -27.406 1 87.81 236 ALA B N 1
ATOM 5353 C CA . ALA B 1 236 ? -0.053 -0.054 -28.641 1 87.81 236 ALA B CA 1
ATOM 5354 C C . ALA B 1 236 ? -1.42 -0.561 -29.094 1 87.81 236 ALA B C 1
ATOM 5356 O O . ALA B 1 236 ? -2.418 -0.376 -28.391 1 87.81 236 ALA B O 1
ATOM 5357 N N . ILE B 1 237 ? -1.441 -0.949 -30.25 1 85.44 237 ILE B N 1
ATOM 5358 C CA . ILE B 1 237 ? -2.73 -1.331 -30.828 1 85.44 237 ILE B CA 1
ATOM 5359 C C . ILE B 1 237 ? -2.828 -2.854 -30.906 1 85.44 237 ILE B C 1
ATOM 5361 O O . ILE B 1 237 ? -1.871 -3.523 -31.297 1 85.44 237 ILE B O 1
ATOM 5365 N N . GLY B 1 238 ? -4 -3.361 -30.484 1 80 238 GLY B N 1
ATOM 5366 C CA . GLY B 1 238 ? -4.301 -4.777 -30.625 1 80 238 GLY B CA 1
ATOM 5367 C C . GLY B 1 238 ? -3.291 -5.668 -29.922 1 80 238 GLY B C 1
ATOM 5368 O O . GLY B 1 238 ? -2.977 -5.461 -28.75 1 80 238 GLY B O 1
ATOM 5369 N N . ILE B 1 239 ? -2.752 -6.59 -30.656 1 76.69 239 ILE B N 1
ATOM 5370 C CA . ILE B 1 239 ? -1.858 -7.617 -30.125 1 76.69 239 ILE B CA 1
ATOM 5371 C C . ILE B 1 239 ? -0.515 -6.992 -29.75 1 76.69 239 ILE B C 1
ATOM 5373 O O . ILE B 1 239 ? 0.228 -7.535 -28.938 1 76.69 239 ILE B O 1
ATOM 5377 N N . ASN B 1 240 ? -0.252 -5.832 -30.297 1 82 240 ASN B N 1
ATOM 5378 C CA . ASN B 1 240 ? 1.019 -5.16 -30.031 1 82 240 ASN B CA 1
ATOM 5379 C C . ASN B 1 240 ? 1.091 -4.629 -28.609 1 82 240 ASN B C 1
ATOM 5381 O O . ASN B 1 240 ? 2.158 -4.227 -28.141 1 82 240 ASN B O 1
ATOM 5385 N N . LYS B 1 241 ? -0.029 -4.812 -27.938 1 88.5 241 LYS B N 1
ATOM 5386 C CA . LYS B 1 241 ? -0.019 -4.441 -26.516 1 88.5 241 LYS B CA 1
ATOM 5387 C C . LYS B 1 241 ? 0.819 -5.418 -25.703 1 88.5 241 LYS B C 1
ATOM 5389 O O . LYS B 1 241 ? 1.344 -5.059 -24.641 1 88.5 241 LYS B O 1
ATOM 5394 N N . PHE B 1 242 ? 0.841 -6.613 -26.25 1 87.94 242 PHE B N 1
ATOM 5395 C CA . PHE B 1 242 ? 1.632 -7.66 -25.625 1 87.94 242 PHE B CA 1
ATOM 5396 C C . PHE B 1 242 ? 2.889 -7.957 -26.422 1 87.94 242 PHE B C 1
ATOM 5398 O O . PHE B 1 242 ? 2.807 -8.328 -27.594 1 87.94 242 PHE B O 1
ATOM 5405 N N . GLN B 1 243 ? 4.102 -7.711 -25.859 1 87.94 243 GLN B N 1
ATOM 5406 C CA . GLN B 1 243 ? 5.363 -7.926 -26.547 1 87.94 243 GLN B CA 1
ATOM 5407 C C . GLN B 1 243 ? 6.234 -8.938 -25.812 1 87.94 243 GLN B C 1
ATOM 5409 O O . GLN B 1 243 ? 6.684 -8.68 -24.703 1 87.94 243 GLN B O 1
ATOM 5414 N N . TYR B 1 244 ? 6.453 -10.062 -26.453 1 87.12 244 TYR B N 1
ATOM 5415 C CA . TYR B 1 244 ? 7.312 -11.078 -25.844 1 87.12 244 TYR B CA 1
ATOM 5416 C C . TYR B 1 244 ? 8.719 -10.531 -25.625 1 87.12 244 TYR B C 1
ATOM 5418 O O . TYR B 1 244 ? 9.211 -9.727 -26.422 1 87.12 244 TYR B O 1
ATOM 5426 N N . ARG B 1 245 ? 9.258 -10.922 -24.547 1 88.19 245 ARG B N 1
ATOM 5427 C CA . ARG B 1 245 ? 10.609 -10.531 -24.172 1 88.19 245 ARG B CA 1
ATOM 5428 C C . ARG B 1 245 ? 11.461 -11.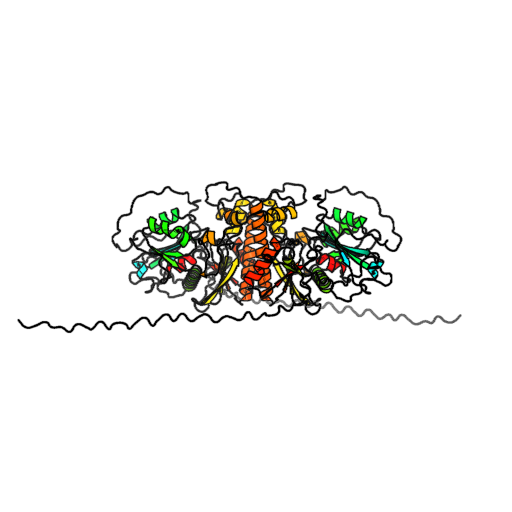758 -23.844 1 88.19 245 ARG B C 1
ATOM 5430 O O . ARG B 1 245 ? 11.781 -12.016 -22.688 1 88.19 245 ARG B O 1
ATOM 5437 N N . PRO B 1 246 ? 11.859 -12.438 -24.969 1 85.94 246 PRO B N 1
ATOM 5438 C CA . PRO B 1 246 ? 12.742 -13.578 -24.703 1 85.94 246 PRO B CA 1
ATOM 5439 C C . PRO B 1 246 ? 14.055 -13.156 -24.047 1 85.94 246 PRO B C 1
ATOM 5441 O O . PRO B 1 246 ? 14.562 -12.062 -24.312 1 85.94 246 PRO B O 1
ATOM 5444 N N . ILE B 1 247 ? 14.477 -14.031 -23.172 1 86.25 247 ILE B N 1
ATOM 5445 C CA . ILE B 1 247 ? 15.719 -13.742 -22.469 1 86.25 247 ILE B CA 1
ATOM 5446 C C . ILE B 1 247 ? 16.641 -14.961 -22.516 1 86.25 247 ILE B C 1
ATOM 5448 O O . ILE B 1 247 ? 16.188 -16.094 -22.344 1 86.25 247 ILE B O 1
ATOM 5452 N N . ALA B 1 248 ? 17.953 -14.633 -22.859 1 81.81 248 ALA B N 1
ATOM 5453 C CA . ALA B 1 248 ? 18.953 -15.703 -22.844 1 81.81 248 ALA B CA 1
ATOM 5454 C C . ALA B 1 248 ? 19.172 -16.234 -21.438 1 81.81 248 ALA B C 1
ATOM 5456 O O . ALA B 1 248 ? 19.141 -15.461 -20.469 1 81.81 248 ALA B O 1
ATOM 5457 N N . ALA B 1 249 ? 19.438 -17.531 -21.359 1 78.12 249 ALA B N 1
ATOM 5458 C CA . ALA B 1 249 ? 19.562 -18.219 -20.078 1 78.12 249 ALA B CA 1
ATOM 5459 C C . ALA B 1 249 ? 20.625 -17.547 -19.203 1 78.12 249 ALA B C 1
ATOM 5461 O O . ALA B 1 249 ? 20.469 -17.484 -17.984 1 78.12 249 ALA B O 1
ATOM 5462 N N . ASP B 1 250 ? 21.641 -17.031 -19.75 1 81.44 250 ASP B N 1
ATOM 5463 C CA . ASP B 1 250 ? 22.766 -16.469 -19 1 81.44 250 ASP B CA 1
ATOM 5464 C C . ASP B 1 250 ? 22.484 -15.031 -18.578 1 81.44 250 ASP B C 1
ATOM 5466 O O . ASP B 1 250 ? 23.234 -14.453 -17.781 1 81.44 250 ASP B O 1
ATOM 5470 N N . LEU B 1 251 ? 21.375 -14.492 -19.016 1 85.31 251 LEU B N 1
ATOM 5471 C CA . LEU B 1 251 ? 21.078 -13.094 -18.734 1 85.31 251 LEU B CA 1
ATOM 5472 C C . LEU B 1 251 ? 19.844 -12.969 -17.859 1 85.31 251 LEU B C 1
ATOM 5474 O O . LEU B 1 251 ? 19.406 -11.859 -17.547 1 85.31 251 LEU B O 1
ATOM 5478 N N . ILE B 1 252 ? 19.406 -14.055 -17.438 1 88.25 252 ILE B N 1
ATOM 5479 C CA . ILE B 1 252 ? 18.172 -14.047 -16.672 1 88.25 252 ILE B CA 1
ATOM 5480 C C . ILE B 1 252 ? 18.375 -13.336 -15.336 1 88.25 252 ILE B C 1
ATOM 5482 O O . ILE B 1 252 ? 17.531 -12.562 -14.898 1 88.25 252 ILE B O 1
ATOM 5486 N N . TYR B 1 253 ? 19.516 -13.477 -14.75 1 94 253 TYR B N 1
ATOM 5487 C CA . TYR B 1 253 ? 19.766 -12.992 -13.398 1 94 253 TYR B CA 1
ATOM 5488 C C . TYR B 1 253 ? 20.625 -11.727 -13.414 1 94 253 TYR B C 1
ATOM 5490 O O . TYR B 1 253 ? 21.422 -11.531 -14.328 1 94 253 TYR B O 1
ATOM 5498 N N . PRO B 1 254 ? 20.375 -10.852 -12.398 1 97.06 254 PRO B N 1
ATOM 5499 C CA . PRO B 1 254 ? 19.406 -10.906 -11.305 1 97.06 254 PRO B CA 1
ATOM 5500 C C . PRO B 1 254 ? 18.062 -10.281 -11.68 1 97.06 254 PRO B C 1
ATOM 5502 O O . PRO B 1 254 ? 17.984 -9.523 -12.656 1 97.06 254 PRO B O 1
ATOM 5505 N N . PHE B 1 255 ? 17.047 -10.656 -11 1 98 255 PHE B N 1
ATOM 5506 C CA . PHE B 1 255 ? 15.742 -10.031 -11.195 1 98 255 PHE B CA 1
ATOM 5507 C C . PHE B 1 255 ? 14.938 -10.047 -9.898 1 98 255 PHE B C 1
ATOM 5509 O O . PHE B 1 255 ? 15.336 -10.688 -8.922 1 98 255 PHE B O 1
ATOM 5516 N N . LEU B 1 256 ? 13.922 -9.242 -9.805 1 98.44 256 LEU B N 1
ATOM 5517 C CA . LEU B 1 256 ? 12.945 -9.234 -8.719 1 98.44 256 LEU B CA 1
ATOM 5518 C C . LEU B 1 256 ? 11.695 -10.016 -9.109 1 98.44 256 LEU B C 1
ATOM 5520 O O . LEU B 1 256 ? 11.172 -9.836 -10.211 1 98.44 256 LEU B O 1
ATOM 5524 N N . LEU B 1 257 ? 11.281 -10.953 -8.328 1 98.5 257 LEU B N 1
ATOM 5525 C CA . LEU B 1 257 ? 10.008 -11.641 -8.516 1 98.5 257 LEU B CA 1
ATOM 5526 C C . LEU B 1 257 ? 8.969 -11.141 -7.523 1 98.5 257 LEU B C 1
ATOM 5528 O O . LEU B 1 257 ? 9.164 -11.234 -6.312 1 98.5 257 LEU B O 1
ATOM 5532 N N . VAL B 1 258 ? 7.926 -10.523 -7.973 1 98.44 258 VAL B N 1
ATOM 5533 C CA . VAL B 1 258 ? 6.777 -10.109 -7.176 1 98.44 258 VAL B CA 1
ATOM 5534 C C . VAL B 1 258 ? 5.637 -11.109 -7.352 1 98.44 258 VAL B C 1
ATOM 5536 O O . VAL B 1 258 ? 4.914 -11.062 -8.352 1 98.44 258 VAL B O 1
ATOM 5539 N N . ASN B 1 259 ? 5.5 -12.008 -6.395 1 97.25 259 ASN B N 1
ATOM 5540 C CA . ASN B 1 259 ? 4.484 -13.055 -6.445 1 97.25 259 ASN B CA 1
ATOM 5541 C C . ASN B 1 259 ? 3.205 -12.625 -5.727 1 97.25 259 ASN B C 1
ATOM 5543 O O . ASN B 1 259 ? 3.184 -12.523 -4.5 1 97.25 259 ASN B O 1
ATOM 5547 N N . ILE B 1 260 ? 2.125 -12.438 -6.539 1 96.81 260 ILE B N 1
ATOM 5548 C CA . ILE B 1 260 ? 0.892 -11.859 -6.012 1 96.81 260 ILE B CA 1
ATOM 5549 C C . ILE B 1 260 ? -0.162 -12.953 -5.852 1 96.81 260 ILE B C 1
ATOM 5551 O O . ILE B 1 260 ? -0.765 -13.391 -6.836 1 96.81 260 ILE B O 1
ATOM 5555 N N . GLY B 1 261 ? -0.454 -13.422 -4.68 1 93.25 261 GLY B N 1
ATOM 5556 C CA . GLY B 1 261 ? -1.54 -14.312 -4.305 1 93.25 261 GLY B CA 1
ATOM 5557 C C . GLY B 1 261 ? -2.541 -13.672 -3.365 1 93.25 261 GLY B C 1
ATOM 5558 O O . GLY B 1 261 ? -3.041 -12.578 -3.633 1 93.25 261 GLY B O 1
ATOM 5559 N N . THR B 1 262 ? -2.83 -14.5 -2.232 1 91.5 262 THR B N 1
ATOM 5560 C CA . THR B 1 262 ? -3.623 -13.867 -1.185 1 91.5 262 THR B CA 1
ATOM 5561 C C . THR B 1 262 ? -2.943 -12.594 -0.686 1 91.5 262 THR B C 1
ATOM 5563 O O . THR B 1 262 ? -3.58 -11.547 -0.583 1 91.5 262 THR B O 1
ATOM 5566 N N . GLY B 1 263 ? -1.743 -12.734 -0.319 1 94.38 263 GLY B N 1
ATOM 5567 C CA . GLY B 1 263 ? -0.833 -11.625 -0.101 1 94.38 263 GLY B CA 1
ATOM 5568 C C . GLY B 1 263 ? 0.249 -11.523 -1.159 1 94.38 263 GLY B C 1
ATOM 5569 O O . GLY B 1 263 ? 0.07 -11.992 -2.285 1 94.38 263 GLY B O 1
ATOM 5570 N N . ILE B 1 264 ? 1.308 -10.766 -0.896 1 96.56 264 ILE B N 1
ATOM 5571 C CA . ILE B 1 264 ? 2.395 -10.555 -1.848 1 96.56 264 ILE B CA 1
ATOM 5572 C C . ILE B 1 264 ? 3.717 -10.992 -1.224 1 96.56 264 ILE B C 1
ATOM 5574 O O . ILE B 1 264 ? 3.977 -10.719 -0.049 1 96.56 264 ILE B O 1
ATOM 5578 N N . SER B 1 265 ? 4.488 -11.719 -1.944 1 95.69 265 SER B N 1
ATOM 5579 C CA . SER B 1 265 ? 5.871 -12.023 -1.59 1 95.69 265 SER B CA 1
ATOM 5580 C C . SER B 1 265 ? 6.84 -11.461 -2.625 1 95.69 265 SER B C 1
ATOM 5582 O O . SER B 1 265 ? 6.637 -11.633 -3.83 1 95.69 265 SER B O 1
ATOM 5584 N N . ILE B 1 266 ? 7.836 -10.766 -2.17 1 97.44 266 ILE B N 1
ATOM 5585 C CA . ILE B 1 266 ? 8.828 -10.172 -3.057 1 97.44 266 ILE B CA 1
ATOM 5586 C C . ILE B 1 266 ? 10.18 -10.859 -2.855 1 97.44 266 ILE B C 1
ATOM 5588 O O . ILE B 1 266 ? 10.727 -10.859 -1.75 1 97.44 266 ILE B O 1
ATOM 5592 N N . LEU B 1 267 ? 10.75 -11.414 -3.947 1 97.75 267 LEU B N 1
ATOM 5593 C CA . LEU B 1 267 ? 11.992 -12.172 -3.879 1 97.75 267 LEU B CA 1
ATOM 5594 C C . LEU B 1 267 ? 13.062 -11.539 -4.758 1 97.75 267 LEU B C 1
ATOM 5596 O O . LEU B 1 267 ? 12.812 -11.219 -5.922 1 97.75 267 LEU B O 1
ATOM 5600 N N . LYS B 1 268 ? 14.203 -11.312 -4.184 1 98.12 268 LYS B N 1
ATOM 5601 C CA . LYS B 1 268 ? 15.406 -11.008 -4.953 1 98.12 268 LYS B CA 1
ATOM 5602 C C . LYS B 1 268 ? 16.094 -12.289 -5.422 1 98.12 268 LYS B C 1
ATOM 5604 O O . LYS B 1 268 ? 16.453 -13.141 -4.609 1 98.12 268 LYS B O 1
ATOM 5609 N N . VAL B 1 269 ? 16.219 -12.414 -6.734 1 97.94 269 VAL B N 1
ATOM 5610 C CA . VAL B 1 269 ? 16.781 -13.633 -7.301 1 97.94 269 VAL B CA 1
ATOM 5611 C C . VAL B 1 269 ? 18.125 -13.312 -7.957 1 97.94 269 VAL B C 1
ATOM 5613 O O . VAL B 1 269 ? 18.172 -12.648 -8.992 1 97.94 269 VAL B O 1
ATOM 5616 N N . ASP B 1 270 ? 19.188 -13.859 -7.395 1 97.25 270 ASP B N 1
ATOM 5617 C CA . ASP B 1 270 ? 20.531 -13.547 -7.863 1 97.25 270 ASP B CA 1
ATOM 5618 C C . ASP B 1 270 ? 21.047 -14.609 -8.82 1 97.25 270 ASP B C 1
ATOM 5620 O O . ASP B 1 270 ? 21.891 -14.328 -9.672 1 97.25 270 ASP B O 1
ATOM 5624 N N . SER B 1 271 ? 20.641 -15.812 -8.648 1 95.38 271 SER B N 1
ATOM 5625 C CA . SER B 1 271 ? 20.984 -16.969 -9.461 1 95.38 271 SER B CA 1
ATOM 5626 C C . SER B 1 271 ? 19.953 -18.078 -9.312 1 95.38 271 SER B C 1
ATOM 5628 O O . SER B 1 271 ? 19 -17.969 -8.523 1 95.38 271 SER B O 1
ATOM 5630 N N . PRO B 1 272 ? 20.016 -19.141 -10.016 1 91.25 272 PRO B N 1
ATOM 5631 C CA . PRO B 1 272 ? 19.062 -20.25 -9.875 1 91.25 272 PRO B CA 1
ATOM 5632 C C . PRO B 1 272 ? 19.016 -20.812 -8.445 1 91.25 272 PRO B C 1
ATOM 5634 O O . PRO B 1 272 ? 18 -21.391 -8.047 1 91.25 272 PRO B O 1
ATOM 5637 N N . THR B 1 273 ? 20.047 -20.609 -7.676 1 91.06 273 THR B N 1
ATOM 5638 C CA . THR B 1 273 ? 20.094 -21.234 -6.359 1 91.06 273 THR B CA 1
ATOM 5639 C C . THR B 1 273 ? 20.281 -20.188 -5.27 1 91.06 273 THR B C 1
ATOM 5641 O O . THR B 1 273 ? 20.359 -20.516 -4.086 1 91.06 273 THR B O 1
ATOM 5644 N N . SER B 1 274 ? 20.453 -18.953 -5.637 1 95.94 274 SER B N 1
ATOM 5645 C CA . SER B 1 274 ? 20.641 -17.875 -4.668 1 95.94 274 SER B CA 1
ATOM 5646 C C . SER B 1 274 ? 19.5 -16.859 -4.758 1 95.94 274 SER B C 1
ATOM 5648 O O . SER B 1 274 ? 19.359 -16.156 -5.762 1 95.94 274 SER B O 1
ATOM 5650 N N . TYR B 1 275 ? 18.672 -16.797 -3.689 1 96.19 275 TYR B N 1
ATOM 5651 C CA . TYR B 1 275 ? 17.531 -15.891 -3.631 1 96.19 275 TYR B CA 1
ATOM 5652 C C . TYR B 1 275 ? 17.188 -15.539 -2.188 1 96.19 275 TYR B C 1
ATOM 5654 O O . TYR B 1 275 ? 17.656 -16.203 -1.254 1 96.19 275 TYR B O 1
ATOM 5662 N N . GLU B 1 276 ? 16.438 -14.438 -2.012 1 95.81 276 GLU B N 1
ATOM 5663 C CA . GLU B 1 276 ? 16.031 -13.945 -0.696 1 95.81 276 GLU B CA 1
ATOM 5664 C C . GLU B 1 276 ? 14.672 -13.266 -0.75 1 95.81 276 GLU B C 1
ATOM 5666 O O . GLU B 1 276 ? 14.406 -12.469 -1.657 1 95.81 276 GLU B O 1
ATOM 5671 N N . ARG B 1 277 ? 13.773 -13.688 0.182 1 95.5 277 ARG B N 1
ATOM 5672 C CA . ARG B 1 277 ? 12.547 -12.914 0.342 1 95.5 277 ARG B CA 1
ATOM 5673 C C . ARG B 1 277 ? 12.828 -11.57 1.011 1 95.5 277 ARG B C 1
ATOM 5675 O O . ARG B 1 277 ? 13.148 -11.523 2.199 1 95.5 277 ARG B O 1
ATOM 5682 N N . VAL B 1 278 ? 12.641 -10.5 0.314 1 94.5 278 VAL B N 1
ATOM 5683 C CA . VAL B 1 278 ? 13.109 -9.203 0.787 1 94.5 278 VAL B CA 1
ATOM 5684 C C . VAL B 1 278 ? 11.914 -8.344 1.212 1 94.5 278 VAL B C 1
ATOM 5686 O O . VAL B 1 278 ? 12.086 -7.289 1.819 1 94.5 278 VAL B O 1
ATOM 5689 N N . GLY B 1 279 ? 10.727 -8.836 0.876 1 93.44 279 GLY B N 1
ATOM 5690 C CA . GLY B 1 279 ? 9.562 -8.047 1.223 1 93.44 279 GLY B CA 1
ATOM 5691 C C . GLY B 1 279 ? 8.258 -8.797 1.046 1 93.44 279 GLY B C 1
ATOM 5692 O O . GLY B 1 279 ? 8.25 -9.953 0.619 1 93.44 279 GLY B O 1
ATOM 5693 N N . GLY B 1 280 ? 7.141 -8.109 1.351 1 94.19 280 GLY B N 1
ATOM 5694 C CA . GLY B 1 280 ? 5.785 -8.625 1.249 1 94.19 280 GLY B CA 1
ATOM 5695 C C . GLY B 1 280 ? 4.727 -7.605 1.633 1 94.19 280 GLY B C 1
ATOM 5696 O O . GLY B 1 280 ? 5.055 -6.52 2.117 1 94.19 280 GLY B O 1
ATOM 5697 N N . SER B 1 281 ? 3.539 -7.953 1.354 1 95.75 281 SER B N 1
ATOM 5698 C CA . SER B 1 281 ? 2.408 -7.094 1.685 1 95.75 281 SER B CA 1
ATOM 5699 C C . SER B 1 281 ? 1.129 -7.902 1.865 1 95.75 281 SER B C 1
ATOM 5701 O O . SER B 1 281 ? 0.961 -8.953 1.243 1 95.75 281 SER B O 1
ATOM 5703 N N . SER B 1 282 ? 0.312 -7.434 2.748 1 95.56 282 SER B N 1
ATOM 5704 C CA . SER B 1 282 ? -0.982 -8.07 2.957 1 95.56 282 SER B CA 1
ATOM 5705 C C . SER B 1 282 ? -2.008 -7.59 1.937 1 95.56 282 SER B C 1
ATOM 5707 O O . SER B 1 282 ? -3.145 -8.07 1.918 1 95.56 282 SER B O 1
ATOM 5709 N N . MET B 1 283 ? -1.621 -6.668 1.093 1 96.75 283 MET B N 1
ATOM 5710 C CA . MET B 1 283 ? -2.549 -6.086 0.128 1 96.75 283 MET B CA 1
ATOM 5711 C C . MET B 1 283 ? -2.385 -6.73 -1.244 1 96.75 283 MET B C 1
ATOM 5713 O O . MET B 1 283 ? -1.918 -6.086 -2.186 1 96.75 283 MET B O 1
ATOM 5717 N N . GLY B 1 284 ? -2.832 -7.938 -1.39 1 96.38 284 GLY B N 1
ATOM 5718 C CA . GLY B 1 284 ? -2.797 -8.664 -2.648 1 96.38 284 GLY B CA 1
ATOM 5719 C C . GLY B 1 284 ? -4.176 -9.031 -3.166 1 96.38 284 GLY B C 1
ATOM 5720 O O . GLY B 1 284 ? -5.113 -8.234 -3.064 1 96.38 284 GLY B O 1
ATOM 5721 N N . GLY B 1 285 ? -4.27 -10.141 -3.771 1 95.12 285 GLY B N 1
ATOM 5722 C CA . GLY B 1 285 ? -5.535 -10.609 -4.309 1 95.12 285 GLY B CA 1
ATOM 5723 C C . GLY B 1 285 ? -6.594 -10.828 -3.244 1 95.12 285 GLY B C 1
ATOM 5724 O O . GLY B 1 285 ? -7.785 -10.641 -3.496 1 95.12 285 GLY B O 1
ATOM 5725 N N . GLY B 1 286 ? -6.16 -11.281 -2.062 1 94.75 286 GLY B N 1
ATOM 5726 C CA . GLY B 1 286 ? -7.105 -11.453 -0.971 1 94.75 286 GLY B CA 1
ATOM 5727 C C . GLY B 1 286 ? -7.824 -10.172 -0.594 1 94.75 286 GLY B C 1
ATOM 5728 O O . GLY B 1 286 ? -9.016 -10.188 -0.287 1 94.75 286 GLY B O 1
ATOM 5729 N N . THR B 1 287 ? -7.145 -9.086 -0.579 1 97.5 287 THR B N 1
ATOM 5730 C CA . THR B 1 287 ? -7.719 -7.777 -0.282 1 97.5 287 THR B CA 1
ATOM 5731 C C . THR B 1 287 ? -8.719 -7.371 -1.36 1 97.5 287 THR B C 1
ATOM 5733 O O . THR B 1 287 ? -9.828 -6.934 -1.052 1 97.5 287 THR B O 1
ATOM 5736 N N . PHE B 1 288 ? -8.32 -7.543 -2.631 1 97.5 288 PHE B N 1
ATOM 5737 C CA . PHE B 1 288 ? -9.172 -7.195 -3.76 1 97.5 288 PHE B CA 1
ATOM 5738 C C . PHE B 1 288 ? -10.477 -7.98 -3.719 1 97.5 288 PHE B C 1
ATOM 5740 O O . PHE B 1 288 ? -11.562 -7.406 -3.855 1 97.5 288 PHE B O 1
ATOM 5747 N N . MET B 1 289 ? -10.375 -9.242 -3.432 1 95.12 289 MET B N 1
ATOM 5748 C CA . MET B 1 289 ? -11.555 -10.102 -3.404 1 95.12 289 MET B CA 1
ATOM 5749 C C . MET B 1 289 ? -12.406 -9.828 -2.166 1 95.12 289 MET B C 1
ATOM 5751 O O . MET B 1 289 ? -13.633 -9.828 -2.236 1 95.12 289 MET B O 1
ATOM 5755 N N . GLY B 1 290 ? -11.719 -9.672 -1.035 1 95.88 290 GLY B N 1
ATOM 5756 C CA . GLY B 1 290 ? -12.445 -9.375 0.187 1 95.88 290 GLY B CA 1
ATOM 5757 C C . GLY B 1 290 ? -13.258 -8.102 0.1 1 95.88 290 GLY B C 1
ATOM 5758 O O . GLY B 1 290 ? -14.469 -8.109 0.34 1 95.88 290 GLY B O 1
ATOM 5759 N N . LEU B 1 291 ? -12.648 -6.977 -0.273 1 97.62 291 LEU B N 1
ATOM 5760 C CA . LEU B 1 291 ? -13.328 -5.695 -0.423 1 97.62 291 LEU B CA 1
ATOM 5761 C C . LEU B 1 291 ? -14.359 -5.758 -1.55 1 97.62 291 LEU B C 1
ATOM 5763 O O . LEU B 1 291 ? -15.453 -5.215 -1.424 1 97.62 291 LEU B O 1
ATOM 5767 N N . GLY B 1 292 ? -13.961 -6.41 -2.666 1 96.81 292 GLY B N 1
ATOM 5768 C CA . GLY B 1 292 ? -14.898 -6.578 -3.764 1 96.81 292 GLY B CA 1
ATOM 5769 C C . GLY B 1 292 ? -16.172 -7.297 -3.355 1 96.81 292 GLY B C 1
ATOM 5770 O O . GLY B 1 292 ? -17.266 -6.891 -3.742 1 96.81 292 GLY B O 1
ATOM 5771 N N . SER B 1 293 ? -16.016 -8.359 -2.527 1 94.62 293 SER B N 1
ATOM 5772 C CA . SER B 1 293 ? -17.156 -9.133 -2.062 1 94.62 293 SER B CA 1
ATOM 5773 C C . SER B 1 293 ? -18.062 -8.297 -1.166 1 94.62 293 SER B C 1
ATOM 5775 O O . SER B 1 293 ? -19.297 -8.453 -1.19 1 94.62 293 SER B O 1
ATOM 5777 N N . LEU B 1 294 ? -17.516 -7.449 -0.402 1 95.06 294 LEU B N 1
ATOM 5778 C CA . LEU B 1 294 ? -18.266 -6.629 0.535 1 95.06 294 LEU B CA 1
ATOM 5779 C C . LEU B 1 294 ? -19 -5.5 -0.193 1 95.06 294 LEU B C 1
ATOM 5781 O O . LEU B 1 294 ? -20.078 -5.094 0.211 1 95.06 294 LEU B O 1
ATOM 5785 N N . LEU B 1 295 ? -18.406 -5.027 -1.334 1 96.25 295 LEU B N 1
ATOM 5786 C CA . LEU B 1 295 ? -18.844 -3.732 -1.846 1 96.25 295 LEU B CA 1
ATOM 5787 C C . LEU B 1 295 ? -19.562 -3.889 -3.18 1 96.25 295 LEU B C 1
ATOM 5789 O O . LEU B 1 295 ? -20.156 -2.932 -3.688 1 96.25 295 LEU B O 1
ATOM 5793 N N . THR B 1 296 ? -19.5 -5.078 -3.762 1 96.19 296 THR B N 1
ATOM 5794 C CA . THR B 1 296 ? -20.109 -5.301 -5.062 1 96.19 296 THR B CA 1
ATOM 5795 C C . THR B 1 296 ? -20.906 -6.598 -5.07 1 96.19 296 THR B C 1
ATOM 5797 O O . THR B 1 296 ? -20.766 -7.43 -4.172 1 96.19 296 THR B O 1
ATOM 5800 N N . PRO B 1 297 ? -21.75 -6.785 -6.094 1 95 297 PRO B N 1
ATOM 5801 C CA . PRO B 1 297 ? -22.516 -8.023 -6.191 1 95 297 PRO B CA 1
ATOM 5802 C C . PRO B 1 297 ? -21.766 -9.141 -6.895 1 95 297 PRO B C 1
ATOM 5804 O O . PRO B 1 297 ? -22.328 -10.203 -7.18 1 95 297 PRO B O 1
ATOM 5807 N N . ALA B 1 298 ? -20.484 -8.891 -7.219 1 94.31 298 ALA B N 1
ATOM 5808 C CA . ALA B 1 298 ? -19.719 -9.922 -7.914 1 94.31 298 ALA B CA 1
ATOM 5809 C C . ALA B 1 298 ? -19.734 -11.234 -7.145 1 94.31 298 ALA B C 1
ATOM 5811 O O . ALA B 1 298 ? -19.656 -11.242 -5.914 1 94.31 298 ALA B O 1
ATOM 5812 N N . GLN B 1 299 ? -19.688 -12.32 -7.883 1 90.31 299 GLN B N 1
ATOM 5813 C CA . GLN B 1 299 ? -19.797 -13.633 -7.262 1 90.31 299 GLN B CA 1
ATOM 5814 C C . GLN B 1 299 ? -18.453 -14.375 -7.309 1 90.31 299 GLN B C 1
ATOM 5816 O O . GLN B 1 299 ? -18.266 -15.375 -6.613 1 90.31 299 GLN B O 1
ATOM 5821 N N . ASN B 1 300 ? -17.609 -13.922 -8.125 1 87.31 300 ASN B N 1
ATOM 5822 C CA . ASN B 1 300 ? -16.281 -14.5 -8.25 1 87.31 300 ASN B CA 1
ATOM 5823 C C . ASN B 1 300 ? -15.266 -13.469 -8.742 1 87.31 300 ASN B C 1
ATOM 5825 O O . ASN B 1 300 ? -15.633 -12.336 -9.055 1 87.31 300 ASN B O 1
ATOM 5829 N N . PHE B 1 301 ? -14.055 -13.875 -8.797 1 89.31 301 PHE B N 1
ATOM 5830 C CA . PHE B 1 301 ? -12.961 -12.984 -9.164 1 89.31 301 PHE B CA 1
ATOM 5831 C C . PHE B 1 301 ? -13.133 -12.453 -10.578 1 89.31 301 PHE B C 1
ATOM 5833 O O . PHE B 1 301 ? -12.945 -11.266 -10.828 1 89.31 301 PHE B O 1
ATOM 5840 N N . ASP B 1 302 ? -13.461 -13.32 -11.5 1 85.62 302 ASP B N 1
ATOM 5841 C CA . ASP B 1 302 ? -13.578 -12.938 -12.906 1 85.62 302 ASP B CA 1
ATOM 5842 C C . ASP B 1 302 ? -14.688 -11.906 -13.102 1 85.62 302 ASP B C 1
ATOM 5844 O O . ASP B 1 302 ? -14.523 -10.961 -13.883 1 85.62 302 ASP B O 1
ATOM 5848 N N . GLU B 1 303 ? -15.75 -12.094 -12.43 1 91.94 303 GLU B N 1
ATOM 5849 C CA . GLU B 1 303 ? -16.844 -11.125 -12.5 1 91.94 303 GLU B CA 1
ATOM 5850 C C . GLU B 1 303 ? -16.406 -9.773 -11.93 1 91.94 303 GLU B C 1
ATOM 5852 O O . GLU B 1 303 ? -16.781 -8.719 -12.461 1 91.94 303 GLU B O 1
ATOM 5857 N N . LEU B 1 304 ? -15.711 -9.867 -10.836 1 94.5 304 LEU B N 1
ATOM 5858 C CA . LEU B 1 304 ? -15.219 -8.641 -10.219 1 94.5 304 LEU B CA 1
ATOM 5859 C C . LEU B 1 304 ? -14.289 -7.895 -11.172 1 94.5 304 LEU B C 1
ATOM 5861 O O . LEU B 1 304 ? -14.367 -6.668 -11.297 1 94.5 304 LEU B O 1
ATOM 5865 N N . LEU B 1 305 ? -13.43 -8.641 -11.82 1 91.44 305 LEU B N 1
ATOM 5866 C CA . LEU B 1 305 ? -12.508 -8.055 -12.797 1 91.44 305 LEU B CA 1
ATOM 5867 C C . LEU B 1 305 ? -13.273 -7.453 -13.969 1 91.44 305 LEU B C 1
ATOM 5869 O O . LEU B 1 305 ? -12.922 -6.375 -14.461 1 91.44 305 LEU B O 1
ATOM 5873 N N . GLU B 1 306 ? -14.258 -8.133 -14.406 1 93.19 306 GLU B N 1
ATOM 5874 C CA . GLU B 1 306 ? -15.086 -7.621 -15.492 1 93.19 306 GLU B CA 1
ATOM 5875 C C . GLU B 1 306 ? -15.797 -6.332 -15.094 1 93.19 306 GLU B C 1
ATOM 5877 O O . GLU B 1 306 ? -15.891 -5.395 -15.891 1 93.19 306 GLU B O 1
ATOM 5882 N N . MET B 1 307 ? -16.328 -6.332 -13.914 1 96 307 MET B N 1
ATOM 5883 C CA . MET B 1 307 ? -16.953 -5.117 -13.398 1 96 307 MET B CA 1
ATOM 5884 C C . MET B 1 307 ? -15.953 -3.961 -13.383 1 96 307 MET B C 1
ATOM 5886 O O . MET B 1 307 ? -16.281 -2.846 -13.781 1 96 307 MET B O 1
ATOM 5890 N N . ALA B 1 308 ? -14.734 -4.234 -12.922 1 95.31 308 ALA B N 1
ATOM 5891 C CA . ALA B 1 308 ? -13.688 -3.217 -12.898 1 95.31 308 ALA B CA 1
ATOM 5892 C C . ALA B 1 308 ? -13.406 -2.682 -14.297 1 95.31 308 ALA B C 1
ATOM 5894 O O . ALA B 1 308 ? -13.211 -1.479 -14.484 1 95.31 308 ALA B O 1
ATOM 5895 N N . ASN B 1 309 ? -13.367 -3.537 -15.281 1 92.25 309 ASN B N 1
ATOM 5896 C CA . ASN B 1 309 ? -13.062 -3.15 -16.656 1 92.25 309 ASN B CA 1
ATOM 5897 C C . ASN B 1 309 ? -14.148 -2.252 -17.25 1 92.25 309 ASN B C 1
ATOM 5899 O O . ASN B 1 309 ? -13.891 -1.494 -18.188 1 92.25 309 ASN B O 1
ATOM 5903 N N . ARG B 1 310 ? -15.32 -2.24 -16.656 1 95.5 310 ARG B N 1
ATOM 5904 C CA . ARG B 1 310 ? -16.438 -1.452 -17.156 1 95.5 310 ARG B CA 1
ATOM 5905 C C . ARG B 1 310 ? -16.609 -0.17 -16.344 1 95.5 310 ARG B C 1
ATOM 5907 O O . ARG B 1 310 ? -17.422 0.69 -16.703 1 95.5 310 ARG B O 1
ATOM 5914 N N . GLY B 1 311 ? -15.859 -0.043 -15.312 1 96.62 311 GLY B N 1
ATOM 5915 C CA . GLY B 1 311 ? -16.078 1.063 -14.391 1 96.62 311 GLY B CA 1
ATOM 5916 C C . GLY B 1 311 ? -15.25 2.289 -14.727 1 96.62 311 GLY B C 1
ATOM 5917 O O . GLY B 1 311 ? -14.289 2.205 -15.492 1 96.62 311 GLY B O 1
ATOM 5918 N N . ASP B 1 312 ? -15.672 3.359 -14.18 1 96.75 312 ASP B N 1
ATOM 5919 C CA . ASP B 1 312 ? -14.93 4.617 -14.203 1 96.75 312 ASP B CA 1
ATOM 5920 C C . ASP B 1 312 ? -14.562 5.07 -12.789 1 96.75 312 ASP B C 1
ATOM 5922 O O . ASP B 1 312 ? -15.391 5.672 -12.094 1 96.75 312 ASP B O 1
ATOM 5926 N N . HIS B 1 313 ? -13.266 4.887 -12.453 1 96.12 313 HIS B N 1
ATOM 5927 C CA . HIS B 1 313 ? -12.805 5.137 -11.094 1 96.12 313 HIS B CA 1
ATOM 5928 C C . HIS B 1 313 ? -12.922 6.617 -10.734 1 96.12 313 HIS B C 1
ATOM 5930 O O . HIS B 1 313 ? -12.984 6.969 -9.555 1 96.12 313 HIS B O 1
ATOM 5936 N N . ARG B 1 314 ? -13.023 7.547 -11.688 1 95.44 314 ARG B N 1
ATOM 5937 C CA . ARG B 1 314 ? -13.078 8.984 -11.469 1 95.44 314 ARG B CA 1
ATOM 5938 C C . ARG B 1 314 ? -14.344 9.367 -10.695 1 95.44 314 ARG B C 1
ATOM 5940 O O . ARG B 1 314 ? -14.414 10.461 -10.125 1 95.44 314 ARG B O 1
ATOM 5947 N N . ASN B 1 315 ? -15.258 8.453 -10.648 1 96.19 315 ASN B N 1
ATOM 5948 C CA . ASN B 1 315 ? -16.5 8.68 -9.922 1 96.19 315 ASN B CA 1
ATOM 5949 C C . ASN B 1 315 ? -16.344 8.398 -8.43 1 96.19 315 ASN B C 1
ATOM 5951 O O . ASN B 1 315 ? -17.172 8.828 -7.625 1 96.19 315 ASN B O 1
ATOM 5955 N N . VAL B 1 316 ? -15.258 7.684 -8.086 1 96.94 316 VAL B N 1
ATOM 5956 C CA . VAL B 1 316 ? -15.156 7.293 -6.684 1 96.94 316 VAL B CA 1
ATOM 5957 C C . VAL B 1 316 ? -13.805 7.742 -6.117 1 96.94 316 VAL B C 1
ATOM 5959 O O . VAL B 1 316 ? -13.664 7.938 -4.91 1 96.94 316 VAL B O 1
ATOM 5962 N N . ASP B 1 317 ? -12.805 7.91 -6.953 1 96.69 317 ASP B N 1
ATOM 5963 C CA . ASP B 1 317 ? -11.5 8.391 -6.527 1 96.69 317 ASP B CA 1
ATOM 5964 C C . ASP B 1 317 ? -11.43 9.914 -6.57 1 96.69 317 ASP B C 1
ATOM 5966 O O . ASP B 1 317 ? -11.977 10.539 -7.477 1 96.69 317 ASP B O 1
ATOM 5970 N N . LYS B 1 318 ? -10.773 10.438 -5.621 1 94.81 318 LYS B N 1
ATOM 5971 C CA . LYS B 1 318 ? -10.43 11.852 -5.703 1 94.81 318 LYS B CA 1
ATOM 5972 C C . LYS B 1 318 ? -9.156 12.055 -6.52 1 94.81 318 LYS B C 1
ATOM 5974 O O . LYS B 1 318 ? -8.133 11.414 -6.266 1 94.81 318 LYS B O 1
ATOM 5979 N N . LEU B 1 319 ? -9.234 12.922 -7.508 1 94.81 319 LEU B N 1
ATOM 5980 C CA . LEU B 1 319 ? -8.102 13.211 -8.375 1 94.81 319 LEU B CA 1
ATOM 5981 C C . LEU B 1 319 ? -7.398 14.492 -7.941 1 94.81 319 LEU B C 1
ATOM 5983 O O . LEU B 1 319 ? -7.945 15.273 -7.156 1 94.81 319 LEU B O 1
ATOM 5987 N N . VAL B 1 320 ? -6.164 14.719 -8.422 1 91.56 320 VAL B N 1
ATOM 5988 C CA . VAL B 1 320 ? -5.398 15.93 -8.148 1 91.56 320 VAL B CA 1
ATOM 5989 C C . VAL B 1 320 ? -6.219 17.156 -8.531 1 91.56 320 VAL B C 1
ATOM 5991 O O . VAL B 1 320 ? -6.289 18.125 -7.773 1 91.56 320 VAL B O 1
ATOM 5994 N N . CYS B 1 321 ? -6.926 17.094 -9.641 1 91.81 321 CYS B N 1
ATOM 5995 C CA . CYS B 1 321 ? -7.699 18.25 -10.078 1 91.81 321 CYS B CA 1
ATOM 5996 C C . CYS B 1 321 ? -8.875 18.5 -9.148 1 91.81 321 CYS B C 1
ATOM 5998 O O . CYS B 1 321 ? -9.367 19.641 -9.055 1 91.81 321 CYS B O 1
ATOM 6000 N N . ASP B 1 322 ? -9.367 17.5 -8.5 1 88.75 322 ASP B N 1
ATOM 6001 C CA . ASP B 1 322 ? -10.445 17.672 -7.531 1 88.75 322 ASP B CA 1
ATOM 6002 C C . ASP B 1 322 ? -9.977 18.484 -6.324 1 88.75 322 ASP B C 1
ATOM 6004 O O . ASP B 1 322 ? -10.781 19.125 -5.656 1 88.75 322 ASP B O 1
ATOM 6008 N N . ILE B 1 323 ? -8.695 18.406 -6.035 1 85 323 ILE B N 1
ATOM 6009 C CA . ILE B 1 323 ? -8.141 19.062 -4.855 1 85 323 ILE B CA 1
ATOM 6010 C C . ILE B 1 323 ? -7.59 20.438 -5.242 1 85 323 ILE B C 1
ATOM 6012 O O . ILE B 1 323 ? -7.844 21.422 -4.555 1 85 323 ILE B O 1
ATOM 6016 N N . TYR B 1 324 ? -6.949 20.531 -6.402 1 82.81 324 TYR B N 1
ATOM 6017 C CA . TYR B 1 324 ? -6.184 21.719 -6.742 1 82.81 324 TYR B CA 1
ATOM 6018 C C . TYR B 1 324 ? -6.863 22.516 -7.855 1 82.81 324 TYR B C 1
ATOM 6020 O O . TYR B 1 324 ? -6.453 23.625 -8.172 1 82.81 324 TYR B O 1
ATOM 6028 N N . GLY B 1 325 ? -7.961 22 -8.477 1 83.88 325 GLY B N 1
ATOM 6029 C CA . GLY B 1 325 ? -8.633 22.641 -9.602 1 83.88 325 GLY B CA 1
ATOM 6030 C C . GLY B 1 325 ? -7.934 22.391 -10.922 1 83.88 325 GLY B C 1
ATOM 6031 O O . GLY B 1 325 ? -8.43 22.781 -11.977 1 83.88 325 GLY B O 1
ATOM 6032 N N . GLY B 1 326 ? -6.82 21.75 -10.898 1 86.38 326 GLY B N 1
ATOM 6033 C CA . GLY B 1 326 ? -6.008 21.391 -12.055 1 86.38 326 GLY B CA 1
ATOM 6034 C C . GLY B 1 326 ? -4.77 20.594 -11.688 1 86.38 326 GLY B C 1
ATOM 6035 O O . GLY B 1 326 ? -4.758 19.875 -10.688 1 86.38 326 GLY B O 1
ATOM 6036 N N . ALA B 1 327 ? -3.824 20.672 -12.656 1 86.12 327 ALA B N 1
ATOM 6037 C CA . ALA B 1 327 ? -2.551 20 -12.383 1 86.12 327 ALA B CA 1
ATOM 6038 C C . ALA B 1 327 ? -1.759 20.766 -11.32 1 86.12 327 ALA B C 1
ATOM 6040 O O . ALA B 1 327 ? -2.002 21.953 -11.094 1 86.12 327 ALA B O 1
ATOM 6041 N N . TYR B 1 328 ? -1.038 20.062 -10.539 1 85.88 328 TYR B N 1
ATOM 6042 C CA . TYR B 1 328 ? -0.071 20.688 -9.641 1 85.88 328 TYR B CA 1
ATOM 6043 C C . TYR B 1 328 ? 1.32 20.703 -10.258 1 85.88 328 TYR B C 1
ATOM 6045 O O . TYR B 1 328 ? 2.166 19.875 -9.922 1 85.88 328 TYR B O 1
ATOM 6053 N N . ASP B 1 329 ? 1.616 21.641 -11 1 83.12 329 ASP B N 1
ATOM 6054 C CA . ASP B 1 329 ? 2.781 21.703 -11.883 1 83.12 329 ASP B CA 1
ATOM 6055 C C . ASP B 1 329 ? 4.074 21.797 -11.07 1 83.12 329 ASP B C 1
ATOM 6057 O O . ASP B 1 329 ? 5.098 21.234 -11.461 1 83.12 329 ASP B O 1
ATOM 6061 N N . GLU B 1 330 ? 4.008 22.5 -9.977 1 80.69 330 GLU B N 1
ATOM 6062 C CA . GLU B 1 330 ? 5.207 22.672 -9.156 1 80.69 330 GLU B CA 1
ATOM 6063 C C . GLU B 1 330 ? 5.754 21.328 -8.695 1 80.69 330 GLU B C 1
ATOM 6065 O O . GLU B 1 330 ? 6.961 21.172 -8.508 1 80.69 330 GLU B O 1
ATOM 6070 N N . LEU B 1 331 ? 4.832 20.359 -8.617 1 81.75 331 LEU B N 1
ATOM 6071 C CA . LEU B 1 331 ? 5.242 19.031 -8.148 1 81.75 331 LEU B CA 1
ATOM 6072 C C . LEU B 1 331 ? 5.203 18.031 -9.289 1 81.75 331 LEU B C 1
ATOM 6074 O O . LEU B 1 331 ? 5.512 16.844 -9.094 1 81.75 331 LEU B O 1
ATOM 6078 N N . GLY B 1 332 ? 4.793 18.484 -10.422 1 81.88 332 GLY B N 1
ATOM 6079 C CA . GLY B 1 332 ? 4.703 17.578 -11.57 1 81.88 332 GLY B CA 1
ATOM 6080 C C . GLY B 1 332 ? 3.564 16.594 -11.461 1 81.88 332 GLY B C 1
ATOM 6081 O O . GLY B 1 332 ? 3.646 15.484 -12 1 81.88 332 GLY B O 1
ATOM 6082 N N . LEU B 1 333 ? 2.535 16.922 -10.711 1 87 333 LEU B N 1
ATOM 6083 C CA . LEU B 1 333 ? 1.382 16.031 -10.57 1 87 333 LEU B CA 1
ATOM 6084 C C . LEU B 1 333 ? 0.307 16.375 -11.602 1 87 333 LEU B C 1
ATOM 6086 O O . LEU B 1 333 ? -0.261 17.469 -11.57 1 87 333 LEU B O 1
ATOM 6090 N N . LYS B 1 334 ? 0.042 15.43 -12.5 1 90.69 334 LYS B N 1
ATOM 6091 C CA . LYS B 1 334 ? -0.971 15.617 -13.539 1 90.69 334 LYS B CA 1
ATOM 6092 C C . LYS B 1 334 ? -2.369 15.695 -12.93 1 90.69 334 LYS B C 1
ATOM 6094 O O . LYS B 1 334 ? -2.621 15.133 -11.859 1 90.69 334 LYS B O 1
ATOM 6099 N N . ALA B 1 335 ? -3.277 16.328 -13.602 1 91.5 335 ALA B N 1
ATOM 6100 C CA . ALA B 1 335 ? -4.637 16.578 -13.133 1 91.5 335 ALA B CA 1
ATOM 6101 C C . ALA B 1 335 ? -5.391 15.281 -12.883 1 91.5 335 ALA B C 1
ATOM 6103 O O . ALA B 1 335 ? -6.203 15.195 -11.961 1 91.5 335 ALA B O 1
ATOM 6104 N N . ASP B 1 336 ? -5.09 14.273 -13.68 1 91.88 336 ASP B N 1
ATOM 6105 C CA . ASP B 1 336 ? -5.891 13.047 -13.625 1 91.88 336 ASP B CA 1
ATOM 6106 C C . ASP B 1 336 ? -5.234 12 -12.727 1 91.88 336 ASP B C 1
ATOM 6108 O O . ASP B 1 336 ? -5.707 10.867 -12.641 1 91.88 336 ASP B O 1
ATOM 6112 N N . LEU B 1 337 ? -4.211 12.398 -12.055 1 92.25 337 LEU B N 1
ATOM 6113 C CA . LEU B 1 337 ? -3.574 11.484 -11.102 1 92.25 337 LEU B CA 1
ATOM 6114 C C . LEU B 1 337 ? -4.469 11.25 -9.891 1 92.25 337 LEU B C 1
ATOM 6116 O O . LEU B 1 337 ? -5.094 12.188 -9.391 1 92.25 337 LEU B O 1
ATOM 6120 N N . ILE B 1 338 ? -4.586 10.016 -9.469 1 94.5 338 ILE B N 1
ATOM 6121 C CA . ILE B 1 338 ? -5.391 9.703 -8.297 1 94.5 338 ILE B CA 1
ATOM 6122 C C . ILE B 1 338 ? -4.715 10.25 -7.043 1 94.5 338 ILE B C 1
ATOM 6124 O O . ILE B 1 338 ? -3.588 9.859 -6.719 1 94.5 338 ILE B O 1
ATOM 6128 N N . ALA B 1 339 ? -5.371 11.148 -6.297 1 93.38 339 ALA B N 1
ATOM 6129 C CA . ALA B 1 339 ? -4.875 11.742 -5.059 1 93.38 339 ALA B CA 1
ATOM 6130 C C . ALA B 1 339 ? -5.301 10.914 -3.848 1 93.38 339 ALA B C 1
ATOM 6132 O O . ALA B 1 339 ? -4.582 10.852 -2.848 1 93.38 339 ALA B O 1
ATOM 6133 N N . GLY B 1 340 ? -6.414 10.375 -3.926 1 95.94 340 GLY B N 1
ATOM 6134 C CA . GLY B 1 340 ? -6.965 9.516 -2.889 1 95.94 340 GLY B CA 1
ATOM 6135 C C . GLY B 1 340 ? -7.906 8.461 -3.43 1 95.94 340 GLY B C 1
ATOM 6136 O O . GLY B 1 340 ? -8.953 8.781 -3.998 1 95.94 340 GLY B O 1
ATOM 6137 N N . SER B 1 341 ? -7.578 7.176 -3.176 1 97.69 341 SER B N 1
ATOM 6138 C CA . SER B 1 341 ? -8.422 6.066 -3.611 1 97.69 341 SER B CA 1
ATOM 6139 C C . SER B 1 341 ? -9.688 5.973 -2.771 1 97.69 341 SER B C 1
ATOM 6141 O O . SER B 1 341 ? -9.633 6.062 -1.543 1 97.69 341 SER B O 1
ATOM 6143 N N . MET B 1 342 ? -10.906 5.891 -3.404 1 97.38 342 MET B N 1
ATOM 6144 C CA . MET B 1 342 ? -12.211 5.727 -2.77 1 97.38 342 MET B CA 1
ATOM 6145 C C . MET B 1 342 ? -12.594 6.977 -1.983 1 97.38 342 MET B C 1
ATOM 6147 O O . MET B 1 342 ? -13.602 6.984 -1.274 1 97.38 342 MET B O 1
ATOM 6151 N N . ALA B 1 343 ? -11.82 8.047 -2.17 1 95.12 343 ALA B N 1
ATOM 6152 C CA . ALA B 1 343 ? -11.953 9.195 -1.277 1 95.12 343 ALA B CA 1
ATOM 6153 C C . ALA B 1 343 ? -13.273 9.93 -1.515 1 95.12 343 ALA B C 1
ATOM 6155 O O . ALA B 1 343 ? -13.805 10.562 -0.605 1 95.12 343 ALA B O 1
ATOM 6156 N N . LYS B 1 344 ? -13.852 9.836 -2.715 1 93.44 344 LYS B N 1
ATOM 6157 C CA . LYS B 1 344 ? -15.125 10.492 -3.002 1 93.44 344 LYS B CA 1
ATOM 6158 C C . LYS B 1 344 ? -16.281 9.75 -2.342 1 93.44 344 LYS B C 1
ATOM 6160 O O . LYS B 1 344 ? -17.391 10.273 -2.26 1 93.44 344 LYS B O 1
ATOM 6165 N N . CYS B 1 345 ? -16.016 8.555 -1.856 1 93.81 345 CYS B N 1
ATOM 6166 C CA . CYS B 1 345 ? -17.062 7.77 -1.211 1 93.81 345 CYS B CA 1
ATOM 6167 C C . CYS B 1 345 ? -17.266 8.211 0.233 1 93.81 345 CYS B C 1
ATOM 6169 O O . CYS B 1 345 ? -18.188 7.746 0.904 1 93.81 345 CYS B O 1
ATOM 6171 N N . ASN B 1 346 ? -16.438 9.117 0.706 1 89.94 346 ASN B N 1
ATOM 6172 C CA . ASN B 1 346 ? -16.562 9.617 2.07 1 89.94 346 ASN B CA 1
ATOM 6173 C C . ASN B 1 346 ? -17.859 10.391 2.266 1 89.94 346 ASN B C 1
ATOM 6175 O O . ASN B 1 346 ? -18.109 11.375 1.563 1 89.94 346 ASN B O 1
ATOM 6179 N N . ARG B 1 347 ? -18.609 10.008 3.225 1 80.75 347 ARG B N 1
ATOM 6180 C CA . ARG B 1 347 ? -19.875 10.656 3.494 1 80.75 347 ARG B CA 1
ATOM 6181 C C . ARG B 1 347 ? -19.859 11.375 4.84 1 80.75 347 ARG B C 1
ATOM 6183 O O . ARG B 1 347 ? -20.906 11.727 5.379 1 80.75 347 ARG B O 1
ATOM 6190 N N . PHE B 1 348 ? -18.703 11.422 5.336 1 74.81 348 PHE B N 1
ATOM 6191 C CA . PHE B 1 348 ? -18.641 12.023 6.66 1 74.81 348 PHE B CA 1
ATOM 6192 C C . PHE B 1 348 ? -18.969 13.516 6.602 1 74.81 348 PHE B C 1
ATOM 6194 O O . PHE B 1 348 ? -18.438 14.242 5.766 1 74.81 348 PHE B O 1
ATOM 6201 N N . GLY B 1 349 ? -19.844 14.047 7.43 1 61.16 349 GLY B N 1
ATOM 6202 C CA . GLY B 1 349 ? -20.219 15.445 7.57 1 61.16 349 GLY B CA 1
ATOM 6203 C C . GLY B 1 349 ? -21.297 15.875 6.602 1 61.16 349 GLY B C 1
ATOM 6204 O O . GLY B 1 349 ? -21.828 16.984 6.707 1 61.16 349 GLY B O 1
ATOM 6205 N N . GLU B 1 350 ? -21.375 15.141 5.414 1 57.41 350 GLU B N 1
ATOM 6206 C CA . GLU B 1 350 ? -22.391 15.531 4.438 1 57.41 350 GLU B CA 1
ATOM 6207 C C . GLU B 1 350 ? -23.734 14.898 4.762 1 57.41 350 GLU B C 1
ATOM 6209 O O . GLU B 1 350 ? -23.797 13.836 5.387 1 57.41 350 GLU B O 1
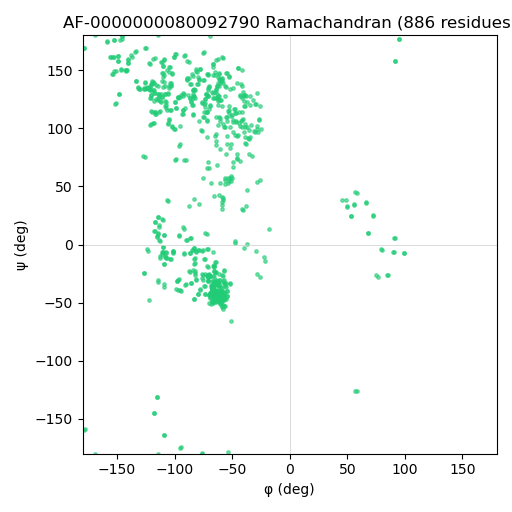ATOM 6214 N N . ALA B 1 351 ? -24.703 15.844 4.684 1 51.5 351 ALA B N 1
ATOM 6215 C CA . ALA B 1 351 ? -26.062 15.305 4.754 1 51.5 351 ALA B CA 1
ATOM 6216 C C . ALA B 1 351 ? -26.188 14.055 3.889 1 51.5 351 ALA B C 1
ATOM 6218 O O . ALA B 1 351 ? -25.562 13.953 2.834 1 51.5 351 ALA B O 1
ATOM 6219 N N . PRO B 1 352 ? -26.656 13.07 4.445 1 49.38 352 PRO B N 1
ATOM 6220 C CA . PRO B 1 352 ? -26.781 11.734 3.848 1 49.38 352 PRO B CA 1
ATOM 6221 C C . PRO B 1 352 ? -27.219 11.781 2.389 1 49.38 352 PRO B C 1
ATOM 6223 O O . PRO B 1 352 ? -28.422 11.938 2.107 1 49.38 352 PRO B O 1
ATOM 6226 N N . MET B 1 353 ? -26.906 12.82 1.62 1 48.31 353 MET B N 1
ATOM 6227 C CA . MET B 1 353 ? -27.375 12.484 0.276 1 48.31 353 MET B CA 1
ATOM 6228 C C . MET B 1 353 ? -26.766 11.172 -0.198 1 48.31 353 MET B C 1
ATOM 6230 O O . MET B 1 353 ? -25.531 11.023 -0.231 1 48.31 353 MET B O 1
ATOM 6234 N N . LYS B 1 354 ? -27.562 10.172 -0.104 1 50.16 354 LYS B N 1
ATOM 6235 C CA . LYS B 1 354 ? -27.234 8.789 -0.451 1 50.16 354 LYS B CA 1
ATOM 6236 C C . LYS B 1 354 ? -26.625 8.695 -1.846 1 50.16 354 LYS B C 1
ATOM 6238 O O . LYS B 1 354 ? -27.344 8.703 -2.848 1 50.16 354 LYS B O 1
ATOM 6243 N N . GLN B 1 355 ? -25.469 9.383 -2.139 1 60.53 355 GLN B N 1
ATOM 6244 C CA . GLN B 1 355 ? -24.953 9.156 -3.486 1 60.53 355 GLN B CA 1
ATOM 6245 C C . GLN B 1 355 ? -24.594 7.688 -3.689 1 60.53 355 GLN B C 1
ATOM 6247 O O . GLN B 1 355 ? -23.891 7.098 -2.865 1 60.53 355 GLN B O 1
ATOM 6252 N N . THR B 1 356 ? -25.375 7.043 -4.496 1 79.19 356 THR B N 1
ATOM 6253 C CA . THR B 1 356 ? -25.188 5.641 -4.855 1 79.19 356 THR B CA 1
ATOM 6254 C C . THR B 1 356 ? -24.031 5.488 -5.848 1 79.19 356 THR B C 1
ATOM 6256 O O . THR B 1 356 ? -23.984 6.176 -6.867 1 79.19 356 THR B O 1
ATOM 6259 N N . HIS B 1 357 ? -22.906 4.906 -5.418 1 91.94 357 HIS B N 1
ATOM 6260 C CA . HIS B 1 357 ? -21.781 4.609 -6.305 1 91.94 357 HIS B CA 1
ATOM 6261 C C . HIS B 1 357 ? -22 3.297 -7.051 1 91.94 357 HIS B C 1
ATOM 6263 O O . HIS B 1 357 ? -22.422 2.303 -6.453 1 91.94 357 HIS B O 1
ATOM 6269 N N . LYS B 1 358 ? -21.766 3.355 -8.344 1 96.25 358 LYS B N 1
ATOM 6270 C CA . LYS B 1 358 ? -21.906 2.145 -9.148 1 96.25 358 LYS B CA 1
ATOM 6271 C C . LYS B 1 358 ? -20.891 1.085 -8.719 1 96.25 358 LYS B C 1
ATOM 6273 O O . LYS B 1 358 ? -19.719 1.392 -8.5 1 96.25 358 LYS B O 1
ATOM 6278 N N . PRO B 1 359 ? -21.359 -0.12 -8.625 1 97 359 PRO B N 1
ATOM 6279 C CA . PRO B 1 359 ? -20.438 -1.199 -8.266 1 97 359 PRO B CA 1
ATOM 6280 C C . PRO B 1 359 ? -19.266 -1.313 -9.227 1 97 359 PRO B C 1
ATOM 6282 O O . PRO B 1 359 ? -18.156 -1.658 -8.812 1 97 359 PRO B O 1
ATOM 6285 N N . GLU B 1 360 ? -19.484 -1.012 -10.5 1 97.81 360 GLU B N 1
ATOM 6286 C CA . GLU B 1 360 ? -18.422 -1.062 -11.5 1 97.81 360 GLU B CA 1
ATOM 6287 C C . GLU B 1 360 ? -17.328 -0.034 -11.203 1 97.81 360 GLU B C 1
ATOM 6289 O O . GLU B 1 360 ? -16.141 -0.319 -11.352 1 97.81 360 GLU B O 1
ATOM 6294 N N . ASP B 1 361 ? -17.75 1.133 -10.773 1 98.06 361 ASP B N 1
ATOM 6295 C CA . ASP B 1 361 ? -16.797 2.184 -10.422 1 98.06 361 ASP B CA 1
ATOM 6296 C C . ASP B 1 361 ? -15.992 1.805 -9.188 1 98.06 361 ASP B C 1
ATOM 6298 O O . ASP B 1 361 ? -14.781 2.053 -9.125 1 98.06 361 ASP B O 1
ATOM 6302 N N . ILE B 1 362 ? -16.688 1.171 -8.258 1 98 362 ILE B N 1
ATOM 6303 C CA . ILE B 1 362 ? -16.031 0.717 -7.031 1 98 362 ILE B CA 1
ATOM 6304 C C . ILE B 1 362 ? -15.008 -0.367 -7.355 1 98 362 ILE B C 1
ATOM 6306 O O . ILE B 1 362 ? -13.867 -0.308 -6.895 1 98 362 ILE B O 1
ATOM 6310 N N . ALA B 1 363 ? -15.414 -1.307 -8.172 1 97.88 363 ALA B N 1
ATOM 6311 C CA . ALA B 1 363 ? -14.523 -2.393 -8.562 1 97.88 363 ALA B CA 1
ATOM 6312 C C . ALA B 1 363 ? -13.281 -1.852 -9.266 1 97.88 363 ALA B C 1
ATOM 6314 O O . ALA B 1 363 ? -12.164 -2.32 -9.023 1 97.88 363 ALA B O 1
ATOM 6315 N N . LYS B 1 364 ? -13.492 -0.877 -10.102 1 97.44 364 LYS B N 1
ATOM 6316 C CA . LYS B 1 364 ? -12.375 -0.272 -10.828 1 97.44 364 LYS B CA 1
ATOM 6317 C C . LYS B 1 364 ? -11.406 0.419 -9.875 1 97.44 364 LYS B C 1
ATOM 6319 O O . LYS B 1 364 ? -10.195 0.244 -9.984 1 97.44 364 LYS B O 1
ATOM 6324 N N . SER B 1 365 ? -11.906 1.188 -8.961 1 97.81 365 SER B N 1
ATOM 6325 C CA . SER B 1 365 ? -11.07 1.882 -7.988 1 97.81 365 SER B CA 1
ATOM 6326 C C . SER B 1 365 ? -10.297 0.896 -7.121 1 97.81 365 SER B C 1
ATOM 6328 O O . SER B 1 365 ? -9.117 1.108 -6.828 1 97.81 365 SER B O 1
ATOM 6330 N N . LEU B 1 366 ? -10.977 -0.177 -6.711 1 98.06 366 LEU B N 1
ATOM 6331 C CA . LEU B 1 366 ? -10.312 -1.199 -5.91 1 98.06 366 LEU B CA 1
ATOM 6332 C C . LEU B 1 366 ? -9.148 -1.817 -6.672 1 98.06 366 LEU B C 1
ATOM 6334 O O . LEU B 1 366 ? -8.062 -2.006 -6.113 1 98.06 366 LEU B O 1
ATOM 6338 N N . LEU B 1 367 ? -9.375 -2.133 -7.918 1 96.81 367 LEU B N 1
ATOM 6339 C CA . LEU B 1 367 ? -8.328 -2.74 -8.742 1 96.81 367 LEU B CA 1
ATOM 6340 C C . LEU B 1 367 ? -7.141 -1.795 -8.898 1 96.81 367 LEU B C 1
ATOM 6342 O O . LEU B 1 367 ? -5.988 -2.213 -8.766 1 96.81 367 LEU B O 1
ATOM 6346 N N . LEU B 1 368 ? -7.406 -0.546 -9.148 1 96.69 368 LEU B N 1
ATOM 6347 C CA . LEU B 1 368 ? -6.348 0.443 -9.312 1 96.69 368 LEU B CA 1
ATOM 6348 C C . LEU B 1 368 ? -5.594 0.652 -8 1 96.69 368 LEU B C 1
ATOM 6350 O O . LEU B 1 368 ? -4.367 0.773 -7.996 1 96.69 368 LEU B O 1
ATOM 6354 N N . MET B 1 369 ? -6.312 0.673 -6.934 1 97.31 369 MET B N 1
ATOM 6355 C CA . MET B 1 369 ? -5.719 0.875 -5.617 1 97.31 369 MET B CA 1
ATOM 6356 C C . MET B 1 369 ? -4.719 -0.232 -5.293 1 97.31 369 MET B C 1
ATOM 6358 O O . MET B 1 369 ? -3.568 0.044 -4.953 1 97.31 369 MET B O 1
ATOM 6362 N N . VAL B 1 370 ? -5.129 -1.448 -5.449 1 97.25 370 VAL B N 1
ATOM 6363 C CA . VAL B 1 370 ? -4.289 -2.6 -5.133 1 97.25 370 VAL B CA 1
ATOM 6364 C C . VAL B 1 370 ? -3.125 -2.678 -6.117 1 97.25 370 VAL B C 1
ATOM 6366 O O . VAL B 1 370 ? -1.973 -2.85 -5.715 1 97.25 370 VAL B O 1
ATOM 6369 N N . SER B 1 371 ? -3.375 -2.49 -7.422 1 96.06 371 SER B N 1
ATOM 6370 C CA . SER B 1 371 ? -2.35 -2.615 -8.453 1 96.06 371 SER B CA 1
ATOM 6371 C C . SER B 1 371 ? -1.31 -1.506 -8.336 1 96.06 371 SER B C 1
ATOM 6373 O O . SER B 1 371 ? -0.113 -1.748 -8.508 1 96.06 371 SER B O 1
ATOM 6375 N N . ASN B 1 372 ? -1.775 -0.299 -8.078 1 94.56 372 ASN B N 1
ATOM 6376 C CA . ASN B 1 372 ? -0.84 0.808 -7.91 1 94.56 372 ASN B CA 1
ATOM 6377 C C . ASN B 1 372 ? 0.077 0.592 -6.707 1 94.56 372 ASN B C 1
ATOM 6379 O O . ASN B 1 372 ? 1.265 0.915 -6.762 1 94.56 372 ASN B O 1
ATOM 6383 N N . ASN B 1 373 ? -0.511 0.125 -5.664 1 95.69 373 ASN B N 1
ATOM 6384 C CA . ASN B 1 373 ? 0.287 -0.171 -4.477 1 95.69 373 ASN B CA 1
ATOM 6385 C C . ASN B 1 373 ? 1.346 -1.231 -4.766 1 95.69 373 ASN B C 1
ATOM 6387 O O . ASN B 1 373 ? 2.5 -1.091 -4.355 1 95.69 373 ASN B O 1
ATOM 6391 N N . ILE B 1 374 ? 0.959 -2.26 -5.41 1 97.25 374 ILE B N 1
ATOM 6392 C CA . ILE B 1 374 ? 1.882 -3.328 -5.773 1 97.25 374 ILE B CA 1
ATOM 6393 C C . ILE B 1 374 ? 2.994 -2.77 -6.66 1 97.25 374 ILE B C 1
ATOM 6395 O O . ILE B 1 374 ? 4.176 -3.041 -6.43 1 97.25 374 ILE B O 1
ATOM 6399 N N . GLY B 1 375 ? 2.615 -2.031 -7.691 1 95.75 375 GLY B N 1
ATOM 6400 C CA . GLY B 1 375 ? 3.59 -1.45 -8.602 1 95.75 375 GLY B CA 1
ATOM 6401 C C . GLY B 1 375 ? 4.598 -0.559 -7.902 1 95.75 375 GLY B C 1
ATOM 6402 O O . GLY B 1 375 ? 5.797 -0.628 -8.18 1 95.75 375 GLY B O 1
ATOM 6403 N N . GLN B 1 376 ? 4.113 0.259 -7.008 1 94.25 376 GLN B N 1
ATOM 6404 C CA . GLN B 1 376 ? 4.996 1.16 -6.277 1 94.25 376 GLN B CA 1
ATOM 6405 C C . GLN B 1 376 ? 5.961 0.381 -5.387 1 94.25 376 GLN B C 1
ATOM 6407 O O . GLN B 1 376 ? 7.152 0.695 -5.332 1 94.25 376 GLN B O 1
ATOM 6412 N N . MET B 1 377 ? 5.461 -0.573 -4.715 1 95.25 377 MET B N 1
ATOM 6413 C CA . MET B 1 377 ? 6.301 -1.408 -3.863 1 95.25 377 MET B CA 1
ATOM 6414 C C . MET B 1 377 ? 7.363 -2.133 -4.684 1 95.25 377 MET B C 1
ATOM 6416 O O . MET B 1 377 ? 8.531 -2.186 -4.293 1 95.25 377 MET B O 1
ATOM 6420 N N . ALA B 1 378 ? 6.898 -2.684 -5.805 1 97.12 378 ALA B N 1
ATOM 6421 C CA . ALA B 1 378 ? 7.824 -3.381 -6.691 1 97.12 378 ALA B CA 1
ATOM 6422 C C . ALA B 1 378 ? 8.945 -2.453 -7.156 1 97.12 378 ALA B C 1
ATOM 6424 O O . ALA B 1 378 ? 10.117 -2.832 -7.148 1 97.12 378 ALA B O 1
ATOM 6425 N N . TYR B 1 379 ? 8.57 -1.221 -7.516 1 95.88 379 TYR B N 1
ATOM 6426 C CA . TYR B 1 379 ? 9.547 -0.216 -7.93 1 95.88 379 TYR B CA 1
ATOM 6427 C C . TYR B 1 379 ? 10.547 0.065 -6.812 1 95.88 379 TYR B C 1
ATOM 6429 O O . TYR B 1 379 ? 11.75 0.122 -7.055 1 95.88 379 TYR B O 1
ATOM 6437 N N . LEU B 1 380 ? 10.07 0.247 -5.641 1 95.81 380 LEU B N 1
ATOM 6438 C CA . LEU B 1 380 ? 10.93 0.612 -4.52 1 95.81 380 LEU B CA 1
ATOM 6439 C C . LEU B 1 380 ? 11.906 -0.51 -4.195 1 95.81 380 LEU B C 1
ATOM 6441 O O . LEU B 1 380 ? 13.086 -0.255 -3.939 1 95.81 380 LEU B O 1
ATOM 6445 N N . TYR B 1 381 ? 11.438 -1.745 -4.215 1 96.62 381 TYR B N 1
ATOM 6446 C CA . TYR B 1 381 ? 12.336 -2.867 -3.967 1 96.62 381 TYR B CA 1
ATOM 6447 C C . TYR B 1 381 ? 13.328 -3.041 -5.113 1 96.62 381 TYR B C 1
ATOM 6449 O O . TYR B 1 381 ? 14.492 -3.365 -4.891 1 96.62 381 TYR B O 1
ATOM 6457 N N . GLY B 1 382 ? 12.82 -2.916 -6.344 1 96.31 382 GLY B N 1
ATOM 6458 C CA . GLY B 1 382 ? 13.734 -2.949 -7.477 1 96.31 382 GLY B CA 1
ATOM 6459 C C . GLY B 1 382 ? 14.859 -1.936 -7.367 1 96.31 382 GLY B C 1
ATOM 6460 O O . GLY B 1 382 ? 16.016 -2.264 -7.602 1 96.31 382 GLY B O 1
ATOM 6461 N N . THR B 1 383 ? 14.516 -0.743 -6.98 1 94.62 383 THR B N 1
ATOM 6462 C CA . THR B 1 383 ? 15.492 0.334 -6.832 1 94.62 383 THR B CA 1
ATOM 6463 C C . THR B 1 383 ? 16.438 0.049 -5.668 1 94.62 383 THR B C 1
ATOM 6465 O O . THR B 1 383 ? 17.641 0.259 -5.781 1 94.62 383 THR B O 1
ATOM 6468 N N . ARG B 1 384 ? 15.898 -0.396 -4.594 1 93.12 384 ARG B N 1
ATOM 6469 C CA . ARG B 1 384 ? 16.703 -0.697 -3.412 1 93.12 384 ARG B CA 1
ATOM 6470 C C . ARG B 1 384 ? 17.812 -1.687 -3.74 1 93.12 384 ARG B C 1
ATOM 6472 O O . ARG B 1 384 ? 18.938 -1.561 -3.24 1 93.12 384 ARG B O 1
ATOM 6479 N N . TYR B 1 385 ? 17.531 -2.58 -4.586 1 95.44 385 TYR B N 1
ATOM 6480 C CA . TYR B 1 385 ? 18.484 -3.645 -4.863 1 95.44 385 TYR B CA 1
ATOM 6481 C C . TYR B 1 385 ? 19.094 -3.479 -6.25 1 95.44 385 TYR B C 1
ATOM 6483 O O . TYR B 1 385 ? 19.75 -4.391 -6.762 1 95.44 385 TYR B O 1
ATOM 6491 N N . ASN B 1 386 ? 18.844 -2.396 -6.906 1 94.88 386 ASN B N 1
ATOM 6492 C CA . ASN B 1 386 ? 19.391 -2.045 -8.211 1 94.88 386 ASN B CA 1
ATOM 6493 C C . ASN B 1 386 ? 19.078 -3.107 -9.258 1 94.88 386 ASN B C 1
ATOM 6495 O O . ASN B 1 386 ? 19.969 -3.59 -9.953 1 94.88 386 ASN B O 1
ATOM 6499 N N . LEU B 1 387 ? 17.844 -3.539 -9.25 1 96.38 387 LEU B N 1
ATOM 6500 C CA . LEU B 1 387 ? 17.375 -4.512 -10.227 1 96.38 387 LEU B CA 1
ATOM 6501 C C . LEU B 1 387 ? 16.531 -3.834 -11.312 1 96.38 387 LEU B C 1
ATOM 6503 O O . LEU B 1 387 ? 15.641 -3.049 -11.008 1 96.38 387 LEU B O 1
ATOM 6507 N N . LYS B 1 388 ? 16.766 -4.211 -12.5 1 94.75 388 LYS B N 1
ATOM 6508 C CA . LYS B 1 388 ? 16.141 -3.508 -13.617 1 94.75 388 LYS B CA 1
ATOM 6509 C C . LYS B 1 388 ? 14.969 -4.309 -14.188 1 94.75 388 LYS B C 1
ATOM 6511 O O . LYS B 1 388 ? 14.172 -3.783 -14.961 1 94.75 388 LYS B O 1
ATOM 6516 N N . ARG B 1 389 ? 14.844 -5.566 -13.812 1 96.56 389 ARG B N 1
ATOM 6517 C CA . ARG B 1 389 ? 13.758 -6.418 -14.297 1 96.56 389 ARG B CA 1
ATOM 6518 C C . ARG B 1 389 ? 12.914 -6.941 -13.148 1 96.56 389 ARG B C 1
ATOM 6520 O O . ARG B 1 389 ? 13.438 -7.504 -12.188 1 96.56 389 ARG B O 1
ATOM 6527 N N . ILE B 1 390 ? 11.664 -6.715 -13.234 1 98 390 ILE B N 1
ATOM 6528 C CA . ILE B 1 390 ? 10.695 -7.207 -12.258 1 98 390 ILE B CA 1
ATOM 6529 C C . ILE B 1 390 ? 9.719 -8.172 -12.945 1 98 390 ILE B C 1
ATOM 6531 O O . ILE B 1 390 ? 9.008 -7.785 -13.875 1 98 390 ILE B O 1
ATOM 6535 N N . TYR B 1 391 ? 9.734 -9.414 -12.586 1 97.88 391 TYR B N 1
ATOM 6536 C CA . TYR B 1 391 ? 8.75 -10.375 -13.062 1 97.88 391 TYR B CA 1
ATOM 6537 C C . TYR B 1 391 ? 7.574 -10.469 -12.094 1 97.88 391 TYR B C 1
ATOM 6539 O O . TYR B 1 391 ? 7.77 -10.57 -10.875 1 97.88 391 TYR B O 1
ATOM 6547 N N . PHE B 1 392 ? 6.422 -10.367 -12.625 1 97.69 392 PHE B N 1
ATOM 6548 C CA . PHE B 1 392 ? 5.219 -10.516 -11.812 1 97.69 392 PHE B CA 1
ATOM 6549 C C . PHE B 1 392 ? 4.648 -11.922 -11.938 1 97.69 392 PHE B C 1
ATOM 6551 O O . PHE B 1 392 ? 4.34 -12.375 -13.047 1 97.69 392 PHE B O 1
ATOM 6558 N N . GLY B 1 393 ? 4.629 -12.609 -10.781 1 94.81 393 GLY B N 1
ATOM 6559 C CA . GLY B 1 393 ? 4.02 -13.93 -10.688 1 94.81 393 GLY B CA 1
ATOM 6560 C C . GLY B 1 393 ? 2.801 -13.961 -9.789 1 94.81 393 GLY B C 1
ATOM 6561 O O . GLY B 1 393 ? 2.381 -12.922 -9.266 1 94.81 393 GLY B O 1
ATOM 6562 N N . GLY B 1 394 ? 2.303 -15.047 -9.711 1 91.19 394 GLY B N 1
ATOM 6563 C CA . GLY B 1 394 ? 1.051 -15.211 -8.992 1 91.19 394 GLY B CA 1
ATOM 6564 C C . GLY B 1 394 ? -0.168 -15.156 -9.891 1 91.19 394 GLY B C 1
ATOM 6565 O O . GLY B 1 394 ? -0.044 -14.945 -11.102 1 91.19 394 GLY B O 1
ATOM 6566 N N . TYR B 1 395 ? -1.408 -15.359 -9.344 1 88.62 395 TYR B N 1
ATOM 6567 C CA . TYR B 1 395 ? -2.572 -15.484 -10.211 1 88.62 395 TYR B CA 1
ATOM 6568 C C . TYR B 1 395 ? -3.539 -14.328 -10.008 1 88.62 395 TYR B C 1
ATOM 6570 O O . TYR B 1 395 ? -4.715 -14.422 -10.359 1 88.62 395 TYR B O 1
ATOM 6578 N N . PHE B 1 396 ? -3.039 -13.188 -9.516 1 92.31 396 PHE B N 1
ATOM 6579 C CA . PHE B 1 396 ? -3.852 -11.984 -9.375 1 92.31 396 PHE B CA 1
ATOM 6580 C C . PHE B 1 396 ? -4.027 -11.281 -10.711 1 92.31 396 PHE B C 1
ATOM 6582 O O . PHE B 1 396 ? -5.082 -10.703 -10.992 1 92.31 396 PHE B O 1
ATOM 6589 N N . ILE B 1 397 ? -2.953 -11.273 -11.508 1 90 397 ILE B N 1
ATOM 6590 C CA . ILE B 1 397 ? -2.934 -10.484 -12.742 1 90 397 ILE B CA 1
ATOM 6591 C C . ILE B 1 397 ? -3.889 -11.102 -13.758 1 90 397 ILE B C 1
ATOM 6593 O O . ILE B 1 397 ? -4.641 -10.391 -14.422 1 90 397 ILE B O 1
ATOM 6597 N N . ARG B 1 398 ? -3.871 -12.359 -13.828 1 83.12 398 ARG B N 1
ATOM 6598 C CA . ARG B 1 398 ? -4.75 -13.102 -14.734 1 83.12 398 ARG B CA 1
ATOM 6599 C C . ARG B 1 398 ? -4.688 -12.523 -16.141 1 83.12 398 ARG B C 1
ATOM 6601 O O . ARG B 1 398 ? -5.715 -12.375 -16.812 1 83.12 398 ARG B O 1
ATOM 6608 N N . GLN B 1 399 ? -3.537 -12.023 -16.531 1 80.75 399 GLN B N 1
ATOM 6609 C CA . GLN B 1 399 ? -3.287 -11.422 -17.844 1 80.75 399 GLN B CA 1
ATOM 6610 C C . GLN B 1 399 ? -4.312 -10.336 -18.156 1 80.75 399 GLN B C 1
ATOM 6612 O O . GLN B 1 399 ? -4.699 -10.156 -19.312 1 80.75 399 GLN B O 1
ATOM 6617 N N . ASP B 1 400 ? -4.879 -9.781 -17.141 1 87.56 400 ASP B N 1
ATOM 6618 C CA . ASP B 1 400 ? -5.848 -8.703 -17.297 1 87.56 400 ASP B CA 1
ATOM 6619 C C . ASP B 1 400 ? -5.168 -7.414 -17.75 1 87.56 400 ASP B C 1
ATOM 6621 O O . ASP B 1 400 ? -4.238 -6.938 -17.094 1 87.56 400 ASP B O 1
ATOM 6625 N N . PRO B 1 401 ? -5.676 -6.852 -18.781 1 86.5 401 PRO B N 1
ATOM 6626 C CA . PRO B 1 401 ? -5.012 -5.668 -19.344 1 86.5 401 PRO B CA 1
ATOM 6627 C C . PRO B 1 401 ? -4.98 -4.496 -18.359 1 86.5 401 PRO B C 1
ATOM 6629 O O . PRO B 1 401 ? -3.988 -3.77 -18.297 1 86.5 401 PRO B O 1
ATOM 6632 N N . ILE B 1 402 ? -6.012 -4.273 -17.625 1 88.12 402 ILE B N 1
ATOM 6633 C CA . ILE B 1 402 ? -6.062 -3.139 -16.719 1 88.12 402 ILE B CA 1
ATOM 6634 C C . ILE B 1 402 ? -5.031 -3.322 -15.602 1 88.12 402 ILE B C 1
ATOM 6636 O O . ILE B 1 402 ? -4.34 -2.371 -15.227 1 88.12 402 ILE B O 1
ATOM 6640 N N . THR B 1 403 ? -5 -4.562 -15.086 1 92.56 403 THR B N 1
ATOM 6641 C CA . THR B 1 403 ? -4.016 -4.855 -14.055 1 92.56 403 THR B CA 1
ATOM 6642 C C . THR B 1 403 ? -2.6 -4.645 -14.578 1 92.56 403 THR B C 1
ATOM 6644 O O . THR B 1 403 ? -1.79 -3.971 -13.938 1 92.56 403 THR B O 1
ATOM 6647 N N . MET B 1 404 ? -2.34 -5.145 -15.75 1 94 404 MET B N 1
ATOM 6648 C CA . MET B 1 404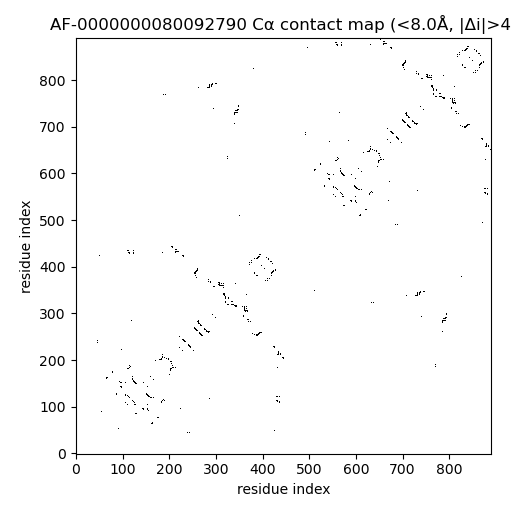 ? -1.004 -5.023 -16.328 1 94 404 MET B CA 1
ATOM 6649 C C . MET B 1 404 ? -0.688 -3.57 -16.672 1 94 404 MET B C 1
ATOM 6651 O O . MET B 1 404 ? 0.435 -3.107 -16.453 1 94 404 MET B O 1
ATOM 6655 N N . ARG B 1 405 ? -1.673 -2.893 -17.188 1 91.88 405 ARG B N 1
ATOM 6656 C CA . ARG B 1 405 ? -1.49 -1.476 -17.484 1 91.88 405 ARG B CA 1
ATOM 6657 C C . ARG B 1 405 ? -1.139 -0.695 -16.219 1 91.88 405 ARG B C 1
ATOM 6659 O O . ARG B 1 405 ? -0.218 0.125 -16.234 1 91.88 405 ARG B O 1
ATOM 6666 N N . THR B 1 406 ? -1.852 -0.966 -15.18 1 91.5 406 THR B N 1
ATOM 6667 C CA . THR B 1 406 ? -1.658 -0.235 -13.938 1 91.5 406 THR B CA 1
ATOM 6668 C C . THR B 1 406 ? -0.287 -0.537 -13.336 1 91.5 406 THR B C 1
ATOM 6670 O O . THR B 1 406 ? 0.417 0.373 -12.898 1 91.5 406 THR B O 1
ATOM 6673 N N . LEU B 1 407 ? 0.069 -1.786 -13.312 1 94.12 407 LEU B N 1
ATOM 6674 C CA . LEU B 1 407 ? 1.377 -2.186 -12.805 1 94.12 407 LEU B CA 1
ATOM 6675 C C . LEU B 1 407 ? 2.496 -1.555 -13.633 1 94.12 407 LEU B C 1
ATOM 6677 O O . LEU B 1 407 ? 3.439 -0.99 -13.07 1 94.12 407 LEU B O 1
ATOM 6681 N N . SER B 1 408 ? 2.357 -1.663 -14.93 1 93.5 408 SER B N 1
ATOM 6682 C CA . SER B 1 408 ? 3.357 -1.097 -15.828 1 93.5 408 SER B CA 1
ATOM 6683 C C . SER B 1 408 ? 3.457 0.416 -15.664 1 93.5 408 SER B C 1
ATOM 6685 O O . SER B 1 408 ? 4.555 0.976 -15.656 1 93.5 408 SER B O 1
ATOM 6687 N N . PHE B 1 409 ? 2.326 1.04 -15.57 1 89.81 409 PHE B N 1
ATOM 6688 C CA . PHE B 1 409 ? 2.291 2.486 -15.383 1 89.81 409 PHE B CA 1
ATOM 6689 C C . PHE B 1 409 ? 3.018 2.885 -14.102 1 89.81 409 PHE B C 1
ATOM 6691 O O . PHE B 1 409 ? 3.836 3.805 -14.109 1 89.81 409 PHE B O 1
ATOM 6698 N N . ALA B 1 410 ? 2.695 2.199 -13.039 1 89.56 410 ALA B N 1
ATOM 6699 C CA . ALA B 1 410 ? 3.301 2.523 -11.75 1 89.56 410 ALA B CA 1
ATOM 6700 C C . ALA B 1 410 ? 4.82 2.391 -11.812 1 89.56 410 ALA B C 1
ATOM 6702 O O . ALA B 1 410 ? 5.543 3.285 -11.367 1 89.56 410 ALA B O 1
ATOM 6703 N N . ILE B 1 411 ? 5.277 1.349 -12.328 1 92.5 411 ILE B N 1
ATOM 6704 C CA . ILE B 1 411 ? 6.711 1.089 -12.398 1 92.5 411 ILE B CA 1
ATOM 6705 C C . ILE B 1 411 ? 7.383 2.129 -13.297 1 92.5 411 ILE B C 1
ATOM 6707 O O . ILE B 1 411 ? 8.414 2.693 -12.938 1 92.5 411 ILE B O 1
ATOM 6711 N N . ASN B 1 412 ? 6.781 2.385 -14.445 1 89.12 412 ASN B N 1
ATOM 6712 C CA . ASN B 1 412 ? 7.332 3.381 -15.359 1 89.12 412 ASN B CA 1
ATOM 6713 C C . ASN B 1 412 ? 7.309 4.777 -14.75 1 89.12 412 ASN B C 1
ATOM 6715 O O . ASN B 1 412 ? 8.258 5.543 -14.906 1 89.12 412 ASN B O 1
ATOM 6719 N N . TYR B 1 413 ? 6.195 5.121 -14.141 1 85.19 413 TYR B N 1
ATOM 6720 C CA . TYR B 1 413 ? 6.008 6.426 -13.516 1 85.19 413 TYR B CA 1
ATOM 6721 C C . TYR B 1 413 ? 7.102 6.699 -12.492 1 85.19 413 TYR B C 1
ATOM 6723 O O . TYR B 1 413 ? 7.77 7.734 -12.547 1 85.19 413 TYR B O 1
ATOM 6731 N N . TRP B 1 414 ? 7.414 5.797 -11.648 1 86.75 414 TRP B N 1
ATOM 6732 C CA . TRP B 1 414 ? 8.328 6.035 -10.539 1 86.75 414 TRP B CA 1
ATOM 6733 C C . TRP B 1 414 ? 9.781 5.84 -10.977 1 86.75 414 TRP B C 1
ATOM 6735 O O . TRP B 1 414 ? 10.68 6.52 -10.484 1 86.75 414 TRP B O 1
ATOM 6745 N N . SER B 1 415 ? 10.031 4.926 -11.898 1 90.25 415 SER B N 1
ATOM 6746 C CA . SER B 1 415 ? 11.406 4.625 -12.281 1 90.25 415 SER B CA 1
ATOM 6747 C C . SER B 1 415 ? 11.844 5.484 -13.469 1 90.25 415 SER B C 1
ATOM 6749 O O . SER B 1 415 ? 13.008 5.453 -13.859 1 90.25 415 SER B O 1
ATOM 6751 N N . LYS B 1 416 ? 10.906 6.211 -14.039 1 87.81 416 LYS B N 1
ATOM 6752 C CA . LYS B 1 416 ? 11.148 6.996 -15.242 1 87.81 416 LYS B CA 1
ATOM 6753 C C . LYS B 1 416 ? 11.688 6.121 -16.375 1 87.81 416 LYS B C 1
ATOM 6755 O O . LYS B 1 416 ? 12.656 6.492 -17.047 1 87.81 416 LYS B O 1
ATOM 6760 N N . GLY B 1 417 ? 11.219 4.887 -16.406 1 88.38 417 GLY B N 1
ATOM 6761 C CA . GLY B 1 417 ? 11.531 3.99 -17.5 1 88.38 417 GLY B CA 1
ATOM 6762 C C . GLY B 1 417 ? 12.773 3.16 -17.25 1 88.38 417 GLY B C 1
ATOM 6763 O O . GLY B 1 417 ? 13.156 2.342 -18.094 1 88.38 417 GLY B O 1
ATOM 6764 N N . GLU B 1 418 ? 13.398 3.197 -16.094 1 90.75 418 GLU B N 1
ATOM 6765 C CA . GLU B 1 418 ? 14.648 2.5 -15.812 1 90.75 418 GLU B CA 1
ATOM 6766 C C . GLU B 1 418 ? 14.398 1.031 -15.484 1 90.75 418 GLU B C 1
ATOM 6768 O O . GLU B 1 418 ? 15.289 0.194 -15.656 1 90.75 418 GLU B O 1
ATOM 6773 N N . ILE B 1 419 ? 13.281 0.751 -14.938 1 94.25 419 ILE B N 1
ATOM 6774 C CA . ILE B 1 419 ? 12.93 -0.605 -14.539 1 94.25 419 ILE B CA 1
ATOM 6775 C C . ILE B 1 419 ? 11.82 -1.144 -15.438 1 94.25 419 ILE B C 1
ATOM 6777 O O . ILE B 1 419 ? 10.898 -0.413 -15.797 1 94.25 419 ILE B O 1
ATOM 6781 N N . GLU B 1 420 ? 11.906 -2.377 -15.789 1 94.31 420 GLU B N 1
ATOM 6782 C CA . GLU B 1 420 ? 10.922 -2.988 -16.688 1 94.31 420 GLU B CA 1
ATOM 6783 C C . GLU B 1 420 ? 10.023 -3.965 -15.938 1 94.31 420 GLU B C 1
ATOM 6785 O O . GLU B 1 420 ? 10.508 -4.801 -15.172 1 94.31 420 GLU B O 1
ATOM 6790 N N . ALA B 1 421 ? 8.734 -3.758 -16.156 1 96.38 421 ALA B N 1
ATOM 6791 C CA . ALA B 1 421 ? 7.758 -4.723 -15.672 1 96.38 421 ALA B CA 1
ATOM 6792 C C . ALA B 1 421 ? 7.559 -5.859 -16.672 1 96.38 421 ALA B C 1
ATOM 6794 O O . ALA B 1 421 ? 7.223 -5.617 -17.828 1 96.38 421 ALA B O 1
ATOM 6795 N N . LEU B 1 422 ? 7.77 -7.082 -16.25 1 96.69 422 LEU B N 1
ATOM 6796 C CA . LEU B 1 422 ? 7.629 -8.25 -17.109 1 96.69 422 LEU B CA 1
ATOM 6797 C C . LEU B 1 422 ? 6.578 -9.211 -16.562 1 96.69 422 LEU B C 1
ATOM 6799 O O . LEU B 1 422 ? 6.5 -9.414 -15.344 1 96.69 422 LEU B O 1
ATOM 6803 N N . TYR B 1 423 ? 5.824 -9.688 -17.422 1 95.62 423 TYR B N 1
ATOM 6804 C CA . TYR B 1 423 ? 4.754 -10.617 -17.078 1 95.62 423 TYR B CA 1
ATOM 6805 C C . TYR B 1 423 ? 5.051 -12.016 -17.609 1 95.62 423 TYR B C 1
ATOM 6807 O O . TYR B 1 423 ? 5.891 -12.18 -18.5 1 95.62 423 TYR B O 1
ATOM 6815 N N . LEU B 1 424 ? 4.438 -12.984 -16.984 1 94.12 424 LEU B N 1
ATOM 6816 C CA . LEU B 1 424 ? 4.707 -14.375 -17.312 1 94.12 424 LEU B CA 1
ATOM 6817 C C . LEU B 1 424 ? 3.447 -15.07 -17.828 1 94.12 424 LEU B C 1
ATOM 6819 O O . LEU B 1 424 ? 2.363 -14.883 -17.266 1 94.12 424 LEU B O 1
ATOM 6823 N N . LYS B 1 425 ? 3.668 -15.844 -18.812 1 90.69 425 LYS B N 1
ATOM 6824 C CA . LYS B 1 425 ? 2.562 -16.609 -19.375 1 90.69 425 LYS B CA 1
ATOM 6825 C C . LYS B 1 425 ? 1.985 -17.578 -18.344 1 90.69 425 LYS B C 1
ATOM 6827 O O . LYS B 1 425 ? 0.773 -17.812 -18.312 1 90.69 425 LYS B O 1
ATOM 6832 N N . HIS B 1 426 ? 2.801 -18.203 -17.609 1 92.69 426 HIS B N 1
ATOM 6833 C CA . HIS B 1 426 ? 2.385 -19.203 -16.625 1 92.69 426 HIS B CA 1
ATOM 6834 C C . HIS B 1 426 ? 2.496 -18.656 -15.203 1 92.69 426 HIS B C 1
ATOM 6836 O O . HIS B 1 426 ? 2.885 -19.391 -14.289 1 92.69 426 HIS B O 1
ATOM 6842 N N . GLU B 1 427 ? 2.168 -17.391 -15.047 1 92.56 427 GLU B N 1
ATOM 6843 C CA . GLU B 1 427 ? 2.354 -16.656 -13.797 1 92.56 427 GLU B CA 1
ATOM 6844 C C . GLU B 1 427 ? 1.742 -17.391 -12.617 1 92.56 427 GLU B C 1
ATOM 6846 O O . GLU B 1 427 ? 2.299 -17.391 -11.516 1 92.56 427 GLU B O 1
ATOM 6851 N N . GLY B 1 428 ? 0.692 -18.078 -12.789 1 93.06 428 GLY B N 1
ATOM 6852 C CA . GLY B 1 428 ? -0.028 -18.688 -11.688 1 93.06 428 GLY B CA 1
ATOM 6853 C C . GLY B 1 428 ? 0.504 -20.062 -11.32 1 93.06 428 GLY B C 1
ATOM 6854 O O . GLY B 1 428 ? 0.166 -20.594 -10.258 1 93.06 428 GLY B O 1
ATOM 6855 N N . TYR B 1 429 ? 1.409 -20.609 -12.07 1 95.38 429 TYR B N 1
ATOM 6856 C CA . TYR B 1 429 ? 1.767 -22.016 -11.914 1 95.38 429 TYR B CA 1
ATOM 6857 C C . TYR B 1 429 ? 3.227 -22.156 -11.508 1 95.38 429 TYR B C 1
ATOM 6859 O O . TYR B 1 429 ? 3.773 -23.266 -11.523 1 95.38 429 TYR B O 1
ATOM 6867 N N . LEU B 1 430 ? 3.859 -21.062 -11.133 1 96.62 430 LEU B N 1
ATOM 6868 C CA . LEU B 1 430 ? 5.277 -21.109 -10.789 1 96.62 430 LEU B CA 1
ATOM 6869 C C . LEU B 1 430 ? 5.535 -22.078 -9.648 1 96.62 430 LEU B C 1
ATOM 6871 O O . LEU B 1 430 ? 6.457 -22.891 -9.719 1 96.62 430 LEU B O 1
ATOM 6875 N N . GLY B 1 431 ? 4.699 -21.969 -8.617 1 96.75 431 GLY B N 1
ATOM 6876 C CA . GLY B 1 431 ? 4.875 -22.859 -7.477 1 96.75 431 GLY B CA 1
ATOM 6877 C C . GLY B 1 431 ? 4.684 -24.328 -7.82 1 96.75 431 GLY B C 1
ATOM 6878 O O . GLY B 1 431 ? 5.523 -25.156 -7.492 1 96.75 431 GLY B O 1
ATOM 6879 N N . ALA B 1 432 ? 3.607 -24.656 -8.5 1 97 432 ALA B N 1
ATOM 6880 C CA . ALA B 1 432 ? 3.322 -26.031 -8.891 1 97 432 ALA B CA 1
ATOM 6881 C C . ALA B 1 432 ? 4.406 -26.562 -9.82 1 97 432 ALA B C 1
ATOM 6883 O O . ALA B 1 432 ? 4.84 -27.719 -9.68 1 97 432 ALA B O 1
ATOM 6884 N N . MET B 1 433 ? 4.84 -25.781 -10.742 1 96.31 433 MET B N 1
ATOM 6885 C CA . MET B 1 433 ? 5.895 -26.172 -11.672 1 96.31 433 MET B CA 1
ATOM 6886 C C . MET B 1 433 ? 7.199 -26.438 -10.93 1 96.31 433 MET B C 1
ATOM 6888 O O . MET B 1 433 ? 7.902 -27.406 -11.227 1 96.31 433 MET B O 1
ATOM 6892 N N . GLY B 1 434 ? 7.508 -25.516 -10.008 1 97.19 434 GLY B N 1
ATOM 6893 C CA . GLY B 1 434 ? 8.734 -25.703 -9.242 1 97.19 434 GLY B CA 1
ATOM 6894 C C . GLY B 1 434 ? 8.734 -26.984 -8.422 1 97.19 434 GLY B C 1
ATOM 6895 O O . GLY B 1 434 ? 9.734 -27.703 -8.391 1 97.19 434 GLY B O 1
ATOM 6896 N N . SER B 1 435 ? 7.648 -27.25 -7.742 1 97.06 435 SER B N 1
ATOM 6897 C CA . SER B 1 435 ? 7.547 -28.484 -6.969 1 97.06 435 SER B CA 1
ATOM 6898 C C . SER B 1 435 ? 7.57 -29.719 -7.871 1 97.06 435 SER B C 1
ATOM 6900 O O . SER B 1 435 ? 8.078 -30.766 -7.48 1 97.06 435 SER B O 1
ATOM 6902 N N . PHE B 1 436 ? 7.047 -29.625 -9.062 1 96.69 436 PHE B N 1
ATOM 6903 C CA . PHE B 1 436 ? 7.078 -30.672 -10.07 1 96.69 436 PHE B CA 1
ATOM 6904 C C . PHE B 1 436 ? 8.516 -31.062 -10.406 1 96.69 436 PHE B C 1
ATOM 6906 O O . PHE B 1 436 ? 8.82 -32.25 -10.578 1 96.69 436 PHE B O 1
ATOM 6913 N N . LEU B 1 437 ? 9.375 -30.094 -10.438 1 94.75 437 LEU B N 1
ATOM 6914 C CA . LEU B 1 437 ? 10.75 -30.281 -10.875 1 94.75 437 LEU B CA 1
ATOM 6915 C C . LEU B 1 437 ? 11.633 -30.719 -9.711 1 94.75 437 LEU B C 1
ATOM 6917 O O . LEU B 1 437 ? 12.719 -31.266 -9.922 1 94.75 437 LEU B O 1
ATOM 6921 N N . ASP B 1 438 ? 11.141 -30.359 -8.516 1 92.88 438 ASP B N 1
ATOM 6922 C CA . ASP B 1 438 ? 11.992 -30.562 -7.348 1 92.88 438 ASP B CA 1
ATOM 6923 C C . ASP B 1 438 ? 12.078 -32.062 -6.992 1 92.88 438 ASP B C 1
ATOM 6925 O O . ASP B 1 438 ? 11.055 -32.719 -6.828 1 92.88 438 ASP B O 1
ATOM 6929 N N . GLU B 1 439 ? 13.305 -32.625 -6.898 1 86.31 439 GLU B N 1
ATOM 6930 C CA . GLU B 1 439 ? 13.539 -34.031 -6.551 1 86.31 439 GLU B CA 1
ATOM 6931 C C . GLU B 1 439 ? 13.953 -34.156 -5.09 1 86.31 439 GLU B C 1
ATOM 6933 O O . GLU B 1 439 ? 14.023 -35.281 -4.562 1 86.31 439 GLU B O 1
ATOM 6938 N N . ASP B 1 440 ? 14.141 -33.062 -4.406 1 82 440 ASP B N 1
ATOM 6939 C CA . ASP B 1 440 ? 14.711 -33.094 -3.064 1 82 440 ASP B CA 1
ATOM 6940 C C . ASP B 1 440 ? 13.688 -32.656 -2.023 1 82 440 ASP B C 1
ATOM 6942 O O . ASP B 1 440 ? 14.047 -32.281 -0.903 1 82 440 ASP B O 1
ATOM 6946 N N . GLY B 1 441 ? 12.484 -32.625 -2.389 1 80.81 441 GLY B N 1
ATOM 6947 C CA . GLY B 1 441 ? 11.461 -32.25 -1.433 1 80.81 441 GLY B CA 1
ATOM 6948 C C . GLY B 1 441 ? 11.352 -33.188 -0.258 1 80.81 441 GLY B C 1
ATOM 6949 O O . GLY B 1 441 ? 11.875 -34.312 -0.3 1 80.81 441 GLY B O 1
ATOM 6950 N N . LYS B 1 442 ? 10.758 -32.656 0.781 1 80.44 442 LYS B N 1
ATOM 6951 C CA . LYS B 1 442 ? 10.586 -33.469 1.991 1 80.44 442 LYS B CA 1
ATOM 6952 C C . LYS B 1 442 ? 9.352 -34.344 1.898 1 80.44 442 LYS B C 1
ATOM 6954 O O . LYS B 1 442 ? 8.266 -33.844 1.558 1 80.44 442 LYS B O 1
ATOM 6959 N N . LEU B 1 443 ? 9.586 -35.594 2.105 1 78.31 443 LEU B N 1
ATOM 6960 C CA . LEU B 1 443 ? 8.469 -36.531 2.098 1 78.31 443 LEU B CA 1
ATOM 6961 C C . LEU B 1 443 ? 7.664 -36.438 3.393 1 78.31 443 LEU B C 1
ATOM 6963 O O . LEU B 1 443 ? 8.242 -36.312 4.477 1 78.31 443 LEU B O 1
ATOM 6967 N N . ASP B 1 444 ? 6.379 -36.156 3.193 1 71.25 444 ASP B N 1
ATOM 6968 C CA . ASP B 1 444 ? 5.516 -36.156 4.371 1 71.25 444 ASP B CA 1
ATOM 6969 C C . ASP B 1 444 ? 5.27 -37.562 4.879 1 71.25 444 ASP B C 1
ATOM 6971 O O . ASP B 1 444 ? 5.012 -38.469 4.094 1 71.25 444 ASP B O 1
ATOM 6975 N N . ASP B 1 445 ? 5.895 -38.031 6.051 1 56.91 445 ASP B N 1
ATOM 6976 C CA . ASP B 1 445 ? 5.656 -39.344 6.633 1 56.91 445 ASP B CA 1
ATOM 6977 C C . ASP B 1 445 ? 4.223 -39.469 7.152 1 56.91 445 ASP B C 1
ATOM 6979 O O . ASP B 1 445 ? 3.623 -38.469 7.562 1 56.91 445 ASP B O 1
#

InterPro domains:
  IPR004567 Type II pantothenate kinase [PF03630] (112-437)
  IPR004567 Type II pantothenate kinase [PTHR12280] (87-439)
  IPR004567 Type II pantothenate kinase [TIGR00555] (111-437)
  IPR043129 ATPase, nucleotide binding domain [SSF53067] (109-228)
  IPR043129 ATPase, nucleotide binding domain [SSF53067] (201-437)

Organism: NCBI:txid1611254

pLDDT: mean 76.73, std 26.51, range [17.5, 98.5]

Radius of gyration: 35.84 Å; Cα contacts (8 Å, |Δi|>4): 1710; chains: 2; bounding box: 66×176×110 Å